Protein AF-A0A497CYT6-F1 (afdb_monomer)

pLDDT: mean 81.76, std 17.21, range [21.47, 98.0]

Nearest PDB structures (foldseek):
  5icu-assembly1_A  TM=5.633E-01  e=3.384E-02  Methylosinus trichosporium OB3b
  6oe6-assembly1_A  TM=6.497E-01  e=9.618E-02  Leptospira interrogans serovar Copenhageni str. Fiocruz L1-130
  6eja-assembly1_A  TM=4.814E-01  e=3.173E-01  Homo sapiens
  2ox5-assembly1_Y  TM=5.685E-01  e=1.277E+00  Paracoccus denitrificans
  2oxh-assembly2_B  TM=5.631E-01  e=1.277E+00  Paracoccus denitrificans

Radius of gyration: 88.89 Å; Cα contacts (8 Å, |Δi|>4): 1784; chains: 1; bounding box: 144×149×208 Å

Secondary structure (DSSP, 8-state):
--------PPP---------------------------------GGGGGS--SEEETTSSTTT-TTS---B-SSS-B---STT---SSSSS--SHHHHHT---SGGG--S-SS-TT-HHHHHHHHHHHTTSSSS-TT-GGG--HHHHHHHHHHHHHHT--TTT----S---HHHHHHHHHHHHT--SSGGGSSS-TTTS--TTTTSS-S-EEEEEEE-TTS-EEEEEEEE-SS-TTSGGGEEEEETTTTEEE-TTSTTS-TTSEEEEEEEEEEEETTTTEEEEEEEEEEEEEEETTEEEEEEE-TT---S--HHHH-SS---BPPPPEEEE--TT---TT-HHHH---BS--TTEEEEEEEEE---S-TTSGGGTSEEEEEEEEEEESS-TT-EEEEE-SSTTS--PPEEEEEE--PPPEEEE-PPPEEEETTT--PPPPPEEE-TTS--EEEEEEEE---S-TTSGGGTSEEEEEEEEEE-TTS-EEEEEEEEEEEPPPPEEEE-PPPEEEETT---SHHHH---EEE-TT---EEEEEEEEE----TTSHHHHSEEEEEEEEEEETTT--EEEEEEEEEEEPPPPEEEE-PPPEEEE--TT---SGGGTT---EEE-TT---EEEEEEEEE---S-TTSGGGTSEEEEEEEEEEETTTTEEEEEEEEEEEEPPP-EEEEE-PPPEEEETTS--SHHHH---EEEESSSTTSPPEEEEEEEEEEE-SSEEEEEEEEEEE--TT-PPP----EEEEEEE---------GGGGEEEESSSBSSEEEEEEEESS-EEEEEEEEETT--EEEEEEEEE-SEEEEEEEE-TTSPSEEEEEEEEETTS-EEEEEEEE-

Mean predicted aligned error: 20.67 Å

Sequence (853 aa):
MLKYKKLTNRIIGGVMAVSTLLPGFGYSQTTNYTAKEKPMMEVESSYSSERGTRDGFYGDQYFNPFVQPNVLNGGEFTLNYYGSGDSDGNNVLDWNDYYNFEANERTDINGDGVAGTQADKDILEDYLLDNTAYLPAHWEFQNETGKISRFENYYNNVDITDEHPPGPDWDCDQYSMQFMINSTGVENIEGSPLDPNLYDFSHNAQGNMPGYFVSTSSTNGVGHAINAILVGDNPEDFNSWYFYEPQIDARVYPGDISMDENSFAYIQRYAYFWSDIDNQYMHNIEGIIEFDLEGGEASITWESSSLVVNQPVEQSYKHPGGEMPSDVTIDYQYDNPNYSDPSNTGNVEGVADWASVIYSDSITQTGGNWDSSHYNFEIFRSWKAVSDYSPIIDTTYGSINPVYNRPAQVITVQDTTRPYFTYVEGDQDLLFSEYSPADQSTGGDNSGVYAIGRNVSSDQGEDPNSCDFYNFDEIYTDSIYDPSGNWRDTTFTFSVSLDPNQWDSQPADTSVIFGTDVSPDNLGWATAFNPAGVGVNITYEDDSNQGEEGTCEFVNYDINRTWTAEDSICGSTINYTQTIHVSPAENQWDFFPDDWQGIYSSNLDLSPENTGGYAEASNPSGLEVIVTYDDDSNQSSDPLNCAHYNFSVDRTWTATEETCGTSISDVQELDVTKPMSLMYTSFPDDIDIDYNESMDPENTGEPTGVDTLASEIPVSYIYNDSLIEDTPTYTIWDRYFELTEDVCGTQTDSDSTQRITVYKEVGVHENNLADRVTVYPNPTDGKFSIRYQFDTPEQITTEIYDFSGQLMRRQSIPVPAGSETAVFDISELTNGLYFIKIGVSGGQFTYFRIVKQ

Structure (mmCIF, N/CA/C/O backbone):
data_AF-A0A497CYT6-F1
#
_entry.id   AF-A0A497CYT6-F1
#
loop_
_atom_site.group_PDB
_atom_site.id
_atom_site.type_symbol
_atom_site.label_atom_id
_atom_site.label_alt_id
_atom_site.label_comp_id
_atom_site.label_asym_id
_atom_site.label_entity_id
_atom_site.label_seq_id
_atom_site.pdbx_PDB_ins_code
_atom_site.Cartn_x
_atom_site.Cartn_y
_atom_site.Cartn_z
_atom_site.occupancy
_atom_site.B_iso_or_equiv
_atom_site.auth_seq_id
_atom_site.auth_comp_id
_atom_site.auth_asym_id
_atom_site.auth_atom_id
_atom_site.pdbx_PDB_model_num
ATOM 1 N N . MET A 1 1 ? 2.431 -29.942 -36.183 1.00 38.03 1 MET A N 1
ATOM 2 C CA . MET A 1 1 ? 3.582 -30.791 -35.817 1.00 38.03 1 MET A CA 1
ATOM 3 C C . MET A 1 1 ? 4.825 -30.123 -36.393 1.00 38.03 1 MET A C 1
ATOM 5 O O . MET A 1 1 ? 5.133 -30.353 -37.545 1.00 38.03 1 MET A O 1
ATOM 9 N N . LEU A 1 2 ? 5.444 -29.214 -35.637 1.00 26.44 2 LEU A N 1
ATOM 10 C CA . LEU A 1 2 ? 6.796 -28.671 -35.836 1.00 26.44 2 LEU A CA 1
ATOM 11 C C . LEU A 1 2 ? 7.129 -27.898 -34.552 1.00 26.44 2 LEU A C 1
ATOM 13 O O . LEU A 1 2 ? 6.306 -27.143 -34.041 1.00 26.44 2 LEU A O 1
ATOM 17 N N . LYS A 1 3 ? 8.251 -28.273 -33.937 1.00 26.75 3 LYS A N 1
ATOM 18 C CA . LYS A 1 3 ? 8.636 -27.973 -32.553 1.00 26.75 3 LYS A CA 1
ATOM 19 C C . LYS A 1 3 ? 9.366 -26.630 -32.491 1.00 26.75 3 LYS A C 1
ATOM 21 O O . LYS A 1 3 ? 10.466 -26.536 -33.018 1.00 26.75 3 LYS A O 1
ATOM 26 N N . TYR A 1 4 ? 8.826 -25.661 -31.754 1.00 25.58 4 TYR A N 1
ATOM 27 C CA . TYR A 1 4 ? 9.610 -24.545 -31.219 1.00 25.58 4 TYR A CA 1
ATOM 28 C C . TYR A 1 4 ? 10.390 -25.032 -29.990 1.00 25.58 4 TYR A C 1
ATOM 30 O O . TYR A 1 4 ? 9.803 -25.420 -28.977 1.00 25.58 4 TYR A O 1
ATOM 38 N N . LYS A 1 5 ? 11.721 -25.050 -30.085 1.00 26.02 5 LYS A N 1
ATOM 39 C CA . LYS A 1 5 ? 12.627 -25.297 -28.958 1.00 26.02 5 LYS A CA 1
ATOM 40 C C . LYS A 1 5 ? 12.864 -23.957 -28.250 1.00 26.02 5 LYS A C 1
ATOM 42 O O . LYS A 1 5 ? 13.699 -23.168 -28.665 1.00 26.02 5 LYS A O 1
ATOM 47 N N . LYS A 1 6 ? 12.096 -23.708 -27.185 1.00 25.42 6 LYS A N 1
ATOM 48 C CA . LYS A 1 6 ? 12.397 -22.702 -26.154 1.00 25.42 6 LYS A CA 1
ATOM 49 C C . LYS A 1 6 ? 13.672 -23.136 -25.422 1.00 25.42 6 LYS A C 1
ATOM 51 O O . LYS A 1 6 ? 13.675 -24.201 -24.805 1.00 25.42 6 LYS A O 1
ATOM 56 N N . LEU A 1 7 ? 14.729 -22.333 -25.486 1.00 24.17 7 LEU A N 1
ATOM 57 C CA . LEU A 1 7 ? 15.870 -22.426 -24.576 1.00 24.17 7 LEU A CA 1
ATOM 58 C C . LEU A 1 7 ? 15.566 -21.551 -23.357 1.00 24.17 7 LEU A C 1
ATOM 60 O O . LEU A 1 7 ? 15.634 -20.330 -23.395 1.00 24.17 7 LEU A O 1
ATOM 64 N N . THR A 1 8 ? 15.136 -22.216 -22.292 1.00 26.52 8 THR A N 1
ATOM 65 C CA . THR A 1 8 ? 14.927 -21.664 -20.955 1.00 26.52 8 THR A CA 1
ATOM 66 C C . THR A 1 8 ? 16.270 -21.658 -20.228 1.00 26.52 8 THR A C 1
ATOM 68 O O . THR A 1 8 ? 16.778 -22.731 -19.898 1.00 26.52 8 THR A O 1
ATOM 71 N N . ASN A 1 9 ? 16.838 -20.484 -19.939 1.00 26.02 9 ASN A N 1
ATOM 72 C CA . ASN A 1 9 ? 17.936 -20.386 -18.977 1.00 26.02 9 ASN A CA 1
ATOM 73 C C . ASN A 1 9 ? 17.372 -20.490 -17.557 1.00 26.02 9 ASN A C 1
ATOM 75 O O . ASN A 1 9 ? 16.465 -19.765 -17.151 1.00 26.02 9 ASN A O 1
ATOM 79 N N . ARG A 1 10 ? 17.876 -21.493 -16.839 1.00 24.95 10 ARG A N 1
ATOM 80 C CA . ARG A 1 10 ? 17.411 -21.960 -15.538 1.00 24.95 10 ARG A CA 1
ATOM 81 C C . ARG A 1 10 ? 18.319 -21.382 -14.454 1.00 24.95 10 ARG A C 1
ATOM 83 O O . ARG A 1 10 ? 19.493 -21.723 -14.388 1.00 24.95 10 ARG A O 1
ATOM 90 N N . ILE A 1 11 ? 17.733 -20.551 -13.601 1.00 28.08 11 ILE A N 1
ATOM 91 C CA . ILE A 1 11 ? 18.281 -20.059 -12.332 1.00 28.08 11 ILE A CA 1
ATOM 92 C C . ILE A 1 11 ? 18.314 -21.213 -11.317 1.00 28.08 11 ILE A C 1
ATOM 94 O O . ILE A 1 11 ? 17.254 -21.764 -11.029 1.00 28.08 11 ILE A O 1
ATOM 98 N N . ILE A 1 12 ? 19.491 -21.549 -10.767 1.00 26.92 12 ILE A N 1
ATOM 99 C CA . ILE A 1 12 ? 19.734 -22.225 -9.464 1.00 26.92 12 ILE A CA 1
ATOM 100 C C . ILE A 1 12 ? 21.174 -21.834 -9.077 1.00 26.92 12 ILE A C 1
ATOM 102 O O . ILE A 1 12 ? 22.087 -22.154 -9.827 1.00 26.92 12 ILE A O 1
ATOM 106 N N . GLY A 1 13 ? 21.469 -21.032 -8.054 1.00 24.91 13 GLY A N 1
ATOM 107 C CA . GLY A 1 13 ? 21.304 -21.182 -6.596 1.00 24.91 13 GLY A CA 1
ATOM 108 C C . GLY A 1 13 ? 22.523 -20.452 -5.978 1.00 24.91 13 GLY A C 1
ATOM 109 O O . GLY A 1 13 ? 23.498 -20.221 -6.678 1.00 24.91 13 GLY A O 1
ATOM 110 N N . GLY A 1 14 ? 22.617 -20.005 -4.736 1.00 24.97 14 GLY A N 1
ATOM 111 C CA . GLY A 1 14 ? 21.884 -20.198 -3.503 1.00 24.97 14 GLY A CA 1
ATOM 112 C C . GLY A 1 14 ? 22.752 -19.549 -2.410 1.00 24.97 14 GLY A C 1
ATOM 113 O O . GLY A 1 14 ? 23.969 -19.704 -2.399 1.00 24.97 14 GLY A O 1
ATOM 114 N N . VAL A 1 15 ? 22.094 -18.773 -1.560 1.00 25.81 15 VAL A N 1
ATOM 115 C CA . VAL A 1 15 ? 22.537 -18.021 -0.374 1.00 25.81 15 VAL A CA 1
ATOM 116 C C . VAL A 1 15 ? 23.693 -18.639 0.441 1.00 25.81 15 VAL A C 1
ATOM 118 O O . VAL A 1 15 ? 23.620 -19.795 0.848 1.00 25.81 15 VAL A O 1
ATOM 121 N N . MET A 1 16 ? 24.661 -17.805 0.848 1.00 24.23 16 MET A N 1
ATOM 122 C CA . MET A 1 16 ? 25.222 -17.852 2.207 1.00 24.23 16 MET A CA 1
ATOM 123 C C . MET A 1 16 ? 25.532 -16.435 2.704 1.00 24.23 16 MET A C 1
ATOM 125 O O . MET A 1 16 ? 26.378 -15.735 2.156 1.00 24.23 16 MET A O 1
ATOM 129 N N . ALA A 1 17 ? 24.814 -16.027 3.749 1.00 25.34 17 ALA A N 1
ATOM 130 C CA . ALA A 1 17 ? 25.063 -14.815 4.512 1.00 25.34 17 ALA A CA 1
ATOM 131 C C . ALA A 1 17 ? 26.245 -15.022 5.468 1.00 25.34 17 ALA A C 1
ATOM 133 O O . ALA A 1 17 ? 26.284 -16.025 6.180 1.00 25.34 17 ALA A O 1
ATOM 134 N N . VAL A 1 18 ? 27.144 -14.039 5.554 1.00 25.33 18 VAL A N 1
ATOM 135 C CA . VAL A 1 18 ? 27.958 -13.791 6.751 1.00 25.33 18 VAL A CA 1
ATOM 136 C C . VAL A 1 18 ? 28.031 -12.280 6.959 1.00 25.33 18 VAL A C 1
ATOM 138 O O . VAL A 1 18 ? 28.513 -11.538 6.108 1.00 25.33 18 VAL A O 1
ATOM 141 N N . SER A 1 19 ? 27.503 -11.839 8.097 1.00 26.33 19 SER A N 1
ATOM 142 C CA . SER A 1 19 ? 27.564 -10.473 8.606 1.00 26.33 19 SER A CA 1
ATOM 143 C C . SER A 1 19 ? 28.983 -10.089 9.028 1.00 26.33 19 SER A C 1
ATOM 145 O O . SER A 1 19 ? 29.606 -10.878 9.734 1.00 26.33 19 SER A O 1
ATOM 147 N N . THR A 1 20 ? 29.406 -8.851 8.756 1.00 26.34 20 THR A N 1
ATOM 148 C CA . THR A 1 20 ? 30.161 -8.010 9.710 1.00 26.34 20 THR A CA 1
ATOM 149 C C . THR A 1 20 ? 30.192 -6.550 9.248 1.00 26.34 20 THR A C 1
ATOM 151 O O . THR A 1 20 ? 30.440 -6.262 8.083 1.00 26.34 20 THR A O 1
ATOM 154 N N . LEU A 1 21 ? 29.920 -5.658 10.203 1.00 25.91 21 LEU A N 1
ATOM 155 C CA . LEU A 1 21 ? 29.905 -4.193 10.143 1.00 25.91 21 LEU A CA 1
ATOM 156 C C . LEU A 1 21 ? 31.285 -3.558 9.865 1.00 25.91 21 LEU A C 1
ATOM 158 O O . LEU A 1 21 ? 32.267 -4.005 10.455 1.00 25.91 21 LEU A O 1
ATOM 162 N N . LEU A 1 22 ? 31.304 -2.447 9.105 1.00 25.58 22 LEU A N 1
ATOM 163 C CA . LEU A 1 22 ? 31.843 -1.093 9.425 1.00 25.58 22 LEU A CA 1
ATOM 164 C C . LEU A 1 22 ? 32.299 -0.313 8.154 1.00 25.58 22 LEU A C 1
ATOM 166 O O . LEU A 1 22 ? 32.509 -0.927 7.113 1.00 25.58 22 LEU A O 1
ATOM 170 N N . PRO A 1 23 ? 32.367 1.040 8.203 1.00 37.66 23 PRO A N 1
ATOM 171 C CA . PRO A 1 23 ? 31.901 1.929 7.136 1.00 37.66 23 PRO A CA 1
ATOM 172 C C . PRO A 1 23 ? 33.024 2.655 6.376 1.00 37.66 23 PRO A C 1
ATOM 174 O O . PRO A 1 23 ? 34.133 2.807 6.884 1.00 37.66 23 PRO A O 1
ATOM 177 N N . GLY A 1 24 ? 32.677 3.235 5.223 1.00 23.50 24 GLY A N 1
ATOM 178 C CA . GLY A 1 24 ? 33.376 4.403 4.685 1.00 23.50 24 GLY A CA 1
ATOM 179 C C . GLY A 1 24 ? 33.748 4.342 3.203 1.00 23.50 24 GLY A C 1
ATOM 180 O O . GLY A 1 24 ? 34.484 3.463 2.778 1.00 23.50 24 GLY A O 1
ATOM 181 N N . PHE A 1 25 ? 33.331 5.405 2.509 1.00 24.23 25 PHE A N 1
ATOM 182 C CA . PHE A 1 25 ? 33.937 6.015 1.321 1.00 24.23 25 PHE A CA 1
ATOM 183 C C . PHE A 1 25 ? 33.775 5.360 -0.060 1.00 24.23 25 PHE A C 1
ATOM 185 O O . PHE A 1 25 ? 34.275 4.278 -0.336 1.00 24.23 25 PHE A O 1
ATOM 192 N N . GLY A 1 26 ? 33.212 6.171 -0.969 1.00 23.80 26 GLY A N 1
ATOM 193 C CA . GLY A 1 26 ? 33.530 6.152 -2.396 1.00 23.80 26 GLY A CA 1
ATOM 194 C C . GLY A 1 26 ? 32.454 5.564 -3.303 1.00 23.80 26 GLY A C 1
ATOM 195 O O . GLY A 1 26 ? 32.683 4.522 -3.905 1.00 23.80 26 GLY A O 1
ATOM 196 N N . TYR A 1 27 ? 31.322 6.251 -3.483 1.00 23.47 27 TYR A N 1
ATOM 197 C CA . TYR A 1 27 ? 30.487 6.004 -4.663 1.00 23.47 27 TYR A CA 1
ATOM 198 C C . TYR A 1 27 ? 31.173 6.618 -5.893 1.00 23.47 27 TYR A C 1
ATOM 200 O O . TYR A 1 27 ? 30.933 7.762 -6.257 1.00 23.47 27 TYR A O 1
ATOM 208 N N . SER A 1 28 ? 32.067 5.846 -6.510 1.00 25.09 28 SER A N 1
ATOM 209 C CA . SER A 1 28 ? 32.295 5.910 -7.953 1.00 25.09 28 SER A CA 1
ATOM 210 C C . SER A 1 28 ? 31.298 4.934 -8.569 1.00 25.09 28 SER A C 1
ATOM 212 O O . SER A 1 28 ? 31.541 3.728 -8.591 1.00 25.09 28 SER A O 1
ATOM 214 N N . GLN A 1 29 ? 30.129 5.429 -8.979 1.00 26.28 29 GLN A N 1
ATOM 215 C CA . GLN A 1 29 ? 29.242 4.644 -9.831 1.00 26.28 29 GLN A CA 1
ATOM 216 C C . GLN A 1 29 ? 29.743 4.784 -11.264 1.00 26.28 29 GLN A C 1
ATOM 218 O O . GLN A 1 29 ? 29.349 5.676 -12.005 1.00 26.28 29 GLN A O 1
ATOM 223 N N . THR A 1 30 ? 30.663 3.900 -11.633 1.00 23.06 30 THR A N 1
ATOM 224 C CA . THR A 1 30 ? 30.822 3.490 -13.026 1.00 23.06 30 THR A CA 1
ATOM 225 C C . THR A 1 30 ? 29.672 2.530 -13.305 1.00 23.06 30 THR A C 1
ATOM 227 O O . THR A 1 30 ? 29.718 1.351 -12.960 1.00 23.06 30 THR A O 1
ATOM 230 N N . THR A 1 31 ? 28.572 3.059 -13.836 1.00 25.09 31 THR A N 1
ATOM 231 C CA . THR A 1 31 ? 27.498 2.239 -14.388 1.00 25.09 31 THR A CA 1
ATOM 232 C C . THR A 1 31 ? 28.077 1.443 -15.553 1.00 25.09 31 THR A C 1
ATOM 234 O O . THR A 1 31 ? 28.509 1.994 -16.562 1.00 25.09 31 THR A O 1
ATOM 237 N N . ASN A 1 32 ? 28.133 0.124 -15.373 1.00 22.69 32 ASN A N 1
ATOM 238 C CA . ASN A 1 32 ? 28.454 -0.824 -16.428 1.00 22.69 32 ASN A CA 1
ATOM 239 C C . ASN A 1 32 ? 27.391 -0.699 -17.520 1.00 22.69 32 ASN A C 1
ATOM 241 O O . ASN A 1 32 ? 26.265 -1.175 -17.359 1.00 22.69 32 ASN A O 1
ATOM 245 N N . TYR A 1 33 ? 27.762 -0.067 -18.629 1.00 24.00 33 TYR A N 1
ATOM 246 C CA . TYR A 1 33 ? 27.014 -0.149 -19.869 1.00 24.00 33 TYR A CA 1
ATOM 247 C C . TYR A 1 33 ? 26.948 -1.620 -20.275 1.00 24.00 33 TYR A C 1
ATOM 249 O O . TYR A 1 33 ? 27.931 -2.203 -20.724 1.00 24.00 33 TYR A O 1
ATOM 257 N N . THR A 1 34 ? 25.768 -2.225 -20.155 1.00 22.27 34 THR A N 1
ATOM 258 C CA . THR A 1 34 ? 25.398 -3.297 -21.078 1.00 22.27 34 THR A CA 1
ATOM 259 C C . THR A 1 34 ? 25.059 -2.605 -22.390 1.00 22.27 34 THR A C 1
ATOM 261 O O . THR A 1 34 ? 23.901 -2.478 -22.776 1.00 22.27 34 THR A O 1
ATOM 264 N N . ALA A 1 35 ? 26.097 -2.140 -23.094 1.00 23.86 35 ALA A N 1
ATOM 265 C CA . ALA A 1 35 ? 26.030 -2.221 -24.536 1.00 23.86 35 ALA A CA 1
ATOM 266 C C . ALA A 1 35 ? 25.683 -3.688 -24.789 1.00 23.86 35 ALA A C 1
ATOM 268 O O . ALA A 1 35 ? 26.434 -4.581 -24.389 1.00 23.86 35 ALA A O 1
ATOM 269 N N . LYS A 1 36 ? 24.494 -3.959 -25.337 1.00 22.61 36 LYS A N 1
ATOM 270 C CA . LYS A 1 36 ? 24.339 -5.186 -26.107 1.00 22.61 36 LYS A CA 1
ATOM 271 C C . LYS A 1 36 ? 25.524 -5.149 -27.055 1.00 22.61 36 LYS A C 1
ATOM 273 O O . LYS A 1 36 ? 25.566 -4.270 -27.915 1.00 22.61 36 LYS A O 1
ATOM 278 N N . GLU A 1 37 ? 26.514 -6.001 -26.793 1.00 21.47 37 GLU A N 1
ATOM 279 C CA . GLU A 1 37 ? 27.552 -6.334 -27.752 1.00 21.47 37 GLU A CA 1
ATOM 280 C C . GLU A 1 37 ? 26.816 -6.450 -29.071 1.00 21.47 37 GLU A C 1
ATOM 282 O O . GLU A 1 37 ? 25.863 -7.225 -29.167 1.00 21.47 37 GLU A O 1
ATOM 287 N N . LYS A 1 38 ? 27.140 -5.570 -30.016 1.00 24.69 38 LYS A N 1
ATOM 288 C CA . LYS A 1 38 ? 26.680 -5.731 -31.379 1.00 24.69 38 LYS A CA 1
ATOM 289 C C . LYS A 1 38 ? 27.280 -7.075 -31.804 1.00 24.69 38 LYS A C 1
ATOM 291 O O . LYS A 1 38 ? 28.499 -7.126 -31.957 1.00 24.69 38 LYS A O 1
ATOM 296 N N . PRO A 1 39 ? 26.517 -8.161 -32.038 1.00 22.23 39 PRO A N 1
ATOM 297 C CA . PRO A 1 39 ? 26.880 -8.877 -33.236 1.00 22.23 39 PRO A CA 1
ATOM 298 C C . PRO A 1 39 ? 26.676 -7.828 -34.328 1.00 22.23 39 PRO A C 1
ATOM 300 O O . PRO A 1 39 ? 25.598 -7.230 -34.401 1.00 22.23 39 PRO A O 1
ATOM 303 N N . MET A 1 40 ? 27.703 -7.526 -35.121 1.00 28.67 40 MET A N 1
ATOM 304 C CA . MET A 1 40 ? 27.394 -7.069 -36.469 1.00 28.67 40 MET A CA 1
ATOM 305 C C . MET A 1 40 ? 26.376 -8.085 -36.977 1.00 28.67 40 MET A C 1
ATOM 307 O O . MET A 1 40 ? 26.671 -9.281 -37.023 1.00 28.67 40 MET A O 1
ATOM 311 N N . MET A 1 41 ? 25.127 -7.643 -37.134 1.00 28.36 41 MET A N 1
ATOM 312 C CA . MET A 1 41 ? 24.118 -8.464 -37.769 1.00 28.36 41 MET A CA 1
ATOM 313 C C . MET A 1 41 ? 24.754 -8.772 -39.115 1.00 28.36 41 MET A C 1
ATOM 315 O O . MET A 1 41 ? 25.145 -7.832 -39.807 1.00 28.36 41 MET A O 1
ATOM 319 N N . GLU A 1 42 ? 25.003 -10.059 -39.388 1.00 30.56 42 GLU A N 1
ATOM 320 C CA . GLU A 1 42 ? 25.312 -10.541 -40.733 1.00 30.56 42 GLU A CA 1
ATOM 321 C C . GLU A 1 42 ? 24.492 -9.677 -41.681 1.00 30.56 42 GLU A C 1
ATOM 323 O O . GLU A 1 42 ? 23.266 -9.665 -41.538 1.00 30.56 42 GLU A O 1
ATOM 328 N N . VAL A 1 43 ? 25.154 -8.892 -42.543 1.00 33.00 43 VAL A N 1
ATOM 329 C CA . VAL A 1 43 ? 24.478 -8.186 -43.633 1.00 33.00 43 VAL A CA 1
ATOM 330 C C . VAL A 1 43 ? 23.572 -9.233 -44.248 1.00 33.00 43 VAL A C 1
ATOM 332 O O . VAL A 1 43 ? 24.065 -10.261 -44.720 1.00 33.00 43 VAL A O 1
ATOM 335 N N . GLU A 1 44 ? 22.261 -9.069 -44.052 1.00 30.28 44 GLU A N 1
ATOM 336 C CA . GLU A 1 44 ? 21.345 -10.176 -44.244 1.00 30.28 44 GLU A CA 1
ATOM 337 C C . GLU A 1 44 ? 21.540 -10.718 -45.659 1.00 30.28 44 GLU A C 1
ATOM 339 O O . GLU A 1 44 ? 21.512 -9.985 -46.649 1.00 30.28 44 GLU A O 1
ATOM 344 N N . SER A 1 45 ? 21.642 -12.040 -45.736 1.00 33.31 45 SER A N 1
ATOM 345 C CA . SER A 1 45 ? 21.427 -12.884 -46.917 1.00 33.31 45 SER A CA 1
ATOM 346 C C . SER A 1 45 ? 20.138 -12.580 -47.719 1.00 33.31 45 SER A C 1
ATOM 348 O O . SER A 1 45 ? 19.780 -13.330 -48.628 1.00 33.31 45 SER A O 1
ATOM 350 N N . SER A 1 46 ? 19.403 -11.504 -47.420 1.00 33.38 46 SER A N 1
ATOM 351 C CA . SER A 1 46 ? 18.121 -11.132 -48.016 1.00 33.38 46 SER A CA 1
ATOM 352 C C . SER A 1 46 ? 18.228 -10.501 -49.411 1.00 33.38 46 SER A C 1
ATOM 354 O O . SER A 1 46 ? 17.214 -10.438 -50.108 1.00 33.38 46 SER A O 1
ATOM 356 N N . TYR A 1 47 ? 19.432 -10.187 -49.905 1.00 36.56 47 TYR A N 1
ATOM 357 C CA . TYR A 1 47 ? 19.635 -9.911 -51.338 1.00 36.56 47 TYR A CA 1
ATOM 358 C C . TYR A 1 47 ? 19.608 -11.178 -52.221 1.00 36.56 47 TYR A C 1
ATOM 360 O O . TYR A 1 47 ? 19.454 -11.073 -53.435 1.00 36.56 47 TYR A O 1
ATOM 368 N N . SER A 1 48 ? 19.628 -12.387 -51.641 1.00 36.47 48 SER A N 1
ATOM 369 C CA . SER A 1 48 ? 19.715 -13.659 -52.389 1.00 36.47 48 SER A CA 1
ATOM 370 C C . SER A 1 48 ? 18.400 -14.184 -52.989 1.00 36.47 48 SER A C 1
ATOM 372 O O . SER A 1 48 ? 18.330 -15.337 -53.426 1.00 36.47 48 SER A O 1
ATOM 374 N N . SER A 1 49 ? 17.322 -13.391 -53.027 1.00 32.06 49 SER A N 1
ATOM 375 C CA . SER A 1 49 ? 16.019 -13.957 -53.411 1.00 32.06 49 SER A CA 1
ATOM 376 C C . SER A 1 49 ? 15.930 -14.439 -54.867 1.00 32.06 49 SER A C 1
ATOM 378 O O . SER A 1 49 ? 15.072 -15.276 -55.153 1.00 32.06 49 SER A O 1
ATOM 380 N N . GLU A 1 50 ? 16.843 -14.045 -55.767 1.00 34.69 50 GLU A N 1
ATOM 381 C CA . GLU A 1 50 ? 16.888 -14.583 -57.132 1.00 34.69 50 GLU A CA 1
ATOM 382 C C . GLU A 1 50 ? 18.325 -14.735 -57.700 1.00 34.69 50 GLU A C 1
ATOM 384 O O . GLU A 1 50 ? 18.851 -13.812 -58.303 1.00 34.69 50 GLU A O 1
ATOM 389 N N . ARG A 1 51 ? 18.860 -15.976 -57.654 1.00 31.47 51 ARG A N 1
ATOM 390 C CA . ARG A 1 51 ? 19.939 -16.595 -58.491 1.00 31.47 51 ARG A CA 1
ATOM 391 C C . ARG A 1 51 ? 21.408 -16.572 -57.995 1.00 31.47 51 ARG A C 1
ATOM 393 O O . ARG A 1 51 ? 22.073 -15.551 -58.034 1.00 31.47 51 ARG A O 1
ATOM 400 N N . GLY A 1 52 ? 21.964 -17.782 -57.794 1.00 34.56 52 GLY A N 1
ATOM 401 C CA . GLY A 1 52 ? 23.409 -18.097 -57.874 1.00 34.56 52 GLY A CA 1
ATOM 402 C C . GLY A 1 52 ? 23.938 -18.966 -56.720 1.00 34.56 52 GLY A C 1
ATOM 403 O O . GLY A 1 52 ? 23.730 -18.642 -55.568 1.00 34.56 52 GLY A O 1
ATOM 404 N N . THR A 1 53 ? 24.605 -20.090 -57.006 1.00 36.88 53 THR A N 1
ATOM 405 C CA . THR A 1 53 ? 25.059 -21.125 -56.036 1.00 36.88 53 THR A CA 1
ATOM 406 C C . THR A 1 53 ? 26.368 -20.786 -55.294 1.00 36.88 53 THR A C 1
ATOM 408 O O . THR A 1 53 ? 27.241 -21.654 -55.164 1.00 36.88 53 THR A O 1
ATOM 411 N N . ARG A 1 54 ? 26.602 -19.511 -54.957 1.00 46.09 54 ARG A N 1
ATOM 412 C CA . ARG A 1 54 ? 27.891 -19.036 -54.420 1.00 46.09 54 ARG A CA 1
ATOM 413 C C . ARG A 1 54 ? 27.701 -17.870 -53.452 1.00 46.09 54 ARG A C 1
ATOM 415 O O . ARG A 1 54 ? 27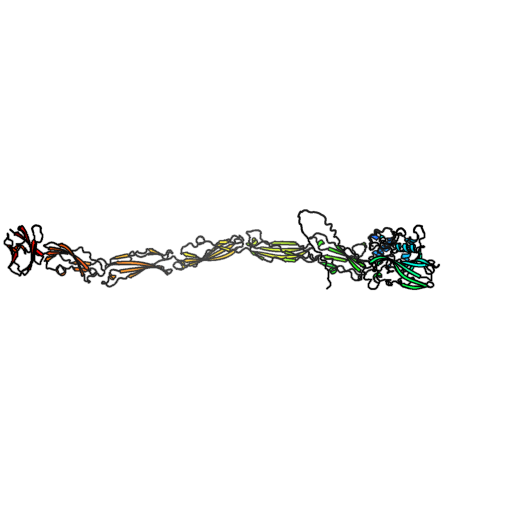.677 -16.722 -53.874 1.00 46.09 54 ARG A O 1
ATOM 422 N N . ASP A 1 55 ? 27.586 -18.191 -52.170 1.00 40.22 55 ASP A N 1
ATOM 423 C CA . ASP A 1 55 ? 27.414 -17.227 -51.078 1.00 40.22 55 ASP A CA 1
ATOM 424 C C . ASP A 1 55 ? 28.792 -16.680 -50.648 1.00 40.22 55 ASP A C 1
ATOM 426 O O . ASP A 1 55 ? 29.676 -17.436 -50.258 1.00 40.22 55 ASP A O 1
ATOM 430 N N . GLY A 1 56 ? 29.063 -15.383 -50.774 1.00 43.94 56 GLY A N 1
ATOM 431 C CA . GLY A 1 56 ? 30.239 -14.798 -50.109 1.00 43.94 56 GLY A CA 1
ATOM 432 C C . GLY A 1 56 ? 30.027 -14.812 -48.590 1.00 43.94 56 GLY A C 1
ATOM 433 O O . GLY A 1 56 ? 28.885 -14.742 -48.155 1.00 43.94 56 GLY A O 1
ATOM 434 N N . PHE A 1 57 ? 31.080 -14.840 -47.758 1.00 38.50 57 PHE A N 1
ATOM 435 C CA . PHE A 1 57 ? 30.907 -14.802 -46.285 1.00 38.50 57 PHE A CA 1
ATOM 436 C C . PHE A 1 57 ? 30.095 -13.556 -45.842 1.00 38.50 57 PHE A C 1
ATOM 438 O O . PHE A 1 57 ? 29.479 -13.574 -44.781 1.00 38.50 57 PHE A O 1
ATOM 445 N N . TYR A 1 58 ? 30.026 -12.515 -46.689 1.00 50.38 58 TYR A N 1
ATOM 446 C CA . TYR A 1 58 ? 29.267 -11.277 -46.472 1.00 50.38 58 TYR A CA 1
ATOM 447 C C . TYR A 1 58 ? 28.433 -10.812 -47.691 1.00 50.38 58 TYR A C 1
ATOM 449 O O . TYR A 1 58 ? 28.265 -9.612 -47.918 1.00 50.38 58 TYR A O 1
ATOM 457 N N . GLY A 1 59 ? 27.880 -11.754 -48.469 1.00 50.75 59 GLY A N 1
ATOM 458 C CA . GLY A 1 59 ? 26.997 -11.458 -49.609 1.00 50.75 59 GLY A CA 1
ATOM 459 C C . GLY A 1 59 ? 27.737 -11.092 -50.904 1.00 50.75 59 GLY A C 1
ATOM 460 O O . GLY A 1 59 ? 28.964 -11.031 -50.939 1.00 50.75 59 GLY A O 1
ATOM 461 N N . ASP A 1 60 ? 26.997 -10.880 -51.995 1.00 53.06 60 ASP A N 1
ATOM 462 C CA . ASP A 1 60 ? 27.458 -10.791 -53.398 1.00 53.06 60 ASP A CA 1
ATOM 463 C C . ASP A 1 60 ? 28.372 -9.585 -53.756 1.00 53.06 60 ASP A C 1
ATOM 465 O O . ASP A 1 60 ? 28.366 -9.094 -54.887 1.00 53.06 60 ASP A O 1
ATOM 469 N N . GLN A 1 61 ? 29.192 -9.077 -52.828 1.00 60.28 61 GLN A N 1
ATOM 470 C CA . GLN A 1 61 ? 30.031 -7.883 -53.013 1.00 60.28 61 GLN A CA 1
ATOM 471 C C . GLN A 1 61 ? 31.050 -8.006 -54.157 1.00 60.28 61 GLN A C 1
ATOM 473 O O . GLN A 1 61 ? 31.466 -6.998 -54.725 1.00 60.28 61 GLN A O 1
ATOM 478 N N . TYR A 1 62 ? 31.443 -9.224 -54.540 1.00 68.19 62 TYR A N 1
ATOM 479 C CA . TYR A 1 62 ? 32.345 -9.435 -55.675 1.00 68.19 62 TYR A CA 1
ATOM 480 C C . TYR A 1 62 ? 31.657 -9.328 -57.042 1.00 68.19 62 TYR A C 1
ATOM 482 O O . TYR A 1 62 ? 32.328 -9.020 -58.025 1.00 68.19 62 TYR A O 1
ATOM 490 N N . PHE A 1 63 ? 30.333 -9.508 -57.100 1.00 74.81 63 PHE A N 1
ATOM 491 C CA . PHE A 1 63 ? 29.516 -9.229 -58.284 1.00 74.81 63 PHE A CA 1
ATOM 492 C C . PHE A 1 63 ? 28.864 -7.842 -58.255 1.00 74.81 63 PHE A C 1
ATOM 494 O O . PHE A 1 63 ? 28.173 -7.471 -59.207 1.00 74.81 63 PHE A O 1
ATOM 501 N N . ASN A 1 64 ? 29.075 -7.076 -57.181 1.00 81.38 64 ASN A N 1
ATOM 502 C CA . ASN A 1 64 ? 28.593 -5.712 -57.050 1.00 81.38 64 ASN A CA 1
ATOM 503 C C . ASN A 1 64 ? 29.725 -4.702 -57.318 1.00 81.38 64 ASN A C 1
ATOM 505 O O . ASN A 1 64 ? 30.501 -4.388 -56.415 1.00 81.38 64 ASN A O 1
ATOM 509 N N . PRO A 1 65 ? 29.821 -4.147 -58.538 1.00 86.25 65 PRO A N 1
ATOM 510 C CA . PRO A 1 65 ? 30.855 -3.173 -58.878 1.00 86.25 65 PRO A CA 1
ATOM 511 C C . PRO A 1 65 ? 30.633 -1.776 -58.280 1.00 86.25 65 PRO A C 1
ATOM 513 O O . PRO A 1 65 ? 31.502 -0.918 -58.418 1.00 86.25 65 PRO A O 1
ATOM 516 N N . PHE A 1 66 ? 29.506 -1.532 -57.603 1.00 82.25 66 PHE A N 1
ATOM 517 C CA . PHE A 1 66 ? 29.185 -0.228 -57.021 1.00 82.25 66 PHE A CA 1
ATOM 518 C C . PHE A 1 66 ? 29.733 -0.024 -55.604 1.00 82.25 66 PHE A C 1
ATOM 520 O O . PHE A 1 66 ? 29.778 1.117 -55.150 1.00 82.25 66 PHE A O 1
ATOM 527 N N . VAL A 1 67 ? 30.133 -1.092 -54.909 1.00 77.38 67 VAL A N 1
ATOM 528 C CA . VAL A 1 67 ? 30.408 -1.069 -53.463 1.00 77.38 67 VAL A CA 1
ATOM 529 C C . VAL A 1 67 ? 31.891 -1.272 -53.184 1.00 77.38 67 VAL A C 1
ATOM 531 O O . VAL A 1 67 ? 32.521 -2.153 -53.771 1.00 77.38 67 VAL A O 1
ATOM 534 N N . GLN A 1 68 ? 32.451 -0.467 -52.280 1.00 81.31 68 GLN A N 1
ATOM 535 C CA . GLN A 1 68 ? 33.809 -0.688 -51.787 1.00 81.31 68 GLN A CA 1
ATOM 536 C C . GLN A 1 68 ? 33.896 -1.927 -50.867 1.00 81.31 68 GLN A C 1
ATOM 538 O O . GLN A 1 68 ? 32.945 -2.213 -50.139 1.00 81.31 68 GLN A O 1
ATOM 543 N N . PRO A 1 69 ? 35.029 -2.648 -50.850 1.00 77.12 69 PRO A N 1
ATOM 544 C CA . PRO A 1 69 ? 35.184 -3.879 -50.067 1.00 77.12 69 PRO A CA 1
ATOM 545 C C . PRO A 1 69 ? 35.004 -3.742 -48.540 1.00 77.12 69 PRO A C 1
ATOM 547 O O . PRO A 1 69 ? 34.369 -4.601 -47.940 1.00 77.12 69 PRO A O 1
ATOM 550 N N . ASN A 1 70 ? 35.538 -2.691 -47.899 1.00 72.06 70 ASN A N 1
ATOM 551 C CA . ASN A 1 70 ? 35.418 -2.323 -46.468 1.00 72.06 70 ASN A CA 1
ATOM 552 C C . ASN A 1 70 ? 35.758 -3.377 -45.388 1.00 72.06 70 ASN A C 1
ATOM 554 O O . ASN A 1 70 ? 35.756 -3.048 -44.201 1.00 72.06 70 ASN A O 1
ATOM 558 N N . VAL A 1 71 ? 36.006 -4.637 -45.742 1.00 65.69 71 VAL A N 1
ATOM 559 C CA . VAL A 1 71 ? 36.017 -5.763 -44.800 1.00 65.69 71 VAL A CA 1
ATOM 560 C C . VAL A 1 71 ? 37.160 -6.703 -45.149 1.00 65.69 71 VAL A C 1
ATOM 562 O O . VAL A 1 71 ? 37.092 -7.394 -46.161 1.00 65.69 71 VAL A O 1
ATOM 565 N N . LEU A 1 72 ? 38.218 -6.764 -44.328 1.00 67.31 72 LEU A N 1
ATOM 566 C CA . LEU A 1 72 ? 39.350 -7.666 -44.585 1.00 67.31 72 LEU A CA 1
ATOM 567 C C . LEU A 1 72 ? 39.939 -8.269 -43.311 1.00 67.31 72 LEU A C 1
ATOM 569 O O . LEU A 1 72 ? 40.215 -7.584 -42.335 1.00 67.31 72 LEU A O 1
ATOM 573 N N . ASN A 1 73 ? 40.198 -9.576 -43.399 1.00 52.53 73 ASN A N 1
ATOM 574 C CA . ASN A 1 73 ? 40.714 -10.475 -42.362 1.00 52.53 73 ASN A CA 1
ATOM 575 C C . ASN A 1 73 ? 39.775 -10.695 -41.159 1.00 52.53 73 ASN A C 1
ATOM 577 O O . ASN A 1 73 ? 39.734 -9.921 -40.212 1.00 52.53 73 ASN A O 1
ATOM 581 N N . GLY A 1 74 ? 39.043 -11.814 -41.182 1.00 53.44 74 GLY A N 1
ATOM 582 C CA . GLY A 1 74 ? 38.110 -12.206 -40.118 1.00 53.44 74 GLY A CA 1
ATOM 583 C C . GLY A 1 74 ? 36.689 -11.671 -40.291 1.00 53.44 74 GLY A C 1
ATOM 584 O O . GLY A 1 74 ? 35.806 -12.099 -39.554 1.00 53.44 74 GLY A O 1
ATOM 585 N N . GLY A 1 75 ? 36.465 -10.808 -41.290 1.00 55.28 75 GLY A N 1
ATOM 586 C CA . GLY A 1 75 ? 35.137 -10.309 -41.627 1.00 55.28 75 GLY A CA 1
ATOM 587 C C . GLY A 1 75 ? 34.689 -9.080 -40.839 1.00 55.28 75 GLY A C 1
ATOM 588 O O . GLY A 1 75 ? 33.499 -8.778 -40.775 1.00 55.28 75 GLY A O 1
ATOM 589 N N . GLU A 1 76 ? 35.636 -8.380 -40.218 1.00 61.47 76 GLU A N 1
ATOM 590 C CA . GLU A 1 76 ? 35.370 -7.137 -39.505 1.00 61.47 76 GLU A CA 1
ATOM 591 C C . GLU A 1 76 ? 35.506 -5.930 -40.436 1.00 61.47 76 GLU A C 1
ATOM 593 O O . GLU A 1 76 ? 36.394 -5.873 -41.290 1.00 61.47 76 GLU A O 1
ATOM 598 N N . PHE A 1 77 ? 34.600 -4.967 -40.265 1.00 73.19 77 PHE A N 1
ATOM 599 C CA . PHE A 1 77 ? 34.676 -3.673 -40.928 1.00 73.19 77 PHE A CA 1
ATOM 600 C C . PHE A 1 77 ? 35.977 -2.960 -40.550 1.00 73.19 77 PHE A C 1
ATOM 602 O O . PHE A 1 77 ? 36.349 -2.926 -39.374 1.00 73.19 77 PHE A O 1
ATOM 609 N N . THR A 1 78 ? 36.644 -2.363 -41.536 1.00 78.00 78 THR A N 1
ATOM 610 C CA . THR A 1 78 ? 37.870 -1.609 -41.306 1.00 78.00 78 THR A CA 1
ATOM 611 C C . THR A 1 78 ? 37.895 -0.285 -42.057 1.00 78.00 78 THR A C 1
ATOM 613 O O . THR A 1 78 ? 37.497 -0.192 -43.215 1.00 78.00 78 THR A O 1
ATOM 616 N N . LEU A 1 79 ? 38.428 0.736 -41.387 1.00 85.81 79 LEU A N 1
ATOM 617 C CA . LEU A 1 79 ? 38.777 2.028 -41.969 1.00 85.81 79 LEU A CA 1
ATOM 618 C C . LEU A 1 79 ? 40.278 2.128 -42.255 1.00 85.81 79 LEU A C 1
ATOM 620 O O . LEU A 1 79 ? 40.809 3.218 -42.456 1.00 85.81 79 LEU A O 1
ATOM 624 N N . ASN A 1 80 ? 40.999 1.007 -42.285 1.00 87.50 80 ASN A N 1
ATOM 625 C CA . ASN A 1 80 ? 42.433 1.016 -42.537 1.00 87.50 80 ASN A CA 1
ATOM 626 C C . ASN A 1 80 ? 42.769 1.083 -44.036 1.00 87.50 80 ASN A C 1
ATOM 628 O O . ASN A 1 80 ? 43.428 0.195 -44.571 1.00 87.50 80 ASN A O 1
ATOM 632 N N . TYR A 1 81 ? 42.303 2.138 -44.704 1.00 90.56 81 TYR A N 1
ATOM 633 C CA . TYR A 1 81 ? 42.542 2.405 -46.119 1.00 90.56 81 TYR A CA 1
ATOM 634 C C . TYR A 1 81 ? 42.801 3.895 -46.372 1.00 90.56 81 TYR A C 1
ATOM 636 O O . TYR A 1 81 ? 42.472 4.760 -45.560 1.00 90.56 81 TYR A O 1
ATOM 644 N N . TYR A 1 82 ? 43.409 4.195 -47.513 1.00 93.06 82 TYR A N 1
ATOM 645 C CA . TYR A 1 82 ? 43.815 5.533 -47.927 1.00 93.06 82 TYR A CA 1
ATOM 646 C C . TYR A 1 82 ? 42.657 6.539 -47.831 1.00 93.06 82 TYR A C 1
ATOM 648 O O . TYR A 1 82 ? 41.575 6.293 -48.350 1.00 93.06 82 TYR A O 1
ATOM 656 N N . GLY A 1 83 ? 42.851 7.689 -47.193 1.00 92.94 83 GLY A N 1
ATOM 657 C CA . GLY A 1 83 ? 41.837 8.745 -47.088 1.00 92.94 83 GLY A CA 1
ATOM 658 C C . GLY A 1 83 ? 40.546 8.388 -46.336 1.00 92.94 83 GLY A C 1
ATOM 659 O O . GLY A 1 83 ? 39.550 9.093 -46.504 1.00 92.94 83 GLY A O 1
ATOM 660 N N . SER A 1 84 ? 40.522 7.313 -45.538 1.00 91.25 84 SER A N 1
ATOM 661 C CA . SER A 1 84 ? 39.343 6.920 -44.751 1.00 91.25 84 SER A CA 1
ATOM 662 C C . SER A 1 84 ? 38.951 7.921 -43.662 1.00 91.25 84 SER A C 1
ATOM 664 O O . SER A 1 84 ? 37.799 7.931 -43.250 1.00 91.25 84 SER A O 1
ATOM 666 N N . GLY A 1 85 ? 39.888 8.747 -43.195 1.00 90.75 85 GLY A N 1
ATOM 667 C CA . GLY A 1 85 ? 39.713 9.711 -42.110 1.00 90.75 85 GLY A CA 1
ATOM 668 C C . GLY A 1 85 ? 39.955 9.167 -40.698 1.00 90.75 85 GLY A C 1
ATOM 669 O O . GLY A 1 85 ? 40.064 9.977 -39.781 1.00 90.75 85 GLY A O 1
ATOM 670 N N . ASP A 1 86 ? 40.092 7.847 -40.525 1.00 89.25 86 ASP A N 1
ATOM 671 C CA . ASP A 1 86 ? 40.364 7.197 -39.231 1.00 89.25 86 ASP A CA 1
ATOM 672 C C . ASP A 1 86 ? 41.824 7.438 -38.841 1.00 89.25 86 ASP A C 1
ATOM 674 O O . ASP A 1 86 ? 42.749 6.752 -39.282 1.00 89.25 86 ASP A O 1
ATOM 678 N N . SER A 1 87 ? 42.059 8.488 -38.068 1.00 90.75 87 SER A N 1
ATOM 679 C CA . SER A 1 87 ? 43.401 8.928 -37.723 1.00 90.75 87 SER A CA 1
ATOM 680 C C . SER A 1 87 ? 44.063 7.939 -36.768 1.00 90.75 87 SER A C 1
ATOM 682 O O . SER A 1 87 ? 45.212 7.535 -36.991 1.00 90.75 87 SER A O 1
ATOM 684 N N . ASP A 1 88 ? 43.332 7.520 -35.732 1.00 86.88 88 ASP A N 1
ATOM 685 C CA . ASP A 1 88 ? 43.874 6.724 -34.630 1.00 86.88 88 ASP A CA 1
ATOM 686 C C . ASP A 1 88 ? 43.847 5.200 -34.880 1.00 86.88 88 ASP A C 1
ATOM 688 O O . ASP A 1 88 ? 44.510 4.445 -34.158 1.00 86.88 88 ASP A O 1
ATOM 692 N N . GLY A 1 89 ? 43.179 4.756 -35.950 1.00 84.56 89 GLY A N 1
ATOM 693 C CA . GLY A 1 89 ? 43.144 3.371 -36.410 1.00 84.56 89 GLY A CA 1
ATOM 694 C C . GLY A 1 89 ? 42.200 2.478 -35.605 1.00 84.56 89 GLY A C 1
ATOM 695 O O . GLY A 1 89 ? 42.442 1.269 -35.514 1.00 84.56 89 GLY A O 1
ATOM 696 N N . ASN A 1 90 ? 41.176 3.050 -34.966 1.00 81.56 90 ASN A N 1
ATOM 697 C CA . ASN A 1 90 ? 40.222 2.313 -34.137 1.00 81.56 90 ASN A CA 1
ATOM 698 C C . ASN A 1 90 ? 38.991 1.788 -34.917 1.00 81.56 90 ASN A C 1
ATOM 700 O O . ASN A 1 90 ? 38.135 1.128 -34.317 1.00 81.56 90 ASN A O 1
ATOM 704 N N . ASN A 1 91 ? 38.927 2.022 -36.236 1.00 79.38 91 ASN A N 1
ATOM 705 C CA . ASN A 1 91 ? 37.818 1.698 -37.141 1.00 79.38 91 ASN A CA 1
ATOM 706 C C . ASN A 1 91 ? 36.493 2.427 -36.830 1.00 79.38 91 ASN A C 1
ATOM 708 O O . ASN A 1 91 ? 35.411 1.927 -37.154 1.00 79.38 91 ASN A O 1
ATOM 712 N N . VAL A 1 92 ? 36.556 3.615 -36.228 1.00 78.50 92 VAL A N 1
ATOM 713 C CA . VAL A 1 92 ? 35.422 4.512 -35.978 1.00 78.50 92 VAL A CA 1
ATOM 714 C C . VAL A 1 92 ? 35.806 5.911 -36.441 1.00 78.50 92 VAL A C 1
ATOM 716 O O . VAL A 1 92 ? 36.845 6.406 -36.044 1.00 78.50 92 VAL A O 1
ATOM 719 N N . LEU A 1 93 ? 34.947 6.562 -37.232 1.00 79.38 93 LEU A N 1
ATOM 720 C CA . LEU A 1 93 ? 35.081 7.994 -37.513 1.00 79.38 93 LEU A CA 1
ATOM 721 C C . LEU A 1 93 ? 34.365 8.797 -36.439 1.00 79.38 93 LEU A C 1
ATOM 723 O O . LEU A 1 93 ? 33.131 8.778 -36.353 1.00 79.38 93 LEU A O 1
ATOM 727 N N . ASP A 1 94 ? 35.127 9.521 -35.633 1.00 75.81 94 ASP A N 1
ATOM 728 C CA . ASP A 1 94 ? 34.581 10.450 -34.663 1.00 75.81 94 ASP A CA 1
ATOM 729 C C . ASP A 1 94 ? 35.487 11.670 -34.434 1.00 75.81 94 ASP A C 1
ATOM 731 O O . ASP A 1 94 ? 36.458 11.953 -35.133 1.00 75.81 94 ASP A O 1
ATOM 735 N N . TRP A 1 95 ? 35.125 12.482 -33.449 1.00 81.94 95 TRP A N 1
ATOM 736 C CA . TRP A 1 95 ? 35.876 13.689 -33.129 1.00 81.94 95 TRP A CA 1
ATOM 737 C C . TRP A 1 95 ? 37.246 13.427 -32.502 1.00 81.94 95 TRP A C 1
ATOM 739 O O . TRP A 1 95 ? 38.074 14.340 -32.465 1.00 81.94 95 TRP A O 1
ATOM 749 N N . ASN A 1 96 ? 37.505 12.217 -32.006 1.00 82.19 96 ASN A N 1
ATOM 750 C CA . ASN A 1 96 ? 38.833 11.822 -31.568 1.00 82.19 96 ASN A CA 1
ATOM 751 C C . ASN A 1 96 ? 39.809 11.831 -32.747 1.00 82.19 96 ASN A C 1
ATOM 753 O O . ASN A 1 96 ? 40.928 12.310 -32.563 1.00 82.19 96 ASN A O 1
ATOM 757 N N . ASP A 1 97 ? 39.369 11.438 -33.947 1.00 85.19 97 ASP A N 1
ATOM 758 C CA . ASP A 1 97 ? 40.175 11.531 -35.167 1.00 85.19 97 ASP A CA 1
ATOM 759 C C . ASP A 1 97 ? 40.529 12.974 -35.497 1.00 85.19 97 ASP A C 1
ATOM 761 O O . ASP A 1 97 ? 41.690 13.307 -35.722 1.00 85.19 97 ASP A O 1
ATOM 765 N N . TYR A 1 98 ? 39.542 13.870 -35.441 1.00 87.38 98 TYR A N 1
ATOM 766 C CA . TYR A 1 98 ? 39.750 15.294 -35.700 1.00 87.38 98 TYR A CA 1
ATOM 767 C C . TYR A 1 98 ? 40.708 15.945 -34.684 1.00 87.38 98 TYR A C 1
ATOM 769 O O . TYR A 1 98 ? 41.603 16.726 -35.046 1.00 87.38 98 TYR A O 1
ATOM 777 N N . TYR A 1 99 ? 40.537 15.638 -33.393 1.00 85.75 99 TYR A N 1
ATOM 778 C CA . TYR A 1 99 ? 41.354 16.220 -32.328 1.00 85.75 99 TYR A CA 1
ATOM 779 C C . TYR A 1 99 ? 42.761 15.629 -32.257 1.00 85.75 99 TYR A C 1
ATOM 781 O O . TYR A 1 99 ? 43.718 16.378 -32.046 1.00 85.75 99 TYR A O 1
ATOM 789 N N . ASN A 1 100 ? 42.893 14.323 -32.482 1.00 86.56 100 ASN A N 1
ATOM 790 C CA . ASN A 1 100 ? 44.159 13.595 -32.507 1.00 86.56 100 ASN A CA 1
ATOM 791 C C . ASN A 1 100 ? 44.548 13.231 -33.947 1.00 86.56 100 ASN A C 1
ATOM 793 O O . ASN A 1 100 ? 44.929 12.102 -34.236 1.00 86.56 100 ASN A O 1
ATOM 797 N N . PHE A 1 101 ? 44.441 14.204 -34.851 1.00 88.94 101 PHE A N 1
ATOM 798 C CA . PHE A 1 101 ? 44.719 14.010 -36.272 1.00 88.94 101 PHE A CA 1
ATOM 799 C C . PHE A 1 101 ? 46.226 13.843 -36.520 1.00 88.94 101 PHE A C 1
ATOM 801 O O . PHE A 1 101 ? 46.999 14.803 -36.396 1.00 88.94 101 PHE A O 1
ATOM 808 N N . GLU A 1 102 ? 46.644 12.630 -36.859 1.00 88.75 102 GLU A N 1
ATOM 809 C CA . GLU A 1 102 ? 48.018 12.234 -37.134 1.00 88.75 102 GLU A CA 1
ATOM 810 C C . GLU A 1 102 ? 48.221 12.076 -38.638 1.00 88.75 102 GLU A C 1
ATOM 812 O O . GLU A 1 102 ? 47.449 11.397 -39.300 1.00 88.75 102 GLU A O 1
ATOM 817 N N . ALA A 1 103 ? 49.290 12.659 -39.185 1.00 91.19 103 ALA A N 1
ATOM 818 C CA . ALA A 1 103 ? 49.593 12.534 -40.607 1.00 91.19 103 ALA A CA 1
ATOM 819 C C . ALA A 1 103 ? 49.983 11.088 -40.967 1.00 91.19 103 ALA A C 1
ATOM 821 O O . ALA A 1 103 ? 51.093 10.634 -40.676 1.00 91.19 103 ALA A O 1
ATOM 822 N N . ASN A 1 104 ? 49.058 10.386 -41.612 1.00 91.06 104 ASN A N 1
ATOM 823 C CA . ASN A 1 104 ? 49.203 9.048 -42.178 1.00 91.06 104 ASN A CA 1
ATOM 824 C C . ASN A 1 104 ? 48.285 8.891 -43.409 1.00 91.06 104 ASN A C 1
ATOM 826 O O . ASN A 1 104 ? 47.417 9.728 -43.641 1.00 91.06 104 ASN A O 1
ATOM 830 N N . GLU A 1 105 ? 48.438 7.821 -44.187 1.00 89.44 105 GLU A N 1
ATOM 831 C CA . GLU A 1 105 ? 47.680 7.614 -45.434 1.00 89.44 105 GLU A CA 1
ATOM 832 C C . GLU A 1 105 ? 46.152 7.666 -45.267 1.00 89.44 105 GLU A C 1
ATOM 834 O O . GLU A 1 105 ? 45.462 8.130 -46.169 1.00 89.44 105 GLU A O 1
ATOM 839 N N . ARG A 1 106 ? 45.598 7.269 -44.112 1.00 92.75 106 ARG A N 1
ATOM 840 C CA . ARG A 1 106 ? 44.153 7.370 -43.829 1.00 92.75 106 ARG A CA 1
ATOM 841 C C . ARG A 1 106 ? 43.687 8.822 -43.729 1.00 92.75 106 ARG A C 1
ATOM 843 O O . ARG A 1 106 ? 42.543 9.126 -44.036 1.00 92.75 106 ARG A O 1
ATOM 850 N N . THR A 1 107 ? 44.579 9.728 -43.336 1.00 94.44 107 THR A N 1
ATOM 851 C CA . THR A 1 107 ? 44.299 11.164 -43.148 1.00 94.44 107 THR A CA 1
ATOM 852 C C . THR A 1 107 ? 44.613 12.041 -44.366 1.00 94.44 107 THR A C 1
ATOM 854 O O . THR A 1 107 ? 44.489 13.260 -44.270 1.00 94.44 107 THR A O 1
ATOM 857 N N . ASP A 1 108 ? 45.012 11.457 -45.500 1.00 94.69 108 ASP A N 1
ATOM 858 C CA . ASP A 1 108 ? 45.010 12.130 -46.810 1.00 94.69 108 ASP A CA 1
ATOM 859 C C . ASP A 1 108 ? 43.609 12.014 -47.431 1.00 94.69 108 ASP A C 1
ATOM 861 O O . ASP A 1 108 ? 43.326 11.177 -48.292 1.00 94.69 108 ASP A O 1
ATOM 865 N N . ILE A 1 109 ? 42.678 12.789 -46.879 1.00 94.44 109 ILE A N 1
ATOM 866 C CA . ILE A 1 109 ? 41.243 12.672 -47.149 1.00 94.44 109 ILE A CA 1
ATOM 867 C C . ILE A 1 109 ? 40.905 13.273 -48.516 1.00 94.44 109 ILE A C 1
ATOM 869 O O . ILE A 1 109 ? 40.015 12.774 -49.208 1.00 94.44 109 ILE A O 1
ATOM 873 N N . ASN A 1 110 ? 41.604 14.337 -48.923 1.00 92.50 110 ASN A N 1
ATOM 874 C CA . ASN A 1 110 ? 41.423 14.946 -50.240 1.00 92.50 110 ASN A CA 1
ATOM 875 C C . ASN A 1 110 ? 42.130 14.162 -51.372 1.00 92.50 110 ASN A C 1
ATOM 877 O O . ASN A 1 110 ? 41.780 14.334 -52.545 1.00 92.50 110 ASN A O 1
ATOM 881 N N . GLY A 1 111 ? 43.066 13.273 -51.025 1.00 91.19 111 GLY A N 1
ATOM 882 C CA . GLY A 1 111 ? 43.807 12.421 -51.941 1.00 91.19 111 GLY A CA 1
ATOM 883 C C . GLY A 1 111 ? 44.935 13.130 -52.701 1.00 91.19 111 GLY A C 1
ATOM 884 O O . GLY A 1 111 ? 45.289 12.693 -53.793 1.00 91.19 111 GLY A O 1
ATOM 885 N N . ASP A 1 112 ? 45.458 14.257 -52.214 1.00 92.19 112 ASP A N 1
ATOM 886 C CA . ASP A 1 112 ? 46.464 15.058 -52.927 1.00 92.19 112 ASP A CA 1
ATOM 887 C C . ASP A 1 112 ? 47.913 14.560 -52.751 1.00 92.19 112 ASP A C 1
ATOM 889 O O . ASP A 1 112 ? 48.841 15.136 -53.332 1.00 92.19 112 ASP A O 1
ATOM 893 N N . GLY A 1 113 ? 48.099 13.478 -51.989 1.00 90.19 113 GLY A N 1
ATOM 894 C CA . GLY A 1 113 ? 49.390 12.869 -51.679 1.00 90.19 113 GLY A CA 1
ATOM 895 C C . GLY A 1 113 ? 50.074 13.480 -50.453 1.00 90.19 113 GLY A C 1
ATOM 896 O O . GLY A 1 113 ? 51.194 13.085 -50.110 1.00 90.19 113 GLY A O 1
ATOM 897 N N . VAL A 1 114 ? 49.445 14.449 -49.780 1.00 92.88 114 VAL A N 1
ATOM 898 C CA . VAL A 1 114 ? 49.957 15.092 -48.569 1.00 92.88 114 VAL A CA 1
ATOM 899 C C . VAL A 1 114 ? 48.978 14.873 -47.418 1.00 92.88 114 VAL A C 1
ATOM 901 O O . VAL A 1 114 ? 48.094 15.675 -47.159 1.00 92.88 114 VAL A O 1
ATOM 904 N N . ALA A 1 115 ? 49.208 13.814 -46.645 1.00 92.75 115 ALA A N 1
ATOM 905 C CA . ALA A 1 115 ? 48.402 13.498 -45.471 1.00 92.75 115 ALA A CA 1
ATOM 906 C C . ALA A 1 115 ? 48.436 14.570 -44.367 1.00 92.75 115 ALA A C 1
ATOM 908 O O . ALA A 1 115 ? 49.474 15.186 -44.086 1.00 92.75 115 ALA A O 1
ATOM 909 N N . GLY A 1 116 ? 47.331 14.686 -43.625 1.00 88.44 116 GLY A N 1
ATOM 910 C CA . GLY A 1 116 ? 47.318 15.397 -42.349 1.00 88.44 116 GLY A CA 1
ATOM 911 C C . GLY A 1 116 ? 47.181 16.921 -42.461 1.00 88.44 116 GLY A C 1
ATOM 912 O O . GLY A 1 116 ? 47.482 17.631 -41.493 1.00 88.44 116 GLY A O 1
ATOM 913 N N . THR A 1 117 ? 46.804 17.458 -43.627 1.00 94.31 117 THR A N 1
ATOM 914 C CA . THR A 1 117 ? 46.744 18.908 -43.849 1.00 94.31 117 THR A CA 1
ATOM 915 C C . THR A 1 117 ? 45.514 19.538 -43.198 1.00 94.31 117 THR A C 1
ATOM 917 O O . THR A 1 117 ? 44.578 18.866 -42.770 1.00 94.31 117 THR A O 1
ATOM 920 N N . GLN A 1 118 ? 45.485 20.874 -43.130 1.00 93.62 118 GLN A N 1
ATOM 921 C CA . GLN A 1 118 ? 44.272 21.575 -42.701 1.00 93.62 118 GLN A CA 1
ATOM 922 C C . GLN A 1 118 ? 43.107 21.329 -43.670 1.00 93.62 118 GLN A C 1
ATOM 924 O O . GLN A 1 118 ? 41.973 21.260 -43.221 1.00 93.62 118 GLN A O 1
ATOM 929 N N . ALA A 1 119 ? 43.378 21.155 -44.969 1.00 94.38 119 ALA A N 1
ATOM 930 C CA . ALA A 1 119 ? 42.331 20.858 -45.940 1.00 94.38 119 ALA A CA 1
ATOM 931 C C . ALA A 1 119 ? 41.683 19.491 -45.663 1.00 94.38 119 ALA A C 1
ATOM 933 O O . ALA A 1 119 ? 40.464 19.382 -45.743 1.00 94.38 119 ALA A O 1
ATOM 934 N N . ASP A 1 120 ? 42.470 18.486 -45.266 1.00 95.25 120 ASP A N 1
ATOM 935 C CA . ASP A 1 120 ? 41.937 17.181 -44.852 1.00 95.25 120 ASP A CA 1
ATOM 936 C C . ASP A 1 120 ? 41.091 17.295 -43.583 1.00 95.25 120 ASP A C 1
ATOM 938 O O . ASP A 1 120 ? 39.979 16.771 -43.521 1.00 95.25 120 ASP A O 1
ATOM 942 N N . LYS A 1 121 ? 41.583 18.043 -42.586 1.00 93.50 121 LYS A N 1
ATOM 943 C CA . LYS A 1 121 ? 40.837 18.304 -41.347 1.00 93.50 121 LYS A CA 1
ATOM 944 C C . LYS A 1 121 ? 39.497 18.982 -41.594 1.00 93.50 121 LYS A C 1
ATOM 946 O O . LYS A 1 121 ? 38.520 18.598 -40.960 1.00 93.50 121 LYS A O 1
ATOM 951 N N . ASP A 1 122 ? 39.463 19.970 -42.485 1.00 93.75 122 ASP A N 1
ATOM 952 C CA . ASP A 1 122 ? 38.241 20.704 -42.819 1.00 93.75 122 ASP A CA 1
ATOM 953 C C . ASP A 1 122 ? 37.201 19.760 -43.460 1.00 93.75 122 ASP A C 1
ATOM 955 O O . ASP A 1 122 ? 36.016 19.844 -43.144 1.00 93.75 122 ASP A O 1
ATOM 959 N N . ILE A 1 123 ? 37.637 18.805 -44.297 1.00 93.12 123 ILE A N 1
ATOM 960 C CA . ILE A 1 123 ? 36.749 17.791 -44.893 1.00 93.12 123 ILE A CA 1
ATOM 961 C C . ILE A 1 123 ? 36.222 16.818 -43.827 1.00 93.12 123 ILE A C 1
ATOM 963 O O . ILE A 1 123 ? 35.028 16.515 -43.823 1.00 93.12 123 ILE A O 1
ATOM 967 N N . LEU A 1 124 ? 37.079 16.346 -42.911 1.00 89.00 124 LEU A N 1
ATOM 968 C CA . LEU A 1 124 ? 36.643 15.476 -41.812 1.00 89.00 124 LEU A CA 1
ATOM 969 C C . LEU A 1 124 ? 35.649 16.192 -40.885 1.00 89.00 124 LEU A C 1
ATOM 971 O O . LEU A 1 124 ? 34.647 15.607 -40.489 1.00 89.00 124 LEU A O 1
ATOM 975 N N . GLU A 1 125 ? 35.895 17.462 -40.561 1.00 87.31 125 GLU A N 1
ATOM 976 C CA . GLU A 1 125 ? 34.987 18.289 -39.757 1.00 87.31 125 GLU A CA 1
ATOM 977 C C . GLU A 1 125 ? 33.615 18.440 -40.417 1.00 87.31 125 GLU A C 1
ATOM 979 O O . GLU A 1 125 ? 32.588 18.220 -39.772 1.00 87.31 125 GLU A O 1
ATOM 984 N N . ASP A 1 126 ? 33.589 18.757 -41.713 1.00 86.19 126 ASP A N 1
ATOM 985 C CA . ASP A 1 126 ? 32.346 18.855 -42.472 1.00 86.19 126 ASP A CA 1
ATOM 986 C C . ASP A 1 126 ? 31.584 17.524 -42.507 1.00 86.19 126 ASP A C 1
ATOM 988 O O . ASP A 1 126 ? 30.353 17.524 -42.482 1.00 86.19 126 ASP A O 1
ATOM 992 N N . TYR A 1 127 ? 32.283 16.391 -42.546 1.00 82.94 127 TYR A N 1
ATOM 993 C CA . TYR A 1 127 ? 31.662 15.073 -42.448 1.00 82.94 127 TYR A CA 1
ATOM 994 C C . TYR A 1 127 ? 31.072 14.807 -41.052 1.00 82.94 127 TYR A C 1
ATOM 996 O O . TYR A 1 127 ? 29.901 14.456 -40.936 1.00 82.94 127 TYR A O 1
ATOM 1004 N N . LEU A 1 128 ? 31.826 15.059 -39.977 1.00 77.19 128 LEU A N 1
ATOM 1005 C CA . LEU A 1 128 ? 31.382 14.826 -38.591 1.00 77.19 128 LEU A CA 1
ATOM 1006 C C . LEU A 1 128 ? 30.230 15.745 -38.141 1.00 77.19 128 LEU A C 1
ATOM 1008 O O . LEU A 1 128 ? 29.514 15.431 -37.185 1.00 77.19 128 LEU A O 1
ATOM 1012 N N . LEU A 1 129 ? 30.053 16.886 -38.811 1.00 72.44 129 LEU A N 1
ATOM 1013 C CA . LEU A 1 129 ? 28.935 17.813 -38.606 1.00 72.44 129 LEU A CA 1
ATOM 1014 C C . LEU A 1 129 ? 27.695 17.484 -39.464 1.00 72.44 129 LEU A C 1
ATOM 1016 O O . LEU A 1 129 ? 26.668 18.159 -39.326 1.00 72.44 129 LEU A O 1
ATOM 1020 N N . ASP A 1 130 ? 27.772 16.461 -40.323 1.00 72.75 130 ASP A N 1
ATOM 1021 C CA . ASP A 1 130 ? 26.854 16.167 -41.434 1.00 72.75 130 ASP A CA 1
ATOM 1022 C C . ASP A 1 130 ? 26.658 17.354 -42.412 1.00 72.75 130 ASP A C 1
ATOM 1024 O O . ASP A 1 130 ? 25.598 17.504 -43.027 1.00 72.75 130 ASP A O 1
ATOM 1028 N N . ASN A 1 131 ? 27.655 18.237 -42.572 1.00 78.50 131 ASN A N 1
ATOM 1029 C CA . ASN A 1 131 ? 27.658 19.230 -43.660 1.00 78.50 131 ASN A CA 1
ATOM 1030 C C . ASN A 1 131 ? 27.914 18.554 -45.017 1.00 78.50 131 ASN A C 1
ATOM 1032 O O . ASN A 1 131 ? 27.436 19.020 -46.056 1.00 78.50 131 ASN A O 1
ATOM 1036 N N . THR A 1 132 ? 28.664 17.451 -45.001 1.00 78.75 132 THR A N 1
ATOM 1037 C CA . THR A 1 132 ? 28.846 16.540 -46.131 1.00 78.75 132 THR A CA 1
ATOM 1038 C C . THR A 1 132 ? 28.475 15.127 -45.709 1.00 78.75 132 THR A C 1
ATOM 1040 O O . THR A 1 132 ? 28.664 14.739 -44.564 1.00 78.75 132 THR A O 1
ATOM 1043 N N . ALA A 1 133 ? 27.928 14.357 -46.643 1.00 74.38 133 ALA A N 1
ATOM 1044 C CA . ALA A 1 133 ? 27.369 13.049 -46.324 1.00 74.38 133 ALA A CA 1
ATOM 1045 C C . ALA A 1 133 ? 28.354 11.880 -46.411 1.00 74.38 133 ALA A C 1
ATOM 1047 O O . ALA A 1 133 ? 28.032 10.760 -46.035 1.00 74.38 133 ALA A O 1
ATOM 1048 N N . TYR A 1 134 ? 29.524 12.111 -46.992 1.00 82.31 134 TYR A N 1
ATOM 1049 C CA . TYR A 1 134 ? 30.542 11.093 -47.201 1.00 82.31 134 TYR A CA 1
ATOM 1050 C C . TYR A 1 134 ? 31.886 11.761 -47.459 1.00 82.31 134 TYR A C 1
ATOM 1052 O O . TYR A 1 134 ? 31.947 12.869 -47.998 1.00 82.31 134 TYR A O 1
ATOM 1060 N N . LEU A 1 135 ? 32.959 11.054 -47.118 1.00 87.56 135 LEU A N 1
ATOM 1061 C CA . LEU A 1 135 ? 34.318 11.450 -47.449 1.00 87.56 135 LEU A CA 1
ATOM 1062 C C . LEU A 1 135 ? 34.644 11.091 -48.909 1.00 87.56 135 LEU A C 1
ATOM 1064 O O . LEU A 1 135 ? 34.051 10.158 -49.461 1.00 87.56 135 LEU A O 1
ATOM 1068 N N . PRO A 1 136 ? 35.610 11.777 -49.549 1.00 90.44 136 PRO A N 1
ATOM 1069 C CA . PRO A 1 136 ? 36.062 11.463 -50.907 1.00 90.44 136 PRO A CA 1
ATOM 1070 C C . PRO A 1 136 ? 36.433 9.988 -51.126 1.00 90.44 136 PRO A C 1
ATOM 1072 O O . PRO A 1 136 ? 36.230 9.456 -52.215 1.00 90.44 136 PRO A O 1
ATOM 1075 N N . ALA A 1 137 ? 36.932 9.316 -50.086 1.00 88.81 137 ALA A N 1
ATOM 1076 C CA . ALA A 1 137 ? 37.306 7.909 -50.139 1.00 88.81 137 ALA A CA 1
ATOM 1077 C C . ALA A 1 137 ? 36.123 6.925 -50.106 1.00 88.81 137 ALA A C 1
ATOM 1079 O O . ALA A 1 137 ? 36.327 5.761 -50.429 1.00 88.81 137 ALA A O 1
ATOM 1080 N N . HIS A 1 138 ? 34.905 7.355 -49.746 1.00 86.94 138 HIS A N 1
ATOM 1081 C CA . HIS A 1 138 ? 33.731 6.475 -49.705 1.00 86.94 138 HIS A CA 1
ATOM 1082 C C . HIS A 1 138 ? 33.191 6.235 -51.125 1.00 86.94 138 HIS A C 1
ATOM 1084 O O . HIS A 1 138 ? 32.369 7.008 -51.631 1.00 86.94 138 HIS A O 1
ATOM 1090 N N . TRP A 1 139 ? 33.695 5.186 -51.775 1.00 86.31 139 TRP A N 1
ATOM 1091 C CA . TRP A 1 139 ? 33.549 4.932 -53.213 1.00 86.31 139 TRP A CA 1
ATOM 1092 C C . TRP A 1 139 ? 32.100 4.940 -53.714 1.00 86.31 139 TRP A C 1
ATOM 1094 O O . TRP A 1 139 ? 31.785 5.566 -54.729 1.00 86.31 139 TRP A O 1
ATOM 1104 N N . GLU A 1 140 ? 31.210 4.253 -53.001 1.00 80.38 140 GLU A N 1
ATOM 1105 C CA . GLU A 1 140 ? 29.826 4.000 -53.404 1.00 80.38 140 GLU A CA 1
ATOM 1106 C C . GLU A 1 140 ? 28.970 5.272 -53.490 1.00 80.38 140 GLU A C 1
ATOM 1108 O O . GLU A 1 140 ? 27.965 5.279 -54.200 1.00 80.38 140 GLU A O 1
ATOM 1113 N N . PHE A 1 141 ? 29.370 6.369 -52.838 1.00 82.69 141 PHE A N 1
ATOM 1114 C CA . PHE A 1 141 ? 28.621 7.635 -52.860 1.00 82.69 141 PHE A CA 1
ATOM 1115 C C . PHE A 1 141 ? 29.177 8.659 -53.853 1.00 82.69 141 PHE A C 1
ATOM 1117 O O . PHE A 1 141 ? 28.577 9.724 -54.050 1.00 82.69 141 PHE A O 1
ATOM 1124 N N . GLN A 1 142 ? 30.320 8.360 -54.473 1.00 85.75 142 GLN A N 1
ATOM 1125 C CA . GLN A 1 142 ? 30.926 9.222 -55.477 1.00 85.75 142 GLN A CA 1
ATOM 1126 C C . GLN A 1 142 ? 30.176 9.121 -56.809 1.00 85.75 142 GLN A C 1
ATOM 1128 O O . GLN A 1 142 ? 29.730 8.053 -57.225 1.00 85.75 142 GLN A O 1
ATOM 1133 N N . ASN A 1 143 ? 30.089 10.248 -57.515 1.00 88.88 143 ASN A N 1
ATOM 1134 C CA . ASN A 1 143 ? 29.714 10.246 -58.928 1.00 88.88 143 ASN A CA 1
ATOM 1135 C C . ASN A 1 143 ? 30.918 9.851 -59.802 1.00 88.88 143 ASN A C 1
ATOM 1137 O O . ASN A 1 143 ? 32.042 9.765 -59.310 1.00 88.88 143 ASN A O 1
ATOM 1141 N N . GLU A 1 144 ? 30.705 9.682 -61.107 1.00 92.19 144 GLU A N 1
ATOM 1142 C CA . GLU A 1 144 ? 31.755 9.268 -62.050 1.00 92.19 144 GLU A CA 1
ATOM 1143 C C . GLU A 1 144 ? 33.028 10.124 -61.978 1.00 92.19 144 GLU A C 1
ATOM 1145 O O . GLU A 1 144 ? 34.131 9.592 -61.880 1.00 92.19 144 GLU A O 1
ATOM 1150 N N . THR A 1 145 ? 32.899 11.455 -61.956 1.00 93.81 145 THR A N 1
ATOM 1151 C CA . THR A 1 145 ? 34.065 12.348 -61.849 1.00 93.81 145 THR A CA 1
ATOM 1152 C C . THR A 1 145 ? 34.811 12.149 -60.530 1.00 93.81 145 THR A C 1
ATOM 1154 O O . THR A 1 145 ? 36.037 12.095 -60.534 1.00 93.81 145 THR A O 1
ATOM 1157 N N . GLY A 1 146 ? 34.086 12.007 -59.418 1.00 91.44 146 GLY A N 1
ATOM 1158 C CA . GLY A 1 146 ? 34.664 11.745 -58.101 1.00 91.44 146 GLY A CA 1
ATOM 1159 C C . GLY A 1 146 ? 35.378 10.396 -58.035 1.00 91.44 146 GLY A C 1
ATOM 1160 O O . GLY A 1 146 ? 36.501 10.343 -57.546 1.00 91.44 146 GLY A O 1
ATOM 1161 N N . LYS A 1 147 ? 34.781 9.333 -58.593 1.00 93.31 147 LYS A N 1
ATOM 1162 C CA . LYS A 1 147 ? 35.394 7.997 -58.682 1.00 93.31 147 LYS A CA 1
ATOM 1163 C C . LYS A 1 147 ? 36.678 8.015 -59.507 1.00 93.31 147 LYS A C 1
ATOM 1165 O O . LYS A 1 147 ? 37.683 7.471 -59.063 1.00 93.31 147 LYS A O 1
ATOM 1170 N N . ILE A 1 148 ? 36.670 8.692 -60.660 1.00 94.62 148 ILE A N 1
ATOM 1171 C CA . ILE A 1 148 ? 37.869 8.875 -61.492 1.00 94.62 148 ILE A CA 1
ATOM 1172 C C . ILE A 1 148 ? 38.950 9.621 -60.712 1.00 94.62 148 ILE A C 1
ATOM 1174 O O . ILE A 1 148 ? 40.061 9.119 -60.599 1.00 94.62 148 ILE A O 1
ATOM 1178 N N . SER A 1 149 ? 38.631 10.785 -60.135 1.00 93.50 149 SER A N 1
ATOM 1179 C CA . SER A 1 149 ? 39.610 11.565 -59.370 1.00 93.50 149 SER A CA 1
ATOM 1180 C C . SER A 1 149 ? 40.163 10.781 -58.182 1.00 93.50 149 SER A C 1
ATOM 1182 O O . SER A 1 149 ? 41.361 10.813 -57.940 1.00 93.50 149 SER A O 1
ATOM 1184 N N . ARG A 1 150 ? 39.314 10.037 -57.468 1.00 92.38 150 ARG A N 1
ATOM 1185 C CA . ARG A 1 150 ? 39.721 9.192 -56.345 1.00 92.38 150 ARG A CA 1
ATOM 1186 C C . ARG A 1 150 ? 40.664 8.071 -56.785 1.00 92.38 150 ARG A C 1
ATOM 1188 O O . ARG A 1 150 ? 41.688 7.862 -56.139 1.00 92.38 150 ARG A O 1
ATOM 1195 N N . PHE A 1 151 ? 40.325 7.378 -57.868 1.00 94.12 151 PHE A N 1
ATOM 1196 C CA . PHE A 1 151 ? 41.151 6.316 -58.432 1.00 94.12 151 PHE A CA 1
ATOM 1197 C C . PHE A 1 151 ? 42.507 6.851 -58.908 1.00 94.12 151 PHE A C 1
ATOM 1199 O O . PHE A 1 151 ? 43.542 6.293 -58.555 1.00 94.12 151 PHE A O 1
ATOM 1206 N N . GLU A 1 152 ? 42.505 7.972 -59.634 1.00 93.31 152 GLU A N 1
ATOM 1207 C CA . GLU A 1 152 ? 43.719 8.635 -60.118 1.00 93.31 152 GLU A CA 1
ATOM 1208 C C . GLU A 1 152 ? 44.602 9.138 -58.978 1.00 93.31 152 GLU A C 1
ATOM 1210 O O . GLU A 1 152 ? 45.816 8.962 -59.013 1.00 93.31 152 GLU A O 1
ATOM 1215 N N . ASN A 1 153 ? 44.012 9.709 -57.933 1.00 93.06 153 ASN A N 1
ATOM 1216 C CA . ASN A 1 153 ? 44.744 10.123 -56.743 1.00 93.06 153 ASN A CA 1
ATOM 1217 C C . ASN A 1 153 ? 45.401 8.935 -56.030 1.00 93.06 153 ASN A C 1
ATOM 1219 O O . ASN A 1 153 ? 46.554 9.036 -55.624 1.00 93.06 153 ASN A O 1
ATOM 1223 N N . TYR A 1 154 ? 44.695 7.807 -55.906 1.00 91.88 154 TYR A N 1
ATOM 1224 C CA . TYR A 1 154 ? 45.259 6.605 -55.297 1.00 91.88 154 TYR A CA 1
ATOM 1225 C C . TYR A 1 154 ? 46.474 6.103 -56.076 1.00 91.88 154 TYR A C 1
ATOM 1227 O O . TYR A 1 154 ? 47.543 5.956 -55.487 1.00 91.88 154 TYR A O 1
ATOM 1235 N N . TYR A 1 155 ? 46.351 5.885 -57.389 1.00 88.88 155 TYR A N 1
ATOM 1236 C CA . TYR A 1 155 ? 47.474 5.298 -58.111 1.00 88.88 155 TYR A CA 1
ATOM 1237 C C . TYR A 1 155 ? 48.643 6.276 -58.321 1.00 88.88 155 TYR A C 1
ATOM 1239 O O . TYR A 1 155 ? 49.784 5.849 -58.336 1.00 88.88 155 TYR A O 1
ATOM 1247 N N . ASN A 1 156 ? 48.407 7.593 -58.418 1.00 90.00 156 ASN A N 1
ATOM 1248 C CA . ASN A 1 156 ? 49.507 8.560 -58.573 1.00 90.00 156 ASN A CA 1
ATOM 1249 C C . ASN A 1 156 ? 50.290 8.821 -57.273 1.00 90.00 156 ASN A C 1
ATOM 1251 O O . ASN A 1 156 ? 51.430 9.285 -57.342 1.00 90.00 156 ASN A O 1
ATOM 1255 N N . ASN A 1 157 ? 49.667 8.619 -56.105 1.00 89.88 157 ASN A N 1
ATOM 1256 C CA . ASN A 1 157 ? 50.235 9.040 -54.820 1.00 89.88 157 ASN A CA 1
ATOM 1257 C C . ASN A 1 157 ? 50.535 7.885 -53.854 1.00 89.88 157 ASN A C 1
ATOM 1259 O O . ASN A 1 157 ? 51.291 8.093 -52.905 1.00 89.88 157 ASN A O 1
ATOM 1263 N N . VAL A 1 158 ? 49.918 6.715 -54.045 1.00 88.75 158 VAL A N 1
ATOM 1264 C CA . VAL A 1 158 ? 49.910 5.626 -53.054 1.00 88.75 158 VAL A CA 1
ATOM 1265 C C . VAL A 1 158 ? 50.226 4.269 -53.662 1.00 88.75 158 VAL A C 1
ATOM 1267 O O . VAL A 1 158 ? 50.969 3.508 -53.046 1.00 88.75 158 VAL A O 1
ATOM 1270 N N . ASP A 1 159 ? 49.653 3.937 -54.823 1.00 89.38 159 ASP A N 1
ATOM 1271 C CA . ASP A 1 159 ? 49.950 2.656 -55.462 1.00 89.38 159 ASP A CA 1
ATOM 1272 C C . ASP A 1 159 ? 51.428 2.590 -55.851 1.00 89.38 159 ASP A C 1
ATOM 1274 O O . ASP A 1 159 ? 51.988 3.529 -56.404 1.00 89.38 159 ASP A O 1
ATOM 1278 N N . ILE A 1 160 ? 52.051 1.463 -55.526 1.00 87.38 160 ILE A N 1
ATOM 1279 C CA . ILE A 1 160 ? 53.465 1.181 -55.801 1.00 87.38 160 ILE A CA 1
ATOM 1280 C C . ILE A 1 160 ? 53.611 -0.104 -56.622 1.00 87.38 160 ILE A C 1
ATOM 1282 O O . ILE A 1 160 ? 54.642 -0.782 -56.569 1.00 87.38 160 ILE A O 1
ATOM 1286 N N . THR A 1 161 ? 52.539 -0.509 -57.313 1.00 89.44 161 THR A N 1
ATOM 1287 C CA . THR A 1 161 ? 52.502 -1.756 -58.084 1.00 89.44 161 THR A CA 1
ATOM 1288 C C . THR A 1 161 ? 53.558 -1.750 -59.195 1.00 89.44 161 THR A C 1
ATOM 1290 O O . THR A 1 161 ? 54.183 -2.783 -59.453 1.00 89.44 161 THR A O 1
ATOM 1293 N N . ASP A 1 162 ? 53.826 -0.591 -59.795 1.00 85.44 162 ASP A N 1
ATOM 1294 C CA . ASP A 1 162 ? 54.869 -0.371 -60.798 1.00 85.44 162 ASP A CA 1
ATOM 1295 C C . ASP A 1 162 ? 56.298 -0.325 -60.192 1.00 85.44 162 ASP A C 1
ATOM 1297 O O . ASP A 1 162 ? 57.264 -0.735 -60.847 1.00 85.44 162 ASP A O 1
ATOM 1301 N N . GLU A 1 163 ? 56.443 0.102 -58.927 1.00 80.19 163 GLU A N 1
ATOM 1302 C CA . GLU A 1 163 ? 57.724 0.278 -58.216 1.00 80.19 163 GLU A CA 1
ATOM 1303 C C . GLU A 1 163 ? 58.323 -1.009 -57.597 1.00 80.19 163 GLU A C 1
ATOM 1305 O O . GLU A 1 163 ? 59.443 -0.984 -57.063 1.00 80.19 163 GLU A O 1
ATOM 1310 N N . HIS A 1 164 ? 57.623 -2.148 -57.653 1.00 66.44 164 HIS A N 1
ATOM 1311 C CA . HIS A 1 164 ? 58.045 -3.406 -57.018 1.00 66.44 164 HIS A CA 1
ATOM 1312 C C . HIS A 1 164 ? 59.504 -3.815 -57.386 1.00 66.44 164 HIS A C 1
ATOM 1314 O O . HIS A 1 164 ? 59.908 -3.727 -58.552 1.00 66.44 164 HIS A O 1
ATOM 1320 N N . PRO A 1 165 ? 60.355 -4.270 -56.428 1.00 55.88 165 PRO A N 1
ATOM 1321 C CA . PRO A 1 165 ? 61.800 -4.407 -56.647 1.00 55.88 165 PRO A CA 1
ATOM 1322 C C . PRO A 1 165 ? 62.190 -5.383 -57.780 1.00 55.88 165 PRO A C 1
ATOM 1324 O O . PRO A 1 165 ? 61.499 -6.369 -58.042 1.00 55.88 165 PRO A O 1
ATOM 1327 N N . PRO A 1 166 ? 63.356 -5.170 -58.430 1.00 48.22 166 PRO A N 1
ATOM 1328 C CA . PRO A 1 166 ? 63.701 -5.824 -59.688 1.00 48.22 166 PRO A CA 1
ATOM 1329 C C . PRO A 1 166 ? 64.083 -7.309 -59.527 1.00 48.22 166 PRO A C 1
ATOM 1331 O O . PRO A 1 166 ? 65.219 -7.626 -59.161 1.00 48.22 166 PRO A O 1
ATOM 1334 N N . GLY A 1 167 ? 63.180 -8.208 -59.944 1.00 54.25 167 GLY A N 1
ATOM 1335 C CA . GLY A 1 167 ? 63.511 -9.361 -60.802 1.00 54.25 167 GLY A CA 1
ATOM 1336 C C . GLY A 1 167 ? 62.799 -10.704 -60.518 1.00 54.25 167 GLY A C 1
ATOM 1337 O O . GLY A 1 167 ? 62.580 -11.021 -59.351 1.00 54.25 167 GLY A O 1
ATOM 1338 N N . PRO A 1 168 ? 62.589 -11.582 -61.535 1.00 54.81 168 PRO A N 1
ATOM 1339 C CA . PRO A 1 168 ? 62.578 -11.362 -62.989 1.00 54.81 168 PRO A CA 1
ATOM 1340 C C . PRO A 1 168 ? 61.148 -11.342 -63.574 1.00 54.81 168 PRO A C 1
ATOM 1342 O O . PRO A 1 168 ? 60.238 -11.922 -62.998 1.00 54.81 168 PRO A O 1
ATOM 1345 N N . ASP A 1 169 ? 61.007 -10.730 -64.752 1.00 65.56 169 ASP A N 1
ATOM 1346 C CA . ASP A 1 169 ? 59.934 -10.969 -65.729 1.00 65.56 169 ASP A CA 1
ATOM 1347 C C . ASP A 1 169 ? 58.506 -11.054 -65.163 1.00 65.56 169 ASP A C 1
ATOM 1349 O O . ASP A 1 169 ? 57.794 -12.002 -65.500 1.00 65.56 169 ASP A O 1
ATOM 1353 N N . TRP A 1 170 ? 58.083 -10.089 -64.325 1.00 78.56 170 TRP A N 1
ATOM 1354 C CA . TRP A 1 170 ? 56.656 -9.998 -64.029 1.00 78.56 170 TRP A CA 1
ATOM 1355 C C . TRP A 1 170 ? 55.894 -9.771 -65.328 1.00 78.56 170 TRP A C 1
ATOM 1357 O O . TRP A 1 170 ? 56.196 -8.841 -66.084 1.00 78.56 170 TRP A O 1
ATOM 1367 N N . ASP A 1 171 ? 54.961 -10.667 -65.614 1.00 86.75 171 ASP A N 1
ATOM 1368 C CA . ASP A 1 171 ? 54.050 -10.510 -66.731 1.00 86.75 171 ASP A CA 1
ATOM 1369 C C . ASP A 1 171 ? 52.837 -9.678 -66.314 1.00 86.75 171 ASP A C 1
ATOM 1371 O O . ASP A 1 171 ? 52.658 -9.290 -65.157 1.00 86.75 171 ASP A O 1
ATOM 1375 N N . CYS A 1 172 ? 52.021 -9.356 -67.306 1.00 89.62 172 CYS A N 1
ATOM 1376 C CA . CYS A 1 172 ? 50.825 -8.549 -67.142 1.00 89.62 172 CYS A CA 1
ATOM 1377 C C . CYS A 1 172 ? 49.871 -9.103 -66.067 1.00 89.62 172 CYS A C 1
ATOM 1379 O O . CYS A 1 172 ? 49.267 -8.331 -65.323 1.00 89.62 172 CYS A O 1
ATOM 1381 N N . ASP A 1 173 ? 49.780 -10.430 -65.926 1.00 91.06 173 ASP A N 1
ATOM 1382 C CA . ASP A 1 173 ? 48.887 -11.084 -64.965 1.00 91.06 173 ASP A CA 1
ATOM 1383 C C . ASP A 1 173 ? 49.333 -10.814 -63.521 1.00 91.06 173 ASP A C 1
ATOM 1385 O O . ASP A 1 173 ? 48.503 -10.584 -62.640 1.00 91.06 173 ASP A O 1
ATOM 1389 N N . GLN A 1 174 ? 50.644 -10.815 -63.272 1.00 91.56 174 GLN A N 1
ATOM 1390 C CA . GLN A 1 174 ? 51.210 -10.587 -61.940 1.00 91.56 174 GLN A CA 1
ATOM 1391 C C . GLN A 1 174 ? 51.069 -9.129 -61.498 1.00 91.56 174 GLN A C 1
ATOM 1393 O O . GLN A 1 174 ? 50.658 -8.887 -60.363 1.00 91.56 174 GLN A O 1
ATOM 1398 N N . TYR A 1 175 ? 51.316 -8.168 -62.395 1.00 92.19 175 TYR A N 1
ATOM 1399 C CA . TYR A 1 175 ? 51.049 -6.754 -62.111 1.00 92.19 175 TYR A CA 1
ATOM 1400 C C . TYR A 1 175 ? 49.558 -6.507 -61.848 1.00 92.19 175 TYR A C 1
ATOM 1402 O O . TYR A 1 175 ? 49.204 -5.869 -60.859 1.00 92.19 175 TYR A O 1
ATOM 1410 N N . SER A 1 176 ? 48.677 -7.086 -62.669 1.00 93.25 176 SER A N 1
ATOM 1411 C CA . SER A 1 176 ? 47.228 -6.953 -62.490 1.00 93.25 176 SER A CA 1
ATOM 1412 C C . SER A 1 176 ? 46.726 -7.571 -61.178 1.00 93.25 176 SER A C 1
ATOM 1414 O O . SER A 1 176 ? 45.869 -6.996 -60.499 1.00 93.25 176 SER A O 1
ATOM 1416 N N . MET A 1 177 ? 47.286 -8.714 -60.765 1.00 92.56 177 MET A N 1
ATOM 1417 C CA . MET A 1 177 ? 46.960 -9.338 -59.480 1.00 92.56 177 MET A CA 1
ATOM 1418 C C . MET A 1 177 ? 47.496 -8.534 -58.288 1.00 92.56 177 MET A C 1
ATOM 1420 O O . MET A 1 177 ? 46.763 -8.348 -57.318 1.00 92.56 177 MET A O 1
ATOM 1424 N N . GLN A 1 178 ? 48.731 -8.023 -58.348 1.00 92.50 178 GLN A N 1
ATOM 1425 C CA . GLN A 1 178 ? 49.287 -7.182 -57.282 1.00 92.50 178 GLN A CA 1
ATOM 1426 C C . GLN A 1 178 ? 48.475 -5.894 -57.103 1.00 92.50 178 GLN A C 1
ATOM 1428 O O . GLN A 1 178 ? 48.147 -5.534 -55.971 1.00 92.50 178 GLN A O 1
ATOM 1433 N N . PHE A 1 179 ? 48.057 -5.264 -58.204 1.00 92.81 179 PHE A N 1
ATOM 1434 C CA . PHE A 1 179 ? 47.167 -4.110 -58.149 1.00 92.81 179 PHE A CA 1
ATOM 1435 C C . PHE A 1 179 ? 45.839 -4.445 -57.458 1.00 92.81 179 PHE A C 1
ATOM 1437 O O . PHE A 1 179 ? 45.362 -3.681 -56.620 1.00 92.81 179 PHE A O 1
ATOM 1444 N N . MET A 1 180 ? 45.228 -5.598 -57.760 1.00 90.88 180 MET A N 1
ATOM 1445 C CA . MET A 1 180 ? 44.008 -6.029 -57.064 1.00 90.88 180 MET A CA 1
ATOM 1446 C C . MET A 1 180 ? 44.235 -6.262 -55.566 1.00 90.88 180 MET A C 1
ATOM 1448 O O . MET A 1 180 ? 43.378 -5.880 -54.768 1.00 90.88 180 MET A O 1
ATOM 1452 N N . ILE A 1 181 ? 45.371 -6.851 -55.172 1.00 90.75 181 ILE A N 1
ATOM 1453 C CA . ILE A 1 181 ? 45.742 -7.013 -53.757 1.00 90.75 181 ILE A CA 1
ATOM 1454 C C . ILE A 1 181 ? 45.787 -5.640 -53.077 1.00 90.75 181 ILE A C 1
ATOM 1456 O O . ILE A 1 181 ? 45.160 -5.469 -52.034 1.00 90.75 181 ILE A O 1
ATOM 1460 N N . ASN A 1 182 ? 46.449 -4.654 -53.685 1.00 91.31 182 ASN A N 1
ATOM 1461 C CA . ASN A 1 182 ? 46.606 -3.316 -53.111 1.00 91.31 182 ASN A CA 1
ATOM 1462 C C . ASN A 1 182 ? 45.292 -2.512 -53.084 1.00 91.31 182 ASN A C 1
ATOM 1464 O O . ASN A 1 182 ? 44.970 -1.854 -52.096 1.00 91.31 182 ASN A O 1
ATOM 1468 N N . SER A 1 183 ? 44.500 -2.581 -54.155 1.00 89.50 183 SER A N 1
ATOM 1469 C CA . SER A 1 183 ? 43.296 -1.758 -54.328 1.00 89.50 183 SER A CA 1
ATOM 1470 C C . SER A 1 183 ? 42.043 -2.363 -53.692 1.00 89.50 183 SER A C 1
ATOM 1472 O O . SER A 1 183 ? 41.320 -1.673 -52.980 1.00 89.50 183 SER A O 1
ATOM 1474 N N . THR A 1 184 ? 41.781 -3.646 -53.934 1.00 87.56 184 THR A N 1
ATOM 1475 C CA . THR A 1 184 ? 40.528 -4.328 -53.555 1.00 87.56 184 THR A CA 1
ATOM 1476 C C . THR A 1 184 ? 40.710 -5.219 -52.336 1.00 87.56 184 THR A C 1
ATOM 1478 O O . THR A 1 184 ? 39.795 -5.378 -51.532 1.00 87.56 184 THR A O 1
ATOM 1481 N N . GLY A 1 185 ? 41.904 -5.791 -52.191 1.00 88.06 185 GLY A N 1
ATOM 1482 C CA . GLY A 1 185 ? 42.233 -6.723 -51.127 1.00 88.06 185 GLY A CA 1
ATOM 1483 C C . GLY A 1 185 ? 41.898 -8.167 -51.432 1.00 88.06 185 GLY A C 1
ATOM 1484 O O . GLY A 1 185 ? 41.018 -8.507 -52.222 1.00 88.06 185 GLY A O 1
ATOM 1485 N N . VAL A 1 186 ? 42.609 -9.028 -50.719 1.00 85.69 186 VAL A N 1
ATOM 1486 C CA . VAL A 1 186 ? 42.375 -10.460 -50.643 1.00 85.69 186 VAL A CA 1
ATOM 1487 C C . VAL A 1 186 ? 41.901 -10.804 -49.238 1.00 85.69 186 VAL A C 1
ATOM 1489 O O . VAL A 1 186 ? 42.559 -10.508 -48.238 1.00 85.69 186 VAL A O 1
ATOM 1492 N N . GLU A 1 187 ? 40.753 -11.466 -49.160 1.00 81.38 187 GLU A N 1
ATOM 1493 C CA . GLU A 1 187 ? 40.253 -12.053 -47.922 1.00 81.38 187 GLU A CA 1
ATOM 1494 C C . GLU A 1 187 ? 40.976 -13.364 -47.599 1.00 81.38 187 GLU A C 1
ATOM 1496 O O . GLU A 1 187 ? 41.312 -14.149 -48.491 1.00 81.38 187 GLU A O 1
ATOM 1501 N N . ASN A 1 188 ? 41.172 -13.635 -46.304 1.00 82.00 188 ASN A N 1
ATOM 1502 C CA . ASN A 1 188 ? 41.816 -14.856 -45.811 1.00 82.00 188 ASN A CA 1
ATOM 1503 C C . ASN A 1 188 ? 43.164 -15.143 -46.515 1.00 82.00 188 ASN A C 1
ATOM 1505 O O . ASN A 1 188 ? 43.362 -16.225 -47.073 1.00 82.00 188 ASN A O 1
ATOM 1509 N N . ILE A 1 189 ? 44.085 -14.165 -46.496 1.00 85.56 189 ILE A N 1
ATOM 1510 C CA . ILE A 1 189 ? 45.409 -14.251 -47.147 1.00 85.56 189 ILE A CA 1
ATOM 1511 C C . ILE A 1 189 ? 46.140 -15.540 -46.757 1.00 85.56 189 ILE A C 1
ATOM 1513 O O . ILE A 1 189 ? 46.638 -16.242 -47.636 1.00 85.56 189 ILE A O 1
ATOM 1517 N N . GLU A 1 190 ? 46.152 -15.887 -45.461 1.00 84.94 190 GLU A N 1
ATOM 1518 C CA . GLU A 1 190 ? 46.820 -17.095 -44.949 1.00 84.94 190 GLU A CA 1
ATOM 1519 C C . GLU A 1 190 ? 46.278 -18.393 -45.571 1.00 84.94 190 GLU A C 1
ATOM 1521 O O . GLU A 1 190 ? 47.026 -19.357 -45.737 1.00 84.94 190 GLU A O 1
ATOM 1526 N N . GLY A 1 191 ? 44.984 -18.429 -45.907 1.00 84.44 191 GLY A N 1
ATOM 1527 C CA . GLY A 1 191 ? 44.332 -19.562 -46.562 1.00 84.44 191 GLY A CA 1
ATOM 1528 C C . GLY A 1 191 ? 44.353 -19.506 -48.090 1.00 84.44 191 GLY A C 1
ATOM 1529 O O . GLY A 1 191 ? 43.897 -20.458 -48.726 1.00 84.44 191 GLY A O 1
ATOM 1530 N N . SER A 1 192 ? 44.848 -18.417 -48.682 1.00 87.69 192 SER A N 1
ATOM 1531 C CA . SER A 1 192 ? 44.811 -18.207 -50.127 1.00 87.69 192 SER A CA 1
ATOM 1532 C C . SER A 1 192 ? 45.925 -18.974 -50.863 1.00 87.69 192 SER A C 1
ATOM 1534 O O . SER A 1 192 ? 47.011 -19.175 -50.318 1.00 87.69 192 SER A O 1
ATOM 1536 N N . PRO A 1 193 ? 45.700 -19.404 -52.120 1.00 89.38 193 PRO A N 1
ATOM 1537 C CA . PRO A 1 193 ? 46.725 -20.029 -52.961 1.00 89.38 193 PRO A CA 1
ATOM 1538 C C . PRO A 1 193 ? 47.789 -19.059 -53.512 1.00 89.38 193 PRO A C 1
ATOM 1540 O O . PRO A 1 193 ? 48.667 -19.505 -54.252 1.00 89.38 193 PRO A O 1
ATOM 1543 N N . LEU A 1 194 ? 47.713 -17.759 -53.208 1.00 89.56 194 LEU A N 1
ATOM 1544 C CA . LEU A 1 194 ? 48.682 -16.769 -53.681 1.00 89.56 194 LEU A CA 1
ATOM 1545 C C . LEU A 1 194 ? 50.014 -16.927 -52.931 1.00 89.56 194 LEU A C 1
ATOM 1547 O O . LEU A 1 194 ? 50.034 -17.080 -51.712 1.00 89.56 194 LEU A O 1
ATOM 1551 N N . ASP A 1 195 ? 51.136 -16.906 -53.656 1.00 88.56 195 ASP A N 1
ATOM 1552 C CA . ASP A 1 195 ? 52.463 -17.098 -53.060 1.00 88.56 195 ASP A CA 1
ATOM 1553 C C . ASP A 1 195 ? 52.933 -15.807 -52.360 1.00 88.56 195 ASP A C 1
ATOM 1555 O O . ASP A 1 195 ? 53.175 -14.813 -53.048 1.00 88.56 195 ASP A O 1
ATOM 1559 N N . PRO A 1 196 ? 53.128 -15.801 -51.026 1.00 86.25 196 PRO A N 1
ATOM 1560 C CA . PRO A 1 196 ? 53.612 -14.629 -50.291 1.00 86.25 196 PRO A CA 1
ATOM 1561 C C . PRO A 1 196 ? 55.086 -14.293 -50.558 1.00 86.25 196 PRO A C 1
ATOM 1563 O O . PRO A 1 196 ? 55.587 -13.297 -50.047 1.00 86.25 196 PRO A O 1
ATOM 1566 N N . ASN A 1 197 ? 55.813 -15.126 -51.313 1.00 85.44 197 ASN A N 1
ATOM 1567 C CA . ASN A 1 197 ? 57.135 -14.771 -51.837 1.00 85.44 197 ASN A CA 1
ATOM 1568 C C . ASN A 1 197 ? 57.059 -14.103 -53.217 1.00 85.44 197 ASN A C 1
ATOM 1570 O O . ASN A 1 197 ? 58.071 -13.568 -53.669 1.00 85.44 197 ASN A O 1
ATOM 1574 N N . LEU A 1 198 ? 55.909 -14.201 -53.894 1.00 86.00 198 LEU A N 1
ATOM 1575 C CA . LEU A 1 198 ? 55.657 -13.552 -55.176 1.00 86.00 198 LEU A CA 1
ATOM 1576 C C . LEU A 1 198 ? 54.944 -12.218 -54.968 1.00 86.00 198 LEU A C 1
ATOM 1578 O O . LEU A 1 198 ? 55.420 -11.232 -55.499 1.00 86.00 198 LEU A O 1
ATOM 1582 N N . TYR A 1 199 ? 53.858 -12.187 -54.195 1.00 88.81 199 TYR A N 1
ATOM 1583 C CA . TYR A 1 199 ? 53.050 -10.984 -53.981 1.00 88.81 199 TYR A CA 1
ATOM 1584 C C . TYR A 1 199 ? 53.336 -10.315 -52.633 1.00 88.81 199 TYR A C 1
ATOM 1586 O O . TYR A 1 199 ? 53.577 -10.997 -51.632 1.00 88.81 199 TYR A O 1
ATOM 1594 N N . ASP A 1 200 ? 53.250 -8.984 -52.599 1.00 88.75 200 ASP A N 1
ATOM 1595 C CA . ASP A 1 200 ? 53.312 -8.183 -51.376 1.00 88.75 200 ASP A CA 1
ATOM 1596 C C . ASP A 1 200 ? 51.904 -7.951 -50.811 1.00 88.75 200 ASP A C 1
ATOM 1598 O O . ASP A 1 200 ? 51.050 -7.340 -51.447 1.00 88.75 200 ASP A O 1
ATOM 1602 N N . PHE A 1 201 ? 51.665 -8.427 -49.591 1.00 89.06 201 PHE A N 1
ATOM 1603 C CA . PHE A 1 201 ? 50.391 -8.266 -48.885 1.00 89.06 201 PHE A CA 1
ATOM 1604 C C . PHE A 1 201 ? 50.402 -7.133 -47.851 1.00 89.06 201 PHE A C 1
ATOM 1606 O O . PHE A 1 201 ? 49.407 -6.940 -47.153 1.00 89.06 201 PHE A O 1
ATOM 1613 N N . SER A 1 202 ? 51.508 -6.395 -47.706 1.00 87.56 202 SER A N 1
ATOM 1614 C CA . SER A 1 202 ? 51.610 -5.322 -46.707 1.00 87.56 202 SER A CA 1
ATOM 1615 C C . SER A 1 202 ? 50.672 -4.140 -46.981 1.00 87.56 202 SER A C 1
ATOM 1617 O O . SER A 1 202 ? 50.276 -3.461 -46.036 1.00 87.56 202 SER A O 1
ATOM 1619 N N . HIS A 1 203 ? 50.242 -3.975 -48.235 1.00 88.00 203 HIS A N 1
ATOM 1620 C CA . HIS A 1 203 ? 49.316 -2.937 -48.698 1.00 88.00 203 HIS A CA 1
ATOM 1621 C C . HIS A 1 203 ? 47.921 -3.488 -49.052 1.00 88.00 203 HIS A C 1
ATOM 1623 O O . HIS A 1 203 ? 47.178 -2.866 -49.805 1.00 88.00 203 HIS A O 1
ATOM 1629 N N . ASN A 1 204 ? 47.546 -4.665 -48.537 1.00 88.81 204 ASN A N 1
ATOM 1630 C CA . ASN A 1 204 ? 46.283 -5.325 -48.884 1.00 88.81 204 ASN A CA 1
ATOM 1631 C C . ASN A 1 204 ? 45.049 -4.425 -48.632 1.00 88.81 204 ASN A C 1
ATOM 1633 O O . ASN A 1 204 ? 44.760 -4.085 -47.486 1.00 88.81 204 ASN A O 1
ATOM 1637 N N . ALA A 1 205 ? 44.331 -4.084 -49.708 1.00 89.25 205 ALA A N 1
ATOM 1638 C CA . ALA A 1 205 ? 43.249 -3.090 -49.810 1.00 89.25 205 ALA A CA 1
ATOM 1639 C C . ALA A 1 205 ? 43.500 -1.717 -49.201 1.00 89.25 205 ALA A C 1
ATOM 1641 O O . ALA A 1 205 ? 42.569 -1.032 -48.767 1.00 89.25 205 ALA A O 1
ATOM 1642 N N . GLN A 1 206 ? 44.741 -1.269 -49.241 1.00 90.69 206 GLN A N 1
ATOM 1643 C CA . GLN A 1 206 ? 45.065 0.121 -48.987 1.00 90.69 206 GLN A CA 1
ATOM 1644 C C . GLN A 1 206 ? 44.211 1.081 -49.840 1.00 90.69 206 GLN A C 1
ATOM 1646 O O . GLN A 1 206 ? 43.865 2.159 -49.366 1.00 90.69 206 GLN A O 1
ATOM 1651 N N . GLY A 1 207 ? 43.823 0.706 -51.067 1.00 90.06 207 GLY A N 1
ATOM 1652 C CA . GLY A 1 207 ? 42.947 1.530 -51.910 1.00 90.06 207 GLY A CA 1
ATOM 1653 C C . GLY A 1 207 ? 41.462 1.500 -51.529 1.00 90.06 207 GLY A C 1
ATOM 1654 O O . GLY A 1 207 ? 40.774 2.499 -51.739 1.00 90.06 207 GLY A O 1
ATOM 1655 N N . ASN A 1 208 ? 40.990 0.384 -50.964 1.00 89.12 208 ASN A N 1
ATOM 1656 C CA . ASN A 1 208 ? 39.588 0.058 -50.679 1.00 89.12 208 ASN A CA 1
ATOM 1657 C C . ASN A 1 208 ? 38.611 0.444 -51.806 1.00 89.12 208 ASN A C 1
ATOM 1659 O O . ASN A 1 208 ? 37.645 1.178 -51.618 1.00 89.12 208 ASN A O 1
ATOM 1663 N N . MET A 1 209 ? 38.880 -0.047 -53.012 1.00 89.19 209 MET A N 1
ATOM 1664 C CA . MET A 1 209 ? 38.073 0.210 -54.205 1.00 89.19 209 MET A CA 1
ATOM 1665 C C . MET A 1 209 ? 37.771 -1.106 -54.931 1.00 89.19 209 MET A C 1
ATOM 1667 O O . MET A 1 209 ? 38.586 -2.025 -54.867 1.00 89.19 209 MET A O 1
ATOM 1671 N N . PRO A 1 210 ? 36.629 -1.235 -55.633 1.00 88.38 210 PRO A N 1
ATOM 1672 C CA . PRO A 1 210 ? 36.270 -2.460 -56.344 1.00 88.38 210 PRO A CA 1
ATOM 1673 C C . PRO A 1 210 ? 37.050 -2.578 -57.664 1.00 88.38 210 PRO A C 1
ATOM 1675 O O . PRO A 1 210 ? 36.523 -2.311 -58.743 1.00 88.38 210 PRO A O 1
ATOM 1678 N N . GLY A 1 211 ? 38.322 -2.953 -57.576 1.00 90.19 211 GLY A N 1
ATOM 1679 C CA . GLY A 1 211 ? 39.178 -3.264 -58.716 1.00 90.19 211 GLY A CA 1
ATOM 1680 C C . GLY A 1 211 ? 38.936 -4.676 -59.257 1.00 90.19 211 GLY A C 1
ATOM 1681 O O . GLY A 1 211 ? 38.600 -5.612 -58.529 1.00 90.19 211 GLY A O 1
ATOM 1682 N N . TYR A 1 212 ? 39.117 -4.823 -60.566 1.00 93.38 212 TYR A N 1
ATOM 1683 C CA . TYR A 1 212 ? 38.895 -6.062 -61.304 1.00 93.38 212 TYR A CA 1
ATOM 1684 C C . TYR A 1 212 ? 40.101 -6.400 -62.176 1.00 93.38 212 TYR A C 1
ATOM 1686 O O . TYR A 1 212 ? 40.794 -5.513 -62.672 1.00 93.38 212 TYR A O 1
ATOM 1694 N N . PHE A 1 213 ? 40.331 -7.691 -62.380 1.00 94.62 213 PHE A N 1
ATOM 1695 C CA . PHE A 1 213 ? 41.281 -8.240 -63.340 1.00 94.62 213 PHE A CA 1
ATOM 1696 C C . PHE A 1 213 ? 40.644 -8.232 -64.727 1.00 94.62 213 PHE A C 1
ATOM 1698 O O . PHE A 1 213 ? 39.469 -8.569 -64.859 1.00 94.62 213 PHE A O 1
ATOM 1705 N N . VAL A 1 214 ? 41.393 -7.895 -65.772 1.00 97.50 214 VAL A N 1
ATOM 1706 C CA . VAL A 1 214 ? 40.880 -7.915 -67.145 1.00 97.50 214 VAL A CA 1
ATOM 1707 C C . VAL A 1 214 ? 41.806 -8.722 -68.030 1.00 97.50 214 VAL A C 1
ATOM 1709 O O . VAL A 1 214 ? 42.927 -8.298 -68.290 1.00 97.50 214 VAL A O 1
ATOM 1712 N N . SER A 1 215 ? 41.311 -9.843 -68.551 1.00 97.25 215 SER A N 1
ATOM 1713 C CA . SER A 1 215 ? 41.985 -10.576 -69.623 1.00 97.25 215 SER A CA 1
ATOM 1714 C C . SER A 1 215 ? 41.662 -9.926 -70.972 1.00 97.25 215 SER A C 1
ATOM 1716 O O . SER A 1 215 ? 40.493 -9.726 -71.300 1.00 97.25 215 SER A O 1
ATOM 1718 N N . THR A 1 216 ? 42.679 -9.615 -71.771 1.00 96.81 216 THR A N 1
ATOM 1719 C CA . THR A 1 216 ? 42.540 -9.019 -73.108 1.00 96.81 216 THR A CA 1
ATOM 1720 C C . THR A 1 216 ? 43.715 -9.429 -74.012 1.00 96.81 216 THR A C 1
ATOM 1722 O O . THR A 1 216 ? 44.428 -10.402 -73.743 1.00 96.81 216 THR A O 1
ATOM 1725 N N . SER A 1 217 ? 43.930 -8.726 -75.122 1.00 95.88 217 SER A N 1
ATOM 1726 C CA . SER A 1 217 ? 45.118 -8.875 -75.954 1.00 95.88 217 SER A CA 1
ATOM 1727 C C . SER A 1 217 ? 45.677 -7.526 -76.371 1.00 95.88 217 SER A C 1
ATOM 1729 O O . SER A 1 217 ? 44.929 -6.640 -76.770 1.00 95.88 217 SER A O 1
ATOM 1731 N N . SER A 1 218 ? 47.000 -7.423 -76.399 1.00 93.62 218 SER A N 1
ATOM 1732 C CA . SER A 1 218 ? 47.703 -6.293 -77.009 1.00 93.62 218 SER A CA 1
ATOM 1733 C C . SER A 1 218 ? 47.410 -6.164 -78.509 1.00 93.62 218 SER A C 1
ATOM 1735 O O . SER A 1 218 ? 47.071 -7.148 -79.169 1.00 93.62 218 SER A O 1
ATOM 1737 N N . THR A 1 219 ? 47.691 -4.994 -79.091 1.00 92.56 219 THR A N 1
ATOM 1738 C CA . THR A 1 219 ? 47.572 -4.731 -80.549 1.00 92.56 219 THR A CA 1
ATOM 1739 C C . THR A 1 219 ? 48.466 -5.602 -81.445 1.00 92.56 219 THR A C 1
ATOM 1741 O O . THR A 1 219 ? 48.372 -5.581 -82.672 1.00 92.56 219 THR A O 1
ATOM 1744 N N . ASN A 1 220 ? 49.361 -6.394 -80.845 1.00 90.81 220 ASN A N 1
ATOM 1745 C CA . ASN A 1 220 ? 50.170 -7.397 -81.538 1.00 90.81 220 ASN A CA 1
ATOM 1746 C C . ASN A 1 220 ? 49.538 -8.805 -81.506 1.00 90.81 220 ASN A C 1
ATOM 1748 O O . ASN A 1 220 ? 50.160 -9.760 -81.978 1.00 90.81 220 ASN A O 1
ATOM 1752 N N . GLY A 1 221 ? 48.338 -8.952 -80.933 1.00 87.25 221 GLY A N 1
ATOM 1753 C CA . GLY A 1 221 ? 47.625 -10.221 -80.777 1.00 87.25 221 GLY A CA 1
ATOM 1754 C C . GLY A 1 221 ? 48.197 -11.143 -79.693 1.00 87.25 221 GLY A C 1
ATOM 1755 O O . GLY A 1 221 ? 47.948 -12.348 -79.727 1.00 87.25 221 GLY A O 1
ATOM 1756 N N . VAL A 1 222 ? 48.999 -10.612 -78.762 1.00 92.06 222 VAL A N 1
ATOM 1757 C CA . VAL A 1 222 ? 49.516 -11.357 -77.598 1.00 92.06 222 VAL A CA 1
ATOM 1758 C C . VAL A 1 222 ? 48.549 -11.166 -76.436 1.00 92.06 222 VAL A C 1
ATOM 1760 O O . VAL A 1 222 ? 48.157 -10.026 -76.184 1.00 92.06 222 VAL A O 1
ATOM 1763 N N . GLY A 1 223 ? 48.183 -12.255 -75.752 1.00 94.12 223 GLY A N 1
ATOM 1764 C CA . GLY A 1 223 ? 47.368 -12.194 -74.534 1.00 94.12 223 GLY A CA 1
ATOM 1765 C C . GLY A 1 223 ? 47.999 -11.257 -73.507 1.00 94.12 223 GLY A C 1
ATOM 1766 O O . GLY A 1 223 ? 49.219 -11.254 -73.355 1.00 94.12 223 GLY A O 1
ATOM 1767 N N . HIS A 1 224 ? 47.169 -10.431 -72.884 1.00 95.69 224 HIS A N 1
ATOM 1768 C CA . HIS A 1 224 ? 47.580 -9.368 -71.977 1.00 95.69 224 HIS A CA 1
ATOM 1769 C C . HIS A 1 224 ? 46.569 -9.254 -70.837 1.00 95.69 224 HIS A C 1
ATOM 1771 O O . HIS A 1 224 ? 45.399 -9.593 -71.023 1.00 95.69 224 HIS A O 1
ATOM 1777 N N . ALA A 1 225 ? 47.004 -8.760 -69.686 1.00 95.38 225 ALA A N 1
ATOM 1778 C CA . ALA A 1 225 ? 46.141 -8.503 -68.546 1.00 95.38 225 ALA A CA 1
ATOM 1779 C C . ALA A 1 225 ? 46.330 -7.087 -68.020 1.00 95.38 225 ALA A C 1
ATOM 1781 O O . ALA A 1 225 ? 47.444 -6.593 -67.888 1.00 95.38 225 ALA A O 1
ATOM 1782 N N . ILE A 1 226 ? 45.210 -6.450 -67.724 1.00 96.69 226 ILE A N 1
ATOM 1783 C CA . ILE A 1 226 ? 45.136 -5.106 -67.154 1.00 96.69 226 ILE A CA 1
ATOM 1784 C C . ILE A 1 226 ? 44.127 -5.131 -66.006 1.00 96.69 226 ILE A C 1
ATOM 1786 O O . ILE A 1 226 ? 43.683 -6.206 -65.584 1.00 96.69 226 ILE A O 1
ATOM 1790 N N . ASN A 1 227 ? 43.739 -3.969 -65.498 1.00 97.00 227 ASN A N 1
ATOM 1791 C CA . ASN A 1 227 ? 42.665 -3.848 -64.527 1.00 97.00 227 ASN A CA 1
ATOM 1792 C C . ASN A 1 227 ? 41.515 -3.000 -65.058 1.00 97.00 227 ASN A C 1
ATOM 1794 O O . ASN A 1 227 ? 41.658 -2.241 -66.016 1.00 97.00 227 ASN A O 1
ATOM 1798 N N . ALA A 1 228 ? 40.361 -3.135 -64.417 1.00 96.50 228 ALA A N 1
ATOM 1799 C CA . ALA A 1 228 ? 39.240 -2.237 -64.616 1.00 96.50 228 ALA A CA 1
ATOM 1800 C C . ALA A 1 228 ? 38.582 -1.893 -63.287 1.00 96.50 228 ALA A C 1
ATOM 1802 O O . ALA A 1 228 ? 38.631 -2.662 -62.327 1.00 96.50 228 ALA A O 1
ATOM 1803 N N . ILE A 1 229 ? 37.928 -0.742 -63.259 1.00 94.88 229 ILE A N 1
ATOM 1804 C CA . ILE A 1 229 ? 37.088 -0.315 -62.150 1.00 94.88 229 ILE A CA 1
ATOM 1805 C C . ILE A 1 229 ? 35.848 0.397 -62.690 1.00 94.88 229 ILE A C 1
ATOM 1807 O O . ILE A 1 229 ? 35.928 1.142 -63.669 1.00 94.88 229 ILE A O 1
ATOM 1811 N N . LEU A 1 230 ? 34.684 0.149 -62.088 1.00 94.25 230 LEU A N 1
ATOM 1812 C CA . LEU A 1 230 ? 33.438 0.769 -62.531 1.00 94.25 230 LEU A CA 1
ATOM 1813 C C . LEU A 1 230 ? 33.323 2.191 -61.974 1.00 94.25 230 LEU A C 1
ATOM 1815 O O . LEU A 1 230 ? 33.032 2.384 -60.793 1.00 94.25 230 LEU A O 1
ATOM 1819 N N . VAL A 1 231 ? 33.504 3.187 -62.838 1.00 94.38 231 VAL A N 1
ATOM 1820 C CA . VAL A 1 231 ? 33.368 4.606 -62.475 1.00 94.38 231 VAL A CA 1
ATOM 1821 C C . VAL A 1 231 ? 32.004 5.176 -62.862 1.00 94.38 231 VAL A C 1
ATOM 1823 O O . VAL A 1 231 ? 31.509 6.065 -62.179 1.00 94.38 231 VAL A O 1
ATOM 1826 N N . GLY A 1 232 ? 31.377 4.657 -63.917 1.00 91.38 232 GLY A N 1
ATOM 1827 C CA . GLY A 1 232 ? 30.029 5.043 -64.325 1.00 91.38 232 GLY A CA 1
ATOM 1828 C C . GLY A 1 232 ? 28.924 4.334 -63.536 1.00 91.38 232 GLY A C 1
ATOM 1829 O O . GLY A 1 232 ? 29.173 3.593 -62.583 1.00 91.38 232 GLY A O 1
ATOM 1830 N N . ASP A 1 233 ? 27.685 4.546 -63.976 1.00 88.25 233 ASP A N 1
ATOM 1831 C CA . ASP A 1 233 ? 26.485 4.025 -63.307 1.00 88.25 233 ASP A CA 1
ATOM 1832 C C . ASP A 1 233 ? 25.943 2.732 -63.950 1.00 88.25 233 ASP A C 1
ATOM 1834 O O . ASP A 1 233 ? 24.963 2.173 -63.460 1.00 88.25 233 ASP A O 1
ATOM 1838 N N . ASN A 1 234 ? 26.551 2.253 -65.046 1.00 91.12 234 ASN A N 1
ATOM 1839 C CA . ASN A 1 234 ? 26.086 1.076 -65.782 1.00 91.12 234 ASN A CA 1
ATOM 1840 C C . ASN A 1 234 ? 27.232 0.099 -66.124 1.00 91.12 234 ASN A C 1
ATOM 1842 O O . ASN A 1 234 ? 27.961 0.348 -67.082 1.00 91.12 234 ASN A O 1
ATOM 1846 N N . PRO A 1 235 ? 27.375 -1.044 -65.431 1.00 92.62 235 PRO A N 1
ATOM 1847 C CA . PRO A 1 235 ? 28.417 -2.024 -65.740 1.00 92.62 235 PRO A CA 1
ATOM 1848 C C . PRO A 1 235 ? 28.238 -2.733 -67.086 1.00 92.62 235 PRO A C 1
ATOM 1850 O O . PRO A 1 235 ? 29.201 -3.316 -67.575 1.00 92.62 235 PRO A O 1
ATOM 1853 N N . GLU A 1 236 ? 27.056 -2.670 -67.705 1.00 94.62 236 GLU A N 1
ATOM 1854 C CA . GLU A 1 236 ? 26.818 -3.185 -69.061 1.00 94.62 236 GLU A CA 1
ATOM 1855 C C . GLU A 1 236 ? 27.340 -2.227 -70.154 1.00 94.62 236 GLU A C 1
ATOM 1857 O O . GLU A 1 236 ? 27.439 -2.603 -71.322 1.00 94.62 236 GLU A O 1
ATOM 1862 N N . ASP A 1 237 ? 27.686 -0.981 -69.811 1.00 95.06 237 ASP A N 1
ATOM 1863 C CA . ASP A 1 237 ? 28.319 -0.037 -70.734 1.00 95.06 237 ASP A CA 1
ATOM 1864 C C . ASP A 1 237 ? 29.840 -0.086 -70.573 1.00 95.06 237 ASP A C 1
ATOM 1866 O O . ASP A 1 237 ? 30.385 0.311 -69.544 1.00 95.06 237 ASP A O 1
ATOM 1870 N N . PHE A 1 238 ? 30.541 -0.518 -71.622 1.00 96.31 238 PHE A N 1
ATOM 1871 C CA . PHE A 1 238 ? 32.003 -0.568 -71.658 1.00 96.31 238 PHE A CA 1
ATOM 1872 C C . PHE A 1 238 ? 32.654 0.765 -71.258 1.00 96.31 238 PHE A C 1
ATOM 1874 O O . PHE A 1 238 ? 33.661 0.774 -70.557 1.00 96.31 238 PHE A O 1
ATOM 1881 N N . ASN A 1 239 ? 32.058 1.901 -71.637 1.00 94.94 239 ASN A N 1
ATOM 1882 C CA . ASN A 1 239 ? 32.613 3.222 -71.329 1.00 94.94 239 ASN A CA 1
ATOM 1883 C C . ASN A 1 239 ? 32.416 3.646 -69.867 1.00 94.94 239 ASN A C 1
ATOM 1885 O O . ASN A 1 239 ? 33.058 4.598 -69.429 1.00 94.94 239 ASN A O 1
ATOM 1889 N N . SER A 1 240 ? 31.562 2.947 -69.111 1.00 95.31 240 SER A N 1
ATOM 1890 C CA . SER A 1 240 ? 31.435 3.144 -67.661 1.00 95.31 240 SER A CA 1
ATOM 1891 C C . SER A 1 240 ? 32.602 2.521 -66.885 1.00 95.31 240 SER A C 1
ATOM 1893 O O . SER A 1 240 ? 32.771 2.815 -65.698 1.00 95.31 240 SER A O 1
ATOM 1895 N N . TRP A 1 241 ? 33.420 1.687 -67.532 1.00 97.00 241 TRP A N 1
ATOM 1896 C CA . TRP A 1 241 ? 34.620 1.099 -66.949 1.00 97.00 241 TRP A CA 1
ATOM 1897 C C . TRP A 1 241 ? 35.855 1.956 -67.235 1.00 97.00 241 TRP A C 1
ATOM 1899 O O . TRP A 1 241 ? 36.115 2.393 -68.357 1.00 97.00 241 TRP A O 1
ATOM 1909 N N . TYR A 1 242 ? 36.656 2.173 -66.198 1.00 97.50 242 TYR A N 1
ATOM 1910 C CA . TYR A 1 242 ? 37.984 2.752 -66.312 1.00 97.50 242 TYR A CA 1
ATOM 1911 C C . TYR A 1 242 ? 38.996 1.614 -66.410 1.00 97.50 242 TYR A C 1
ATOM 1913 O O . TYR A 1 242 ? 39.252 0.934 -65.418 1.00 97.50 242 TYR A O 1
ATOM 1921 N N . PHE A 1 243 ? 39.557 1.396 -67.598 1.00 97.88 243 PHE A N 1
ATOM 1922 C CA . PHE A 1 243 ? 40.615 0.409 -67.811 1.00 97.88 243 PHE A CA 1
ATOM 1923 C C . PHE A 1 243 ? 41.981 1.006 -67.468 1.00 97.88 243 PHE A C 1
ATOM 1925 O O . PHE A 1 243 ? 42.282 2.137 -67.854 1.00 97.88 243 PHE A O 1
ATOM 1932 N N . TYR A 1 244 ? 42.796 0.245 -66.746 1.00 96.88 244 TYR A N 1
ATOM 1933 C CA . TYR A 1 244 ? 44.031 0.702 -66.120 1.00 96.88 244 TYR A CA 1
ATOM 1934 C C . TYR A 1 244 ? 45.170 -0.284 -66.366 1.00 96.88 244 TYR A C 1
ATOM 1936 O O . TYR A 1 244 ? 45.019 -1.475 -66.108 1.00 96.88 244 TYR A O 1
ATOM 1944 N N . GLU A 1 245 ? 46.298 0.222 -66.855 1.00 94.88 245 GLU A N 1
ATOM 1945 C CA . GLU A 1 245 ? 47.542 -0.518 -67.028 1.00 94.88 245 GLU A CA 1
ATOM 1946 C C . GLU A 1 245 ? 48.431 -0.329 -65.787 1.00 94.88 245 GLU A C 1
ATOM 1948 O O . GLU A 1 245 ? 49.070 0.722 -65.671 1.00 94.88 245 GLU A O 1
ATOM 1953 N N . PRO A 1 246 ? 48.510 -1.328 -64.887 1.00 92.62 246 PRO A N 1
ATOM 1954 C CA . PRO A 1 246 ? 49.276 -1.236 -63.641 1.00 92.62 246 PRO A CA 1
ATOM 1955 C C . PRO A 1 246 ? 50.797 -1.231 -63.840 1.00 92.62 246 PRO A C 1
ATOM 1957 O O . PRO A 1 246 ? 51.539 -1.028 -62.889 1.00 92.62 246 PRO A O 1
ATOM 1960 N N . GLN A 1 247 ? 51.295 -1.502 -65.051 1.00 89.50 247 GLN A N 1
ATOM 1961 C CA . GLN A 1 247 ? 52.737 -1.497 -65.319 1.00 89.50 247 GLN A CA 1
ATOM 1962 C C . GLN A 1 247 ? 53.320 -0.098 -65.556 1.00 89.50 247 GLN A C 1
ATOM 1964 O O . GLN A 1 247 ? 54.540 0.071 -65.512 1.00 89.50 247 GLN A O 1
ATOM 1969 N N . ILE A 1 248 ? 52.479 0.867 -65.936 1.00 89.12 248 ILE A N 1
ATOM 1970 C CA . ILE A 1 248 ? 52.897 2.223 -66.336 1.00 89.12 248 ILE A CA 1
ATOM 1971 C C . ILE A 1 248 ? 51.943 3.309 -65.823 1.00 89.12 248 ILE A C 1
ATOM 1973 O O . ILE A 1 248 ? 51.991 4.436 -66.321 1.00 89.12 248 ILE A O 1
ATOM 1977 N N . ASP A 1 249 ? 51.045 2.946 -64.911 1.00 90.75 249 ASP A N 1
ATOM 1978 C CA . ASP A 1 249 ? 50.054 3.812 -64.278 1.00 90.75 249 ASP A CA 1
ATOM 1979 C C . ASP A 1 249 ? 49.245 4.662 -65.261 1.00 90.75 249 ASP A C 1
ATOM 1981 O O . ASP A 1 249 ? 49.115 5.887 -65.150 1.00 90.75 249 ASP A O 1
ATOM 1985 N N . ALA A 1 250 ? 48.718 3.998 -66.290 1.00 92.25 250 ALA A N 1
ATOM 1986 C CA . ALA A 1 250 ? 48.049 4.667 -67.396 1.00 92.25 250 ALA A CA 1
ATOM 1987 C C . ALA A 1 250 ? 46.640 4.131 -67.634 1.00 92.25 250 ALA A C 1
ATOM 1989 O O . ALA A 1 250 ? 46.386 2.928 -67.618 1.00 92.25 250 ALA A O 1
ATOM 1990 N N . ARG A 1 251 ? 45.720 5.043 -67.955 1.00 95.81 251 ARG A N 1
ATOM 1991 C CA . ARG A 1 251 ? 44.413 4.678 -68.503 1.00 95.81 251 ARG A CA 1
ATOM 1992 C C . ARG A 1 251 ? 44.571 4.036 -69.880 1.00 95.81 251 ARG A C 1
ATOM 1994 O O . ARG A 1 251 ? 45.335 4.534 -70.705 1.00 95.81 251 ARG A O 1
ATOM 2001 N N . VAL A 1 252 ? 43.793 2.990 -70.134 1.00 96.44 252 VAL A N 1
ATOM 2002 C CA . VAL A 1 252 ? 43.789 2.226 -71.387 1.00 96.44 252 VAL A CA 1
ATOM 2003 C C . VAL A 1 252 ? 42.498 2.488 -72.162 1.00 96.44 252 VAL A C 1
ATOM 2005 O O . VAL A 1 252 ? 41.405 2.458 -71.595 1.00 96.44 252 VAL A O 1
ATOM 2008 N N . TYR A 1 253 ? 42.620 2.709 -73.468 1.00 96.31 253 TYR A N 1
ATOM 2009 C CA . TYR A 1 253 ? 41.510 2.762 -74.417 1.00 96.31 253 TYR A CA 1
ATOM 2010 C C . TYR A 1 253 ? 41.653 1.662 -75.483 1.00 96.31 253 TYR A C 1
ATOM 2012 O O . TYR A 1 253 ? 42.772 1.228 -75.771 1.00 96.31 253 TYR A O 1
ATOM 2020 N N . PRO A 1 254 ? 40.552 1.227 -76.126 1.00 96.19 254 PRO A N 1
ATOM 2021 C CA . PRO A 1 254 ? 40.639 0.345 -77.286 1.00 96.19 254 PRO A CA 1
ATOM 2022 C C . PRO A 1 254 ? 41.569 0.916 -78.368 1.00 96.19 254 PRO A C 1
ATOM 2024 O O . PRO A 1 254 ? 41.419 2.064 -78.788 1.00 96.19 254 PRO A O 1
ATOM 2027 N N . GLY A 1 255 ? 42.531 0.107 -78.813 1.00 94.06 255 GLY A N 1
ATOM 2028 C CA . GLY A 1 255 ? 43.570 0.487 -79.775 1.00 94.06 255 GLY A CA 1
ATOM 2029 C C . GLY A 1 255 ? 44.902 0.906 -79.141 1.00 94.06 255 GLY A C 1
ATOM 2030 O O . GLY A 1 255 ? 45.904 1.007 -79.859 1.00 94.06 255 GLY A O 1
ATOM 2031 N N . ASP A 1 256 ? 44.954 1.103 -77.820 1.00 95.25 256 ASP A N 1
ATOM 2032 C CA . ASP A 1 256 ? 46.215 1.269 -77.097 1.00 95.25 256 ASP A CA 1
ATOM 2033 C C . ASP A 1 256 ? 47.001 -0.048 -77.046 1.00 95.25 256 ASP A C 1
ATOM 2035 O O . ASP A 1 256 ? 46.476 -1.139 -77.264 1.00 95.25 256 ASP A O 1
ATOM 2039 N N . ILE A 1 257 ? 48.305 0.021 -76.757 1.00 93.19 257 ILE A N 1
ATOM 2040 C CA . ILE A 1 257 ? 49.174 -1.167 -76.807 1.00 93.19 257 ILE A CA 1
ATOM 2041 C C . ILE A 1 257 ? 48.688 -2.309 -75.901 1.00 93.19 257 ILE A C 1
ATOM 2043 O O . ILE A 1 257 ? 48.877 -3.470 -76.261 1.00 93.19 257 ILE A O 1
ATOM 2047 N N . SER A 1 258 ? 48.031 -1.974 -74.791 1.00 94.19 258 SER A N 1
ATOM 2048 C CA . SER A 1 258 ? 47.507 -2.914 -73.799 1.00 94.19 258 SER A CA 1
ATOM 2049 C C . SER A 1 258 ? 46.132 -3.501 -74.153 1.00 94.19 258 SER A C 1
ATOM 2051 O O . SER A 1 258 ? 45.715 -4.457 -73.509 1.00 94.19 258 SER A O 1
ATOM 2053 N N . MET A 1 259 ? 45.431 -2.983 -75.172 1.00 96.44 259 MET A N 1
ATOM 2054 C CA . MET A 1 259 ? 44.103 -3.465 -75.579 1.00 96.44 259 MET A CA 1
ATOM 2055 C C . MET A 1 259 ? 43.854 -3.244 -77.080 1.00 96.44 259 MET A C 1
ATOM 2057 O O . MET A 1 259 ? 43.691 -2.118 -77.541 1.00 96.44 259 MET A O 1
ATOM 2061 N N . ASP A 1 260 ? 43.784 -4.325 -77.857 1.00 96.50 260 ASP A N 1
ATOM 2062 C CA . ASP A 1 260 ? 43.445 -4.283 -79.284 1.00 96.50 260 ASP A CA 1
ATOM 2063 C C . ASP A 1 260 ? 41.986 -3.845 -79.502 1.00 96.50 260 ASP A C 1
ATOM 2065 O O . ASP A 1 260 ? 41.074 -4.311 -78.823 1.00 96.50 260 ASP A O 1
ATOM 2069 N N . GLU A 1 261 ? 41.756 -2.963 -80.479 1.00 96.06 261 GLU A N 1
ATOM 2070 C CA . GLU A 1 261 ? 40.422 -2.441 -80.810 1.00 96.06 261 GLU A CA 1
ATOM 2071 C C . GLU A 1 261 ? 39.485 -3.492 -81.452 1.00 96.06 261 GLU A C 1
ATOM 2073 O O . GLU A 1 261 ? 38.301 -3.220 -81.635 1.00 96.06 261 GLU A O 1
ATOM 2078 N N . ASN A 1 262 ? 40.000 -4.669 -81.823 1.00 96.19 262 ASN A N 1
ATOM 2079 C CA . ASN A 1 262 ? 39.282 -5.782 -82.454 1.00 96.19 262 ASN A CA 1
ATOM 2080 C C . ASN A 1 262 ? 39.424 -7.099 -81.657 1.00 96.19 262 ASN A C 1
ATOM 2082 O O . ASN A 1 262 ? 39.622 -8.168 -82.248 1.00 96.19 262 ASN A O 1
ATOM 2086 N N . SER A 1 263 ? 39.422 -7.022 -80.324 1.00 94.25 263 SER A N 1
ATOM 2087 C CA . SER A 1 263 ? 39.581 -8.174 -79.427 1.00 94.25 263 SER A CA 1
ATOM 2088 C C . SER A 1 263 ? 38.633 -8.108 -78.229 1.00 94.25 263 SER A C 1
ATOM 2090 O O . SER A 1 263 ? 37.809 -7.211 -78.128 1.00 94.25 263 SER A O 1
ATOM 2092 N N . PHE A 1 264 ? 38.737 -9.062 -77.311 1.00 96.56 264 PHE A N 1
ATOM 2093 C CA . PHE A 1 264 ? 37.883 -9.140 -76.132 1.00 96.56 264 PHE A CA 1
ATOM 2094 C C . PHE A 1 264 ? 38.462 -8.369 -74.933 1.00 96.56 264 PHE A C 1
ATOM 2096 O O . PHE A 1 264 ? 39.678 -8.194 -74.802 1.00 96.56 264 PHE A O 1
ATOM 2103 N N . ALA A 1 265 ? 37.586 -7.971 -74.015 1.00 97.38 265 ALA A N 1
ATOM 2104 C CA . ALA A 1 265 ? 37.921 -7.527 -72.668 1.00 97.38 265 ALA A CA 1
ATOM 2105 C C . ALA A 1 265 ? 37.065 -8.319 -71.671 1.00 97.38 265 ALA A C 1
ATOM 2107 O O . ALA A 1 265 ? 35.859 -8.095 -71.550 1.00 97.38 265 ALA A O 1
ATOM 2108 N N . TYR A 1 266 ? 37.689 -9.271 -70.976 1.00 97.88 266 TYR A N 1
ATOM 2109 C CA . TYR A 1 266 ? 37.016 -10.135 -70.013 1.00 97.88 266 TYR A CA 1
ATOM 2110 C C . TYR A 1 266 ? 37.329 -9.697 -68.585 1.00 97.88 266 TYR A C 1
ATOM 2112 O O . TYR A 1 266 ? 38.435 -9.917 -68.095 1.00 97.88 266 TYR A O 1
ATOM 2120 N N . ILE A 1 267 ? 36.348 -9.077 -67.929 1.00 97.06 267 ILE A N 1
ATOM 2121 C CA . ILE A 1 267 ? 36.447 -8.534 -66.574 1.00 97.06 267 ILE A CA 1
ATOM 2122 C C . ILE A 1 267 ? 36.133 -9.635 -65.556 1.00 97.06 267 ILE A C 1
ATOM 2124 O O . ILE A 1 267 ? 35.108 -10.319 -65.638 1.00 97.06 267 ILE A O 1
ATOM 2128 N N . GLN A 1 268 ? 37.025 -9.808 -64.588 1.00 93.75 268 GLN A N 1
ATOM 2129 C CA . GLN A 1 268 ? 37.050 -10.906 -63.629 1.00 93.75 268 GLN A CA 1
ATOM 2130 C C . GLN A 1 268 ? 37.470 -10.405 -62.238 1.00 93.75 268 GLN A C 1
ATOM 2132 O O . GLN A 1 268 ? 38.119 -9.371 -62.110 1.00 93.75 268 GLN A O 1
ATOM 2137 N N . ARG A 1 269 ? 37.144 -11.147 -61.177 1.00 88.56 269 ARG A N 1
ATOM 2138 C CA . ARG A 1 269 ? 37.551 -10.825 -59.800 1.00 88.56 269 ARG A CA 1
ATOM 2139 C C . ARG A 1 269 ? 38.097 -12.048 -59.087 1.00 88.56 269 ARG A C 1
ATOM 2141 O O . ARG A 1 269 ? 37.499 -13.118 -59.141 1.00 88.56 269 ARG A O 1
ATOM 2148 N N . TYR A 1 270 ? 39.216 -11.883 -58.388 1.00 87.25 270 TYR A N 1
ATOM 2149 C CA . TYR A 1 270 ? 39.694 -12.889 -57.446 1.00 87.25 270 TYR A CA 1
ATOM 2150 C C . TYR A 1 270 ? 38.895 -12.773 -56.142 1.00 87.25 270 TYR A C 1
ATOM 2152 O O . TYR A 1 270 ? 38.913 -11.724 -55.502 1.00 87.25 270 TYR A O 1
ATOM 2160 N N . ALA A 1 271 ? 38.158 -13.819 -55.770 1.00 81.31 271 ALA A N 1
ATOM 2161 C CA . ALA A 1 271 ? 37.210 -13.782 -54.657 1.00 81.31 271 ALA A CA 1
ATOM 2162 C C . ALA A 1 271 ? 37.376 -14.984 -53.720 1.00 81.31 271 ALA A C 1
ATOM 2164 O O . ALA A 1 271 ? 37.748 -16.074 -54.159 1.00 81.31 271 ALA A O 1
ATOM 2165 N N . TYR A 1 272 ? 37.049 -14.782 -52.440 1.00 79.75 272 TYR A N 1
ATOM 2166 C CA . TYR A 1 272 ? 36.894 -15.826 -51.428 1.00 79.75 272 TYR A CA 1
ATOM 2167 C C . TYR A 1 272 ? 35.399 -16.017 -51.144 1.00 79.75 272 TYR A C 1
ATOM 2169 O O . TYR A 1 272 ? 34.735 -15.111 -50.654 1.00 79.75 272 TYR A O 1
ATOM 2177 N N . PHE A 1 273 ? 34.837 -17.171 -51.496 1.00 75.19 273 PHE A N 1
ATOM 2178 C CA . PHE A 1 273 ? 33.387 -17.399 -51.433 1.00 75.19 273 PHE A CA 1
ATOM 2179 C C . PHE A 1 273 ? 33.063 -18.837 -51.025 1.00 75.19 273 PHE A C 1
ATOM 2181 O O . PHE A 1 273 ? 33.869 -19.753 -51.201 1.00 75.19 273 PHE A O 1
ATOM 2188 N N . TRP A 1 274 ? 31.866 -19.047 -50.485 1.00 73.50 274 TRP A N 1
ATOM 2189 C CA . TRP A 1 274 ? 31.308 -20.360 -50.205 1.00 73.50 274 TRP A CA 1
ATOM 2190 C C . TRP A 1 274 ? 30.897 -21.047 -51.506 1.00 73.50 274 TRP A C 1
ATOM 2192 O O . TRP A 1 274 ? 30.002 -20.599 -52.224 1.00 73.50 274 TRP A O 1
ATOM 2202 N N . SER A 1 275 ? 31.534 -22.174 -51.809 1.00 74.56 275 SER A N 1
ATOM 2203 C CA . SER A 1 275 ? 31.096 -23.050 -52.891 1.00 74.56 275 SER A CA 1
ATOM 2204 C C . SER A 1 275 ? 30.069 -24.040 -52.359 1.00 74.56 275 SER A C 1
ATOM 2206 O O . SER A 1 275 ? 30.415 -24.930 -51.581 1.00 74.56 275 SER A O 1
ATOM 2208 N N . ASP A 1 276 ? 28.825 -23.962 -52.836 1.00 73.81 276 ASP A N 1
ATOM 2209 C CA . ASP A 1 276 ? 27.804 -24.978 -52.537 1.00 73.81 276 ASP A CA 1
ATOM 2210 C C . ASP A 1 276 ? 28.188 -26.367 -53.069 1.00 73.81 276 ASP A C 1
ATOM 2212 O O . ASP A 1 276 ? 27.777 -27.394 -52.526 1.00 73.81 276 ASP A O 1
ATOM 2216 N N . ILE A 1 277 ? 28.978 -26.405 -54.146 1.00 77.00 277 ILE A N 1
ATOM 2217 C CA . ILE A 1 277 ? 29.420 -27.643 -54.797 1.00 77.00 277 ILE A CA 1
ATOM 2218 C C . ILE A 1 277 ? 30.438 -28.374 -53.915 1.00 77.00 277 ILE A C 1
ATOM 2220 O O . ILE A 1 277 ? 30.370 -29.598 -53.784 1.00 77.00 277 ILE A O 1
ATOM 2224 N N . ASP A 1 278 ? 31.350 -27.624 -53.298 1.00 78.50 278 ASP A N 1
ATOM 2225 C CA . ASP A 1 278 ? 32.448 -28.164 -52.491 1.00 78.50 278 ASP A CA 1
ATOM 2226 C C . ASP A 1 278 ? 32.164 -28.096 -50.978 1.00 78.50 278 ASP A C 1
ATOM 2228 O O . ASP A 1 278 ? 32.893 -28.692 -50.184 1.00 78.50 278 ASP A O 1
ATOM 2232 N N . ASN A 1 279 ? 31.077 -27.419 -50.581 1.00 81.69 279 ASN A N 1
ATOM 2233 C CA . ASN A 1 279 ? 30.624 -27.197 -49.205 1.00 81.69 279 ASN A CA 1
ATOM 2234 C C . ASN A 1 279 ? 31.743 -26.650 -48.296 1.00 81.69 279 ASN A C 1
ATOM 2236 O O . ASN A 1 279 ? 31.951 -27.119 -47.170 1.00 81.69 279 ASN A O 1
ATOM 2240 N N . GLN A 1 280 ? 32.499 -25.691 -48.826 1.00 81.62 280 GLN A N 1
ATOM 2241 C CA . GLN A 1 280 ? 33.585 -24.994 -48.146 1.00 81.62 280 GLN A CA 1
ATOM 2242 C C . GLN A 1 280 ? 33.817 -23.627 -48.796 1.00 81.62 280 GLN A C 1
ATOM 2244 O O . GLN A 1 280 ? 33.465 -23.414 -49.958 1.00 81.62 280 GLN A O 1
ATOM 2249 N N . TYR A 1 281 ? 34.458 -22.723 -48.058 1.00 80.25 281 TYR A N 1
ATOM 2250 C CA . TYR A 1 281 ? 34.980 -21.492 -48.635 1.00 80.25 281 TYR A CA 1
ATOM 2251 C C . TYR A 1 281 ? 36.208 -21.776 -49.502 1.00 80.25 281 TYR A C 1
ATOM 2253 O O . TYR A 1 281 ? 37.061 -22.587 -49.130 1.00 80.25 281 TYR A O 1
ATOM 2261 N N . MET A 1 282 ? 36.291 -21.118 -50.654 1.00 81.06 282 MET A N 1
ATOM 2262 C CA . MET A 1 282 ? 37.362 -21.296 -51.631 1.00 81.06 282 MET A CA 1
ATOM 2263 C C . MET A 1 282 ? 37.750 -19.963 -52.259 1.00 81.06 282 MET A C 1
ATOM 2265 O O . MET A 1 282 ? 36.920 -19.066 -52.386 1.00 81.06 282 MET A O 1
ATOM 2269 N N . HIS A 1 283 ? 38.999 -19.873 -52.710 1.00 86.56 283 HIS A N 1
ATOM 2270 C CA . HIS A 1 283 ? 39.459 -18.793 -53.575 1.00 86.56 283 HIS A CA 1
ATOM 2271 C C . HIS A 1 283 ? 39.359 -19.200 -55.045 1.00 86.56 283 HIS A C 1
ATOM 2273 O O . HIS A 1 283 ? 39.787 -20.299 -55.408 1.00 86.56 283 HIS 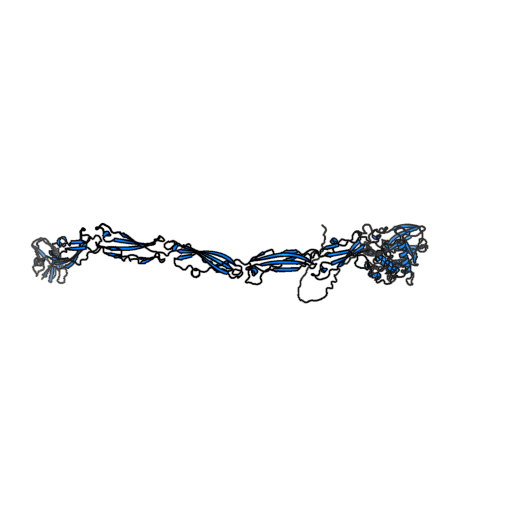A O 1
ATOM 2279 N N . ASN A 1 284 ? 38.834 -18.322 -55.899 1.00 85.81 284 ASN A N 1
ATOM 2280 C CA . ASN A 1 284 ? 38.857 -18.506 -57.352 1.00 85.81 284 ASN A CA 1
ATOM 2281 C C . ASN A 1 284 ? 38.785 -17.158 -58.089 1.00 85.81 284 ASN A C 1
ATOM 2283 O O . ASN A 1 284 ? 38.383 -16.150 -57.511 1.00 85.81 284 ASN A O 1
ATOM 2287 N N . ILE A 1 285 ? 39.153 -17.156 -59.373 1.00 87.19 285 ILE A N 1
ATOM 2288 C CA . ILE A 1 285 ? 38.874 -16.037 -60.279 1.00 87.19 285 ILE A CA 1
ATOM 2289 C C . ILE A 1 285 ? 37.483 -16.246 -60.886 1.00 87.19 285 ILE A C 1
ATOM 2291 O O . ILE A 1 285 ? 37.259 -17.206 -61.625 1.00 87.19 285 ILE A O 1
ATOM 2295 N N . GLU A 1 286 ? 36.561 -15.338 -60.581 1.00 86.44 286 GLU A N 1
ATOM 2296 C CA . GLU A 1 286 ? 35.184 -15.342 -61.070 1.00 86.44 286 GLU A CA 1
ATOM 2297 C C . GLU A 1 286 ? 34.993 -14.324 -62.192 1.00 86.44 286 GLU A C 1
ATOM 2299 O O . GLU A 1 286 ? 35.467 -13.193 -62.111 1.00 86.44 286 GLU A O 1
ATOM 2304 N N . GLY A 1 287 ? 34.291 -14.724 -63.251 1.00 89.50 287 GLY A N 1
ATOM 2305 C CA . GLY A 1 287 ? 33.930 -13.823 -64.341 1.00 89.50 287 GLY A CA 1
ATOM 2306 C C . GLY A 1 287 ? 32.808 -12.871 -63.945 1.00 89.50 287 GLY A C 1
ATOM 2307 O O . GLY A 1 287 ? 31.839 -13.290 -63.313 1.00 89.50 287 GLY A O 1
ATOM 2308 N N . ILE A 1 288 ? 32.913 -11.616 -64.376 1.00 91.06 288 ILE A N 1
ATOM 2309 C CA . ILE A 1 288 ? 31.915 -10.569 -64.137 1.00 91.06 288 ILE A CA 1
ATOM 2310 C C . ILE A 1 288 ? 31.167 -10.252 -65.432 1.00 91.06 288 ILE A C 1
ATOM 2312 O O . ILE A 1 288 ? 29.959 -10.468 -65.510 1.00 91.06 288 ILE A O 1
ATOM 2316 N N . ILE A 1 289 ? 31.893 -9.803 -66.458 1.00 95.69 289 ILE A N 1
ATOM 2317 C CA . ILE A 1 289 ? 31.346 -9.438 -67.769 1.00 95.69 289 ILE A CA 1
ATOM 2318 C C . ILE A 1 289 ? 32.434 -9.539 -68.845 1.00 95.69 289 ILE A C 1
ATOM 2320 O O . ILE A 1 289 ? 33.610 -9.306 -68.573 1.00 95.69 289 ILE A O 1
ATOM 2324 N N . GLU A 1 290 ? 32.053 -9.920 -70.059 1.00 97.94 290 GLU A N 1
ATOM 2325 C CA . GLU A 1 290 ? 32.922 -10.018 -71.230 1.00 97.94 290 GLU A CA 1
ATOM 2326 C C . GLU A 1 290 ? 32.379 -9.145 -72.362 1.00 97.94 290 GLU A C 1
ATOM 2328 O O . GLU A 1 290 ? 31.212 -9.260 -72.754 1.00 97.94 290 GLU A O 1
ATOM 2333 N N . PHE A 1 291 ? 33.256 -8.303 -72.901 1.00 98.00 291 PHE A N 1
ATOM 2334 C CA . PHE A 1 291 ? 33.000 -7.488 -74.080 1.00 98.00 291 PHE A CA 1
ATOM 2335 C C . PHE A 1 291 ? 33.826 -7.988 -75.262 1.00 98.00 291 PHE A C 1
ATOM 2337 O O . PHE A 1 291 ? 35.006 -8.292 -75.102 1.00 98.00 291 PHE A O 1
ATOM 2344 N N . ASP A 1 292 ? 33.230 -8.001 -76.449 1.00 97.56 292 ASP A N 1
ATOM 2345 C CA . ASP A 1 292 ? 33.917 -8.126 -77.734 1.00 97.56 292 ASP A CA 1
ATOM 2346 C C . ASP A 1 292 ? 33.993 -6.746 -78.391 1.00 97.56 292 ASP A C 1
ATOM 2348 O O . ASP A 1 292 ? 32.986 -6.028 -78.445 1.00 97.56 292 ASP A O 1
ATOM 2352 N N . LEU A 1 293 ? 35.186 -6.365 -78.842 1.00 96.81 293 LEU A N 1
ATOM 2353 C CA . LEU A 1 293 ? 35.461 -5.079 -79.470 1.00 96.81 293 LEU A CA 1
ATOM 2354 C C . LEU A 1 293 ? 35.577 -5.267 -80.985 1.00 96.81 293 LEU A C 1
ATOM 2356 O O . LEU A 1 293 ? 36.316 -6.127 -81.458 1.00 96.81 293 LEU A O 1
ATOM 2360 N N . GLU A 1 294 ? 34.887 -4.425 -81.753 1.00 95.81 294 GLU A N 1
ATOM 2361 C CA . GLU A 1 294 ? 35.047 -4.319 -83.206 1.00 95.81 294 GLU A CA 1
ATOM 2362 C C . GLU A 1 294 ? 35.324 -2.855 -83.583 1.00 95.81 294 GLU A C 1
ATOM 2364 O O . GLU A 1 294 ? 34.437 -2.002 -83.540 1.00 95.81 294 GLU A O 1
ATOM 2369 N N . GLY A 1 295 ? 36.565 -2.534 -83.959 1.00 93.38 295 GLY A N 1
ATOM 2370 C CA . GLY A 1 295 ? 36.983 -1.156 -84.241 1.00 93.38 295 GLY A CA 1
ATOM 2371 C C . GLY A 1 295 ? 36.827 -0.207 -83.044 1.00 93.38 295 GLY A C 1
ATOM 2372 O O . GLY A 1 295 ? 36.540 0.973 -83.242 1.00 93.38 295 GLY A O 1
ATOM 2373 N N . GLY A 1 296 ? 36.967 -0.735 -81.826 1.00 90.31 296 GLY A N 1
ATOM 2374 C CA . GLY A 1 296 ? 36.829 -0.017 -80.559 1.00 90.31 296 GLY A CA 1
ATOM 2375 C C . GLY A 1 296 ? 35.394 0.101 -80.038 1.00 90.31 296 GLY A C 1
ATOM 2376 O O . GLY A 1 296 ? 35.198 0.585 -78.927 1.00 90.31 296 GLY A O 1
ATOM 2377 N N . GLU A 1 297 ? 34.398 -0.355 -80.799 1.00 94.50 297 GLU A N 1
ATOM 2378 C CA . GLU A 1 297 ? 33.004 -0.418 -80.354 1.00 94.50 297 GLU A CA 1
ATOM 2379 C C . GLU A 1 297 ? 32.752 -1.738 -79.618 1.00 94.50 297 GLU A C 1
ATOM 2381 O O . GLU A 1 297 ? 33.028 -2.810 -80.156 1.00 94.50 297 GLU A O 1
ATOM 2386 N N . ALA A 1 298 ? 32.217 -1.665 -78.399 1.00 96.06 298 ALA A N 1
ATOM 2387 C CA . ALA A 1 298 ? 32.035 -2.823 -77.530 1.00 96.06 298 ALA A CA 1
ATOM 2388 C C . ALA A 1 298 ? 30.631 -3.437 -77.627 1.00 96.06 298 ALA A C 1
ATOM 2390 O O . ALA A 1 298 ? 29.621 -2.732 -77.689 1.00 96.06 298 ALA A O 1
ATOM 2391 N N . SER A 1 299 ? 30.559 -4.766 -77.555 1.00 96.44 299 SER A N 1
ATOM 2392 C CA . SER A 1 299 ? 29.313 -5.517 -77.388 1.00 96.44 299 SER A CA 1
ATOM 2393 C C . SER A 1 299 ? 29.479 -6.631 -76.357 1.00 96.44 299 SER A C 1
ATOM 2395 O O . SER A 1 299 ? 30.527 -7.261 -76.290 1.00 96.44 299 SER A O 1
ATOM 2397 N N . ILE A 1 300 ? 28.460 -6.875 -75.533 1.00 97.12 300 ILE A N 1
ATOM 2398 C CA . ILE A 1 300 ? 28.524 -7.909 -74.490 1.00 97.12 300 ILE A CA 1
ATOM 2399 C C . ILE A 1 300 ? 28.397 -9.295 -75.133 1.00 97.12 300 ILE A C 1
ATOM 2401 O O . ILE A 1 300 ? 27.412 -9.575 -75.825 1.00 97.12 300 ILE A O 1
ATOM 2405 N N . THR A 1 301 ? 29.353 -10.183 -74.865 1.00 96.12 301 THR A N 1
ATOM 2406 C CA . THR A 1 301 ? 29.296 -11.601 -75.267 1.00 96.12 301 THR A CA 1
ATOM 2407 C C . THR A 1 301 ? 28.864 -12.512 -74.130 1.00 96.12 301 THR A C 1
ATOM 2409 O O . THR A 1 301 ? 28.240 -13.551 -74.377 1.00 96.12 301 THR A O 1
ATOM 2412 N N . TRP A 1 302 ? 29.167 -12.125 -72.892 1.00 96.62 302 TRP A N 1
ATOM 2413 C CA . TRP A 1 302 ? 28.805 -12.862 -71.692 1.00 96.62 302 TRP A CA 1
ATOM 2414 C C . TRP A 1 302 ? 28.732 -11.932 -70.478 1.00 96.62 302 TRP A C 1
ATOM 2416 O O . TRP A 1 302 ? 29.518 -11.003 -70.350 1.00 96.62 302 TRP A O 1
ATOM 2426 N N . GLU A 1 303 ? 27.825 -12.217 -69.551 1.00 92.56 303 GLU A N 1
ATOM 2427 C CA . GLU A 1 303 ? 27.742 -11.559 -68.247 1.00 92.56 303 GLU A CA 1
ATOM 2428 C C . GLU A 1 303 ? 27.378 -12.589 -67.175 1.00 92.56 303 GLU A C 1
ATOM 2430 O O . GLU A 1 303 ? 26.687 -13.582 -67.445 1.00 92.56 303 GLU A O 1
ATOM 2435 N N . SER A 1 304 ? 27.849 -12.368 -65.949 1.00 87.25 304 SER A N 1
ATOM 2436 C CA . SER A 1 304 ? 27.449 -13.182 -64.807 1.00 87.25 304 SER A CA 1
ATOM 2437 C C . SER A 1 304 ? 25.971 -12.964 -64.499 1.00 87.25 304 SER A C 1
ATOM 2439 O O . SER A 1 304 ? 25.497 -11.836 -64.424 1.00 87.25 304 SER A O 1
ATOM 2441 N N . SER A 1 305 ? 25.239 -14.042 -64.206 1.00 82.31 305 SER A N 1
ATOM 2442 C CA . SER A 1 305 ? 23.838 -13.938 -63.776 1.00 82.31 305 SER A CA 1
ATOM 2443 C C . SER A 1 305 ? 23.648 -13.239 -62.428 1.00 82.31 305 SER A C 1
ATOM 2445 O O . SER A 1 305 ? 22.508 -12.970 -62.060 1.00 82.31 305 SER A O 1
ATOM 2447 N N . SER A 1 306 ? 24.738 -13.035 -61.689 1.00 77.06 306 SER A N 1
ATOM 2448 C CA . SER A 1 306 ? 24.763 -12.388 -60.378 1.00 77.06 306 SER A CA 1
ATOM 2449 C C . SER A 1 306 ? 25.319 -10.960 -60.446 1.00 77.06 306 SER A C 1
ATOM 2451 O O . SER A 1 306 ? 25.399 -10.307 -59.412 1.00 77.06 306 SER A O 1
ATOM 2453 N N . LEU A 1 307 ? 25.690 -10.464 -61.640 1.00 83.88 307 LEU A N 1
ATOM 2454 C CA . LEU A 1 307 ? 26.151 -9.088 -61.831 1.00 83.88 307 LEU A CA 1
ATOM 2455 C C . LEU A 1 307 ? 25.069 -8.098 -61.384 1.00 83.88 307 LEU A C 1
ATOM 2457 O O . LEU A 1 307 ? 23.944 -8.105 -61.888 1.00 83.88 307 LEU A O 1
ATOM 2461 N N . VAL A 1 308 ? 25.430 -7.210 -60.461 1.00 82.88 308 VAL A N 1
ATOM 2462 C CA . VAL A 1 308 ? 24.570 -6.097 -60.063 1.00 82.88 308 VAL A CA 1
ATOM 2463 C C . VAL A 1 308 ? 24.670 -5.012 -61.129 1.00 82.88 308 VAL A C 1
ATOM 2465 O O . VAL A 1 308 ? 25.700 -4.361 -61.253 1.00 82.88 308 VAL A O 1
ATOM 2468 N N . VAL A 1 309 ? 23.594 -4.821 -61.895 1.00 82.88 309 VAL A N 1
ATOM 2469 C CA . VAL A 1 309 ? 23.549 -3.879 -63.032 1.00 82.88 309 VAL A CA 1
ATOM 2470 C C . VAL A 1 309 ? 22.982 -2.499 -62.689 1.00 82.88 309 VAL A C 1
ATOM 2472 O O . VAL A 1 309 ? 23.122 -1.564 -63.466 1.00 82.88 309 VAL A O 1
ATOM 2475 N N . ASN A 1 310 ? 22.359 -2.346 -61.518 1.00 79.56 310 ASN A N 1
ATOM 2476 C CA . ASN A 1 310 ? 21.908 -1.054 -60.998 1.00 79.56 310 ASN A CA 1
ATOM 2477 C C . ASN A 1 310 ? 22.367 -0.903 -59.553 1.00 79.56 310 ASN A C 1
ATOM 2479 O O . ASN A 1 310 ? 22.205 -1.841 -58.771 1.00 79.56 310 ASN A O 1
ATOM 2483 N N . GLN A 1 311 ? 22.855 0.282 -59.186 1.00 74.94 311 GLN A N 1
ATOM 2484 C CA . GLN A 1 311 ? 23.157 0.591 -57.793 1.00 74.94 311 GLN A CA 1
ATOM 2485 C C . GLN A 1 311 ? 21.873 0.481 -56.938 1.00 74.94 311 GLN A C 1
ATOM 2487 O O . GLN A 1 311 ? 20.879 1.147 -57.253 1.00 74.94 311 GLN A O 1
ATOM 2492 N N . PRO A 1 312 ? 21.859 -0.341 -55.871 1.00 68.62 312 PRO A N 1
ATOM 2493 C CA . PRO A 1 312 ? 20.749 -0.421 -54.924 1.00 68.62 312 PRO A CA 1
ATOM 2494 C C . PRO A 1 312 ? 20.377 0.946 -54.339 1.00 68.62 312 PRO A C 1
ATOM 2496 O O . PRO A 1 312 ? 21.242 1.768 -54.033 1.00 68.62 312 PRO A O 1
ATOM 2499 N N . VAL A 1 313 ? 19.078 1.189 -54.147 1.00 66.00 313 VAL A N 1
ATOM 2500 C CA . VAL A 1 313 ? 18.562 2.490 -53.680 1.00 66.00 313 VAL A CA 1
ATOM 2501 C C . VAL A 1 313 ? 19.065 2.784 -52.263 1.00 66.00 313 VAL A C 1
ATOM 2503 O O . VAL A 1 313 ? 19.467 3.905 -51.966 1.00 66.00 313 VAL A O 1
ATOM 2506 N N . GLU A 1 314 ? 19.150 1.762 -51.423 1.00 61.53 314 GLU A N 1
ATOM 2507 C CA . GLU A 1 314 ? 19.701 1.771 -50.068 1.00 61.53 314 GLU A CA 1
ATOM 2508 C C . GLU A 1 314 ? 21.163 2.249 -50.044 1.00 61.53 314 GLU A C 1
ATOM 2510 O O . GLU A 1 314 ? 21.568 2.950 -49.122 1.00 61.53 314 GLU A O 1
ATOM 2515 N N . GLN A 1 315 ? 21.929 1.944 -51.098 1.00 64.62 315 GLN A N 1
ATOM 2516 C CA . GLN A 1 315 ? 23.329 2.352 -51.271 1.00 64.62 315 GLN A CA 1
ATOM 2517 C C . GLN A 1 315 ? 23.471 3.738 -51.923 1.00 64.62 315 GLN A C 1
ATOM 2519 O O . GLN A 1 315 ? 24.564 4.293 -51.955 1.00 64.62 315 GLN A O 1
ATOM 2524 N N . SER A 1 316 ? 22.374 4.313 -52.426 1.00 63.50 316 SER A N 1
ATOM 2525 C CA . SER A 1 316 ? 22.338 5.671 -52.986 1.00 63.50 316 SER A CA 1
ATOM 2526 C C . SER A 1 316 ? 22.015 6.752 -51.942 1.00 63.50 316 SER A C 1
ATOM 2528 O O . SER A 1 316 ? 22.200 7.947 -52.203 1.00 63.50 316 SER A O 1
ATOM 2530 N N . TYR A 1 317 ? 21.520 6.358 -50.760 1.00 65.19 317 TYR A N 1
ATOM 2531 C CA . TYR A 1 317 ? 21.205 7.289 -49.680 1.00 65.19 317 TYR A CA 1
ATOM 2532 C C . TYR A 1 317 ? 22.454 7.716 -48.921 1.00 65.19 317 TYR A C 1
ATOM 2534 O O . TYR A 1 317 ? 23.323 6.930 -48.575 1.00 65.19 317 TYR A O 1
ATOM 2542 N N . LYS A 1 318 ? 22.490 9.015 -48.646 1.00 69.38 318 LYS A N 1
ATOM 2543 C CA . LYS A 1 318 ? 23.625 9.732 -48.069 1.00 69.38 318 LYS A CA 1
ATOM 2544 C C . LYS A 1 318 ? 23.564 9.825 -46.538 1.00 69.38 318 LYS A C 1
ATOM 2546 O O . LYS A 1 318 ? 24.593 9.962 -45.905 1.00 69.38 318 LYS A O 1
ATOM 2551 N N . HIS A 1 319 ? 22.365 9.718 -45.963 1.00 69.94 319 HIS A N 1
ATOM 2552 C CA . HIS A 1 319 ? 22.093 9.593 -44.528 1.00 69.94 319 HIS A CA 1
ATOM 2553 C C . HIS A 1 319 ? 20.767 8.835 -44.337 1.00 69.94 319 HIS A C 1
ATOM 2555 O O . HIS A 1 319 ? 19.893 8.953 -45.205 1.00 69.94 319 HIS A O 1
ATOM 2561 N N . PRO A 1 320 ? 20.544 8.137 -43.208 1.00 69.12 320 PRO A N 1
ATOM 2562 C CA . PRO A 1 320 ? 19.285 7.439 -42.943 1.00 69.12 320 PRO A CA 1
ATOM 2563 C C . PRO A 1 320 ? 18.066 8.353 -42.702 1.00 69.12 320 PRO A C 1
ATOM 2565 O O . PRO A 1 320 ? 16.945 7.853 -42.665 1.00 69.12 320 PRO A O 1
ATOM 2568 N N . GLY A 1 321 ? 18.258 9.677 -42.565 1.00 69.06 321 GLY A N 1
ATOM 2569 C CA . GLY A 1 321 ? 17.185 10.672 -42.354 1.00 69.06 321 GLY A CA 1
ATOM 2570 C C . GLY A 1 321 ? 16.538 10.609 -40.960 1.00 69.06 321 GLY A C 1
ATOM 2571 O O . GLY A 1 321 ? 16.820 9.689 -40.211 1.00 69.06 321 GLY A O 1
ATOM 2572 N N . GLY A 1 322 ? 15.712 11.586 -40.565 1.00 78.00 322 GLY A N 1
ATOM 2573 C CA . GLY A 1 322 ? 14.912 11.537 -39.323 1.00 78.00 322 GLY A CA 1
ATOM 2574 C C . GLY A 1 322 ? 14.906 12.819 -38.474 1.00 78.00 322 GLY A C 1
ATOM 2575 O O . GLY A 1 322 ? 15.724 13.716 -38.676 1.00 78.00 322 GLY A O 1
ATOM 2576 N N . GLU A 1 323 ? 13.970 12.901 -37.523 1.00 83.06 323 GLU A N 1
ATOM 2577 C CA . GLU A 1 323 ? 13.777 14.024 -36.595 1.00 83.06 323 GLU A CA 1
ATOM 2578 C C . GLU A 1 323 ? 13.859 13.560 -35.132 1.00 83.06 323 GLU A C 1
ATOM 2580 O O . GLU A 1 323 ? 13.204 12.596 -34.723 1.00 83.06 323 GLU A O 1
ATOM 2585 N N . MET A 1 324 ? 14.672 14.262 -34.333 1.00 85.88 324 MET A N 1
ATOM 2586 C CA . MET A 1 324 ? 14.810 14.000 -32.899 1.00 85.88 324 MET A CA 1
ATOM 2587 C C . MET A 1 324 ? 13.479 14.259 -32.174 1.00 85.88 324 MET A C 1
ATOM 2589 O O . MET A 1 324 ? 12.840 15.282 -32.440 1.00 85.88 324 MET A O 1
ATOM 2593 N N . PRO A 1 325 ? 13.073 13.399 -31.220 1.00 89.56 325 PRO A N 1
ATOM 2594 C CA . PRO A 1 325 ? 11.902 13.668 -30.395 1.00 89.56 325 PRO A CA 1
ATOM 2595 C C . PRO A 1 325 ? 12.077 14.948 -29.563 1.00 89.56 325 PRO A C 1
ATOM 2597 O O . PRO A 1 325 ? 13.187 15.343 -29.204 1.00 89.56 325 PRO A O 1
ATOM 2600 N N . SER A 1 326 ? 10.955 15.592 -29.239 1.00 90.19 326 SER A N 1
ATOM 2601 C CA . SER A 1 326 ? 10.936 16.786 -28.384 1.00 90.19 326 SER A CA 1
ATOM 2602 C C . SER A 1 326 ? 11.291 16.467 -26.929 1.00 90.19 326 SER A C 1
ATOM 2604 O O . SER A 1 326 ? 11.140 15.332 -26.467 1.00 90.19 326 SER A O 1
ATOM 2606 N N . ASP A 1 327 ? 11.705 17.495 -26.191 1.00 93.44 327 ASP A N 1
ATOM 2607 C CA . ASP A 1 327 ? 11.903 17.419 -24.743 1.00 93.44 327 ASP A CA 1
ATOM 2608 C C . ASP A 1 327 ? 10.598 17.051 -24.021 1.00 93.44 327 ASP A C 1
ATOM 2610 O O . ASP A 1 327 ? 9.496 17.422 -24.443 1.00 93.44 327 ASP A O 1
ATOM 2614 N N . VAL A 1 328 ? 10.719 16.327 -22.909 1.00 93.56 328 VAL A N 1
ATOM 2615 C CA . VAL A 1 328 ? 9.575 15.794 -22.159 1.00 93.56 328 VAL A CA 1
ATOM 2616 C C . VAL A 1 328 ? 9.799 15.913 -20.659 1.00 93.56 328 VAL A C 1
ATOM 2618 O O . VAL A 1 328 ? 10.921 15.848 -20.167 1.00 93.56 328 VAL A O 1
ATOM 2621 N N . THR A 1 329 ? 8.711 16.074 -19.912 1.00 92.75 329 THR A N 1
ATOM 2622 C CA . THR A 1 329 ? 8.728 16.082 -18.450 1.00 92.75 329 THR A CA 1
ATOM 2623 C C . THR A 1 329 ? 7.944 14.891 -17.914 1.00 92.75 329 THR A C 1
ATOM 2625 O O . THR A 1 329 ? 6.813 14.654 -18.340 1.00 92.75 329 THR A O 1
ATOM 2628 N N . ILE A 1 330 ? 8.538 14.152 -16.979 1.00 90.56 330 ILE A N 1
ATOM 2629 C CA . ILE A 1 330 ? 7.974 12.951 -16.360 1.00 90.56 330 ILE A CA 1
ATOM 2630 C C . ILE A 1 330 ? 7.905 13.158 -14.846 1.00 90.56 330 ILE A C 1
ATOM 2632 O O . ILE A 1 330 ? 8.838 13.682 -14.240 1.00 90.56 330 ILE A O 1
ATOM 2636 N N . ASP A 1 331 ? 6.794 12.736 -14.244 1.00 89.00 331 ASP A N 1
ATOM 2637 C CA . ASP A 1 331 ? 6.651 12.720 -12.787 1.00 89.00 331 ASP A CA 1
ATOM 2638 C C . ASP A 1 331 ? 7.385 11.504 -12.200 1.00 89.00 331 ASP A C 1
ATOM 2640 O O . ASP A 1 331 ? 7.260 10.388 -12.718 1.00 89.00 331 ASP A O 1
ATOM 2644 N N . TYR A 1 332 ? 8.158 11.714 -11.135 1.00 90.56 332 TYR A N 1
ATOM 2645 C CA . TYR A 1 332 ? 8.926 10.654 -10.483 1.00 90.56 332 TYR A CA 1
ATOM 2646 C C . TYR A 1 332 ? 7.994 9.572 -9.921 1.00 90.56 332 TYR A C 1
ATOM 2648 O O . TYR A 1 332 ? 6.994 9.866 -9.266 1.00 90.56 332 TYR A O 1
ATOM 2656 N N . GLN A 1 333 ? 8.334 8.303 -10.143 1.00 86.62 333 GLN A N 1
ATOM 2657 C CA . GLN A 1 333 ? 7.573 7.155 -9.655 1.00 86.62 333 GLN A CA 1
ATOM 2658 C C . GLN A 1 333 ? 8.533 6.042 -9.237 1.00 86.62 333 GLN A C 1
ATOM 2660 O O . GLN A 1 333 ? 9.128 5.371 -10.081 1.00 86.62 333 GLN A O 1
ATOM 2665 N N . TYR A 1 334 ? 8.646 5.799 -7.930 1.00 85.56 334 TYR A N 1
ATOM 2666 C CA . TYR A 1 334 ? 9.557 4.787 -7.385 1.00 85.56 334 TYR A CA 1
ATOM 2667 C C . TYR A 1 334 ? 9.336 3.385 -7.988 1.00 85.56 334 TYR A C 1
ATOM 2669 O O . TYR A 1 334 ? 10.296 2.673 -8.289 1.00 85.56 334 TYR A O 1
ATOM 2677 N N . ASP A 1 335 ? 8.077 3.015 -8.236 1.00 82.38 335 ASP A N 1
ATOM 2678 C CA . ASP A 1 335 ? 7.702 1.707 -8.787 1.00 82.38 335 ASP A CA 1
ATOM 2679 C C . ASP A 1 335 ? 7.980 1.566 -10.298 1.00 82.38 335 ASP A C 1
ATOM 2681 O O . ASP A 1 335 ? 7.888 0.463 -10.845 1.00 82.38 335 ASP A O 1
ATOM 2685 N N . ASN A 1 336 ? 8.331 2.658 -10.986 1.00 80.31 336 ASN A N 1
ATOM 2686 C CA . ASN A 1 336 ? 8.676 2.656 -12.406 1.00 80.31 336 ASN A CA 1
ATOM 2687 C C . ASN A 1 336 ? 9.941 3.493 -12.678 1.00 80.31 336 ASN A C 1
ATOM 2689 O O . ASN A 1 336 ? 9.850 4.608 -13.192 1.00 80.31 336 ASN A O 1
ATOM 2693 N N . PRO A 1 337 ? 11.139 2.948 -12.398 1.00 75.12 337 PRO A N 1
ATOM 2694 C CA . PRO A 1 337 ? 12.390 3.693 -12.517 1.00 75.12 337 PRO A CA 1
ATOM 2695 C C . PRO A 1 337 ? 12.870 3.865 -13.967 1.00 75.12 337 PRO A C 1
ATOM 2697 O O . PRO A 1 337 ? 13.904 4.493 -14.193 1.00 75.12 337 PRO A O 1
ATOM 2700 N N . ASN A 1 338 ? 12.173 3.295 -14.960 1.00 83.38 338 ASN A N 1
ATOM 2701 C CA . ASN A 1 338 ? 12.582 3.384 -16.361 1.00 83.38 338 ASN A CA 1
ATOM 2702 C C . ASN A 1 338 ? 12.072 4.675 -17.021 1.00 83.38 338 ASN A C 1
ATOM 2704 O O . ASN A 1 338 ? 11.308 4.654 -17.988 1.00 83.38 338 ASN A O 1
ATOM 2708 N N . TYR A 1 339 ? 12.511 5.815 -16.486 1.00 85.94 339 TYR A N 1
ATOM 2709 C CA . TYR A 1 339 ? 12.171 7.154 -16.990 1.00 85.94 339 TYR A CA 1
ATOM 2710 C C . TYR A 1 339 ? 12.681 7.413 -18.405 1.00 85.94 339 TYR A C 1
ATOM 2712 O O . TYR A 1 339 ? 12.252 8.350 -19.069 1.00 85.94 339 TYR A O 1
ATOM 2720 N N . SER A 1 340 ? 13.609 6.577 -18.855 1.00 82.81 340 SER A N 1
ATOM 2721 C CA . SER A 1 340 ? 14.327 6.732 -20.099 1.00 82.81 340 SER A CA 1
ATOM 2722 C C . SER A 1 340 ? 13.818 5.768 -21.188 1.00 82.81 340 SER A C 1
ATOM 2724 O O . SER A 1 340 ? 14.400 5.658 -22.260 1.00 82.81 340 SER A O 1
ATOM 2726 N N . ASP A 1 341 ? 12.682 5.101 -21.000 1.00 85.38 341 ASP A N 1
ATOM 2727 C CA . ASP A 1 341 ? 12.101 4.293 -22.076 1.00 85.38 341 ASP A CA 1
ATOM 2728 C C . ASP A 1 341 ? 11.607 5.180 -23.246 1.00 85.38 341 ASP A C 1
ATOM 2730 O O . ASP A 1 341 ? 10.761 6.062 -23.026 1.00 85.38 341 ASP A O 1
ATOM 2734 N N . PRO A 1 342 ? 12.068 4.964 -24.496 1.00 83.38 342 PRO A N 1
ATOM 2735 C CA . PRO A 1 342 ? 11.541 5.648 -25.678 1.00 83.38 342 PRO A CA 1
ATOM 2736 C C . PRO A 1 342 ? 10.030 5.491 -25.871 1.00 83.38 342 PRO A C 1
ATOM 2738 O O . PRO A 1 342 ? 9.395 6.385 -26.427 1.00 83.38 342 PRO A O 1
ATOM 2741 N N . SER A 1 343 ? 9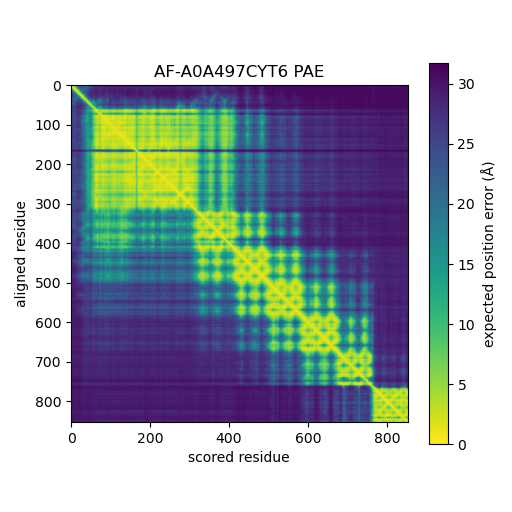.414 4.411 -25.368 1.00 84.19 343 SER A N 1
ATOM 2742 C CA . SER A 1 343 ? 7.953 4.256 -25.427 1.00 84.19 343 SER A CA 1
ATOM 2743 C C . SER A 1 343 ? 7.206 5.361 -24.674 1.00 84.19 343 SER A C 1
ATOM 2745 O O . SER A 1 343 ? 6.043 5.624 -24.971 1.00 84.19 343 SER A O 1
ATOM 2747 N N . ASN A 1 344 ? 7.866 5.980 -23.689 1.00 81.56 344 ASN A N 1
ATOM 2748 C CA . ASN A 1 344 ? 7.304 7.011 -22.817 1.00 81.56 344 ASN A CA 1
ATOM 2749 C C . ASN A 1 344 ? 7.841 8.411 -23.144 1.00 81.56 344 ASN A C 1
ATOM 2751 O O . ASN A 1 344 ? 7.199 9.405 -22.818 1.00 81.56 344 ASN A O 1
ATOM 2755 N N . THR A 1 345 ? 9.018 8.484 -23.770 1.00 88.25 345 THR A N 1
ATOM 2756 C CA . THR A 1 345 ? 9.763 9.731 -24.017 1.00 88.25 345 THR A CA 1
ATOM 2757 C C . THR A 1 345 ? 9.806 10.138 -25.490 1.00 88.25 345 THR A C 1
ATOM 2759 O O . THR A 1 345 ? 10.277 11.226 -25.805 1.00 88.25 345 THR A O 1
ATOM 2762 N N . GLY A 1 346 ? 9.280 9.304 -26.391 1.00 85.56 346 GLY A N 1
ATOM 2763 C CA . GLY A 1 346 ? 9.371 9.498 -27.836 1.00 85.56 346 GLY A CA 1
ATOM 2764 C C . GLY A 1 346 ? 10.616 8.835 -28.429 1.00 85.56 346 GLY A C 1
ATOM 2765 O O . GLY A 1 346 ? 11.623 8.631 -27.750 1.00 85.56 346 GLY A O 1
ATOM 2766 N N . ASN A 1 347 ? 10.527 8.480 -29.710 1.00 88.25 347 ASN A N 1
ATOM 2767 C CA . ASN A 1 347 ? 11.618 7.902 -30.496 1.00 88.25 347 ASN A CA 1
ATOM 2768 C C . ASN A 1 347 ? 11.907 8.802 -31.710 1.00 88.25 347 ASN A C 1
ATOM 2770 O O . ASN A 1 347 ? 11.082 9.654 -32.038 1.00 88.25 347 ASN A O 1
ATOM 2774 N N . VAL A 1 348 ? 13.055 8.622 -32.369 1.00 86.31 348 VAL A N 1
ATOM 2775 C CA . VAL A 1 348 ? 13.369 9.334 -33.620 1.00 86.31 348 VAL A CA 1
ATOM 2776 C C . VAL A 1 348 ? 12.367 8.913 -34.694 1.00 86.31 348 VAL A C 1
ATOM 2778 O O . VAL A 1 348 ? 12.177 7.721 -34.941 1.00 86.31 348 VAL A O 1
ATOM 2781 N N . GLU A 1 349 ? 11.717 9.888 -35.324 1.00 86.38 349 GLU A N 1
ATOM 2782 C CA . GLU A 1 349 ? 10.747 9.649 -36.397 1.00 86.38 349 GLU A CA 1
ATOM 2783 C C . GLU A 1 349 ? 11.381 9.889 -37.771 1.00 86.38 349 GLU A C 1
ATOM 2785 O O . GLU A 1 349 ? 12.283 10.707 -37.912 1.00 86.38 349 GLU A O 1
ATOM 2790 N N . GLY A 1 350 ? 10.907 9.191 -38.807 1.00 81.62 350 GLY A N 1
ATOM 2791 C CA . GLY A 1 350 ? 11.347 9.425 -40.190 1.00 81.62 350 GLY A CA 1
ATOM 2792 C C . GLY A 1 350 ? 12.730 8.870 -40.547 1.00 81.62 350 GLY A C 1
ATOM 2793 O O . GLY A 1 350 ? 13.257 9.222 -41.601 1.00 81.62 350 GLY A O 1
ATOM 2794 N N . VAL A 1 351 ? 13.301 8.016 -39.694 1.00 82.25 351 VAL A N 1
ATOM 2795 C CA . VAL A 1 351 ? 14.476 7.200 -40.029 1.00 82.25 351 VAL A CA 1
ATOM 2796 C C . VAL A 1 351 ? 14.065 6.144 -41.048 1.00 82.25 351 VAL A C 1
ATOM 2798 O O . VAL A 1 351 ? 12.973 5.581 -40.953 1.00 82.25 351 VAL A O 1
ATOM 2801 N N . ALA A 1 352 ? 14.914 5.901 -42.042 1.00 78.00 352 ALA A N 1
ATOM 2802 C CA . ALA A 1 352 ? 14.673 4.879 -43.046 1.00 78.00 352 ALA A CA 1
ATOM 2803 C C . ALA A 1 352 ? 14.520 3.481 -42.417 1.00 78.00 352 ALA A C 1
ATOM 2805 O O . ALA A 1 352 ? 15.222 3.140 -41.469 1.00 78.00 352 ALA A O 1
ATOM 2806 N N . ASP A 1 353 ? 13.637 2.653 -42.983 1.00 78.44 353 ASP A N 1
ATOM 2807 C CA . ASP A 1 353 ? 13.293 1.323 -42.442 1.00 78.44 353 ASP A CA 1
ATOM 2808 C C . ASP A 1 353 ? 14.477 0.336 -42.392 1.00 78.44 353 ASP A C 1
ATOM 2810 O O . ASP A 1 353 ? 14.396 -0.692 -41.725 1.00 78.44 353 ASP A O 1
ATOM 2814 N N . TRP A 1 354 ? 15.560 0.639 -43.107 1.00 69.19 354 TRP A N 1
ATOM 2815 C CA . TRP A 1 354 ? 16.808 -0.126 -43.156 1.00 69.19 354 TRP A CA 1
ATOM 2816 C C . TRP A 1 354 ? 17.903 0.409 -42.220 1.00 69.19 354 TRP A C 1
ATOM 2818 O O . TRP A 1 354 ? 19.080 0.084 -42.383 1.00 69.19 354 TRP A O 1
ATOM 2828 N N . ALA A 1 355 ? 17.550 1.295 -41.290 1.00 72.19 355 ALA A N 1
ATOM 2829 C CA . ALA A 1 355 ? 18.480 1.826 -40.311 1.00 72.19 355 ALA A CA 1
ATOM 2830 C C . ALA A 1 355 ? 17.986 1.614 -38.882 1.00 72.19 355 ALA A C 1
ATOM 2832 O O . ALA A 1 355 ? 16.822 1.826 -38.531 1.00 72.19 355 ALA A O 1
ATOM 2833 N N . SER A 1 356 ? 18.933 1.257 -38.026 1.00 79.50 356 SER A N 1
ATOM 2834 C CA . SER A 1 356 ? 18.720 1.023 -36.610 1.00 79.50 356 SER A CA 1
ATOM 2835 C C . SER A 1 356 ? 18.916 2.307 -35.803 1.00 79.50 356 SER A C 1
ATOM 2837 O O . SER A 1 356 ? 19.979 2.929 -35.838 1.00 79.50 356 SER A O 1
ATOM 2839 N N . VAL A 1 357 ? 17.911 2.683 -35.007 1.00 81.62 357 VAL A N 1
ATOM 2840 C CA . VAL A 1 357 ? 18.004 3.810 -34.064 1.00 81.62 357 VAL A CA 1
ATOM 2841 C C . VAL A 1 357 ? 18.558 3.333 -32.727 1.00 81.62 357 VAL A C 1
ATOM 2843 O O . VAL A 1 357 ? 18.019 2.422 -32.095 1.00 81.62 357 VAL A O 1
ATOM 2846 N N . ILE A 1 358 ? 19.616 3.989 -32.268 1.00 83.81 358 ILE A N 1
ATOM 2847 C CA . ILE A 1 358 ? 20.250 3.763 -30.974 1.00 83.81 358 ILE A CA 1
ATOM 2848 C C . ILE A 1 358 ? 20.276 5.058 -30.161 1.00 83.81 358 ILE A C 1
ATOM 2850 O O . ILE A 1 358 ? 20.323 6.164 -30.705 1.00 83.81 358 ILE A O 1
ATOM 2854 N N . TYR A 1 359 ? 20.261 4.916 -28.839 1.00 85.94 359 TYR A N 1
ATOM 2855 C CA . TYR A 1 359 ? 20.349 6.043 -27.923 1.00 85.94 359 TYR A CA 1
ATOM 2856 C C . TYR A 1 359 ? 21.287 5.757 -26.755 1.00 85.94 359 TYR A C 1
ATOM 2858 O O . TYR A 1 359 ? 21.526 4.603 -26.392 1.00 85.94 359 TYR A O 1
ATOM 2866 N N . SER A 1 360 ? 21.815 6.824 -26.165 1.00 84.06 360 SER A N 1
ATOM 2867 C CA . SER A 1 360 ? 22.601 6.774 -24.936 1.00 84.06 360 SER A CA 1
ATOM 2868 C C . SER A 1 360 ? 22.189 7.896 -23.994 1.00 84.06 360 SER A C 1
ATOM 2870 O O . SER A 1 360 ? 21.977 9.034 -24.413 1.00 84.06 360 SER A O 1
ATOM 2872 N N . ASP A 1 361 ? 22.078 7.566 -22.711 1.00 89.19 361 ASP A N 1
ATOM 2873 C CA . ASP A 1 361 ? 21.591 8.481 -21.686 1.00 89.19 361 ASP A CA 1
ATOM 2874 C C . ASP A 1 361 ? 22.718 8.898 -20.741 1.00 89.19 361 ASP A C 1
ATOM 2876 O O . ASP A 1 361 ? 23.549 8.090 -20.326 1.00 89.19 361 ASP A O 1
ATOM 2880 N N . SER A 1 362 ? 22.694 10.167 -20.350 1.00 88.31 362 SER A N 1
ATOM 2881 C CA . SER A 1 362 ? 23.456 10.702 -19.224 1.00 88.31 362 SER A CA 1
ATOM 2882 C C . SER A 1 362 ? 22.491 11.379 -18.258 1.00 88.31 362 SER A C 1
ATOM 2884 O O . SER A 1 362 ? 21.518 11.990 -18.687 1.00 88.31 362 SER A O 1
ATOM 2886 N N . ILE A 1 363 ? 22.720 11.244 -16.955 1.00 90.88 363 ILE A N 1
ATOM 2887 C CA . ILE A 1 363 ? 21.755 11.632 -15.921 1.00 90.88 363 ILE A CA 1
ATOM 2888 C C . ILE A 1 363 ? 22.405 12.576 -14.907 1.00 90.88 363 ILE A C 1
ATOM 2890 O O . ILE A 1 363 ? 23.557 12.373 -14.520 1.00 90.88 363 ILE A O 1
ATOM 2894 N N . THR A 1 364 ? 21.671 13.597 -14.460 1.00 91.19 364 THR A N 1
ATOM 2895 C CA . THR A 1 364 ? 22.129 14.557 -13.434 1.00 91.19 364 THR A CA 1
ATOM 2896 C C . THR A 1 364 ? 21.678 14.208 -12.019 1.00 91.19 364 THR A C 1
ATOM 2898 O O . THR A 1 364 ? 21.904 14.986 -11.098 1.00 91.19 364 THR A O 1
ATOM 2901 N N . GLN A 1 365 ? 21.056 13.043 -11.830 1.00 90.81 365 GLN A N 1
ATOM 2902 C CA . GLN A 1 365 ? 20.573 12.574 -10.536 1.00 90.81 365 GLN A CA 1
ATOM 2903 C C . GLN A 1 365 ? 21.736 12.460 -9.548 1.00 90.81 365 GLN A C 1
ATOM 2905 O O . GLN A 1 365 ? 22.689 11.702 -9.750 1.00 90.81 365 GLN A O 1
ATOM 2910 N N . THR A 1 366 ? 21.642 13.211 -8.457 1.00 87.62 366 THR A N 1
ATOM 2911 C CA . THR A 1 366 ? 22.660 13.259 -7.405 1.00 87.62 366 THR A CA 1
ATOM 2912 C C . THR A 1 366 ? 22.011 13.211 -6.026 1.00 87.62 366 THR A C 1
ATOM 2914 O O . THR A 1 366 ? 20.803 13.044 -5.898 1.00 87.62 366 THR A O 1
ATOM 2917 N N . GLY A 1 367 ? 22.825 13.335 -4.978 1.00 85.00 367 GLY A N 1
ATOM 2918 C CA . GLY A 1 367 ? 22.324 13.433 -3.614 1.00 85.00 367 GLY A CA 1
ATOM 2919 C C . GLY A 1 367 ? 21.861 12.100 -3.025 1.00 85.00 367 GLY A C 1
ATOM 2920 O O . GLY A 1 367 ? 21.799 11.059 -3.685 1.00 85.00 367 GLY A O 1
ATOM 2921 N N . GLY A 1 368 ? 21.611 12.124 -1.718 1.00 86.75 368 GLY A N 1
ATOM 2922 C CA . GLY A 1 368 ? 20.966 11.013 -1.024 1.00 86.75 368 GLY A CA 1
ATOM 2923 C C . GLY A 1 368 ? 19.450 11.061 -1.200 1.00 86.75 368 GLY A C 1
ATOM 2924 O O . GLY A 1 368 ? 18.892 12.034 -1.680 1.00 86.75 368 GLY A O 1
ATOM 2925 N N . ASN A 1 369 ? 18.770 10.048 -0.691 1.00 87.81 369 ASN A N 1
ATOM 2926 C CA . ASN A 1 369 ? 17.313 9.910 -0.657 1.00 87.81 369 ASN A CA 1
ATOM 2927 C C . ASN A 1 369 ? 16.553 10.997 0.146 1.00 87.81 369 ASN A C 1
ATOM 2929 O O . ASN A 1 369 ? 15.338 10.942 0.231 1.00 87.81 369 ASN A O 1
ATOM 2933 N N . TRP A 1 370 ? 17.241 11.985 0.727 1.00 87.88 370 TRP A N 1
ATOM 2934 C CA . TRP A 1 370 ? 16.647 13.181 1.355 1.00 87.88 370 TRP A CA 1
ATOM 2935 C C . TRP A 1 370 ? 17.031 14.492 0.649 1.00 87.88 370 TRP A C 1
ATOM 2937 O O . TRP A 1 370 ? 16.721 15.576 1.135 1.00 87.88 370 TRP A O 1
ATOM 2947 N N . ASP A 1 371 ? 17.741 14.400 -0.472 1.00 89.00 371 ASP A N 1
ATOM 2948 C CA . ASP A 1 371 ? 18.116 15.529 -1.313 1.00 89.00 371 ASP A CA 1
ATOM 2949 C C . ASP A 1 371 ? 17.120 15.627 -2.474 1.00 89.00 371 ASP A C 1
ATOM 2951 O O . ASP A 1 371 ? 16.858 14.631 -3.153 1.00 89.00 371 ASP A O 1
ATOM 2955 N N . SER A 1 372 ? 16.576 16.819 -2.729 1.00 88.06 372 SER A N 1
ATOM 2956 C CA . SER A 1 372 ? 15.616 17.019 -3.817 1.00 88.06 372 SER A CA 1
ATOM 2957 C C . SER A 1 372 ? 16.208 16.683 -5.189 1.00 88.06 372 SER A C 1
ATOM 2959 O O . SER A 1 372 ? 15.459 16.276 -6.075 1.00 88.06 372 SER A O 1
ATOM 2961 N N . SER A 1 373 ? 17.535 16.764 -5.363 1.00 88.69 373 SER A N 1
ATOM 2962 C CA . SER A 1 373 ? 18.233 16.384 -6.605 1.00 88.69 373 SER A CA 1
ATOM 2963 C C . SER A 1 373 ? 18.224 14.878 -6.905 1.00 88.69 373 SER A C 1
ATOM 2965 O O . SER A 1 373 ? 18.586 14.464 -8.008 1.00 88.69 373 SER A O 1
ATOM 2967 N N . HIS A 1 374 ? 17.777 14.047 -5.956 1.00 89.00 374 HIS A N 1
ATOM 2968 C CA . HIS A 1 374 ? 17.548 12.622 -6.190 1.00 89.00 374 HIS A CA 1
ATOM 2969 C C . HIS A 1 374 ? 16.239 12.364 -6.953 1.00 89.00 374 HIS A C 1
ATOM 2971 O O . HIS A 1 374 ? 16.124 11.368 -7.665 1.00 89.00 374 HIS A O 1
ATOM 2977 N N . TYR A 1 375 ? 15.264 13.263 -6.823 1.00 90.88 375 TYR A N 1
ATOM 2978 C CA . TYR A 1 375 ? 13.916 13.131 -7.391 1.00 90.88 375 TYR A CA 1
ATOM 2979 C C . TYR A 1 375 ? 13.640 14.155 -8.497 1.00 90.88 375 TYR A C 1
ATOM 2981 O O . TYR A 1 375 ? 12.776 13.940 -9.341 1.00 90.88 375 TYR A O 1
ATOM 2989 N N . ASN A 1 376 ? 14.417 15.240 -8.512 1.00 91.19 376 ASN A N 1
ATOM 2990 C CA . ASN A 1 376 ? 14.367 16.313 -9.493 1.00 91.19 376 ASN A CA 1
ATOM 2991 C C . ASN A 1 376 ? 15.701 16.358 -10.241 1.00 91.19 376 ASN A C 1
ATOM 2993 O O . ASN A 1 376 ? 16.694 16.878 -9.728 1.00 91.19 376 ASN A O 1
ATOM 2997 N N . PHE A 1 377 ? 15.731 15.773 -11.434 1.00 92.94 377 PHE A N 1
ATOM 2998 C CA . PHE A 1 377 ? 16.932 15.635 -12.249 1.00 92.94 377 PHE A CA 1
ATOM 2999 C C . PHE A 1 377 ? 16.594 15.608 -13.741 1.00 92.94 377 PHE A C 1
ATOM 3001 O O . PHE A 1 377 ? 15.447 15.478 -14.156 1.00 92.94 377 PHE A O 1
ATOM 3008 N N . GLU A 1 378 ? 17.622 15.716 -14.566 1.00 93.69 378 GLU A N 1
ATOM 3009 C CA . GLU A 1 378 ? 17.517 15.693 -16.018 1.00 93.69 378 GLU A CA 1
ATOM 3010 C C . GLU A 1 378 ? 18.252 14.468 -16.557 1.00 93.69 378 GLU A C 1
ATOM 3012 O O . GLU A 1 378 ? 19.329 14.097 -16.077 1.00 93.69 378 GLU A O 1
ATOM 3017 N N . ILE A 1 379 ? 17.658 13.834 -17.561 1.00 92.88 379 ILE A N 1
ATOM 3018 C CA . ILE A 1 379 ? 18.322 12.859 -18.414 1.00 92.88 379 ILE A CA 1
ATOM 3019 C C . ILE A 1 379 ? 18.549 13.544 -19.756 1.00 92.88 379 ILE A C 1
ATOM 3021 O O . ILE A 1 379 ? 17.603 13.994 -20.400 1.00 92.88 379 ILE A O 1
ATOM 3025 N N . PHE A 1 380 ? 19.803 13.603 -20.183 1.00 90.19 380 PHE A N 1
ATOM 3026 C CA . PHE A 1 380 ? 20.157 14.028 -21.523 1.00 90.19 380 PHE A CA 1
ATOM 3027 C C . PHE A 1 380 ? 20.401 12.806 -22.393 1.00 90.19 380 PHE A C 1
ATOM 3029 O O . PHE A 1 380 ? 21.328 12.025 -22.135 1.00 90.19 380 PHE A O 1
ATOM 3036 N N . ARG A 1 381 ? 19.584 12.673 -23.434 1.00 90.19 381 ARG A N 1
ATOM 3037 C CA . ARG A 1 381 ? 19.649 11.569 -24.380 1.00 90.19 381 ARG A CA 1
ATOM 3038 C C . ARG A 1 381 ? 20.303 11.982 -25.684 1.00 90.19 381 ARG A C 1
ATOM 3040 O O . ARG A 1 381 ? 19.849 12.906 -26.361 1.00 90.19 381 ARG A O 1
ATOM 3047 N N . SER A 1 382 ? 21.320 11.220 -26.064 1.00 86.56 382 SER A N 1
ATOM 3048 C CA . SER A 1 382 ? 21.914 11.286 -27.393 1.00 86.56 382 SER A CA 1
ATOM 3049 C C . SER A 1 382 ? 21.245 10.269 -28.313 1.00 86.56 382 SER A C 1
ATOM 3051 O O . SER A 1 382 ? 21.006 9.135 -27.901 1.00 86.56 382 SER A O 1
ATOM 3053 N N . TRP A 1 383 ? 20.968 10.664 -29.553 1.00 84.31 383 TRP A N 1
ATOM 3054 C CA . TRP A 1 383 ? 20.297 9.837 -30.558 1.00 84.31 383 TRP A CA 1
ATOM 3055 C C . TRP A 1 383 ? 21.186 9.656 -31.781 1.00 84.31 383 TRP A C 1
ATOM 3057 O O . TRP A 1 383 ? 21.723 10.636 -32.303 1.00 84.31 383 TRP A O 1
ATOM 3067 N N . LYS A 1 384 ? 21.289 8.420 -32.271 1.00 80.12 384 LYS A N 1
ATOM 3068 C CA . LYS A 1 384 ? 22.042 8.079 -33.478 1.00 80.12 384 LYS A CA 1
ATOM 3069 C C . LYS A 1 384 ? 21.277 7.040 -34.302 1.00 80.12 384 LYS A C 1
ATOM 3071 O O . LYS A 1 384 ? 20.763 6.080 -33.737 1.00 80.12 384 LYS A O 1
ATOM 3076 N N . ALA A 1 385 ? 21.196 7.222 -35.615 1.00 77.69 385 ALA A N 1
ATOM 3077 C CA . ALA A 1 385 ? 20.778 6.174 -36.543 1.00 77.69 385 ALA A CA 1
ATOM 3078 C C . ALA A 1 385 ? 22.013 5.591 -37.218 1.00 77.69 385 ALA A C 1
ATOM 3080 O O . ALA A 1 385 ? 22.943 6.329 -37.547 1.00 77.69 385 ALA A O 1
ATOM 3081 N N . VAL A 1 386 ? 21.998 4.277 -37.394 1.00 72.94 386 VAL A N 1
ATOM 3082 C CA . VAL A 1 386 ? 23.079 3.503 -37.997 1.00 72.94 386 VAL A CA 1
ATOM 3083 C C . VAL A 1 386 ? 22.500 2.710 -39.154 1.00 72.94 386 VAL A C 1
ATOM 3085 O O . VAL A 1 386 ? 21.490 2.032 -38.972 1.00 72.94 386 VAL A O 1
ATOM 3088 N N . SER A 1 387 ? 23.105 2.813 -40.335 1.00 70.75 387 SER A N 1
ATOM 3089 C CA . SER A 1 387 ? 22.692 2.016 -41.493 1.00 70.75 387 SER A CA 1
ATOM 3090 C C . SER A 1 387 ? 22.945 0.528 -41.242 1.00 70.75 387 SER A C 1
ATOM 3092 O O . SER A 1 387 ? 24.032 0.143 -40.809 1.00 70.75 387 SER A O 1
ATOM 3094 N N . ASP A 1 388 ? 21.962 -0.319 -41.559 1.00 64.62 388 ASP A N 1
ATOM 3095 C CA . ASP A 1 388 ? 22.115 -1.773 -41.444 1.00 64.62 388 ASP A CA 1
ATOM 3096 C C . ASP A 1 388 ? 23.012 -2.352 -42.566 1.00 64.62 388 ASP A C 1
ATOM 3098 O O . ASP A 1 388 ? 23.435 -3.505 -42.484 1.00 64.62 388 ASP A O 1
ATOM 3102 N N . TYR A 1 389 ? 23.336 -1.558 -43.601 1.00 62.00 389 TYR A N 1
ATOM 3103 C CA . TYR A 1 389 ? 24.103 -1.992 -44.782 1.00 62.00 389 TYR A CA 1
ATOM 3104 C C . TYR A 1 389 ? 25.519 -1.414 -44.884 1.00 62.00 389 TYR A C 1
ATOM 3106 O O . TYR A 1 389 ? 26.381 -2.040 -45.496 1.00 62.00 389 TYR A O 1
ATOM 3114 N N . SER A 1 390 ? 25.768 -0.219 -44.340 1.00 61.31 390 SER A N 1
ATOM 3115 C CA . SER A 1 390 ? 27.096 0.407 -44.364 1.00 61.31 390 SER A CA 1
ATOM 3116 C C . SER A 1 390 ? 27.316 1.222 -43.088 1.00 61.31 390 SER A C 1
ATOM 3118 O O . SER A 1 390 ? 26.721 2.290 -42.956 1.00 61.31 390 SER A O 1
ATOM 3120 N N . PRO A 1 391 ? 28.180 0.773 -42.157 1.00 56.38 391 PRO A N 1
ATOM 3121 C CA . PRO A 1 391 ? 28.395 1.441 -40.867 1.00 56.38 391 PRO A CA 1
ATOM 3122 C C . PRO A 1 391 ? 29.081 2.809 -41.002 1.00 56.38 391 PRO A C 1
ATOM 3124 O O . PRO A 1 391 ? 29.234 3.526 -40.018 1.00 56.38 391 PRO A O 1
ATOM 3127 N N . ILE A 1 392 ? 29.508 3.161 -42.216 1.00 61.44 392 ILE A N 1
ATOM 3128 C CA . ILE A 1 392 ? 30.026 4.482 -42.552 1.00 61.44 392 ILE A CA 1
ATOM 3129 C C . ILE A 1 392 ? 28.883 5.510 -42.525 1.00 61.44 392 ILE A C 1
ATOM 3131 O O . ILE A 1 392 ? 29.093 6.642 -42.112 1.00 61.44 392 ILE A O 1
ATOM 3135 N N . ILE A 1 393 ? 27.657 5.126 -42.899 1.00 60.41 393 ILE A N 1
ATOM 3136 C CA . ILE A 1 393 ? 26.525 6.049 -43.036 1.00 60.41 393 ILE A CA 1
ATOM 3137 C C . ILE A 1 393 ? 25.695 6.092 -41.748 1.00 60.41 393 ILE A C 1
ATOM 3139 O O . ILE A 1 393 ? 24.631 5.472 -41.639 1.00 60.41 393 ILE A O 1
ATOM 3143 N N . ASP A 1 394 ? 26.156 6.883 -40.789 1.00 68.44 394 ASP A N 1
ATOM 3144 C CA . ASP A 1 394 ? 25.419 7.138 -39.557 1.00 68.44 394 ASP A CA 1
ATOM 3145 C C . ASP A 1 394 ? 24.899 8.583 -39.510 1.00 68.44 394 ASP A C 1
ATOM 3147 O O . ASP A 1 394 ? 25.299 9.454 -40.282 1.00 68.44 394 ASP A O 1
ATOM 3151 N N . THR A 1 395 ? 23.948 8.871 -38.624 1.00 68.94 395 THR A N 1
ATOM 3152 C CA . THR A 1 395 ? 23.469 10.246 -38.399 1.00 68.94 395 THR A CA 1
ATOM 3153 C C . THR A 1 395 ? 23.189 10.466 -36.928 1.00 68.94 395 THR A C 1
ATOM 3155 O O . THR A 1 395 ? 22.464 9.693 -36.302 1.00 68.94 395 THR A O 1
ATOM 3158 N N . THR A 1 396 ? 23.763 11.529 -36.365 1.00 71.69 396 THR A N 1
ATOM 3159 C CA . THR A 1 396 ? 23.595 11.880 -34.947 1.00 71.69 396 THR A CA 1
ATOM 3160 C C . THR A 1 396 ? 22.584 13.010 -34.808 1.00 71.69 396 THR A C 1
ATOM 3162 O O . THR A 1 396 ? 22.877 14.142 -35.171 1.00 71.69 396 THR A O 1
ATOM 3165 N N . TYR A 1 397 ? 21.399 12.761 -34.254 1.00 73.56 397 TYR A N 1
ATOM 3166 C CA . TYR A 1 397 ? 20.333 13.778 -34.197 1.00 73.56 397 TYR A CA 1
ATOM 3167 C C . TYR A 1 397 ? 20.451 14.725 -32.998 1.00 73.56 397 TYR A C 1
ATOM 3169 O O . TYR A 1 397 ? 20.016 15.870 -33.079 1.00 73.56 397 TYR A O 1
ATOM 3177 N N . GLY A 1 398 ? 21.072 14.275 -31.907 1.00 73.62 398 GLY A N 1
ATOM 3178 C CA . GLY A 1 398 ? 21.278 15.075 -30.701 1.00 73.62 398 GLY A CA 1
ATOM 3179 C C . GLY A 1 398 ? 22.343 14.459 -29.808 1.00 73.62 398 GLY A C 1
ATOM 3180 O O . GLY A 1 398 ? 22.473 13.234 -29.767 1.00 73.62 398 GLY A O 1
ATOM 3181 N N . SER A 1 399 ? 23.136 15.292 -29.130 1.00 74.88 399 SER A N 1
ATOM 3182 C CA . SER A 1 399 ? 24.238 14.830 -28.286 1.00 74.88 399 SER A CA 1
ATOM 3183 C C . SER A 1 399 ? 24.659 15.883 -27.262 1.00 74.88 399 SER A C 1
ATOM 3185 O O . SER A 1 399 ? 24.799 17.059 -27.576 1.00 74.88 399 SER A O 1
ATOM 3187 N N . ILE A 1 400 ? 24.933 15.472 -26.022 1.00 69.31 400 ILE A N 1
ATOM 3188 C CA . ILE A 1 400 ? 25.533 16.390 -25.032 1.00 69.31 400 ILE A CA 1
ATOM 3189 C C . ILE A 1 400 ? 27.006 16.665 -25.297 1.00 69.31 400 ILE A C 1
ATOM 3191 O O . ILE A 1 400 ? 27.599 17.541 -24.666 1.00 69.31 400 ILE A O 1
ATOM 3195 N N . ASN A 1 401 ? 27.622 15.883 -26.181 1.00 67.19 401 ASN A N 1
ATOM 3196 C CA . ASN A 1 401 ? 29.006 16.087 -26.522 1.00 67.19 401 ASN A CA 1
ATOM 3197 C C . ASN A 1 401 ? 29.087 17.405 -27.324 1.00 67.19 401 ASN A C 1
ATOM 3199 O O . ASN A 1 401 ? 28.516 17.492 -28.416 1.00 67.19 401 ASN A O 1
ATOM 3203 N N . PRO A 1 402 ? 29.773 18.435 -26.784 1.00 59.38 402 PRO A N 1
ATOM 3204 C CA . PRO A 1 402 ? 29.769 19.790 -27.336 1.00 59.38 402 PRO A CA 1
ATOM 3205 C C . PRO A 1 402 ? 30.323 19.850 -28.758 1.00 59.38 402 PRO A C 1
ATOM 3207 O O . PRO A 1 402 ? 30.127 20.844 -29.451 1.00 59.38 402 PRO A O 1
ATOM 3210 N N . VAL A 1 403 ? 30.998 18.787 -29.189 1.00 54.53 403 VAL A N 1
ATOM 3211 C CA . VAL A 1 403 ? 31.645 18.711 -30.481 1.00 54.53 403 VAL A CA 1
ATOM 3212 C C . VAL A 1 403 ? 30.645 18.513 -31.627 1.00 54.53 403 VAL A C 1
ATOM 3214 O O . VAL A 1 403 ? 30.818 19.092 -32.691 1.00 54.53 403 VAL A O 1
ATOM 3217 N N . TYR A 1 404 ? 29.526 17.817 -31.398 1.00 62.25 404 TYR A N 1
ATOM 3218 C CA . TYR A 1 404 ? 28.479 17.677 -32.422 1.00 62.25 404 TYR A CA 1
ATOM 3219 C C . TYR A 1 404 ? 27.644 18.950 -32.610 1.00 62.25 404 TYR A C 1
ATOM 3221 O O . TYR A 1 404 ? 26.913 19.059 -33.588 1.00 62.25 404 TYR A O 1
ATOM 3229 N N . ASN A 1 405 ? 27.704 19.897 -31.663 1.00 64.81 405 ASN A N 1
ATOM 3230 C CA . ASN A 1 405 ? 26.917 21.137 -31.658 1.00 64.81 405 ASN A CA 1
ATOM 3231 C C . ASN A 1 405 ? 25.403 20.931 -31.929 1.00 64.81 405 ASN A C 1
ATOM 3233 O O . ASN A 1 405 ? 24.742 21.778 -32.533 1.00 64.81 405 ASN A O 1
ATOM 3237 N N . ARG A 1 406 ? 24.847 19.797 -31.479 1.00 72.81 406 ARG A N 1
ATOM 3238 C CA . ARG A 1 406 ? 23.425 19.438 -31.601 1.00 72.81 406 ARG A CA 1
ATOM 3239 C C . ARG A 1 406 ? 22.852 19.155 -30.219 1.00 72.81 406 ARG A C 1
ATOM 3241 O O . ARG A 1 406 ? 23.358 18.249 -29.568 1.00 72.81 406 ARG A O 1
ATOM 3248 N N . PRO A 1 407 ? 21.820 19.877 -29.754 1.00 79.38 407 PRO A N 1
ATOM 3249 C CA . PRO A 1 407 ? 21.271 19.652 -28.422 1.00 79.38 407 PRO A CA 1
ATOM 3250 C C . PRO A 1 407 ? 20.741 18.219 -28.289 1.00 79.38 407 PRO A C 1
ATOM 3252 O O . PRO A 1 407 ? 20.071 17.714 -29.185 1.00 79.38 407 PRO A O 1
ATOM 3255 N N . ALA A 1 408 ? 21.068 17.562 -27.176 1.00 87.81 408 ALA A N 1
ATOM 3256 C CA . ALA A 1 408 ? 20.440 16.305 -26.781 1.00 87.81 408 ALA A CA 1
ATOM 3257 C C . ALA A 1 408 ? 18.945 16.510 -26.492 1.00 87.81 408 ALA A C 1
ATOM 3259 O O . ALA A 1 408 ? 18.535 17.614 -26.133 1.00 87.81 408 ALA A O 1
ATOM 3260 N N . GLN A 1 409 ? 18.156 15.435 -26.570 1.00 92.56 409 GLN A N 1
ATOM 3261 C CA . GLN A 1 409 ? 16.804 15.448 -26.014 1.00 92.56 409 GLN A CA 1
ATOM 3262 C C . GLN A 1 409 ? 16.912 15.554 -24.488 1.00 92.56 409 GLN A C 1
ATOM 3264 O O . GLN A 1 409 ? 17.636 14.774 -23.858 1.00 92.56 409 GLN A O 1
ATOM 3269 N N . VAL A 1 410 ? 16.180 16.493 -23.896 1.00 92.94 410 VAL A N 1
ATOM 3270 C CA . VAL A 1 410 ? 16.106 16.677 -22.445 1.00 92.94 410 VAL A CA 1
ATOM 3271 C C . VAL A 1 410 ? 14.842 16.005 -21.910 1.00 92.94 410 VAL A C 1
ATOM 3273 O O . VAL A 1 410 ? 13.720 16.335 -22.294 1.00 92.94 410 VAL A O 1
ATOM 3276 N N . ILE A 1 411 ? 15.022 15.059 -20.992 1.00 94.50 411 ILE A N 1
ATOM 3277 C CA . ILE A 1 411 ? 13.943 14.435 -20.223 1.00 94.50 411 ILE A CA 1
ATOM 3278 C C . ILE A 1 411 ? 14.053 14.948 -18.786 1.00 94.50 411 ILE A C 1
ATOM 3280 O O . ILE A 1 411 ? 14.966 14.575 -18.049 1.00 94.50 411 ILE A O 1
ATOM 3284 N N . THR A 1 412 ? 13.128 15.811 -18.379 1.00 93.62 412 THR A N 1
ATOM 3285 C CA . THR A 1 412 ? 13.069 16.339 -17.011 1.00 93.62 412 THR A CA 1
ATOM 3286 C C . THR A 1 412 ? 12.265 15.386 -16.136 1.00 93.62 412 THR A C 1
ATOM 3288 O O . THR A 1 412 ? 11.061 15.231 -16.332 1.00 93.62 412 THR A O 1
ATOM 3291 N N . VAL A 1 413 ? 12.910 14.769 -15.151 1.00 92.88 413 VAL A N 1
ATOM 3292 C CA . VAL A 1 413 ? 12.234 14.012 -14.095 1.00 92.88 413 VAL A CA 1
ATOM 3293 C C . VAL A 1 413 ? 12.073 14.932 -12.897 1.00 92.88 413 VAL A C 1
ATOM 3295 O O . VAL A 1 413 ? 13.045 15.513 -12.420 1.00 92.88 413 VAL A O 1
ATOM 3298 N N . GLN A 1 414 ? 10.845 15.094 -12.427 1.00 91.25 414 GLN A N 1
ATOM 3299 C CA . GLN A 1 414 ? 10.550 15.920 -11.261 1.00 91.25 414 GLN A CA 1
ATOM 3300 C C . GLN A 1 414 ? 9.492 15.255 -10.401 1.00 91.25 414 GLN A C 1
ATOM 3302 O O . GLN A 1 414 ? 8.648 14.520 -10.904 1.00 91.25 414 GLN A O 1
ATOM 3307 N N . ASP A 1 415 ? 9.526 15.541 -9.112 1.00 92.06 415 ASP A N 1
ATOM 3308 C CA . ASP A 1 415 ? 8.546 15.037 -8.166 1.00 92.06 415 ASP A CA 1
ATOM 3309 C C . ASP A 1 415 ? 7.632 16.177 -7.715 1.00 92.06 415 ASP A C 1
ATOM 3311 O O . ASP A 1 415 ? 8.001 17.052 -6.927 1.00 92.06 415 ASP A O 1
ATOM 3315 N N . THR A 1 416 ? 6.433 16.191 -8.293 1.00 89.38 416 THR A N 1
ATOM 3316 C CA . THR A 1 416 ? 5.432 17.248 -8.072 1.00 89.38 416 THR A CA 1
ATOM 3317 C C . THR A 1 416 ? 4.223 16.768 -7.282 1.00 89.38 416 THR A C 1
ATOM 3319 O O . THR A 1 416 ? 3.321 17.553 -6.953 1.00 89.38 416 THR A O 1
ATOM 3322 N N . THR A 1 417 ? 4.174 15.470 -7.008 1.00 90.38 417 THR A N 1
ATOM 3323 C CA . THR A 1 417 ? 3.056 14.846 -6.328 1.00 90.38 417 THR A CA 1
ATOM 3324 C C . THR A 1 417 ? 3.167 15.135 -4.838 1.00 90.38 417 THR A C 1
ATOM 3326 O O . THR A 1 417 ? 4.228 15.099 -4.240 1.00 90.38 417 THR A O 1
ATOM 3329 N N . ARG A 1 418 ? 2.043 15.514 -4.221 1.00 91.44 418 ARG A N 1
ATOM 3330 C CA . ARG A 1 418 ? 2.022 15.750 -2.776 1.00 91.44 418 ARG A CA 1
ATOM 3331 C C . ARG A 1 418 ? 1.922 14.421 -2.034 1.00 91.44 418 ARG A C 1
ATOM 3333 O O . ARG A 1 418 ? 1.022 13.645 -2.389 1.00 91.44 418 ARG A O 1
ATOM 3340 N N . PRO A 1 419 ? 2.623 14.270 -0.900 1.00 93.56 419 PRO A N 1
ATOM 3341 C CA . PRO A 1 419 ? 2.435 13.126 -0.026 1.00 93.56 419 PRO A CA 1
ATOM 3342 C C . PRO A 1 419 ? 0.997 13.050 0.500 1.00 93.56 419 PRO A C 1
ATOM 3344 O O . PRO A 1 419 ? 0.220 14.024 0.470 1.00 93.56 419 PRO A O 1
ATOM 3347 N N . TYR A 1 420 ? 0.620 11.865 0.972 1.00 92.62 420 TYR A N 1
ATOM 3348 C CA . TYR A 1 420 ? -0.735 11.553 1.418 1.00 92.62 420 TYR A CA 1
ATOM 3349 C C . TYR A 1 420 ? -0.747 10.812 2.755 1.00 92.62 420 TYR A C 1
ATOM 3351 O O . TYR A 1 420 ? 0.138 10.017 3.057 1.00 92.62 420 TYR A O 1
ATOM 3359 N N . PHE A 1 421 ? -1.797 11.039 3.543 1.00 94.38 421 PHE A N 1
ATOM 3360 C CA . PHE A 1 421 ? -2.071 10.256 4.745 1.00 94.38 421 PHE A CA 1
ATOM 3361 C C . PHE A 1 421 ? -2.849 8.989 4.384 1.00 94.38 421 PHE A C 1
ATOM 3363 O O . PHE A 1 421 ? -3.803 9.037 3.605 1.00 94.38 421 PHE A O 1
ATOM 3370 N N . THR A 1 422 ? -2.452 7.860 4.961 1.00 93.88 422 THR A N 1
ATOM 3371 C CA . THR A 1 422 ? -3.182 6.585 4.903 1.00 93.88 422 THR A CA 1
ATOM 3372 C C . THR A 1 422 ? -4.078 6.413 6.121 1.00 93.88 422 THR A C 1
ATOM 3374 O O . THR A 1 422 ? -5.145 5.810 6.019 1.00 93.88 422 THR A O 1
ATOM 3377 N N . TYR A 1 423 ? -3.655 6.968 7.257 1.00 92.81 423 TYR A N 1
ATOM 3378 C CA . TYR A 1 423 ? -4.408 7.002 8.498 1.00 92.81 423 TYR A CA 1
ATOM 3379 C C . TYR A 1 423 ? -4.172 8.334 9.204 1.00 92.81 423 TYR A C 1
ATOM 3381 O O . TYR A 1 423 ? -3.025 8.761 9.359 1.00 92.81 423 TYR A O 1
ATOM 3389 N N . VAL A 1 424 ? -5.268 8.946 9.638 1.00 89.62 424 VAL A N 1
ATOM 3390 C CA . VAL A 1 424 ? -5.291 10.140 10.481 1.00 89.62 424 VAL A CA 1
ATOM 3391 C C . VAL A 1 424 ? -6.213 9.826 11.649 1.00 89.62 424 VAL A C 1
ATOM 3393 O O . VAL A 1 424 ? -7.303 9.289 11.433 1.00 89.62 424 VAL A O 1
ATOM 3396 N N . GLU A 1 425 ? -5.763 10.140 12.859 1.00 89.88 425 GLU A N 1
ATOM 3397 C CA . GLU A 1 425 ? -6.583 10.028 14.062 1.00 89.88 425 GLU A CA 1
ATOM 3398 C C . GLU A 1 425 ? -7.786 10.986 13.976 1.00 89.88 425 GLU A C 1
ATOM 3400 O O . GLU A 1 425 ? -7.685 12.077 13.412 1.00 89.88 425 GLU A O 1
ATOM 3405 N N . GLY A 1 426 ? -8.946 10.556 14.472 1.00 89.31 426 GLY A N 1
ATOM 3406 C CA . GLY A 1 426 ? -10.146 11.395 14.505 1.00 89.31 426 GLY A CA 1
ATOM 3407 C C . GLY A 1 426 ? -10.179 12.320 15.720 1.00 89.31 426 GLY A C 1
ATOM 3408 O O . GLY A 1 426 ? -9.371 12.179 16.635 1.00 89.31 426 GLY A O 1
ATOM 3409 N N . ASP A 1 427 ? -11.154 13.229 15.746 1.00 93.44 427 ASP A N 1
ATOM 3410 C CA . ASP A 1 427 ? -11.483 13.961 16.972 1.00 93.44 427 ASP A CA 1
ATOM 3411 C C . ASP A 1 427 ? -11.994 12.974 18.040 1.00 93.44 427 ASP A C 1
ATOM 3413 O O . ASP A 1 427 ? -12.773 12.068 17.720 1.00 93.44 427 ASP A O 1
ATOM 3417 N N . GLN A 1 428 ? -11.552 13.136 19.289 1.00 92.75 428 GLN A N 1
ATOM 3418 C CA . GLN A 1 428 ? -11.889 12.247 20.408 1.00 92.75 428 GLN A CA 1
ATOM 3419 C C . GLN A 1 428 ? -12.370 13.055 21.615 1.00 92.75 428 GLN A C 1
ATOM 3421 O O . GLN A 1 428 ? -11.730 14.033 21.997 1.00 92.75 428 GLN A O 1
ATOM 3426 N N . ASP A 1 429 ? -13.436 12.579 22.257 1.00 94.44 429 ASP A N 1
ATOM 3427 C CA . ASP A 1 429 ? -13.856 13.029 23.585 1.00 94.44 429 ASP A CA 1
ATOM 3428 C C . ASP A 1 429 ? -13.390 11.981 24.604 1.00 94.44 429 ASP A C 1
ATOM 3430 O O . ASP A 1 429 ? -13.831 10.829 24.556 1.00 94.44 429 ASP A O 1
ATOM 3434 N N . LEU A 1 430 ? -12.481 12.359 25.504 1.00 94.31 430 LEU A N 1
ATOM 3435 C CA . LEU A 1 430 ? -11.834 11.449 26.449 1.00 94.31 430 LEU A CA 1
ATOM 3436 C C . LEU A 1 430 ? -12.106 11.864 27.895 1.00 94.31 430 LEU A C 1
ATOM 3438 O O . LEU A 1 430 ? -12.195 13.049 28.231 1.00 94.31 430 LEU A O 1
ATOM 3442 N N . LEU A 1 431 ? -12.184 10.868 28.775 1.00 94.44 431 LEU A N 1
ATOM 3443 C CA . LEU A 1 431 ? -12.062 11.101 30.208 1.00 94.44 431 LEU A CA 1
ATOM 3444 C C . LEU A 1 431 ? -10.581 11.211 30.582 1.00 94.44 431 LEU A C 1
ATOM 3446 O O . LEU A 1 431 ? -9.728 10.551 29.984 1.00 94.44 431 LEU A O 1
ATOM 3450 N N . PHE A 1 432 ? -10.264 12.025 31.587 1.00 93.12 432 PHE A N 1
ATOM 3451 C CA . PHE A 1 432 ? -8.887 12.250 32.027 1.00 93.12 432 PHE A CA 1
ATOM 3452 C C . PHE A 1 432 ? -8.160 10.948 32.407 1.00 93.12 432 PHE A C 1
ATOM 3454 O O . PHE A 1 432 ? -6.976 10.792 32.113 1.00 93.12 432 PHE A O 1
ATOM 3461 N N . SER A 1 433 ? -8.859 9.979 33.004 1.00 90.38 433 SER A N 1
ATOM 3462 C CA . SER A 1 433 ? -8.287 8.668 33.343 1.00 90.38 433 SER A CA 1
ATOM 3463 C C . SER A 1 433 ? -7.954 7.780 32.131 1.00 90.38 433 SER A C 1
ATOM 3465 O O . SER A 1 433 ? -7.136 6.865 32.249 1.00 90.38 433 SER A O 1
ATOM 3467 N N . GLU A 1 434 ? -8.547 8.057 30.968 1.00 91.38 434 GLU A N 1
ATOM 3468 C CA . GLU A 1 434 ? -8.341 7.334 29.706 1.00 91.38 434 GLU A CA 1
ATOM 3469 C C . GLU A 1 434 ? -7.377 8.069 28.762 1.00 91.38 434 GLU A C 1
ATOM 3471 O O . GLU A 1 434 ? -6.932 7.509 27.755 1.00 91.38 434 GLU A O 1
ATOM 3476 N N . TYR A 1 435 ? -7.038 9.320 29.084 1.00 91.88 435 TYR A N 1
ATOM 3477 C CA . TYR A 1 435 ? -6.208 10.169 28.248 1.00 91.88 435 TYR A CA 1
ATOM 3478 C C . TYR A 1 435 ? -4.786 9.611 28.092 1.00 91.88 435 TYR A C 1
ATOM 3480 O O . TYR A 1 435 ? -4.073 9.302 29.052 1.00 91.88 435 TYR A O 1
ATOM 3488 N N . SER A 1 436 ? -4.352 9.538 26.837 1.00 89.25 436 SER A N 1
ATOM 3489 C CA . SER A 1 436 ? -2.963 9.315 26.456 1.00 89.25 436 SER A CA 1
ATOM 3490 C C . SER A 1 436 ? -2.645 10.126 25.196 1.00 89.25 436 SER A C 1
ATOM 3492 O O . SER A 1 436 ? -3.556 10.375 24.400 1.00 89.25 436 SER A O 1
ATOM 3494 N N . PRO A 1 437 ? -1.382 10.554 24.995 1.00 85.12 437 PRO A N 1
ATOM 3495 C CA . PRO A 1 437 ? -1.008 11.284 23.791 1.00 85.12 437 PRO A CA 1
ATOM 3496 C C . PRO A 1 437 ? -1.336 10.473 22.538 1.00 85.12 437 PRO A C 1
ATOM 3498 O O . PRO A 1 437 ? -1.036 9.279 22.487 1.00 85.12 437 PRO A O 1
ATOM 3501 N N . ALA A 1 438 ? -1.915 11.123 21.528 1.00 87.06 438 ALA A N 1
ATOM 3502 C CA . ALA A 1 438 ? -2.298 10.456 20.287 1.00 87.06 438 ALA A CA 1
ATOM 3503 C C . ALA A 1 438 ? -1.100 9.749 19.627 1.00 87.06 438 ALA A C 1
ATOM 3505 O O . ALA A 1 438 ? 0.029 10.250 19.662 1.00 87.06 438 ALA A O 1
ATOM 3506 N N . ASP A 1 439 ? -1.340 8.643 18.924 1.00 87.75 439 ASP A N 1
ATOM 3507 C CA . ASP A 1 439 ? -0.327 8.021 18.064 1.00 87.75 439 ASP A CA 1
ATOM 3508 C C . ASP A 1 439 ? -0.053 8.887 16.827 1.00 87.75 439 ASP A C 1
ATOM 3510 O O . ASP A 1 439 ? -0.918 9.645 16.383 1.00 87.75 439 ASP A O 1
ATOM 3514 N N . GLN A 1 440 ? 1.166 8.826 16.274 1.00 87.62 440 GLN A N 1
ATOM 3515 C CA . GLN A 1 440 ? 1.523 9.599 15.077 1.00 87.62 440 GLN A CA 1
ATOM 3516 C C . GLN A 1 440 ? 0.746 9.105 13.846 1.00 87.62 440 GLN A C 1
ATOM 3518 O O . GLN A 1 440 ? 0.684 7.898 13.608 1.00 87.62 440 GLN A O 1
ATOM 3523 N N . SER A 1 441 ? 0.190 10.022 13.039 1.00 92.44 441 SER A N 1
ATOM 3524 C CA . SER A 1 441 ? -0.457 9.663 11.767 1.00 92.44 441 SER A CA 1
ATOM 3525 C C . SER A 1 441 ? 0.498 8.891 10.850 1.00 92.44 441 SER A C 1
ATOM 3527 O O . SER A 1 441 ? 1.721 9.010 10.957 1.00 92.44 441 SER A O 1
ATOM 3529 N N . THR A 1 442 ? -0.053 8.127 9.904 1.00 93.06 442 THR A N 1
ATOM 3530 C CA . THR A 1 442 ? 0.745 7.389 8.909 1.00 93.06 442 THR A CA 1
ATOM 3531 C C . THR A 1 442 ? 0.383 7.809 7.488 1.00 93.06 442 THR A C 1
ATOM 3533 O O . THR A 1 442 ? -0.697 8.346 7.228 1.00 93.06 442 THR A O 1
ATOM 3536 N N . GLY A 1 443 ? 1.306 7.604 6.551 1.00 93.44 443 GLY A N 1
ATOM 3537 C CA . GLY A 1 443 ? 1.149 8.070 5.181 1.00 93.44 443 GLY A CA 1
ATOM 3538 C C . GLY A 1 443 ? 2.118 7.426 4.206 1.00 93.44 443 GLY A C 1
ATOM 3539 O O . GLY A 1 443 ? 2.721 6.398 4.508 1.00 93.44 443 GLY A O 1
ATOM 3540 N N . GLY A 1 444 ? 2.230 8.035 3.033 1.00 92.25 444 GLY A N 1
ATOM 3541 C CA . GLY A 1 444 ? 3.101 7.604 1.952 1.00 92.25 444 GLY A CA 1
ATOM 3542 C C . GLY A 1 444 ? 3.296 8.695 0.906 1.00 92.25 444 GLY A C 1
ATOM 3543 O O . GLY A 1 444 ? 2.690 9.768 0.980 1.00 92.25 444 GLY A O 1
ATOM 3544 N N . ASP A 1 445 ? 4.141 8.389 -0.073 1.00 93.12 445 ASP A N 1
ATOM 3545 C CA . ASP A 1 445 ? 4.485 9.273 -1.183 1.00 93.12 445 ASP A CA 1
ATOM 3546 C C . ASP A 1 445 ? 4.918 8.462 -2.425 1.00 93.12 445 ASP A C 1
ATOM 3548 O O . ASP A 1 445 ? 5.340 7.310 -2.286 1.00 93.12 445 ASP A O 1
ATOM 3552 N N . ASN A 1 446 ? 4.806 9.028 -3.631 1.00 88.06 446 ASN A N 1
ATOM 3553 C CA . ASN A 1 446 ? 5.243 8.408 -4.899 1.00 88.06 446 ASN A CA 1
ATOM 3554 C C . ASN A 1 446 ? 6.770 8.270 -5.011 1.00 88.06 446 ASN A C 1
ATOM 3556 O O . ASN A 1 446 ? 7.254 7.383 -5.723 1.00 88.06 446 ASN A O 1
ATOM 3560 N N . SER A 1 447 ? 7.532 9.095 -4.289 1.00 88.75 447 SER A N 1
ATOM 3561 C CA . SER A 1 447 ? 8.984 8.952 -4.149 1.00 88.75 447 SER A CA 1
ATOM 3562 C C . SER A 1 447 ? 9.389 7.745 -3.289 1.00 88.75 447 SER A C 1
ATOM 3564 O O . SER A 1 447 ? 10.550 7.327 -3.302 1.00 88.75 447 SER A O 1
ATOM 3566 N N . GLY A 1 448 ? 8.446 7.187 -2.519 1.00 88.25 448 GLY A N 1
ATOM 3567 C CA . GLY A 1 448 ? 8.698 6.159 -1.511 1.00 88.25 448 GLY A CA 1
ATOM 3568 C C . GLY A 1 448 ? 9.400 6.675 -0.248 1.00 88.25 448 GLY A C 1
ATOM 3569 O O . GLY A 1 448 ? 9.640 5.888 0.670 1.00 88.25 448 GLY A O 1
ATOM 3570 N N . VAL A 1 449 ? 9.723 7.972 -0.166 1.00 91.19 449 VAL A N 1
ATOM 3571 C CA . VAL A 1 449 ? 10.392 8.595 0.982 1.00 91.19 449 VAL A CA 1
ATOM 3572 C C . VAL A 1 449 ? 9.577 9.781 1.473 1.00 91.19 449 VAL A C 1
ATOM 3574 O O . VAL A 1 449 ? 9.246 10.690 0.728 1.00 91.19 449 VAL A O 1
ATOM 3577 N N . TYR A 1 450 ? 9.262 9.783 2.762 1.00 93.94 450 TYR A N 1
ATOM 3578 C CA . TYR A 1 450 ? 8.497 10.847 3.399 1.00 93.94 450 TYR A CA 1
ATOM 3579 C C . TYR A 1 450 ? 8.848 10.918 4.885 1.00 93.94 450 TYR A C 1
ATOM 3581 O O . TYR A 1 450 ? 9.408 9.981 5.464 1.00 93.94 450 TYR A O 1
ATOM 3589 N N . ALA A 1 451 ? 8.518 12.040 5.512 1.00 92.81 451 ALA A N 1
ATOM 3590 C CA . ALA A 1 451 ? 8.586 12.224 6.953 1.00 92.81 451 ALA A CA 1
ATOM 3591 C C . ALA A 1 451 ? 7.300 12.873 7.444 1.00 92.81 451 ALA A C 1
ATOM 3593 O O . ALA A 1 451 ? 6.632 13.604 6.715 1.00 92.81 451 ALA A O 1
ATOM 3594 N N . ILE A 1 452 ? 6.968 12.586 8.698 1.00 94.81 452 ILE A N 1
ATOM 3595 C CA . ILE A 1 452 ? 5.822 13.172 9.381 1.00 94.81 452 ILE A CA 1
ATOM 3596 C C . ILE A 1 452 ? 6.356 13.916 10.600 1.00 94.81 452 ILE A C 1
ATOM 3598 O O . ILE A 1 452 ? 7.007 13.330 11.468 1.00 94.81 452 ILE A O 1
ATOM 3602 N N . GLY A 1 453 ? 6.100 15.220 10.645 1.00 92.81 453 GLY A N 1
ATOM 3603 C CA . GLY A 1 453 ? 6.306 16.059 11.819 1.00 92.81 453 GLY A CA 1
ATOM 3604 C C . GLY A 1 453 ? 4.984 16.262 12.549 1.00 92.81 453 GLY A C 1
ATOM 3605 O O . GLY A 1 453 ? 3.955 16.434 11.905 1.00 92.81 453 GLY A O 1
ATOM 3606 N N . ARG A 1 454 ? 5.017 16.252 13.882 1.00 93.44 454 ARG A N 1
ATOM 3607 C CA . ARG A 1 454 ? 3.858 16.553 14.728 1.00 93.44 454 ARG A CA 1
ATOM 3608 C C . ARG A 1 454 ? 4.113 17.810 15.540 1.00 93.44 454 ARG A C 1
ATOM 3610 O O . ARG A 1 454 ? 5.151 17.921 16.192 1.00 93.44 454 ARG A O 1
ATOM 3617 N N . ASN A 1 455 ? 3.139 18.709 15.543 1.00 93.44 455 ASN A N 1
ATOM 3618 C CA . ASN A 1 455 ? 3.057 19.813 16.486 1.00 93.44 455 ASN A CA 1
ATOM 3619 C C . ASN A 1 455 ? 1.798 19.651 17.346 1.00 93.44 455 ASN A C 1
ATOM 3621 O O . ASN A 1 455 ? 0.738 19.315 16.821 1.00 93.44 455 ASN A O 1
ATOM 3625 N N . VAL A 1 456 ? 1.922 19.886 18.650 1.00 93.56 456 VAL A N 1
ATOM 3626 C CA . VAL A 1 456 ? 0.817 19.770 19.610 1.00 93.56 456 VAL A CA 1
ATOM 3627 C C . VAL A 1 456 ? 0.651 21.109 20.309 1.00 93.56 456 VAL A C 1
ATOM 3629 O O . VAL A 1 456 ? 1.615 21.666 20.835 1.00 93.56 456 VAL A O 1
ATOM 3632 N N . SER A 1 457 ? -0.573 21.623 20.299 1.00 93.50 457 SER A N 1
ATOM 3633 C CA . SER A 1 457 ? -0.980 22.785 21.081 1.00 93.50 457 SER A CA 1
ATOM 3634 C C . SER A 1 457 ? -1.975 22.322 22.134 1.00 93.50 457 SER A C 1
ATOM 3636 O O . SER A 1 457 ? -2.999 21.757 21.771 1.00 93.50 457 SER A O 1
ATOM 3638 N N . SER A 1 458 ? -1.686 22.583 23.404 1.00 93.50 458 SER A N 1
ATOM 3639 C CA . SER A 1 458 ? -2.540 22.234 24.543 1.00 93.50 458 SER A CA 1
ATOM 3640 C C . SER A 1 458 ? -2.905 23.498 25.313 1.00 93.50 458 SER A C 1
ATOM 3642 O O . SER A 1 458 ? -2.059 24.390 25.451 1.00 93.50 458 SER A O 1
ATOM 3644 N N . ASP A 1 459 ? -4.140 23.585 25.801 1.00 93.69 459 ASP A N 1
ATOM 3645 C CA . ASP A 1 459 ? -4.556 24.598 26.777 1.00 93.69 459 ASP A CA 1
ATOM 3646 C C . ASP A 1 459 ? -4.610 24.067 28.223 1.00 93.69 459 ASP A C 1
ATOM 3648 O O . ASP A 1 459 ? -5.036 24.793 29.123 1.00 93.69 459 ASP A O 1
ATOM 3652 N N . GLN A 1 460 ? -4.097 22.852 28.461 1.00 94.06 460 GLN A N 1
ATOM 3653 C CA . GLN A 1 460 ? -4.035 22.236 29.784 1.00 94.06 460 GLN A CA 1
ATOM 3654 C C . GLN A 1 460 ? -3.305 23.125 30.799 1.00 94.06 460 GLN A C 1
ATOM 3656 O O . GLN A 1 460 ? -2.162 23.548 30.598 1.00 94.06 460 GLN A O 1
ATOM 3661 N N . GLY A 1 461 ? -3.954 23.374 31.938 1.00 90.50 461 GLY A N 1
ATOM 3662 C CA . GLY A 1 461 ? -3.335 24.054 33.071 1.00 90.50 461 GLY A CA 1
ATOM 3663 C C . GLY A 1 461 ? -2.217 23.219 33.705 1.00 90.50 461 GLY A C 1
ATOM 3664 O O . GLY A 1 461 ? -2.285 21.999 33.734 1.00 90.50 461 GLY A O 1
ATOM 3665 N N . GLU A 1 462 ? -1.190 23.861 34.270 1.00 90.94 462 GLU A N 1
ATOM 3666 C CA . GLU A 1 462 ? -0.060 23.149 34.901 1.00 90.94 462 GLU A CA 1
ATOM 3667 C C . GLU A 1 462 ? -0.302 22.760 36.374 1.00 90.94 462 GLU A C 1
ATOM 3669 O O . GLU A 1 462 ? 0.456 21.963 36.924 1.00 90.94 462 GLU A O 1
ATOM 3674 N N . ASP A 1 463 ? -1.310 23.340 37.040 1.00 90.12 463 ASP A N 1
ATOM 3675 C CA . ASP A 1 463 ? -1.592 23.119 38.469 1.00 90.12 463 ASP A CA 1
ATOM 3676 C C . ASP A 1 463 ? -2.613 21.986 38.671 1.00 90.12 463 ASP A C 1
ATOM 3678 O O . ASP A 1 463 ? -3.795 22.199 38.395 1.00 90.12 463 ASP A O 1
ATOM 3682 N N . PRO A 1 464 ? -2.219 20.830 39.243 1.00 88.56 464 PRO A N 1
ATOM 3683 C CA . PRO A 1 464 ? -3.120 19.699 39.483 1.00 88.56 464 PRO A CA 1
ATOM 3684 C C . PRO A 1 464 ? -4.270 19.972 40.463 1.00 88.56 464 PRO A C 1
ATOM 3686 O O . PRO A 1 464 ? -5.114 19.100 40.660 1.00 88.56 464 PRO A O 1
ATOM 3689 N N . ASN A 1 465 ? -4.297 21.141 41.113 1.00 88.00 465 ASN A N 1
ATOM 3690 C CA . ASN A 1 465 ? -5.393 21.580 41.981 1.00 88.00 465 ASN A CA 1
ATOM 3691 C C . ASN A 1 465 ? -6.370 22.541 41.279 1.00 88.00 465 ASN A C 1
ATOM 3693 O O . ASN A 1 465 ? -7.263 23.077 41.934 1.00 88.00 465 ASN A O 1
ATOM 3697 N N . SER A 1 466 ? -6.192 22.791 39.978 1.00 90.62 466 SER A N 1
ATOM 3698 C CA . SER A 1 466 ? -7.087 23.609 39.157 1.00 90.62 466 SER A CA 1
ATOM 3699 C C . SER A 1 466 ? -7.949 22.733 38.250 1.00 90.62 466 SER A C 1
ATOM 3701 O O . SER A 1 466 ? -7.494 21.707 37.751 1.00 90.62 466 SER A O 1
ATOM 3703 N N . CYS A 1 467 ? -9.185 23.158 37.986 1.00 89.12 467 CYS A N 1
ATOM 3704 C CA . CYS A 1 467 ? -10.102 22.414 37.121 1.00 89.12 467 CYS A CA 1
ATOM 3705 C C . CYS A 1 467 ? -9.599 22.314 35.665 1.00 89.12 467 CYS A C 1
ATOM 3707 O O . CYS A 1 467 ? -9.781 21.281 35.019 1.00 89.12 467 CYS A O 1
ATOM 3709 N N . ASP A 1 468 ? -8.876 23.333 35.195 1.00 91.81 468 ASP A N 1
ATOM 3710 C CA . ASP A 1 468 ? -8.291 23.405 33.845 1.00 91.81 468 ASP A CA 1
ATOM 3711 C C . ASP A 1 468 ? -7.114 22.420 33.639 1.00 91.81 468 ASP A C 1
ATOM 3713 O O . ASP A 1 468 ? -6.603 22.271 32.535 1.00 91.81 468 ASP A O 1
ATOM 3717 N N . PHE A 1 469 ? -6.642 21.742 34.695 1.00 92.38 469 PHE A N 1
ATOM 3718 C CA . PHE A 1 469 ? -5.669 20.645 34.564 1.00 92.38 469 PHE A CA 1
ATOM 3719 C C . PHE A 1 469 ? -6.325 19.355 34.050 1.00 92.38 469 PHE A C 1
ATOM 3721 O O . PHE A 1 469 ? -5.683 18.569 33.353 1.00 92.38 469 PHE A O 1
ATOM 3728 N N . TYR A 1 470 ? -7.600 19.138 34.394 1.00 92.81 470 TYR A N 1
ATOM 3729 C CA . TYR A 1 470 ? -8.364 17.934 34.045 1.00 92.81 470 TYR A CA 1
ATOM 3730 C C . TYR A 1 470 ? -9.308 18.147 32.858 1.00 92.81 470 TYR A C 1
ATOM 3732 O O . TYR A 1 470 ? -9.754 17.171 32.262 1.00 92.81 470 TYR A O 1
ATOM 3740 N N . ASN A 1 471 ? -9.618 19.406 32.531 1.00 92.44 471 ASN A N 1
ATOM 3741 C CA . ASN A 1 471 ? -10.459 19.782 31.400 1.00 92.44 471 ASN A CA 1
ATOM 3742 C C . ASN A 1 471 ? -9.648 20.650 30.442 1.00 92.44 471 ASN A C 1
ATOM 3744 O O . ASN A 1 471 ? -9.307 21.778 30.796 1.00 92.44 471 ASN A O 1
ATOM 3748 N N . PHE A 1 472 ? -9.325 20.113 29.271 1.00 94.44 472 PHE A N 1
ATOM 3749 C CA . PHE A 1 472 ? -8.468 20.775 28.292 1.00 94.44 472 PHE A CA 1
ATOM 3750 C C . PHE A 1 472 ? -8.656 20.184 26.893 1.00 94.44 472 PHE A C 1
ATOM 3752 O O . PHE A 1 472 ? -9.081 19.038 26.742 1.00 94.44 472 PHE A O 1
ATOM 3759 N N . ASP A 1 473 ? -8.278 20.958 25.884 1.00 94.19 473 ASP A N 1
ATOM 3760 C CA . ASP A 1 473 ? -8.219 20.550 24.490 1.00 94.19 473 ASP A CA 1
ATOM 3761 C C . ASP A 1 473 ? -6.759 20.468 24.021 1.00 94.19 473 ASP A C 1
ATOM 3763 O O . ASP A 1 473 ? -5.966 21.409 24.150 1.00 94.19 473 ASP A O 1
ATOM 3767 N N . GLU A 1 474 ? -6.411 19.350 23.387 1.00 95.00 474 GLU A N 1
ATOM 3768 C CA . GLU A 1 474 ? -5.175 19.217 22.624 1.00 95.00 474 GLU A CA 1
ATOM 3769 C C . GLU A 1 474 ? -5.451 19.183 21.130 1.00 95.00 474 GLU A C 1
ATOM 3771 O O . GLU A 1 474 ? -6.139 18.304 20.613 1.00 95.00 474 GLU A O 1
ATOM 3776 N N . ILE A 1 475 ? -4.859 20.136 20.415 1.00 94.12 475 ILE A N 1
ATOM 3777 C CA . ILE A 1 475 ? -4.920 20.222 18.962 1.00 94.12 475 ILE A CA 1
ATOM 3778 C C . ILE A 1 475 ? -3.617 19.668 18.398 1.00 94.12 475 ILE A C 1
ATOM 3780 O O . ILE A 1 475 ? -2.537 20.250 18.560 1.00 94.12 475 ILE A O 1
ATOM 3784 N N . TYR A 1 476 ? -3.743 18.559 17.683 1.00 94.12 476 TYR A N 1
ATOM 3785 C CA . TYR A 1 476 ? -2.653 17.902 16.985 1.00 94.12 476 TYR A CA 1
ATOM 3786 C C . TYR A 1 476 ? -2.623 18.380 15.536 1.00 94.12 476 TYR A C 1
ATOM 3788 O O . TYR A 1 476 ? -3.637 18.357 14.842 1.00 94.12 476 TYR A O 1
ATOM 3796 N N . THR A 1 477 ? -1.457 18.824 15.068 1.00 94.12 477 THR A N 1
ATOM 3797 C CA . THR A 1 477 ? -1.200 19.133 13.655 1.00 94.12 477 THR A CA 1
ATOM 3798 C C . THR A 1 477 ? -0.089 18.226 13.150 1.00 94.12 477 THR A C 1
ATOM 3800 O O . THR A 1 477 ? 1.068 18.379 13.550 1.00 94.12 477 THR A O 1
ATOM 3803 N N . ASP A 1 478 ? -0.445 17.294 12.270 1.00 95.44 478 ASP A N 1
ATOM 3804 C CA . ASP A 1 478 ? 0.512 16.421 11.598 1.00 95.44 478 ASP A CA 1
ATOM 3805 C C . ASP A 1 478 ? 0.789 16.950 10.190 1.00 95.44 478 ASP A C 1
ATOM 3807 O O . ASP A 1 478 ? -0.128 17.146 9.390 1.00 95.44 478 ASP A O 1
ATOM 3811 N N . SER A 1 479 ? 2.071 17.148 9.890 1.00 94.31 479 SER A N 1
ATOM 3812 C CA . SER A 1 479 ? 2.583 17.605 8.599 1.00 94.31 479 SER A CA 1
ATOM 3813 C C . SER A 1 479 ? 3.388 16.485 7.956 1.00 94.31 479 SER A C 1
ATOM 3815 O O . SER A 1 479 ? 4.455 16.125 8.460 1.00 94.31 479 SER A O 1
ATOM 3817 N N . ILE A 1 480 ? 2.901 15.941 6.840 1.00 95.50 480 ILE A N 1
ATOM 3818 C CA . ILE A 1 480 ? 3.657 14.995 6.014 1.00 95.50 480 ILE A CA 1
ATOM 3819 C C . ILE A 1 480 ? 4.354 15.750 4.883 1.00 95.50 480 ILE A C 1
ATOM 3821 O O . ILE A 1 480 ? 3.730 16.569 4.207 1.00 95.50 480 ILE A O 1
ATOM 3825 N N . TYR A 1 481 ? 5.642 15.486 4.688 1.00 93.94 481 TYR A N 1
ATOM 3826 C CA . TYR A 1 481 ? 6.458 16.120 3.656 1.00 93.94 481 TYR A CA 1
ATOM 3827 C C . TYR A 1 481 ? 7.451 15.134 3.039 1.00 93.94 481 TYR A C 1
ATOM 3829 O O . TYR A 1 481 ? 7.886 14.177 3.686 1.00 93.94 481 TYR A O 1
ATOM 3837 N N . ASP A 1 482 ? 7.802 15.383 1.784 1.00 93.44 482 ASP A N 1
ATOM 3838 C CA . ASP A 1 482 ? 8.772 14.605 1.016 1.00 93.44 482 ASP A CA 1
ATOM 3839 C C . ASP A 1 482 ? 10.123 15.356 0.879 1.00 93.44 482 ASP A C 1
ATOM 3841 O O . ASP A 1 482 ? 10.245 16.523 1.281 1.00 93.44 482 ASP A O 1
ATOM 3845 N N . PRO A 1 483 ? 11.175 14.706 0.344 1.00 90.50 483 PRO A N 1
ATOM 3846 C CA . PRO A 1 483 ? 12.466 15.344 0.064 1.00 90.50 483 PRO A CA 1
ATOM 3847 C C . PRO A 1 483 ? 12.429 16.455 -0.998 1.00 90.50 483 PRO A C 1
ATOM 3849 O O . PRO A 1 483 ? 13.334 17.291 -1.046 1.00 90.50 483 PRO A O 1
ATOM 3852 N N . SER A 1 484 ? 11.411 16.460 -1.858 1.00 91.75 484 SER A N 1
ATOM 3853 C CA . SER A 1 484 ? 11.207 17.438 -2.934 1.00 91.75 484 SER A CA 1
ATOM 3854 C C . SER A 1 484 ? 10.593 18.748 -2.424 1.00 91.75 484 SER A C 1
ATOM 3856 O O . SER A 1 484 ? 10.632 19.770 -3.110 1.00 91.75 484 SER A O 1
ATOM 3858 N N . GLY A 1 485 ? 10.100 18.749 -1.183 1.00 88.94 485 GLY A N 1
ATOM 3859 C CA . GLY A 1 485 ? 9.489 19.892 -0.518 1.00 88.94 485 GLY A CA 1
ATOM 3860 C C . GLY A 1 485 ? 7.974 19.973 -0.706 1.00 88.94 485 GLY A C 1
ATOM 3861 O O . GLY A 1 485 ? 7.381 20.984 -0.307 1.00 88.94 485 GLY A O 1
ATOM 3862 N N . ASN A 1 486 ? 7.327 18.949 -1.277 1.00 91.81 486 ASN A N 1
ATOM 3863 C CA . ASN A 1 486 ? 5.873 18.879 -1.262 1.00 91.81 486 ASN A CA 1
ATOM 3864 C C . ASN A 1 486 ? 5.408 18.450 0.129 1.00 91.81 486 ASN A C 1
ATOM 3866 O O . ASN A 1 486 ? 6.044 17.653 0.818 1.00 91.81 486 ASN A O 1
ATOM 3870 N N . TRP A 1 487 ? 4.281 19.006 0.566 1.00 94.31 487 TRP A N 1
ATOM 3871 C CA . TRP A 1 487 ? 3.763 18.752 1.903 1.00 94.31 487 TRP A CA 1
ATOM 3872 C C . TRP A 1 487 ? 2.237 18.788 1.951 1.00 94.31 487 TRP A C 1
ATOM 3874 O O . TRP A 1 487 ? 1.562 19.310 1.050 1.00 94.31 487 TRP A O 1
ATOM 3884 N N . ARG A 1 488 ? 1.692 18.212 3.023 1.00 94.81 488 ARG A N 1
ATOM 3885 C CA . ARG A 1 488 ? 0.272 18.229 3.366 1.00 94.81 488 ARG A CA 1
ATOM 3886 C C . ARG A 1 488 ? 0.106 18.201 4.883 1.00 94.81 488 ARG A C 1
ATOM 3888 O O . ARG A 1 488 ? 0.778 17.428 5.556 1.00 94.81 488 ARG A O 1
ATOM 3895 N N . ASP A 1 489 ? -0.843 18.983 5.381 1.00 94.38 489 ASP A N 1
ATOM 3896 C CA . ASP A 1 489 ? -1.195 19.009 6.801 1.00 94.38 489 ASP A CA 1
ATOM 3897 C C . ASP A 1 489 ? -2.558 18.369 7.051 1.00 94.38 489 ASP A C 1
ATOM 3899 O O . ASP A 1 489 ? -3.435 18.361 6.178 1.00 94.38 489 ASP A O 1
ATOM 3903 N N . THR A 1 490 ? -2.737 17.877 8.272 1.00 94.50 490 THR A N 1
ATOM 3904 C CA . THR A 1 490 ? -4.027 17.493 8.840 1.00 94.50 490 THR A CA 1
ATOM 3905 C C . THR A 1 490 ? -4.083 17.870 10.317 1.00 94.50 490 THR A C 1
ATOM 3907 O O . THR A 1 490 ? -3.050 17.952 10.984 1.00 94.50 490 THR A O 1
ATOM 3910 N N . THR A 1 491 ? -5.291 18.098 10.826 1.00 93.38 491 THR A N 1
ATOM 3911 C CA . THR A 1 491 ? -5.528 18.482 12.221 1.00 93.38 491 THR A CA 1
ATOM 3912 C C . THR A 1 491 ? -6.658 17.666 12.825 1.00 93.38 491 THR A C 1
ATOM 3914 O O . THR A 1 491 ? -7.650 17.428 12.136 1.00 93.38 491 THR A O 1
ATOM 3917 N N . PHE A 1 492 ? -6.521 17.298 14.095 1.00 94.12 492 PHE A N 1
ATOM 3918 C CA . PHE A 1 492 ? -7.563 16.663 14.907 1.00 94.12 492 PHE A CA 1
ATOM 3919 C C . PHE A 1 492 ? -7.427 17.111 16.368 1.00 94.12 492 PHE A C 1
ATOM 3921 O O . PHE A 1 492 ? -6.365 17.601 16.777 1.00 94.12 492 PHE A O 1
ATOM 3928 N N . THR A 1 493 ? -8.501 16.969 17.139 1.00 94.31 493 THR A N 1
ATOM 3929 C CA . THR A 1 493 ? -8.584 17.471 18.515 1.00 94.31 493 THR A CA 1
ATOM 3930 C C . THR A 1 493 ? -8.957 16.370 19.498 1.00 94.31 493 THR A C 1
ATOM 3932 O O . THR A 1 493 ? -9.888 15.604 19.263 1.00 94.31 493 THR A O 1
ATOM 3935 N N . PHE A 1 494 ? -8.234 16.301 20.615 1.00 95.62 494 PHE A N 1
ATOM 3936 C CA . PHE A 1 494 ? -8.626 15.513 21.782 1.00 95.62 494 PHE A CA 1
ATOM 3937 C C . PHE A 1 494 ? -9.190 16.465 22.832 1.00 95.62 494 PHE A C 1
ATOM 3939 O O . PHE A 1 494 ? -8.452 17.302 23.351 1.00 95.62 494 PHE A O 1
ATOM 3946 N N . SER A 1 495 ? -10.478 16.324 23.129 1.00 94.94 495 SER A N 1
ATOM 3947 C CA . SER A 1 495 ? -11.166 17.057 24.188 1.00 94.94 495 SER A CA 1
ATOM 3948 C C . SER A 1 495 ? -11.218 16.188 25.436 1.00 94.94 495 SER A C 1
ATOM 3950 O O . SER A 1 495 ? -11.910 15.169 25.483 1.00 94.94 495 SER A O 1
ATOM 3952 N N . VAL A 1 496 ? -10.437 16.565 26.442 1.00 95.12 496 VAL A N 1
ATOM 3953 C CA . VAL A 1 496 ? -10.296 15.822 27.694 1.00 95.12 496 VAL A CA 1
ATOM 3954 C C . VAL A 1 496 ? -11.151 16.486 28.757 1.00 95.12 496 VAL A C 1
ATOM 3956 O O . VAL A 1 496 ? -11.108 17.702 28.936 1.00 95.12 496 VAL A O 1
ATOM 3959 N N . SER A 1 497 ? -11.930 15.682 29.473 1.00 92.81 497 SER A N 1
ATOM 3960 C CA . SER A 1 497 ? -12.785 16.142 30.565 1.00 92.81 497 SER A CA 1
ATOM 3961 C C . SER A 1 497 ? -12.522 15.364 31.848 1.00 92.81 497 SER A C 1
ATOM 3963 O O . SER A 1 497 ? -12.140 14.190 31.816 1.00 92.81 497 SER A O 1
ATOM 3965 N N . LEU A 1 498 ? -12.736 16.019 32.992 1.00 92.44 498 LEU A N 1
ATOM 3966 C CA . LEU A 1 498 ? -12.627 15.367 34.292 1.00 92.44 498 LEU A CA 1
ATOM 3967 C C . LEU A 1 498 ? -13.617 14.198 34.373 1.00 92.44 498 LEU A C 1
ATOM 3969 O O . LEU A 1 498 ? -14.803 14.348 34.073 1.00 92.44 498 LEU A O 1
ATOM 3973 N N . ASP A 1 499 ? -13.134 13.048 34.839 1.00 92.25 499 ASP A N 1
ATOM 3974 C CA . ASP A 1 499 ? -13.970 11.884 35.097 1.00 92.25 499 ASP A CA 1
ATOM 3975 C C . ASP A 1 499 ? -15.152 12.224 36.020 1.00 92.25 499 ASP A C 1
ATOM 3977 O O . ASP A 1 499 ? -14.974 12.908 37.034 1.00 92.25 499 ASP A O 1
ATOM 3981 N N . PRO A 1 500 ? -16.367 11.725 35.740 1.00 91.00 500 PRO A N 1
ATOM 3982 C CA . PRO A 1 500 ? -17.482 11.900 36.656 1.00 91.00 500 PRO A CA 1
ATOM 3983 C C . PRO A 1 500 ? -17.212 11.164 37.974 1.00 91.00 500 PRO A C 1
ATOM 3985 O O . PRO A 1 500 ? -16.664 10.058 37.988 1.00 91.00 500 PRO A O 1
ATOM 3988 N N . ASN A 1 501 ? -17.658 11.750 39.089 1.00 91.88 501 ASN A N 1
ATOM 3989 C CA . ASN A 1 501 ? -17.633 11.076 40.387 1.00 91.88 501 ASN A CA 1
ATOM 3990 C C . ASN A 1 501 ? -18.402 9.747 40.315 1.00 91.88 501 ASN A C 1
ATOM 3992 O O . ASN A 1 501 ? -19.400 9.624 39.597 1.00 91.88 501 ASN A O 1
ATOM 3996 N N . GLN A 1 502 ? -17.966 8.761 41.098 1.00 92.44 502 GLN A N 1
ATOM 3997 C CA . GLN A 1 502 ? -18.613 7.455 41.210 1.00 92.44 502 GLN A CA 1
ATOM 3998 C C . GLN A 1 502 ? -18.783 7.059 42.675 1.00 92.44 502 GLN A C 1
ATOM 4000 O O . GLN A 1 502 ? -17.893 7.274 43.497 1.00 92.44 502 GLN A O 1
ATOM 4005 N N . TRP A 1 503 ? -19.924 6.452 43.004 1.00 93.50 503 TRP A N 1
ATOM 4006 C CA . TRP A 1 503 ? -20.135 5.856 44.321 1.00 93.50 503 TRP A CA 1
ATOM 4007 C C . TRP A 1 503 ? -19.323 4.562 44.443 1.00 93.50 503 TRP A C 1
ATOM 4009 O O . TRP A 1 503 ? -19.448 3.669 43.610 1.00 93.50 503 TRP A O 1
ATOM 4019 N N . ASP A 1 504 ? -18.517 4.465 45.495 1.00 93.06 504 ASP A N 1
ATOM 4020 C CA . ASP A 1 504 ? -17.793 3.250 45.884 1.00 93.06 504 ASP A CA 1
ATOM 4021 C C . ASP A 1 504 ? -18.693 2.352 46.749 1.00 93.06 504 ASP A C 1
ATOM 4023 O O . ASP A 1 504 ? -18.821 1.153 46.507 1.00 93.06 504 ASP A O 1
ATOM 4027 N N . SER A 1 505 ? -19.404 2.954 47.707 1.00 92.88 505 SER A N 1
ATOM 4028 C CA . SER A 1 505 ? -20.398 2.274 48.535 1.00 92.88 505 SER A CA 1
ATOM 4029 C C . SER A 1 505 ? -21.574 3.192 48.854 1.00 92.88 505 SER A C 1
ATOM 4031 O O . SER A 1 505 ? -21.399 4.333 49.290 1.00 92.88 505 SER A O 1
ATOM 4033 N N . GLN A 1 506 ? -22.784 2.662 48.684 1.00 93.31 506 GLN A N 1
ATOM 4034 C CA . GLN A 1 506 ? -24.042 3.323 49.024 1.00 93.31 506 GLN A CA 1
ATOM 4035 C C . GLN A 1 506 ? -24.680 2.604 50.222 1.00 93.31 506 GLN A C 1
ATOM 4037 O O . GLN A 1 506 ? -24.913 1.394 50.138 1.00 93.31 506 GLN A O 1
ATOM 4042 N N . PRO A 1 507 ? -24.969 3.302 51.336 1.00 93.31 507 PRO A N 1
ATOM 4043 C CA . PRO A 1 507 ? -25.725 2.728 52.441 1.00 93.31 507 PRO A CA 1
ATOM 4044 C C . PRO A 1 507 ? -27.116 2.323 51.950 1.00 93.31 507 PRO A C 1
ATOM 4046 O O . PRO A 1 507 ? -27.806 3.137 51.340 1.00 93.31 507 PRO A O 1
ATOM 4049 N N . ALA A 1 508 ? -27.512 1.073 52.188 1.00 89.75 508 ALA A N 1
ATOM 4050 C CA . ALA A 1 508 ? -28.810 0.559 51.758 1.00 89.75 508 ALA A CA 1
ATOM 4051 C C . ALA A 1 508 ? -29.964 1.166 52.570 1.00 89.75 508 ALA A C 1
ATOM 4053 O O . ALA A 1 508 ? -29.772 1.602 53.711 1.00 89.75 508 ALA A O 1
ATOM 4054 N N . ASP A 1 509 ? -31.167 1.135 51.999 1.00 93.50 509 ASP A N 1
ATOM 4055 C CA . ASP A 1 509 ? -32.395 1.418 52.741 1.00 93.50 509 ASP A CA 1
ATOM 4056 C C . ASP A 1 509 ? -32.495 0.490 53.955 1.00 93.50 509 ASP A C 1
ATOM 4058 O O . ASP A 1 509 ? -32.165 -0.700 53.882 1.00 93.50 509 ASP A O 1
ATOM 4062 N N . THR A 1 510 ? -32.921 1.036 55.090 1.00 92.81 510 THR A N 1
ATOM 4063 C CA . THR A 1 510 ? -32.913 0.302 56.358 1.00 92.81 510 THR A CA 1
ATOM 4064 C C . THR A 1 510 ? -34.148 0.595 57.193 1.00 92.81 510 THR A C 1
ATOM 4066 O O . THR A 1 510 ? -34.835 1.593 56.984 1.00 92.81 510 THR A O 1
ATOM 4069 N N . SER A 1 511 ? -34.424 -0.283 58.154 1.00 92.44 511 SER A N 1
ATOM 4070 C CA . SER A 1 511 ? -35.468 -0.081 59.151 1.00 92.44 511 SER A CA 1
ATOM 4071 C C . SER A 1 511 ? -34.866 -0.108 60.549 1.00 92.44 511 SER A C 1
ATOM 4073 O O . SER A 1 511 ? -34.078 -0.998 60.874 1.00 92.44 511 SER A O 1
ATOM 4075 N N . VAL A 1 512 ? -35.233 0.864 61.378 1.00 91.81 512 VAL A N 1
ATOM 4076 C CA . VAL A 1 512 ? -34.772 0.982 62.764 1.00 91.81 512 VAL A CA 1
ATOM 4077 C C . VAL A 1 512 ? -35.950 1.166 63.711 1.00 91.81 512 VAL A C 1
ATOM 4079 O O . VAL A 1 512 ? -37.035 1.591 63.315 1.00 91.81 512 VAL A O 1
ATOM 4082 N N . ILE A 1 513 ? -35.728 0.849 64.983 1.00 90.06 513 ILE A N 1
ATOM 4083 C CA . ILE A 1 513 ? -36.718 1.080 66.034 1.00 90.06 513 ILE A CA 1
ATOM 4084 C C . ILE A 1 513 ? -36.636 2.543 66.480 1.00 90.06 513 ILE A C 1
ATOM 4086 O O . ILE A 1 513 ? -35.539 3.108 66.575 1.00 90.06 513 ILE A O 1
ATOM 4090 N N . PHE A 1 514 ? -37.781 3.150 66.783 1.00 89.50 514 PHE A N 1
ATOM 4091 C CA . PHE A 1 514 ? -37.871 4.501 67.326 1.00 89.50 514 PHE A CA 1
ATOM 4092 C C . PHE A 1 514 ? -36.919 4.717 68.517 1.00 89.50 514 PHE A C 1
ATOM 4094 O O . PHE A 1 514 ? -36.870 3.912 69.447 1.00 89.50 514 PHE A O 1
ATOM 4101 N N . GLY A 1 515 ? -36.148 5.809 68.473 1.00 84.75 515 GLY A N 1
ATOM 4102 C CA . GLY A 1 515 ? -35.109 6.134 69.460 1.00 84.75 515 GLY A CA 1
ATOM 4103 C C . GLY A 1 515 ? -33.697 5.635 69.114 1.00 84.75 515 GLY A C 1
ATOM 4104 O O . GLY A 1 515 ? -32.747 5.983 69.815 1.00 84.75 515 GLY A O 1
ATOM 4105 N N . THR A 1 516 ? -33.531 4.864 68.035 1.00 89.38 516 THR A N 1
ATOM 4106 C CA . THR A 1 516 ? -32.205 4.489 67.506 1.00 89.38 516 THR A CA 1
ATOM 4107 C C . THR A 1 516 ? -31.500 5.705 66.892 1.00 89.38 516 THR A C 1
ATOM 4109 O O . THR A 1 516 ? -32.137 6.511 66.217 1.00 89.38 516 THR A O 1
ATOM 4112 N N . ASP A 1 517 ? -30.181 5.835 67.084 1.00 88.56 517 ASP A N 1
ATOM 4113 C CA . ASP A 1 517 ? -29.382 6.855 66.391 1.00 88.56 517 ASP A CA 1
ATOM 4114 C C . ASP A 1 517 ? -29.358 6.580 64.879 1.00 88.56 517 ASP A C 1
ATOM 4116 O O . ASP A 1 517 ? -28.895 5.533 64.431 1.00 88.56 517 ASP A O 1
ATOM 4120 N N . VAL A 1 518 ? -29.857 7.524 64.085 1.00 90.81 518 VAL A N 1
ATOM 4121 C CA . VAL A 1 518 ? -29.923 7.416 62.620 1.00 90.81 518 VAL A CA 1
ATOM 4122 C C . VAL A 1 518 ? -28.758 8.110 61.916 1.00 90.81 518 VAL A C 1
ATOM 4124 O O . VAL A 1 518 ? -28.745 8.192 60.687 1.00 90.81 518 VAL A O 1
ATOM 4127 N N . SER A 1 519 ? -27.780 8.637 62.657 1.00 90.44 519 SER A N 1
ATOM 4128 C CA . SER A 1 519 ? -26.620 9.308 62.072 1.00 90.44 519 SER A CA 1
ATOM 4129 C C . SER A 1 519 ? -25.807 8.368 61.164 1.00 90.44 519 SER A C 1
ATOM 4131 O O . SER A 1 519 ? -25.773 7.150 61.382 1.00 90.44 519 SER A O 1
ATOM 4133 N N . PRO A 1 520 ? -25.109 8.907 60.150 1.00 91.50 520 PRO A N 1
ATOM 4134 C CA . PRO A 1 520 ? -24.139 8.144 59.366 1.00 91.50 520 PRO A CA 1
ATOM 4135 C C . PRO A 1 520 ? -23.088 7.380 60.175 1.00 91.50 520 PRO A C 1
ATOM 4137 O O . PRO A 1 520 ? -22.623 6.335 59.731 1.00 91.50 520 PRO A O 1
ATOM 4140 N N . ASP A 1 521 ? -22.711 7.859 61.363 1.00 90.19 521 ASP A N 1
ATOM 4141 C CA . ASP A 1 521 ? -21.732 7.167 62.209 1.00 90.19 521 ASP A CA 1
ATOM 4142 C C . ASP A 1 521 ? -22.271 5.822 62.723 1.00 90.19 521 ASP A C 1
ATOM 4144 O O . ASP A 1 521 ? -21.498 4.882 62.912 1.00 90.19 521 ASP A O 1
ATOM 4148 N N . ASN A 1 522 ? -23.592 5.713 62.905 1.00 89.75 522 ASN A N 1
ATOM 4149 C CA . ASN A 1 522 ? -24.254 4.483 63.333 1.00 89.75 522 ASN A CA 1
ATOM 4150 C C . ASN A 1 522 ? -24.755 3.629 62.154 1.00 89.75 522 ASN A C 1
ATOM 4152 O O . ASN A 1 522 ? -24.655 2.405 62.194 1.00 89.75 522 ASN A O 1
ATOM 4156 N N . LEU A 1 523 ? -25.280 4.258 61.095 1.00 90.81 523 LEU A N 1
ATOM 4157 C CA . LEU A 1 523 ? -25.876 3.557 59.945 1.00 90.81 523 LEU A CA 1
ATOM 4158 C C . LEU A 1 523 ? -24.911 3.331 58.768 1.00 90.81 523 LEU A C 1
ATOM 4160 O O . LEU A 1 523 ? -25.247 2.614 57.826 1.00 90.81 523 LEU A O 1
ATOM 4164 N N . GLY A 1 524 ? -23.710 3.905 58.834 1.00 90.06 524 GLY A N 1
ATOM 4165 C CA . GLY A 1 524 ? -22.693 3.849 57.790 1.00 90.06 524 GLY A CA 1
ATOM 4166 C C . GLY A 1 524 ? -22.681 5.094 56.899 1.00 90.06 524 GLY A C 1
ATOM 4167 O O . GLY A 1 524 ? -23.719 5.609 56.483 1.00 90.06 524 GLY A O 1
ATOM 4168 N N . TRP A 1 525 ? -21.472 5.558 56.580 1.00 93.62 525 TRP A N 1
ATOM 4169 C CA . TRP A 1 525 ? -21.239 6.627 55.612 1.00 93.62 525 TRP A CA 1
ATOM 4170 C C . TRP A 1 525 ? -21.266 6.097 54.177 1.00 93.62 525 TRP A C 1
ATOM 4172 O O . TRP A 1 525 ? -20.763 5.005 53.905 1.00 93.62 525 TRP A O 1
ATOM 4182 N N . ALA A 1 526 ? -21.787 6.900 53.247 1.00 93.75 526 ALA A N 1
ATOM 4183 C CA . ALA A 1 526 ? -21.530 6.685 51.828 1.00 93.75 526 ALA A CA 1
ATOM 4184 C C . ALA A 1 526 ? -20.065 7.000 51.491 1.00 93.75 526 ALA A C 1
ATOM 4186 O O . ALA A 1 526 ? -19.470 7.917 52.061 1.00 93.75 526 ALA A O 1
ATOM 4187 N N . THR A 1 527 ? -19.495 6.258 50.543 1.00 92.88 527 THR A N 1
ATOM 4188 C CA . THR A 1 527 ? -18.152 6.514 50.008 1.00 92.88 527 THR A CA 1
ATOM 4189 C C . THR A 1 527 ? -18.230 6.721 48.503 1.00 92.88 527 THR A C 1
ATOM 4191 O O . THR A 1 527 ? -18.980 6.039 47.804 1.00 92.88 527 THR A O 1
ATOM 4194 N N . ALA A 1 528 ? -17.461 7.677 47.991 1.00 94.25 528 ALA A N 1
ATOM 4195 C CA . ALA A 1 528 ? -17.335 7.944 46.565 1.00 94.25 528 ALA A CA 1
ATOM 4196 C C . ALA A 1 528 ? -15.875 8.235 46.219 1.00 94.25 528 ALA A C 1
ATOM 4198 O O . ALA A 1 528 ? -15.079 8.614 47.081 1.00 94.25 528 ALA A O 1
ATOM 4199 N N . PHE A 1 529 ? -15.538 8.062 44.951 1.00 92.31 529 PHE A N 1
ATOM 4200 C CA . PHE A 1 529 ? -14.224 8.348 44.403 1.00 92.31 529 PHE A CA 1
ATOM 4201 C C . PHE A 1 529 ? -14.368 9.002 43.033 1.00 92.31 529 PHE A C 1
ATOM 4203 O O . PHE A 1 529 ? -15.396 8.877 42.366 1.00 92.31 529 PHE A O 1
ATOM 4210 N N . ASN A 1 530 ? -13.320 9.699 42.616 1.00 92.75 530 ASN A N 1
ATOM 4211 C CA . ASN A 1 530 ? -13.178 10.160 41.250 1.00 92.75 530 ASN A CA 1
ATOM 4212 C C . ASN A 1 530 ? -12.083 9.316 40.570 1.00 92.75 530 ASN A C 1
ATOM 4214 O O . ASN A 1 530 ? -10.971 9.246 41.108 1.00 92.75 530 ASN A O 1
ATOM 4218 N N . PRO A 1 531 ? -12.354 8.659 39.429 1.00 90.56 531 PRO A N 1
ATOM 4219 C CA . PRO A 1 531 ? -11.357 7.855 38.717 1.00 90.56 531 PRO A CA 1
ATOM 4220 C C . PRO A 1 531 ? -10.076 8.614 38.325 1.00 90.56 531 PRO A C 1
ATOM 4222 O O . PRO A 1 531 ? -9.011 8.000 38.277 1.00 90.56 531 PRO A O 1
ATOM 4225 N N . ALA A 1 532 ? -10.136 9.939 38.142 1.00 88.56 532 ALA A N 1
ATOM 4226 C CA . ALA A 1 532 ? -8.968 10.793 37.902 1.00 88.56 532 ALA A CA 1
ATOM 4227 C C . ALA A 1 532 ? -8.088 11.010 39.154 1.00 88.56 532 ALA A C 1
ATOM 4229 O O . ALA A 1 532 ? -7.080 11.713 39.096 1.00 88.56 532 ALA A O 1
ATOM 4230 N N . GLY A 1 533 ? -8.460 10.441 40.306 1.00 86.62 533 GLY A N 1
ATOM 4231 C CA . GLY A 1 533 ? -7.746 10.603 41.575 1.00 86.62 533 GLY A CA 1
ATOM 4232 C C . GLY A 1 533 ? -8.045 11.917 42.303 1.00 86.62 533 GLY A C 1
ATOM 4233 O O . GLY A 1 533 ? -7.394 12.218 43.306 1.00 86.62 533 GLY A O 1
ATOM 4234 N N . VAL A 1 534 ? -9.028 12.688 41.829 1.00 89.62 534 VAL A N 1
ATOM 4235 C CA . VAL A 1 534 ? -9.506 13.904 42.497 1.00 89.62 534 VAL A CA 1
ATOM 4236 C C . VAL A 1 534 ? -10.205 13.541 43.810 1.00 89.62 534 VAL A C 1
ATOM 4238 O O . VAL A 1 534 ? -10.953 12.565 43.895 1.00 89.62 534 VAL A O 1
ATOM 4241 N N . GLY A 1 535 ? -9.945 14.320 44.860 1.00 88.31 535 GLY A N 1
ATOM 4242 C CA . GLY A 1 535 ? -10.612 14.143 46.147 1.00 88.31 535 GLY A CA 1
ATOM 4243 C C . GLY A 1 535 ? -12.115 14.395 46.029 1.00 88.31 535 GLY A C 1
ATOM 4244 O O . GLY A 1 535 ? -12.536 15.339 45.367 1.00 88.31 535 GLY A O 1
ATOM 4245 N N . VAL A 1 536 ? -12.926 13.569 46.691 1.00 92.62 536 VAL A N 1
ATOM 4246 C CA . VAL A 1 536 ? -14.387 13.713 46.711 1.00 92.62 536 VAL A CA 1
ATOM 4247 C C . VAL A 1 536 ? -14.846 13.948 48.144 1.00 92.62 536 VAL A C 1
ATOM 4249 O O . VAL A 1 536 ? -14.530 13.171 49.046 1.00 92.62 536 VAL A O 1
ATOM 4252 N N . ASN A 1 537 ? -15.591 15.030 48.353 1.00 91.81 537 ASN A N 1
ATOM 4253 C CA . ASN A 1 537 ? -16.200 15.378 49.628 1.00 91.81 537 ASN A CA 1
ATOM 4254 C C . ASN A 1 537 ? -17.643 14.870 49.666 1.00 91.81 537 ASN A C 1
ATOM 4256 O O . ASN A 1 537 ? -18.437 15.151 48.769 1.00 91.81 537 ASN A O 1
ATOM 4260 N N . ILE A 1 538 ? -17.988 14.149 50.734 1.00 93.50 538 ILE A N 1
ATOM 4261 C CA . ILE A 1 538 ? -19.335 13.612 50.950 1.00 93.50 538 ILE A CA 1
ATOM 4262 C C . ILE A 1 538 ? -20.082 14.482 51.953 1.00 93.50 538 ILE A C 1
ATOM 4264 O O . ILE A 1 538 ? -19.588 14.758 53.048 1.00 93.50 538 ILE A O 1
ATOM 4268 N N . THR A 1 539 ? -21.299 14.871 51.593 1.00 93.38 539 THR A N 1
ATOM 4269 C CA . THR A 1 539 ? -22.253 15.545 52.477 1.00 93.38 539 THR A CA 1
ATOM 4270 C C . THR A 1 539 ? -23.598 14.822 52.443 1.00 93.38 539 THR A C 1
ATOM 4272 O O . THR A 1 539 ? -23.851 14.013 51.547 1.00 93.38 539 THR A O 1
ATOM 4275 N N . TYR A 1 540 ? -24.446 15.071 53.441 1.00 94.31 540 TYR A N 1
ATOM 4276 C CA . TYR A 1 540 ? -25.797 14.521 53.493 1.00 94.31 540 TYR A CA 1
ATOM 4277 C C . TYR A 1 540 ? -26.790 15.549 54.036 1.00 94.31 540 TYR A C 1
ATOM 4279 O O . TYR A 1 540 ? -26.421 16.422 54.826 1.00 94.31 540 TYR A O 1
ATOM 4287 N N . GLU A 1 541 ? -28.043 15.421 53.617 1.00 94.12 541 GLU A N 1
ATOM 4288 C CA . GLU A 1 541 ? -29.178 16.189 54.123 1.00 94.12 541 GLU A CA 1
ATOM 4289 C C . GLU A 1 541 ? -30.356 15.243 54.372 1.00 94.12 541 GLU A C 1
ATOM 4291 O O . GLU A 1 541 ? -30.670 14.406 53.522 1.00 94.12 541 GLU A O 1
ATOM 4296 N N . ASP A 1 542 ? -30.984 15.372 55.541 1.00 94.31 542 ASP A N 1
ATOM 4297 C CA . ASP A 1 542 ? -32.107 14.536 55.964 1.00 94.31 542 ASP A CA 1
ATOM 4298 C C . ASP A 1 542 ? -33.415 15.312 55.856 1.00 94.31 542 ASP A C 1
ATOM 4300 O O . ASP A 1 542 ? -33.559 16.384 56.447 1.00 94.31 542 ASP A O 1
ATOM 4304 N N . ASP A 1 543 ? -34.383 14.723 55.158 1.00 93.62 543 ASP A N 1
ATOM 4305 C CA . ASP A 1 543 ? -35.772 15.172 55.148 1.00 93.62 543 ASP A CA 1
ATOM 4306 C C . ASP A 1 543 ? -36.650 14.112 55.825 1.00 93.62 543 ASP A C 1
ATOM 4308 O O . ASP A 1 543 ? -36.668 12.951 55.410 1.00 93.62 543 ASP A O 1
ATOM 4312 N N . SER A 1 544 ? -37.341 14.492 56.901 1.00 91.88 544 SER A N 1
ATOM 4313 C CA . SER A 1 544 ? -38.137 13.587 57.739 1.00 91.88 544 SER A CA 1
ATOM 4314 C C . SER A 1 544 ? -39.616 13.934 57.644 1.00 91.88 544 SER A C 1
ATOM 4316 O O . SER A 1 544 ? -39.992 15.100 57.769 1.00 91.88 544 SER A O 1
ATOM 4318 N N . ASN A 1 545 ? -40.463 12.915 57.493 1.00 90.38 545 ASN A N 1
ATOM 4319 C CA . ASN A 1 545 ? -41.918 13.072 57.534 1.00 90.38 545 ASN A CA 1
ATOM 4320 C C . ASN A 1 545 ? -42.528 12.790 58.925 1.00 90.38 545 ASN A C 1
ATOM 4322 O O . ASN A 1 545 ? -43.736 12.585 59.017 1.00 90.38 545 ASN A O 1
ATOM 4326 N N . GLN A 1 546 ? -41.713 12.785 59.988 1.00 92.25 546 GLN A N 1
ATOM 4327 C CA . GLN A 1 546 ? -42.157 12.531 61.362 1.00 92.25 546 GLN A CA 1
ATOM 4328 C C . GLN A 1 546 ? -43.336 13.432 61.773 1.00 92.25 546 GLN A C 1
ATOM 4330 O O . GLN A 1 546 ? -43.273 14.660 61.659 1.00 92.25 546 GLN A O 1
ATOM 4335 N N . GLY A 1 547 ? -44.403 12.804 62.271 1.00 84.75 547 GLY A N 1
ATOM 4336 C CA . GLY A 1 547 ? -45.625 13.467 62.728 1.00 84.75 547 GLY A CA 1
ATOM 4337 C C . GLY A 1 547 ? -45.499 14.143 64.099 1.00 84.75 547 GLY A C 1
ATOM 4338 O O . GLY A 1 547 ? -44.434 14.184 64.710 1.00 84.75 547 GLY A O 1
ATOM 4339 N N . GLU A 1 548 ? -46.607 14.686 64.609 1.00 86.12 548 GLU A N 1
ATOM 4340 C CA . GLU A 1 548 ? -46.658 15.325 65.934 1.00 86.12 548 GLU A CA 1
ATOM 4341 C C . GLU A 1 548 ? -46.685 14.293 67.079 1.00 86.12 548 GLU A C 1
ATOM 4343 O O . GLU A 1 548 ? -47.280 13.221 66.949 1.00 86.12 548 GLU A O 1
ATOM 4348 N N . GLU A 1 549 ? -46.087 14.640 68.226 1.00 81.56 549 GLU A N 1
ATOM 4349 C CA . GLU A 1 549 ? -46.035 13.804 69.437 1.00 81.56 549 GLU A CA 1
ATOM 4350 C C . GLU A 1 549 ? -47.434 13.317 69.866 1.00 81.56 549 GLU A C 1
ATOM 4352 O O . GLU A 1 549 ? -48.387 14.095 69.941 1.00 81.56 549 GLU A O 1
ATOM 4357 N N . GLY A 1 550 ? -47.559 12.015 70.146 1.00 74.88 550 GLY A N 1
ATOM 4358 C CA . GLY A 1 550 ? -48.833 11.364 70.484 1.00 74.88 550 GLY A CA 1
ATOM 4359 C C . GLY A 1 550 ? -49.611 10.788 69.292 1.00 74.88 550 GLY A C 1
ATOM 4360 O O . GLY A 1 550 ? -50.722 10.298 69.477 1.00 74.88 550 GLY A O 1
ATOM 4361 N N . THR A 1 551 ? -49.052 10.825 68.080 1.00 83.00 551 THR A N 1
ATOM 4362 C CA . THR A 1 551 ? -49.589 10.125 66.898 1.00 83.00 551 THR A CA 1
ATOM 4363 C C . THR A 1 551 ? -48.723 8.920 66.533 1.00 83.00 551 THR A C 1
ATOM 4365 O O . THR A 1 551 ? -47.538 8.891 66.862 1.00 83.00 551 THR A O 1
ATOM 4368 N N . CYS A 1 552 ? -49.269 7.935 65.806 1.00 83.69 552 CYS A N 1
ATOM 4369 C CA . CYS A 1 552 ? -48.437 6.828 65.319 1.00 83.69 552 CYS A CA 1
ATOM 4370 C C . CYS A 1 552 ? -47.323 7.325 64.385 1.00 83.69 552 CYS A C 1
ATOM 4372 O O . CYS A 1 552 ? -46.212 6.813 64.428 1.00 83.69 552 CYS A O 1
ATOM 4374 N N . GLU A 1 553 ? -47.582 8.386 63.616 1.00 87.44 553 GLU A N 1
ATOM 4375 C CA . GLU A 1 553 ? -46.611 9.024 62.714 1.00 87.44 553 GLU A CA 1
ATOM 4376 C C . GLU A 1 553 ? -45.412 9.653 63.454 1.00 87.44 553 GLU A C 1
ATOM 4378 O O . GLU A 1 553 ? -44.387 9.948 62.845 1.00 87.44 553 GLU A O 1
ATOM 4383 N N . PHE A 1 554 ? -45.494 9.851 64.775 1.00 86.94 554 PHE A N 1
ATOM 4384 C CA . PHE A 1 554 ? -44.358 10.311 65.581 1.00 86.94 554 PHE A CA 1
ATOM 4385 C C . PHE A 1 554 ? -43.295 9.228 65.789 1.00 86.94 554 PHE A C 1
ATOM 4387 O O . PHE A 1 554 ? -42.109 9.540 65.892 1.00 86.94 554 PHE A O 1
ATOM 4394 N N . VAL A 1 555 ? -43.722 7.965 65.866 1.00 85.81 555 VAL A N 1
ATOM 4395 C CA . VAL A 1 555 ? -42.870 6.790 66.124 1.00 85.81 555 VAL A CA 1
ATOM 4396 C C . VAL A 1 555 ? -42.756 5.857 64.915 1.00 85.81 555 VAL A C 1
ATOM 4398 O O . VAL A 1 555 ? -41.943 4.935 64.930 1.00 85.81 555 VAL A O 1
ATOM 4401 N N . ASN A 1 556 ? -43.554 6.107 63.876 1.00 89.62 556 ASN A N 1
ATOM 4402 C CA . ASN A 1 556 ? -43.587 5.395 62.607 1.00 89.62 556 ASN A CA 1
ATOM 4403 C C . ASN A 1 556 ? -43.473 6.398 61.446 1.00 89.62 556 ASN A C 1
ATOM 4405 O O . ASN A 1 556 ? -44.467 7.019 61.070 1.00 89.62 556 ASN A O 1
ATOM 4409 N N . TYR A 1 557 ? -42.270 6.598 60.916 1.00 92.38 557 TYR A N 1
ATOM 4410 C CA . TYR A 1 557 ? -41.992 7.619 59.903 1.00 92.38 557 TYR A CA 1
ATOM 4411 C C . TYR A 1 557 ? -40.783 7.247 59.041 1.00 92.38 557 TYR A C 1
ATOM 4413 O O . TYR A 1 557 ? -39.992 6.380 59.398 1.00 92.38 557 TYR A O 1
ATOM 4421 N N . ASP A 1 558 ? -40.618 7.932 57.915 1.00 93.44 558 ASP A N 1
ATOM 4422 C CA . ASP A 1 558 ? -39.492 7.780 57.002 1.00 93.44 558 ASP A CA 1
ATOM 4423 C C . ASP A 1 558 ? -38.582 9.011 57.045 1.00 93.44 558 ASP A C 1
ATOM 4425 O O . ASP A 1 558 ? -39.035 10.161 57.049 1.00 93.44 558 ASP A O 1
ATOM 4429 N N . ILE A 1 559 ? -37.276 8.760 57.011 1.00 95.00 559 ILE A N 1
ATOM 4430 C CA . ILE A 1 559 ? -36.255 9.768 56.728 1.00 95.00 559 ILE A CA 1
ATOM 4431 C C . ILE A 1 559 ? -35.701 9.482 55.334 1.00 95.00 559 ILE A C 1
ATOM 4433 O O . ILE A 1 559 ? -35.147 8.409 55.091 1.00 95.00 559 ILE A O 1
ATOM 4437 N N . ASN A 1 560 ? -35.814 10.450 54.427 1.00 93.62 560 ASN A N 1
ATOM 4438 C CA . ASN A 1 560 ? -35.147 10.424 53.131 1.00 93.62 560 ASN A CA 1
ATOM 4439 C C . ASN A 1 560 ? -33.834 11.202 53.237 1.00 93.62 560 ASN A C 1
ATOM 4441 O O . ASN A 1 560 ? -33.822 12.434 53.253 1.00 93.62 560 ASN A O 1
ATOM 4445 N N . ARG A 1 561 ? -32.720 10.472 53.305 1.00 94.81 561 ARG A N 1
ATOM 4446 C CA . ARG A 1 561 ? -31.371 11.036 53.345 1.00 94.81 561 ARG A CA 1
ATOM 4447 C C . ARG A 1 561 ? -30.828 11.187 51.933 1.00 94.81 561 ARG A C 1
ATOM 4449 O O . ARG A 1 561 ? -30.623 10.191 51.240 1.00 94.81 561 ARG A O 1
ATOM 4456 N N . THR A 1 562 ? -30.546 12.416 51.517 1.00 94.62 562 THR A N 1
ATOM 4457 C CA . THR A 1 562 ? -29.867 12.692 50.245 1.00 94.62 562 THR A CA 1
ATOM 4458 C C . THR A 1 562 ? -28.370 12.818 50.480 1.00 94.62 562 THR A C 1
ATOM 4460 O O . THR A 1 562 ? -27.923 13.712 51.191 1.00 94.62 562 THR A O 1
ATOM 4463 N N . TRP A 1 563 ? -27.601 11.922 49.872 1.00 95.25 563 TRP A N 1
ATOM 4464 C CA . TRP A 1 563 ? -26.144 11.947 49.846 1.00 95.25 563 TRP A CA 1
ATOM 4465 C C . TRP A 1 563 ? -25.659 12.715 48.618 1.00 95.25 563 TRP A C 1
ATOM 4467 O O . TRP A 1 563 ? -26.082 12.407 47.503 1.00 95.25 563 TRP A O 1
ATOM 4477 N N . THR A 1 564 ? -24.733 13.653 48.818 1.00 94.38 564 THR A N 1
ATOM 4478 C CA . THR A 1 564 ? -24.109 14.460 47.759 1.00 94.38 564 THR A CA 1
ATOM 4479 C C . THR A 1 564 ? -22.602 14.240 47.790 1.00 94.38 564 THR A C 1
ATOM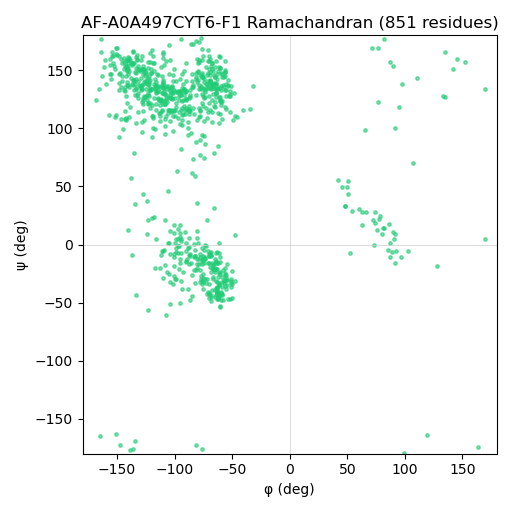 4481 O O . THR A 1 564 ? -21.955 14.500 48.808 1.00 94.38 564 THR A O 1
ATOM 4484 N N . ALA A 1 565 ? -22.044 13.771 46.676 1.00 93.62 565 ALA A N 1
ATOM 4485 C CA . ALA A 1 565 ? -20.606 13.635 46.478 1.00 93.62 565 ALA A CA 1
ATOM 4486 C C . ALA A 1 565 ? -20.116 14.713 45.504 1.00 93.62 565 ALA A C 1
ATOM 4488 O O . ALA A 1 565 ? -20.435 14.666 44.313 1.00 93.62 565 ALA A O 1
ATOM 4489 N N . GLU A 1 566 ? -19.354 15.674 46.021 1.00 93.06 566 GLU A N 1
ATOM 4490 C CA . GLU A 1 566 ? -18.792 16.805 45.277 1.00 93.06 566 GLU A CA 1
ATOM 4491 C C . GLU A 1 566 ? -17.283 16.626 45.120 1.00 93.06 566 GLU A C 1
ATOM 4493 O O . GLU A 1 566 ? -16.582 16.356 46.099 1.00 93.06 566 GLU A O 1
ATOM 4498 N N . ASP A 1 567 ? -16.763 16.761 43.901 1.00 89.44 567 ASP A N 1
ATOM 4499 C CA . ASP A 1 567 ? -15.313 16.744 43.711 1.00 89.44 567 ASP A CA 1
ATOM 4500 C C . ASP A 1 567 ? -14.685 18.046 44.245 1.00 89.44 567 ASP A C 1
ATOM 4502 O O . ASP A 1 567 ? -15.278 19.122 44.186 1.00 89.44 567 ASP A O 1
ATOM 4506 N N . SER A 1 568 ? -13.474 17.963 44.792 1.00 85.75 568 SER A N 1
ATOM 4507 C CA . SER A 1 568 ? -12.862 19.085 45.507 1.00 85.75 568 SER A CA 1
ATOM 4508 C C . SER A 1 568 ? -12.232 20.157 44.607 1.00 85.75 568 SER A C 1
ATOM 4510 O O . SER A 1 568 ? -11.615 21.079 45.144 1.00 85.75 568 SER A O 1
ATOM 4512 N N . ILE A 1 569 ? -12.306 20.025 43.275 1.00 87.62 569 ILE A N 1
ATOM 4513 C CA . ILE A 1 569 ? -11.545 20.854 42.323 1.00 87.62 569 ILE A CA 1
ATOM 4514 C C . ILE A 1 569 ? -12.465 21.581 41.328 1.00 87.62 569 ILE A C 1
ATOM 4516 O O . ILE A 1 569 ? -12.418 22.805 41.229 1.00 87.62 569 ILE A O 1
ATOM 4520 N N . CYS A 1 570 ? -13.292 20.842 40.596 1.00 86.12 570 CYS A N 1
ATOM 4521 C CA . CYS A 1 570 ? -14.250 21.323 39.604 1.00 86.12 570 CYS A CA 1
ATOM 4522 C C . CYS A 1 570 ? -15.672 21.504 40.163 1.00 86.12 570 CYS A C 1
ATOM 4524 O O . CYS A 1 570 ? -16.477 22.193 39.535 1.00 86.12 570 CYS A O 1
ATOM 4526 N N . GLY A 1 571 ? -15.987 20.926 41.328 1.00 85.12 571 GLY A N 1
ATOM 4527 C CA . GLY A 1 571 ? -17.280 21.098 42.006 1.00 85.12 571 GLY A CA 1
ATOM 4528 C C . GLY A 1 571 ? -18.449 20.366 41.334 1.00 85.12 571 GLY A C 1
ATOM 4529 O O . GLY A 1 571 ? -19.611 20.731 41.521 1.00 85.12 571 GLY A O 1
ATOM 4530 N N . SER A 1 572 ? -18.168 19.347 40.521 1.00 86.31 572 SER A N 1
ATOM 4531 C CA . SER A 1 572 ? -19.192 18.469 39.955 1.00 86.31 572 SER A CA 1
ATOM 4532 C C . SER A 1 572 ? -19.778 17.583 41.046 1.00 86.31 572 SER A C 1
ATOM 4534 O O . SER A 1 572 ? -19.063 17.081 41.917 1.00 86.31 572 SER A O 1
ATOM 4536 N N . THR A 1 573 ? -21.092 17.365 40.988 1.00 91.38 573 THR A N 1
ATOM 4537 C CA . THR A 1 573 ? -21.830 16.628 42.018 1.00 91.38 573 THR A CA 1
ATOM 4538 C C . THR A 1 573 ? -22.591 15.435 41.450 1.00 91.38 573 THR A C 1
ATOM 4540 O O . THR A 1 573 ? -23.153 15.494 40.355 1.00 91.38 573 THR A O 1
ATOM 4543 N N . ILE A 1 574 ? -22.635 14.347 42.222 1.00 94.00 574 ILE A N 1
ATOM 4544 C CA . ILE A 1 574 ? -23.580 13.238 42.038 1.00 94.00 574 ILE A CA 1
ATOM 4545 C C . ILE A 1 574 ? -24.388 13.047 43.321 1.00 94.00 574 ILE A C 1
ATOM 4547 O O . ILE A 1 574 ? -23.854 13.205 44.421 1.00 94.00 574 ILE A O 1
ATOM 4551 N N . ASN A 1 575 ? -25.659 12.670 43.174 1.00 93.50 575 ASN A N 1
ATOM 4552 C CA . ASN A 1 575 ? -26.589 12.531 44.293 1.00 93.50 575 ASN A CA 1
ATOM 4553 C C . ASN A 1 575 ? -27.242 11.144 44.310 1.00 93.50 575 ASN A C 1
ATOM 4555 O O . ASN A 1 575 ? -27.459 10.538 43.258 1.00 93.50 575 ASN A O 1
ATOM 4559 N N . TYR A 1 576 ? -27.582 10.660 45.503 1.00 94.06 576 TYR A N 1
ATOM 4560 C CA . TYR A 1 576 ? -28.356 9.436 45.733 1.00 94.06 576 TYR A CA 1
ATOM 4561 C C . TYR A 1 576 ? -29.210 9.598 47.001 1.00 94.06 576 TYR A C 1
ATOM 4563 O O . TYR A 1 576 ? -28.798 10.284 47.933 1.00 94.06 576 TYR A O 1
ATOM 4571 N N . THR A 1 577 ? -30.388 8.974 47.046 1.00 93.19 577 THR A N 1
ATOM 4572 C CA . THR A 1 577 ? -31.304 9.039 48.194 1.00 93.19 577 THR A CA 1
ATOM 4573 C C . THR A 1 577 ? -31.444 7.670 48.852 1.00 93.19 577 THR A C 1
ATOM 4575 O O . THR A 1 577 ? -31.809 6.714 48.176 1.00 93.19 577 THR A O 1
ATOM 4578 N N . GLN A 1 578 ? -31.192 7.614 50.161 1.00 94.69 578 GLN A N 1
ATOM 4579 C CA . GLN A 1 578 ? -31.421 6.468 51.045 1.00 94.69 578 GLN A CA 1
ATOM 4580 C C . GLN A 1 578 ? -32.700 6.704 51.861 1.00 94.69 578 GLN A C 1
ATOM 4582 O O . GLN A 1 578 ? -32.870 7.786 52.430 1.00 94.69 578 GLN A O 1
ATOM 4587 N N . THR A 1 579 ? -33.557 5.695 51.989 1.00 94.25 579 THR A N 1
ATOM 4588 C CA . THR A 1 579 ? -34.739 5.736 52.860 1.00 94.25 579 THR A CA 1
ATOM 4589 C C . THR A 1 579 ? -34.489 4.949 54.151 1.00 94.25 579 THR A C 1
ATOM 4591 O O . THR A 1 579 ? -34.112 3.776 54.136 1.00 94.25 579 THR A O 1
ATOM 4594 N N . ILE A 1 580 ? -34.704 5.600 55.295 1.00 95.38 580 ILE A N 1
ATOM 4595 C CA . ILE A 1 580 ? -34.620 5.001 56.631 1.00 95.38 580 ILE A CA 1
ATOM 4596 C C . ILE A 1 580 ? -36.029 4.977 57.217 1.00 95.38 580 ILE A C 1
ATOM 4598 O O . ILE A 1 580 ? -36.578 6.025 57.550 1.00 95.38 580 ILE A O 1
ATOM 4602 N N . HIS A 1 581 ? -36.594 3.782 57.357 1.00 94.12 581 HIS A N 1
ATOM 4603 C CA . HIS A 1 581 ? -37.903 3.580 57.963 1.00 94.12 581 HIS A CA 1
ATOM 4604 C C . HIS A 1 581 ? -37.763 3.419 59.480 1.00 94.12 581 HIS A C 1
ATOM 4606 O O . HIS A 1 581 ? -37.130 2.482 59.969 1.00 94.12 581 HIS A O 1
ATOM 4612 N N . VAL A 1 582 ? -38.341 4.332 60.246 1.00 92.88 582 VAL A N 1
ATOM 4613 C CA . VAL A 1 582 ? -38.405 4.258 61.704 1.00 92.88 582 VAL A CA 1
ATOM 4614 C C . VAL A 1 582 ? -39.747 3.655 62.082 1.00 92.88 582 VAL A C 1
ATOM 4616 O O . VAL A 1 582 ? -40.779 4.134 61.631 1.00 92.88 582 VAL A O 1
ATOM 4619 N N . SER A 1 583 ? -39.735 2.614 62.911 1.00 89.19 583 SER A N 1
ATOM 4620 C CA . SER A 1 583 ? -40.942 1.911 63.361 1.00 89.19 583 SER A CA 1
ATOM 4621 C C . SER A 1 583 ? -40.980 1.788 64.889 1.00 89.19 583 SER A C 1
ATOM 4623 O O . SER A 1 583 ? -39.921 1.759 65.529 1.00 89.19 583 SER A O 1
ATOM 4625 N N . PRO A 1 584 ? -42.171 1.727 65.511 1.00 87.19 584 PRO A N 1
ATOM 4626 C CA . PRO A 1 584 ? -42.283 1.505 66.946 1.00 87.19 584 PRO A CA 1
ATOM 4627 C C . PRO A 1 584 ? -41.810 0.093 67.312 1.00 87.19 584 PRO A C 1
ATOM 4629 O O . PRO A 1 584 ? -41.921 -0.843 66.521 1.00 87.19 584 PRO A O 1
ATOM 4632 N N . ALA A 1 585 ? -41.295 -0.067 68.529 1.00 84.94 585 ALA A N 1
ATOM 4633 C CA . ALA A 1 585 ? -41.005 -1.375 69.097 1.00 84.94 585 ALA A CA 1
ATOM 4634 C C . ALA A 1 585 ? -42.300 -2.178 69.293 1.00 84.94 585 ALA A C 1
ATOM 4636 O O . ALA A 1 585 ? -43.375 -1.611 69.505 1.00 84.94 585 ALA A O 1
ATOM 4637 N N . GLU A 1 586 ? -42.192 -3.504 69.266 1.00 85.88 586 GLU A N 1
ATOM 4638 C CA . GLU A 1 586 ? -43.302 -4.391 69.619 1.00 85.88 586 GLU A CA 1
ATOM 4639 C C . GLU A 1 586 ? -43.608 -4.311 71.126 1.00 85.88 586 GLU A C 1
ATOM 4641 O O . GLU A 1 586 ? -42.710 -4.094 71.946 1.00 85.88 586 GLU A O 1
ATOM 4646 N N . ASN A 1 587 ? -44.880 -4.495 71.499 1.00 88.00 587 ASN A N 1
ATOM 4647 C CA . ASN A 1 587 ? -45.281 -4.626 72.903 1.00 88.00 587 ASN A CA 1
ATOM 4648 C C . ASN A 1 587 ? -44.636 -5.880 73.513 1.00 88.00 587 ASN A C 1
ATOM 4650 O O . ASN A 1 587 ? -44.491 -6.899 72.837 1.00 88.00 587 ASN A O 1
ATOM 4654 N N . GLN A 1 588 ? -44.309 -5.833 74.802 1.00 89.69 588 GLN A N 1
ATOM 4655 C CA . GLN A 1 588 ? -43.738 -6.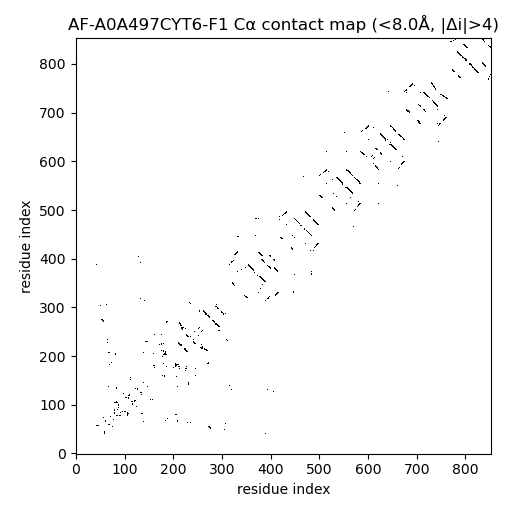963 75.539 1.00 89.69 588 GLN A CA 1
ATOM 4656 C C . GLN A 1 588 ? -44.447 -7.163 76.882 1.00 89.69 588 GLN A C 1
ATOM 4658 O O . GLN A 1 588 ? -44.880 -6.196 77.509 1.00 89.69 588 GLN A O 1
ATOM 4663 N N . TRP A 1 589 ? -44.539 -8.417 77.335 1.00 92.38 589 TRP A N 1
ATOM 4664 C CA . TRP A 1 589 ? -44.958 -8.736 78.701 1.00 92.38 589 TRP A CA 1
ATOM 4665 C C . TRP A 1 589 ? -43.813 -8.430 79.671 1.00 92.38 589 TRP A C 1
ATOM 4667 O O . TRP A 1 589 ? -42.741 -9.026 79.578 1.00 92.38 589 TRP A O 1
ATOM 4677 N N . ASP A 1 590 ? -44.050 -7.524 80.615 1.00 91.06 590 ASP A N 1
ATOM 4678 C CA . ASP A 1 590 ? -43.135 -7.257 81.730 1.00 91.06 590 ASP A CA 1
ATOM 4679 C C . ASP A 1 590 ? -43.335 -8.286 82.850 1.00 91.06 590 ASP A C 1
ATOM 4681 O O . ASP A 1 590 ? -42.386 -8.683 83.532 1.00 91.06 590 ASP A O 1
ATOM 4685 N N . PHE A 1 591 ? -44.580 -8.739 83.013 1.00 91.94 591 PHE A N 1
ATOM 4686 C CA . PHE A 1 591 ? -44.978 -9.796 83.928 1.00 91.94 591 PHE A CA 1
ATOM 4687 C C . PHE A 1 591 ? -46.170 -10.567 83.353 1.00 91.94 591 PHE A C 1
ATOM 4689 O O . PHE A 1 591 ? -47.155 -9.970 82.921 1.00 91.94 591 PHE A O 1
ATOM 4696 N N . PHE A 1 592 ? -46.097 -11.897 83.391 1.00 92.88 592 PHE A N 1
ATOM 4697 C CA . PHE A 1 592 ? -47.189 -12.789 83.014 1.00 92.88 592 PHE A CA 1
ATOM 4698 C C . PHE A 1 592 ? -47.450 -13.768 84.169 1.00 92.88 592 PHE A C 1
ATOM 4700 O O . PHE A 1 592 ? -46.485 -14.361 84.660 1.00 92.88 592 PHE A O 1
ATOM 4707 N N . PRO A 1 593 ? -48.694 -13.903 84.661 1.00 92.25 593 PRO A N 1
ATOM 4708 C CA . PRO A 1 593 ? -48.993 -14.759 85.803 1.00 92.25 593 PRO A CA 1
ATOM 4709 C C . PRO A 1 593 ? -48.893 -16.251 85.434 1.00 92.25 593 PRO A C 1
ATOM 4711 O O . PRO A 1 593 ? -49.357 -16.661 84.374 1.00 92.25 593 PRO A O 1
ATOM 4714 N N . ASP A 1 594 ? -48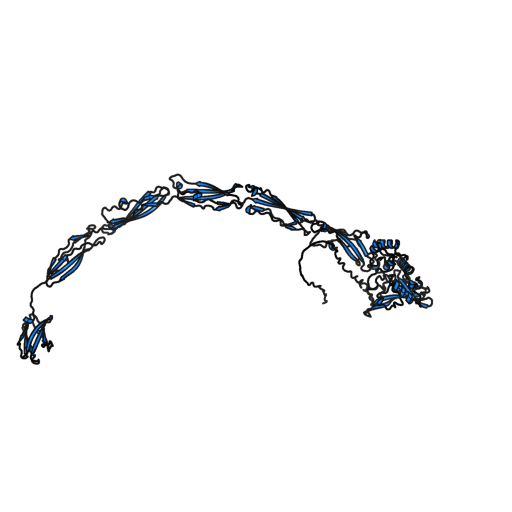.299 -17.056 86.324 1.00 91.19 594 ASP A N 1
ATOM 4715 C CA . ASP A 1 594 ? -48.142 -18.512 86.152 1.00 91.19 594 ASP A CA 1
ATOM 4716 C C . ASP A 1 594 ? -49.494 -19.256 86.193 1.00 91.19 594 ASP A C 1
ATOM 4718 O O . ASP A 1 594 ? -50.436 -18.803 86.852 1.00 91.19 594 ASP A O 1
ATOM 4722 N N . ASP A 1 595 ? -49.568 -20.443 85.583 1.00 92.38 595 ASP A N 1
ATOM 4723 C CA . ASP A 1 595 ? -50.728 -21.342 85.688 1.00 92.38 595 ASP A CA 1
ATOM 4724 C C . ASP A 1 595 ? -51.055 -21.688 87.152 1.00 92.38 595 ASP A C 1
ATOM 4726 O O . ASP A 1 595 ? -50.173 -21.840 88.009 1.00 92.38 595 ASP A O 1
ATOM 4730 N N . TRP A 1 596 ? -52.345 -21.838 87.456 1.00 93.12 596 TRP A N 1
ATOM 4731 C CA . TRP A 1 596 ? -52.836 -21.967 88.828 1.00 93.12 596 TRP A CA 1
ATOM 4732 C C . TRP A 1 596 ? -53.629 -23.258 89.032 1.00 93.12 596 TRP A C 1
ATOM 4734 O O . TRP A 1 596 ? -54.478 -23.610 88.222 1.00 93.12 596 TRP A O 1
ATOM 4744 N N . GLN A 1 597 ? -53.404 -23.948 90.154 1.00 90.25 597 GLN A N 1
ATOM 4745 C CA . GLN A 1 597 ? -54.169 -25.141 90.531 1.00 90.25 597 GLN A CA 1
ATOM 4746 C C . GLN A 1 597 ? -54.865 -24.958 91.881 1.00 90.25 597 GLN A C 1
ATOM 4748 O O . GLN A 1 597 ? -54.248 -24.536 92.864 1.00 90.25 597 GLN A O 1
ATOM 4753 N N . GLY A 1 598 ? -56.139 -25.344 91.949 1.00 87.75 598 GLY A N 1
ATOM 4754 C CA . GLY A 1 598 ? -56.989 -25.210 93.125 1.00 87.75 598 GLY A CA 1
ATOM 4755 C C . GLY A 1 598 ? -57.843 -26.433 93.432 1.00 87.75 598 GLY A C 1
ATOM 4756 O O . GLY A 1 598 ? -58.041 -27.335 92.618 1.00 87.75 598 GLY A O 1
ATOM 4757 N N . ILE A 1 599 ? -58.390 -26.444 94.646 1.00 86.69 599 ILE A N 1
ATOM 4758 C CA . ILE A 1 599 ? -59.375 -27.433 95.089 1.00 86.69 599 ILE A CA 1
ATOM 4759 C C . ILE A 1 599 ? -60.743 -26.751 95.145 1.00 86.69 599 ILE A C 1
ATOM 4761 O O . ILE A 1 599 ? -60.871 -25.650 95.686 1.00 86.69 599 ILE A O 1
ATOM 4765 N N . TYR A 1 600 ? -61.768 -27.411 94.607 1.00 88.38 600 TYR A N 1
ATOM 4766 C CA . TYR A 1 600 ? -63.129 -26.900 94.559 1.00 88.38 600 TYR A CA 1
ATOM 4767 C C . TYR A 1 600 ? -63.650 -26.544 95.955 1.00 88.38 600 TYR A C 1
ATOM 4769 O O . TYR A 1 600 ? -63.591 -27.338 96.897 1.00 88.38 600 TYR A O 1
ATOM 4777 N N . SER A 1 601 ? -64.250 -25.360 96.061 1.00 83.56 601 SER A N 1
ATOM 4778 C CA . SER A 1 601 ? -65.082 -24.969 97.195 1.00 83.56 601 SER A CA 1
ATOM 4779 C C . SER A 1 601 ? -66.224 -24.079 96.711 1.00 83.56 601 SER A C 1
ATOM 4781 O O . SER A 1 601 ? -66.105 -23.407 95.689 1.00 83.56 601 SER A O 1
ATOM 4783 N N . SER A 1 602 ? -67.329 -24.024 97.457 1.00 78.81 602 SER A N 1
ATOM 4784 C CA . SER A 1 602 ? -68.511 -23.240 97.065 1.00 78.81 602 SER A CA 1
ATOM 4785 C C . SER A 1 602 ? -68.271 -21.725 96.987 1.00 78.81 602 SER A C 1
ATOM 4787 O O . SER A 1 602 ? -69.114 -21.008 96.462 1.00 78.81 602 SER A O 1
ATOM 4789 N N . ASN A 1 603 ? -67.159 -21.237 97.546 1.00 84.38 603 ASN A N 1
ATOM 4790 C CA . ASN A 1 603 ? -66.767 -19.825 97.552 1.00 84.38 603 ASN A CA 1
ATOM 4791 C C . ASN A 1 603 ? -65.438 -19.611 96.811 1.00 84.38 603 ASN A C 1
ATOM 4793 O O . ASN A 1 603 ? -64.709 -18.675 97.137 1.00 84.38 603 ASN A O 1
ATOM 4797 N N . LEU A 1 604 ? -65.078 -20.513 95.892 1.00 87.56 604 LEU A N 1
ATOM 4798 C CA . LEU A 1 604 ? -63.843 -20.385 95.135 1.00 87.56 604 LEU A CA 1
ATOM 4799 C C . LEU A 1 604 ? -63.910 -19.140 94.239 1.00 87.56 604 LEU A C 1
ATOM 4801 O O . LEU A 1 604 ? -64.824 -19.004 93.430 1.00 87.56 604 LEU A O 1
ATOM 4805 N N . ASP A 1 605 ? -62.946 -18.239 94.413 1.00 87.00 605 ASP A N 1
ATOM 4806 C CA . ASP A 1 605 ? -62.796 -17.007 93.641 1.00 87.00 605 ASP A CA 1
ATOM 4807 C C . ASP A 1 605 ? -61.554 -17.136 92.758 1.00 87.00 605 ASP A C 1
ATOM 4809 O O . ASP A 1 605 ? -60.439 -17.256 93.267 1.00 87.00 605 ASP A O 1
ATOM 4813 N N . LEU A 1 606 ? -61.768 -17.147 91.441 1.00 89.50 606 LEU A N 1
ATOM 4814 C CA . LEU A 1 606 ? -60.716 -17.296 90.437 1.00 89.50 606 LEU A CA 1
ATOM 4815 C C . LEU A 1 606 ? -60.214 -15.953 89.900 1.00 89.50 606 LEU A C 1
ATOM 4817 O O . LEU A 1 606 ? -59.477 -15.943 88.922 1.00 89.50 606 LEU A O 1
ATOM 4821 N N . SER A 1 607 ? -60.599 -14.817 90.491 1.00 89.06 607 SER A N 1
ATOM 4822 C CA . SER A 1 607 ? -60.110 -13.503 90.058 1.00 89.06 607 SER A CA 1
ATOM 4823 C C . SER A 1 607 ? -58.572 -13.418 90.076 1.00 89.06 607 SER A C 1
ATOM 4825 O O . SER A 1 607 ? -57.936 -14.061 90.919 1.00 89.06 607 SER A O 1
ATOM 4827 N N . PRO A 1 608 ? -57.954 -12.599 89.196 1.00 90.12 608 PRO A N 1
ATOM 4828 C CA . PRO A 1 608 ? -56.495 -12.506 89.083 1.00 90.12 608 PRO A CA 1
ATOM 4829 C C . PRO A 1 608 ? -55.766 -12.282 90.414 1.00 90.12 608 PRO A C 1
ATOM 4831 O O . PRO A 1 608 ? -54.698 -12.842 90.634 1.00 90.12 608 PRO A O 1
ATOM 4834 N N . GLU A 1 609 ? -56.361 -11.537 91.351 1.00 88.81 609 GLU A N 1
ATOM 4835 C CA . GLU A 1 609 ? -55.796 -11.281 92.688 1.00 88.81 609 GLU A CA 1
ATOM 4836 C C . GLU A 1 609 ? -55.535 -12.563 93.501 1.00 88.81 609 GLU A C 1
ATOM 4838 O O . GLU A 1 609 ? -54.629 -12.591 94.336 1.00 88.81 609 GLU A O 1
ATOM 4843 N N . ASN A 1 610 ? -56.301 -13.626 93.241 1.00 87.62 610 ASN A N 1
ATOM 4844 C CA . ASN A 1 610 ? -56.215 -14.912 93.932 1.00 87.62 610 ASN A CA 1
ATOM 4845 C C . ASN A 1 610 ? -55.516 -16.004 93.099 1.00 87.62 610 ASN A C 1
ATOM 4847 O O . ASN A 1 610 ? -55.211 -17.072 93.635 1.00 87.62 610 ASN A O 1
ATOM 4851 N N . THR A 1 611 ? -55.222 -15.734 91.822 1.00 89.44 611 THR A N 1
ATOM 4852 C CA . THR A 1 611 ? -54.670 -16.704 90.861 1.00 89.44 611 THR A CA 1
ATOM 4853 C C . THR A 1 611 ? -53.396 -16.195 90.173 1.00 89.44 611 THR A C 1
ATOM 4855 O O . THR A 1 611 ? -53.245 -16.327 88.963 1.00 89.44 611 THR A O 1
ATOM 4858 N N . GLY A 1 612 ? -52.479 -15.579 90.924 1.00 85.44 612 GLY A N 1
ATOM 4859 C CA . GLY A 1 612 ? -51.143 -15.206 90.422 1.00 85.44 612 GLY A CA 1
ATOM 4860 C C . GLY A 1 612 ? -50.932 -13.727 90.069 1.00 85.44 612 GLY A C 1
ATOM 4861 O O . GLY A 1 612 ? -49.795 -13.332 89.830 1.00 85.44 612 GLY A O 1
ATOM 4862 N N . GLY A 1 613 ? -51.969 -12.890 90.130 1.00 90.56 613 GLY A N 1
ATOM 4863 C CA . GLY A 1 613 ? -51.904 -11.445 89.880 1.00 90.56 613 GLY A CA 1
ATOM 4864 C C . GLY A 1 613 ? -52.361 -11.033 88.478 1.00 90.56 613 GLY A C 1
ATOM 4865 O O . GLY A 1 613 ? -52.778 -11.861 87.673 1.00 90.56 613 GLY A O 1
ATOM 4866 N N . TYR A 1 614 ? -52.309 -9.726 88.202 1.00 92.38 614 TYR A N 1
ATOM 4867 C CA . TYR A 1 614 ? -52.584 -9.177 86.870 1.00 92.38 614 TYR A CA 1
ATOM 4868 C C . TYR A 1 614 ? -51.328 -9.226 85.999 1.00 92.38 614 TYR A C 1
ATOM 4870 O O . TYR A 1 614 ? -50.249 -8.931 86.505 1.00 92.38 614 TYR A O 1
ATOM 4878 N N . ALA A 1 615 ? -51.466 -9.547 84.709 1.00 92.44 615 ALA A N 1
ATOM 4879 C CA . ALA A 1 615 ? -50.369 -9.385 83.756 1.00 92.44 615 ALA A CA 1
ATOM 4880 C C . ALA A 1 615 ? -50.020 -7.896 83.566 1.00 92.44 615 ALA A C 1
ATOM 4882 O O . ALA A 1 615 ? -50.902 -7.032 83.592 1.00 92.44 615 ALA A O 1
ATOM 4883 N N . GLU A 1 616 ? -48.740 -7.601 83.345 1.00 92.19 616 GLU A N 1
ATOM 4884 C CA . GLU A 1 616 ? -48.220 -6.255 83.082 1.00 92.19 616 GLU A CA 1
ATOM 4885 C C . GLU A 1 616 ? -47.438 -6.260 81.763 1.00 92.19 616 GLU A C 1
ATOM 4887 O O . GLU A 1 616 ? -46.704 -7.205 81.468 1.00 92.19 616 GLU A O 1
ATOM 4892 N N . ALA A 1 617 ? -47.596 -5.211 80.956 1.00 91.81 617 ALA A N 1
ATOM 4893 C CA . ALA A 1 617 ? -46.940 -5.072 79.660 1.00 91.81 617 ALA A CA 1
ATOM 4894 C C . ALA A 1 617 ? -46.494 -3.628 79.420 1.00 91.81 617 ALA A C 1
ATOM 4896 O O . ALA A 1 617 ? -47.163 -2.684 79.848 1.00 91.81 617 ALA A O 1
ATOM 4897 N N . SER A 1 618 ? -45.412 -3.469 78.661 1.00 89.44 618 SER A N 1
ATOM 4898 C CA . SER A 1 618 ? -44.884 -2.173 78.236 1.00 89.44 618 SER A CA 1
ATOM 4899 C C . SER A 1 618 ? -44.545 -2.170 76.750 1.00 89.44 618 SER A C 1
ATOM 4901 O O . SER A 1 618 ? -44.373 -3.217 76.121 1.00 89.44 618 SER A O 1
ATOM 4903 N N . ASN A 1 619 ? -44.435 -0.971 76.176 1.00 88.06 619 ASN A N 1
ATOM 4904 C CA . ASN A 1 619 ? -43.848 -0.773 74.859 1.00 88.06 619 ASN A CA 1
ATOM 4905 C C . ASN A 1 619 ? -42.487 -0.058 75.009 1.00 88.06 619 ASN A C 1
ATOM 4907 O O . ASN A 1 619 ? -42.446 1.060 75.534 1.00 88.06 619 ASN A O 1
ATOM 4911 N N . PRO A 1 620 ? -41.368 -0.646 74.540 1.00 84.62 620 PRO A N 1
ATOM 4912 C CA . PRO A 1 620 ? -40.037 -0.038 74.635 1.00 84.62 620 PRO A CA 1
ATOM 4913 C C . PRO A 1 620 ? -39.892 1.337 73.964 1.00 84.62 620 PRO A C 1
ATOM 4915 O O . PRO A 1 620 ? -38.999 2.098 74.334 1.00 84.62 620 PRO A O 1
ATOM 4918 N N . SER A 1 621 ? -40.759 1.683 73.007 1.00 84.06 621 SER A N 1
ATOM 4919 C CA . SER A 1 621 ? -40.816 3.013 72.383 1.00 84.06 621 SER A CA 1
ATOM 4920 C C . SER A 1 621 ? -41.565 4.056 73.224 1.00 84.06 621 SER A C 1
ATOM 4922 O O . SER A 1 621 ? -41.734 5.186 72.774 1.00 84.06 621 SER A O 1
ATOM 4924 N N . GLY A 1 622 ? -41.984 3.712 74.448 1.00 79.31 622 GLY A N 1
ATOM 4925 C CA . GLY A 1 622 ? -42.619 4.632 75.395 1.00 79.31 622 GLY A CA 1
ATOM 4926 C C . GLY A 1 622 ? -44.110 4.872 75.150 1.00 79.31 622 GLY A C 1
ATOM 4927 O O . GLY A 1 622 ? -44.663 5.817 75.710 1.00 79.31 622 GLY A O 1
ATOM 4928 N N . LEU A 1 623 ? -44.751 4.040 74.322 1.00 84.19 623 LEU A N 1
ATOM 4929 C CA . LEU A 1 623 ? -46.193 4.088 74.068 1.00 84.19 623 LEU A CA 1
ATOM 4930 C C . LEU A 1 623 ? -46.979 3.488 75.244 1.00 84.19 623 LEU A C 1
ATOM 4932 O O . LEU A 1 623 ? -46.519 2.550 75.899 1.00 84.19 623 LEU A O 1
ATOM 4936 N N . GLU A 1 624 ? -48.165 4.035 75.516 1.00 84.06 624 GLU A N 1
ATOM 4937 C CA . GLU A 1 624 ? -49.041 3.562 76.592 1.00 84.06 624 GLU A CA 1
ATOM 4938 C C . GLU A 1 624 ? -49.730 2.247 76.192 1.00 84.06 624 GLU A C 1
ATOM 4940 O O . GLU A 1 624 ? -50.351 2.152 75.134 1.00 84.06 624 GLU A O 1
ATOM 4945 N N . VAL A 1 625 ? -49.627 1.230 77.054 1.00 88.38 625 VAL A N 1
ATOM 4946 C CA . VAL A 1 625 ? -50.181 -0.113 76.831 1.00 88.38 625 VAL A CA 1
ATOM 4947 C C . VAL A 1 625 ? -51.261 -0.403 77.871 1.00 88.38 625 VAL A C 1
ATOM 4949 O O . VAL A 1 625 ? -51.045 -0.239 79.071 1.00 88.38 625 VAL A O 1
ATOM 4952 N N . ILE A 1 626 ? -52.425 -0.863 77.414 1.00 88.56 626 ILE A N 1
ATOM 4953 C CA . ILE A 1 626 ? -53.570 -1.236 78.252 1.00 88.56 626 ILE A CA 1
ATOM 4954 C C . ILE A 1 626 ? -53.712 -2.761 78.252 1.00 88.56 626 ILE A C 1
ATOM 4956 O O . ILE A 1 626 ? -53.835 -3.373 77.191 1.00 88.56 626 ILE A O 1
ATOM 4960 N N . VAL A 1 627 ? -53.739 -3.377 79.437 1.00 91.12 627 VAL A N 1
ATOM 4961 C CA . VAL A 1 627 ? -53.903 -4.831 79.610 1.00 91.12 627 VAL A CA 1
ATOM 4962 C C . VAL A 1 627 ? -55.330 -5.174 80.048 1.00 91.12 627 VAL A C 1
ATOM 4964 O O . VAL A 1 627 ? -55.884 -4.553 80.955 1.00 91.12 627 VAL A O 1
ATOM 4967 N N . THR A 1 628 ? -55.922 -6.187 79.418 1.00 91.19 628 THR A N 1
ATOM 4968 C CA . THR A 1 628 ? -57.256 -6.736 79.727 1.00 91.19 628 THR A CA 1
ATOM 4969 C C . THR A 1 628 ? -57.208 -8.264 79.798 1.00 91.19 628 THR A C 1
ATOM 4971 O O . THR A 1 628 ? -56.248 -8.860 79.311 1.00 91.19 628 THR A O 1
ATOM 4974 N N . TYR A 1 629 ? -58.219 -8.899 80.402 1.00 92.94 629 TYR A N 1
ATOM 4975 C CA . TYR A 1 629 ? -58.356 -10.359 80.416 1.00 92.94 629 TYR A CA 1
ATOM 4976 C C . TYR A 1 629 ? -59.796 -10.807 80.150 1.00 92.94 629 TYR A C 1
ATOM 4978 O O . TYR A 1 629 ? -60.738 -10.062 80.435 1.00 92.94 629 TYR A O 1
ATOM 4986 N N . ASP A 1 630 ? -59.941 -12.021 79.623 1.00 93.12 630 ASP A N 1
ATOM 4987 C CA . ASP A 1 630 ? -61.215 -12.718 79.424 1.00 93.12 630 ASP A CA 1
ATOM 4988 C C . ASP A 1 630 ? -61.074 -14.189 79.844 1.00 93.12 630 ASP A C 1
ATOM 4990 O O . ASP A 1 630 ? -60.051 -14.811 79.549 1.00 93.12 630 ASP A O 1
ATOM 4994 N N . ASP A 1 631 ? -62.083 -14.721 80.536 1.00 93.25 631 ASP A N 1
ATOM 4995 C CA . ASP A 1 631 ? -62.070 -16.070 81.118 1.00 93.25 631 ASP A CA 1
ATOM 4996 C C . ASP A 1 631 ? -63.070 -16.978 80.395 1.00 93.25 631 ASP A C 1
ATOM 4998 O O . ASP A 1 631 ? -64.273 -16.693 80.384 1.00 93.25 631 ASP A O 1
ATOM 5002 N N . ASP A 1 632 ? -62.597 -18.114 79.880 1.00 92.75 632 ASP A N 1
ATOM 5003 C CA . ASP A 1 632 ? -63.448 -19.177 79.339 1.00 92.75 632 ASP A CA 1
ATOM 5004 C C . ASP A 1 632 ? -63.394 -20.418 80.239 1.00 92.75 632 ASP A C 1
ATOM 5006 O O . ASP A 1 632 ? -62.343 -21.030 80.422 1.00 92.75 632 ASP A O 1
ATOM 5010 N N . SER A 1 633 ? -64.528 -20.785 80.844 1.00 91.50 633 SER A N 1
ATOM 5011 C CA . SER A 1 633 ? -64.619 -21.886 81.810 1.00 91.50 633 SER A CA 1
ATOM 5012 C C . SER A 1 633 ? -65.383 -23.076 81.248 1.00 91.50 633 SER A C 1
ATOM 5014 O O . SER A 1 633 ? -66.504 -22.937 80.755 1.00 91.50 633 SER A O 1
ATOM 5016 N N . ASN A 1 634 ? -64.839 -24.280 81.443 1.00 90.94 634 ASN A N 1
ATOM 5017 C CA . ASN A 1 634 ? -65.524 -25.526 81.088 1.00 90.94 634 ASN A CA 1
ATOM 5018 C C . ASN A 1 634 ? -66.366 -26.132 82.232 1.00 90.94 634 ASN A C 1
ATOM 5020 O O . ASN A 1 634 ? -66.840 -27.267 82.112 1.00 90.94 634 ASN A O 1
ATOM 5024 N N . GLN A 1 635 ? -66.587 -25.393 83.327 1.00 92.06 635 GLN A N 1
ATOM 5025 C CA . GLN A 1 635 ? -67.329 -25.884 84.485 1.00 92.06 635 GLN A CA 1
ATOM 5026 C C . GLN A 1 635 ? -68.773 -26.263 84.124 1.00 92.06 635 GLN A C 1
ATOM 5028 O O . GLN A 1 635 ? -69.570 -25.447 83.657 1.00 92.06 635 GLN A O 1
ATOM 5033 N N . SER A 1 636 ? -69.155 -27.507 84.416 1.00 86.88 636 SER A N 1
ATOM 5034 C CA . SER A 1 636 ? -70.551 -27.940 84.298 1.00 86.88 636 SER A CA 1
ATOM 5035 C C . SER A 1 636 ? -71.416 -27.243 85.347 1.00 86.88 636 SER A C 1
ATOM 5037 O O . SER A 1 636 ? -71.051 -27.178 86.515 1.00 86.88 636 SER A O 1
ATOM 5039 N N . SER A 1 637 ? -72.619 -26.801 84.983 1.00 85.75 637 SER A N 1
ATOM 5040 C CA . SER A 1 637 ? -73.600 -26.285 85.950 1.00 85.75 637 SER A CA 1
ATOM 5041 C C . SER A 1 637 ? -74.340 -27.383 86.731 1.00 85.75 637 SER A C 1
ATOM 5043 O O . SER A 1 637 ? -75.087 -27.070 87.654 1.00 85.75 637 SER A O 1
ATOM 5045 N N . ASP A 1 638 ? -74.208 -28.649 86.322 1.00 84.44 638 ASP A N 1
ATOM 5046 C CA . ASP A 1 638 ? -74.899 -29.799 86.922 1.00 84.44 638 ASP A CA 1
ATOM 5047 C C . ASP A 1 638 ? -74.065 -30.435 88.053 1.00 84.44 638 ASP A C 1
ATOM 5049 O O . ASP A 1 638 ? -73.043 -31.054 87.743 1.00 84.44 638 ASP A O 1
ATOM 5053 N N . PRO A 1 639 ? -74.493 -30.350 89.331 1.00 80.56 639 PRO A N 1
ATOM 5054 C CA . PRO A 1 639 ? -73.761 -30.898 90.476 1.00 80.56 639 PRO A CA 1
ATOM 5055 C C . PRO A 1 639 ? -73.733 -32.434 90.523 1.00 80.56 639 PRO A C 1
ATOM 5057 O O . PRO A 1 639 ? -73.019 -33.006 91.340 1.00 80.56 639 PRO A O 1
ATOM 5060 N N . LEU A 1 640 ? -74.474 -33.131 89.656 1.00 78.88 640 LEU A N 1
ATOM 5061 C CA . LEU A 1 640 ? -74.375 -34.588 89.506 1.00 78.88 640 LEU A CA 1
ATOM 5062 C C . LEU A 1 640 ? -73.300 -35.010 88.492 1.00 78.88 640 LEU A C 1
ATOM 5064 O O . LEU A 1 640 ? -73.078 -36.203 88.287 1.00 78.88 640 LEU A O 1
ATOM 5068 N N . ASN A 1 641 ? -72.631 -34.051 87.848 1.00 84.25 641 ASN A N 1
ATOM 5069 C CA . ASN A 1 641 ? -71.564 -34.297 86.888 1.00 84.25 641 ASN A CA 1
ATOM 5070 C C . ASN A 1 641 ? -70.202 -33.989 87.519 1.00 84.25 641 ASN A C 1
ATOM 5072 O O . ASN A 1 641 ? -70.008 -32.926 88.108 1.00 84.25 641 ASN A O 1
ATOM 5076 N N . CYS A 1 642 ? -69.221 -34.875 87.330 1.00 82.06 642 CYS A N 1
ATOM 5077 C CA . CYS A 1 642 ? -67.866 -34.646 87.827 1.00 82.06 642 CYS A CA 1
ATOM 5078 C C . CYS A 1 642 ? -67.246 -33.339 87.304 1.00 82.06 642 CYS A C 1
ATOM 5080 O O . CYS A 1 642 ? -66.524 -32.670 88.038 1.00 82.06 642 CYS A O 1
ATOM 5082 N N . ALA A 1 643 ? -67.613 -32.917 86.089 1.00 86.75 643 ALA A N 1
ATOM 5083 C CA . ALA A 1 643 ? -67.173 -31.656 85.490 1.00 86.75 643 ALA A CA 1
ATOM 5084 C C . ALA A 1 643 ? -67.656 -30.388 86.234 1.00 86.75 643 ALA A C 1
ATOM 5086 O O . ALA A 1 643 ? -67.275 -29.277 85.882 1.00 86.75 643 ALA A O 1
ATOM 5087 N N . HIS A 1 644 ? -68.535 -30.513 87.236 1.00 86.38 644 HIS A N 1
ATOM 5088 C CA . HIS A 1 644 ? -68.907 -29.396 88.113 1.00 86.38 644 HIS A CA 1
ATOM 5089 C C . HIS A 1 644 ? -67.832 -29.109 89.167 1.00 86.38 644 HIS A C 1
ATOM 5091 O O . HIS A 1 644 ? -67.632 -27.957 89.558 1.00 86.38 644 HIS A O 1
ATOM 5097 N N . TYR A 1 645 ? -67.140 -30.163 89.610 1.00 85.31 645 TYR A N 1
ATOM 5098 C CA . TYR A 1 645 ? -66.124 -30.116 90.663 1.00 85.31 645 TYR A CA 1
ATOM 5099 C C . TYR A 1 645 ? -64.691 -30.217 90.118 1.00 85.31 645 TYR A C 1
ATOM 5101 O O . TYR A 1 645 ? -63.770 -29.733 90.769 1.00 85.31 645 TYR A O 1
ATOM 5109 N N . ASN A 1 646 ? -64.517 -30.825 88.940 1.00 88.19 646 ASN A N 1
ATOM 5110 C CA . ASN A 1 646 ? -63.271 -30.875 88.177 1.00 88.19 646 ASN A CA 1
ATOM 5111 C C . ASN A 1 646 ? -63.439 -30.058 86.891 1.00 88.19 646 ASN A C 1
ATOM 5113 O O . ASN A 1 646 ? -64.134 -30.512 85.983 1.00 88.19 646 ASN A O 1
ATOM 5117 N N . PHE A 1 647 ? -62.831 -28.880 86.805 1.00 91.44 647 PHE A N 1
ATOM 5118 C CA . PHE A 1 647 ? -62.943 -28.004 85.636 1.00 91.44 647 PHE A CA 1
ATOM 5119 C C . PHE A 1 647 ? -61.677 -27.163 85.465 1.00 91.44 647 PHE A C 1
ATOM 5121 O O . PHE A 1 647 ? -60.902 -27.027 86.408 1.00 91.44 647 PHE A O 1
ATOM 5128 N N . SER A 1 648 ? -61.490 -26.591 84.282 1.00 91.69 648 SER A N 1
ATOM 5129 C CA . SER A 1 648 ? -60.434 -25.628 83.985 1.00 91.69 648 SER A CA 1
ATOM 5130 C C . SER A 1 648 ? -61.020 -24.312 83.464 1.00 91.69 648 SER A C 1
ATOM 5132 O O . SER A 1 648 ? -62.166 -24.261 82.989 1.00 91.69 648 SER A O 1
ATOM 5134 N N . VAL A 1 649 ? -60.249 -23.238 83.608 1.00 93.69 649 VAL A N 1
ATOM 5135 C CA . VAL A 1 649 ? -60.527 -21.918 83.040 1.00 93.69 649 VAL A CA 1
ATOM 5136 C C . VAL A 1 649 ? -59.303 -21.461 82.264 1.00 93.69 649 VAL A C 1
ATOM 5138 O O . VAL A 1 649 ? -58.222 -21.364 82.842 1.00 93.69 649 VAL A O 1
ATOM 5141 N N . ASP A 1 650 ? -59.495 -21.141 80.990 1.00 93.56 650 ASP A N 1
ATOM 5142 C CA . ASP A 1 650 ? -58.463 -20.541 80.151 1.00 93.56 650 ASP A CA 1
ATOM 5143 C C . ASP A 1 650 ? -58.640 -19.020 80.219 1.00 93.56 650 ASP A C 1
ATOM 5145 O O . ASP A 1 650 ? -59.639 -18.473 79.738 1.00 93.56 650 ASP A O 1
ATOM 5149 N N . ARG A 1 651 ? -57.688 -18.324 80.847 1.00 94.00 651 ARG A N 1
ATOM 5150 C CA . ARG A 1 651 ? -57.680 -16.860 80.929 1.00 94.00 651 ARG A CA 1
ATOM 5151 C C . ARG A 1 651 ? -56.804 -16.284 79.828 1.00 94.00 651 ARG A C 1
ATOM 5153 O O . ARG A 1 651 ? -55.585 -16.423 79.868 1.00 94.00 651 ARG A O 1
ATOM 5160 N N . THR A 1 652 ? -57.402 -15.569 78.882 1.00 93.38 652 THR A N 1
ATOM 5161 C CA . THR A 1 652 ? -56.659 -14.870 77.824 1.00 93.38 652 THR A CA 1
ATOM 5162 C C . THR A 1 652 ? -56.335 -13.447 78.260 1.00 93.38 652 THR A C 1
ATOM 5164 O O . THR A 1 652 ? -57.239 -12.628 78.415 1.00 93.38 652 THR A O 1
ATOM 5167 N N . TRP A 1 653 ? -55.052 -13.122 78.405 1.00 94.44 653 TRP A N 1
ATOM 5168 C CA . TRP A 1 653 ? -54.565 -11.763 78.635 1.00 94.44 653 TRP A CA 1
ATOM 5169 C C . TRP A 1 653 ? -54.272 -11.078 77.298 1.00 94.44 653 TRP A C 1
ATOM 5171 O O . TRP A 1 653 ? -53.606 -11.652 76.441 1.00 94.44 653 TRP A O 1
ATOM 5181 N N . THR A 1 654 ? -54.742 -9.843 77.109 1.00 91.44 654 THR A N 1
ATOM 5182 C CA . THR A 1 654 ? -54.489 -9.038 75.899 1.00 91.44 654 THR A CA 1
ATOM 5183 C C . THR A 1 654 ? -53.943 -7.666 76.276 1.00 91.44 654 THR A C 1
ATOM 5185 O O . THR A 1 654 ? -54.617 -6.903 76.972 1.00 91.44 654 THR A O 1
ATOM 5188 N N . ALA A 1 655 ? -52.746 -7.339 75.787 1.00 90.69 655 ALA A N 1
ATOM 5189 C CA . ALA A 1 655 ? -52.113 -6.032 75.926 1.00 90.69 655 ALA A CA 1
ATOM 5190 C C . ALA A 1 655 ? -52.216 -5.258 74.604 1.00 90.69 655 ALA A C 1
ATOM 5192 O O . ALA A 1 655 ? -51.664 -5.685 73.588 1.00 90.69 655 ALA A O 1
ATOM 5193 N N . THR A 1 656 ? -52.932 -4.133 74.616 1.00 87.88 656 THR A N 1
ATOM 5194 C CA . THR A 1 656 ? -53.208 -3.300 73.436 1.00 87.88 656 THR A CA 1
ATOM 5195 C C . THR A 1 656 ? -52.567 -1.927 73.586 1.00 87.88 656 THR A C 1
ATOM 5197 O O . THR A 1 656 ? -52.709 -1.275 74.617 1.00 87.88 656 THR A O 1
ATOM 5200 N N . GLU A 1 657 ? -51.892 -1.485 72.534 1.00 86.31 657 GLU A N 1
ATOM 5201 C CA . GLU A 1 657 ? -51.342 -0.144 72.373 1.00 86.31 657 GLU A CA 1
ATOM 5202 C C . GLU A 1 657 ? -52.232 0.599 71.360 1.00 86.31 657 GLU A C 1
ATOM 5204 O O . GLU A 1 657 ? -52.373 0.173 70.211 1.00 86.31 657 GLU A O 1
ATOM 5209 N N . GLU A 1 658 ? -52.908 1.666 71.794 1.00 79.56 658 GLU A N 1
ATOM 5210 C CA . GLU A 1 658 ? -53.956 2.318 70.990 1.00 79.56 658 GLU A CA 1
ATOM 5211 C C . GLU A 1 658 ? -53.421 3.327 69.957 1.00 79.56 658 GLU A C 1
ATOM 5213 O O . GLU A 1 658 ? -54.114 3.612 68.978 1.00 79.56 658 GLU A O 1
ATOM 5218 N N . THR A 1 659 ? -52.209 3.862 70.132 1.00 81.44 659 THR A N 1
ATOM 5219 C CA . THR A 1 659 ? -51.631 4.916 69.276 1.00 81.44 659 THR A CA 1
ATOM 5220 C C . THR A 1 659 ? -51.330 4.391 67.877 1.00 81.44 659 THR A C 1
ATOM 5222 O O . THR A 1 659 ? -51.673 5.050 66.896 1.00 81.44 659 THR A O 1
ATOM 5225 N N . CYS A 1 660 ? -50.724 3.205 67.773 1.00 80.50 660 CYS A N 1
ATOM 5226 C CA . CYS A 1 660 ? -50.422 2.505 66.523 1.00 80.50 660 CYS A CA 1
ATOM 5227 C C . CYS A 1 660 ? -51.287 1.251 66.303 1.00 80.50 660 CYS A C 1
ATOM 5229 O O . CYS A 1 660 ? -51.218 0.647 65.230 1.00 80.50 660 CYS A O 1
ATOM 5231 N N . GLY A 1 661 ? -52.128 0.874 67.272 1.00 78.25 661 GLY A N 1
ATOM 5232 C CA . GLY A 1 661 ? -53.117 -0.199 67.132 1.00 78.25 661 GLY A CA 1
ATOM 5233 C C . GLY A 1 661 ? -52.517 -1.606 67.159 1.00 78.25 661 GLY A C 1
ATOM 5234 O O . GLY A 1 661 ? -53.064 -2.518 66.536 1.00 78.25 661 GLY A O 1
ATOM 5235 N N . THR A 1 662 ? -51.384 -1.785 67.838 1.00 82.25 662 THR A N 1
ATOM 5236 C CA . THR A 1 662 ? -50.721 -3.090 67.979 1.00 82.25 662 THR A CA 1
ATOM 5237 C C . THR A 1 662 ? -51.164 -3.794 69.260 1.00 82.25 662 THR A C 1
ATOM 5239 O O . THR A 1 662 ? -51.435 -3.154 70.276 1.00 82.25 662 THR A O 1
ATOM 5242 N N . SER A 1 663 ? -51.244 -5.125 69.240 1.00 88.00 663 SER A N 1
ATOM 5243 C CA . SER A 1 663 ? -51.635 -5.909 70.414 1.00 88.00 663 SER A CA 1
ATOM 5244 C C . SER A 1 663 ? -50.909 -7.248 70.479 1.00 88.00 663 SER A C 1
ATOM 5246 O O . SER A 1 663 ? -50.713 -7.887 69.445 1.00 88.00 663 SER A O 1
ATOM 5248 N N . ILE A 1 664 ? -50.587 -7.694 71.692 1.00 91.81 664 ILE A N 1
ATOM 5249 C CA . ILE A 1 664 ? -50.113 -9.054 71.986 1.00 91.81 664 ILE A CA 1
ATOM 5250 C C . ILE A 1 664 ? -51.108 -9.743 72.926 1.00 91.81 664 ILE A C 1
ATOM 5252 O O . ILE A 1 664 ? -51.764 -9.082 73.733 1.00 91.81 664 ILE A O 1
ATOM 5256 N N . SER A 1 665 ? -51.233 -11.064 72.821 1.00 91.44 665 SER A N 1
ATOM 5257 C CA . SER A 1 665 ? -52.123 -11.859 73.671 1.00 91.44 665 SER A CA 1
ATOM 5258 C C . SER A 1 665 ? -51.492 -13.195 74.031 1.00 91.44 665 SER A C 1
ATOM 5260 O O . SER A 1 665 ? -50.825 -13.786 73.181 1.00 91.44 665 SER A O 1
ATOM 5262 N N . ASP A 1 666 ? -51.742 -13.680 75.243 1.00 95.00 666 ASP A N 1
ATOM 5263 C CA . ASP A 1 666 ? -51.277 -14.988 75.715 1.00 95.00 666 ASP A CA 1
ATOM 5264 C C . ASP A 1 666 ? -52.249 -15.563 76.770 1.00 95.00 666 ASP A C 1
ATOM 5266 O O . ASP A 1 666 ? -53.106 -14.832 77.279 1.00 95.00 666 ASP A O 1
ATOM 5270 N N . VAL A 1 667 ? -52.169 -16.864 77.066 1.00 93.88 667 VAL A N 1
ATOM 5271 C CA . VAL A 1 667 ? -53.162 -17.597 77.881 1.00 93.88 667 VAL A CA 1
ATOM 5272 C C . VAL A 1 667 ? -52.545 -18.144 79.173 1.00 93.88 667 VAL A C 1
ATOM 5274 O O . VAL A 1 667 ? -51.453 -18.698 79.154 1.00 93.88 667 VAL A O 1
ATOM 5277 N N . GLN A 1 668 ? -53.270 -17.997 80.285 1.00 93.69 668 GLN A N 1
ATOM 5278 C CA . GLN A 1 668 ? -52.989 -18.594 81.594 1.00 93.69 668 GLN A CA 1
ATOM 5279 C C . GLN A 1 668 ? -54.025 -19.696 81.882 1.00 93.69 668 GLN A C 1
ATOM 5281 O O . GLN A 1 668 ? -55.228 -19.433 81.798 1.00 93.69 668 GLN A O 1
ATOM 5286 N N . GLU A 1 669 ? -53.588 -20.898 82.266 1.00 93.25 669 GLU A N 1
ATOM 5287 C CA . GLU A 1 669 ? -54.478 -22.024 82.593 1.00 93.25 669 GLU A CA 1
ATOM 5288 C C . GLU A 1 669 ? -54.769 -22.093 84.109 1.00 93.25 669 GLU A C 1
ATOM 5290 O O . GLU A 1 669 ? -53.863 -22.038 84.949 1.00 93.25 669 GLU A O 1
ATOM 5295 N N . LEU A 1 670 ? -56.049 -22.214 84.488 1.00 93.69 670 LEU A N 1
ATOM 5296 C CA . LEU A 1 670 ? -56.500 -22.357 85.879 1.00 93.69 670 LEU A CA 1
ATOM 5297 C C . LEU A 1 670 ? -57.241 -23.694 86.070 1.00 93.69 670 LEU A C 1
ATOM 5299 O O . LEU A 1 670 ? -58.384 -23.830 85.639 1.00 93.69 670 LEU A O 1
ATOM 5303 N N . ASP A 1 671 ? -56.647 -24.661 86.768 1.00 91.75 671 ASP A N 1
ATOM 5304 C CA . ASP A 1 671 ? -57.232 -25.990 87.004 1.00 91.75 671 ASP A CA 1
ATOM 5305 C C . ASP A 1 671 ? -57.859 -26.126 88.399 1.00 91.75 671 ASP A C 1
ATOM 5307 O O . ASP A 1 671 ? -57.239 -25.831 89.422 1.00 91.75 671 ASP A O 1
ATOM 5311 N N . VAL A 1 672 ? -59.076 -26.669 88.475 1.00 92.12 672 VAL A N 1
ATOM 5312 C CA . VAL A 1 672 ? -59.814 -26.913 89.723 1.00 92.12 672 VAL A CA 1
ATOM 5313 C C . VAL A 1 672 ? -60.152 -28.395 89.868 1.00 92.12 672 VAL A C 1
ATOM 5315 O O . VAL A 1 672 ? -60.669 -29.019 88.943 1.00 92.12 672 VAL A O 1
ATOM 5318 N N . THR A 1 673 ? -59.899 -28.962 91.053 1.00 88.31 673 THR A N 1
ATOM 5319 C CA . THR A 1 673 ? -60.116 -30.391 91.358 1.00 88.31 673 THR A CA 1
ATOM 5320 C C . THR A 1 673 ? -61.024 -30.630 92.574 1.00 88.31 673 THR A C 1
ATOM 5322 O O . THR A 1 673 ? -61.031 -29.856 93.531 1.00 88.31 673 THR A O 1
ATOM 5325 N N . LYS A 1 674 ? -61.792 -31.726 92.579 1.00 82.50 674 LYS A N 1
ATOM 5326 C CA . LYS A 1 674 ? -62.720 -32.114 93.654 1.00 82.50 674 LYS A CA 1
ATOM 5327 C C . LYS A 1 674 ? -61.950 -32.539 94.923 1.00 82.50 674 LYS A C 1
ATOM 5329 O O . LYS A 1 674 ? -61.029 -33.351 94.819 1.00 82.50 674 LYS A O 1
ATOM 5334 N N . PRO A 1 675 ? -62.338 -32.080 96.132 1.00 79.94 675 PRO A N 1
ATOM 5335 C CA . PRO A 1 675 ? -61.791 -32.606 97.385 1.00 79.94 675 PRO A CA 1
ATOM 5336 C C . PRO A 1 675 ? -62.354 -33.991 97.751 1.00 79.94 675 PRO A C 1
ATOM 5338 O O . PRO A 1 675 ? -63.423 -34.380 97.288 1.00 79.94 675 PRO A O 1
ATOM 5341 N N . MET A 1 676 ? -61.680 -34.713 98.656 1.00 74.81 676 MET A N 1
ATOM 5342 C CA . MET A 1 676 ? -62.244 -35.926 99.275 1.00 74.81 676 MET A CA 1
ATOM 5343 C C . MET A 1 676 ? -63.525 -35.588 100.049 1.00 74.81 676 MET A C 1
ATOM 5345 O O . MET A 1 676 ? -63.503 -34.712 100.915 1.00 74.81 676 MET A O 1
ATOM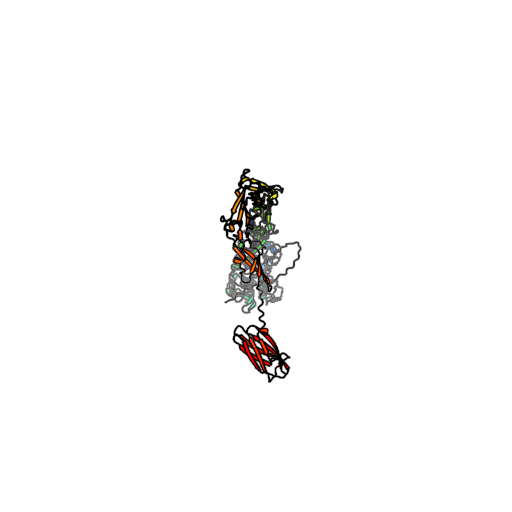 5349 N N . SER A 1 677 ? -64.623 -36.292 99.762 1.00 75.81 677 SER A N 1
ATOM 5350 C CA . SER A 1 677 ? -65.942 -35.963 100.323 1.00 75.81 677 SER A CA 1
ATOM 5351 C C . SER A 1 677 ? -66.778 -37.153 100.811 1.00 75.81 677 SER A C 1
ATOM 5353 O O . SER A 1 677 ? -67.786 -36.926 101.486 1.00 75.81 677 SER A O 1
ATOM 5355 N N . LEU A 1 678 ? -66.362 -38.394 100.534 1.00 78.56 678 LEU A N 1
ATOM 5356 C CA . LEU A 1 678 ? -66.998 -39.624 101.023 1.00 78.56 678 LEU A CA 1
ATOM 5357 C C . LEU A 1 678 ? -66.662 -39.904 102.496 1.00 78.56 678 LEU A C 1
ATOM 5359 O O . LEU A 1 678 ? -65.496 -39.876 102.888 1.00 78.56 678 LEU A O 1
ATOM 5363 N N . MET A 1 679 ? -67.670 -40.244 103.305 1.00 76.50 679 MET A N 1
ATOM 5364 C CA . MET A 1 679 ? -67.484 -40.596 104.719 1.00 76.50 679 MET A CA 1
ATOM 5365 C C . MET A 1 679 ? -68.506 -41.624 105.235 1.00 76.50 679 MET A C 1
ATOM 5367 O O . MET A 1 679 ? -69.677 -41.595 104.848 1.00 76.50 679 MET A O 1
ATOM 5371 N N . TYR A 1 680 ? -68.088 -42.498 106.165 1.00 79.75 680 TYR A N 1
ATOM 5372 C CA . TYR A 1 680 ? -69.002 -43.382 106.905 1.00 79.75 680 TYR A CA 1
ATOM 5373 C C . TYR A 1 680 ? -69.889 -42.574 107.853 1.00 79.75 680 TYR A C 1
ATOM 5375 O O . TYR A 1 680 ? -69.418 -41.725 108.609 1.00 79.75 680 TYR A O 1
ATOM 5383 N N . THR A 1 681 ? -71.182 -42.881 107.845 1.00 81.06 681 THR A N 1
ATOM 5384 C CA . THR A 1 681 ? -72.160 -42.368 108.814 1.00 81.06 681 THR A CA 1
ATOM 5385 C C . THR A 1 681 ? -72.486 -43.387 109.901 1.00 81.06 681 THR A C 1
ATOM 5387 O O . THR A 1 681 ? -72.812 -42.988 111.019 1.00 81.06 681 THR A O 1
ATOM 5390 N N . SER A 1 682 ? -72.354 -44.685 109.612 1.00 82.88 682 SER A N 1
ATOM 5391 C CA . SER A 1 682 ? -72.366 -45.764 110.605 1.00 82.88 682 SER A CA 1
ATOM 5392 C C . SER A 1 682 ? -71.542 -46.965 110.119 1.00 82.88 682 SER A C 1
ATOM 5394 O O . SER A 1 682 ? -71.409 -47.175 108.912 1.00 82.88 682 SER A O 1
ATOM 5396 N N . PHE A 1 683 ? -70.966 -47.728 111.053 1.00 84.94 683 PHE A N 1
ATOM 5397 C CA . PHE A 1 683 ? -70.162 -48.926 110.787 1.00 84.94 683 PHE A CA 1
ATOM 5398 C C . PHE A 1 683 ? -70.605 -50.041 111.753 1.00 84.94 683 PHE A C 1
ATOM 5400 O O . PHE A 1 683 ? -70.870 -49.725 112.916 1.00 84.94 683 PHE A O 1
ATOM 5407 N N . PRO A 1 684 ? -70.744 -51.301 111.306 1.00 86.88 684 PRO A N 1
ATOM 5408 C CA . PRO A 1 684 ? -71.279 -52.374 112.143 1.00 86.88 684 PRO A CA 1
ATOM 5409 C C . PRO A 1 684 ? -70.278 -52.855 113.213 1.00 86.88 684 PRO A C 1
ATOM 5411 O O . PRO A 1 684 ? -69.078 -52.936 112.957 1.00 86.88 684 PRO A O 1
ATOM 5414 N N . ASP A 1 685 ? -70.786 -53.181 114.408 1.00 86.06 685 ASP A N 1
ATOM 5415 C CA . ASP A 1 685 ? -70.001 -53.685 115.551 1.00 86.06 685 ASP A CA 1
ATOM 5416 C C . ASP A 1 685 ? -69.606 -55.169 115.380 1.00 86.06 685 ASP A C 1
ATOM 5418 O O . ASP A 1 685 ? -70.263 -55.916 114.654 1.00 86.06 685 ASP A O 1
ATOM 5422 N N . ASP A 1 686 ? -68.570 -55.623 116.094 1.00 87.62 686 ASP A N 1
ATOM 5423 C CA . ASP A 1 686 ? -68.172 -57.040 116.162 1.00 87.62 686 ASP A CA 1
ATOM 5424 C C . ASP A 1 686 ? -69.319 -57.939 116.663 1.00 87.62 686 ASP A C 1
ATOM 5426 O O . ASP A 1 686 ? -70.079 -57.558 117.561 1.00 87.62 686 ASP A O 1
ATOM 5430 N N . ILE A 1 687 ? -69.426 -59.158 116.124 1.00 88.38 687 ILE A N 1
ATOM 5431 C CA . ILE A 1 687 ? -70.543 -60.065 116.415 1.00 88.38 687 ILE A CA 1
ATOM 5432 C C . ILE A 1 687 ? -70.103 -61.519 116.615 1.00 88.38 687 ILE A C 1
ATOM 5434 O O . ILE A 1 687 ? -69.227 -62.034 115.920 1.00 88.38 687 ILE A O 1
ATOM 5438 N N . ASP A 1 688 ? -70.772 -62.202 117.544 1.00 87.38 688 ASP A N 1
ATOM 5439 C CA . ASP A 1 688 ? -70.656 -63.642 117.750 1.00 87.38 688 ASP A CA 1
ATOM 5440 C C . ASP A 1 688 ? -71.938 -64.332 117.260 1.00 87.38 688 ASP A C 1
ATOM 5442 O O . ASP A 1 688 ? -73.037 -63.943 117.660 1.00 87.38 688 ASP A O 1
ATOM 5446 N N . ILE A 1 689 ? -71.797 -65.357 116.421 1.00 85.50 689 ILE A N 1
ATOM 5447 C CA . ILE A 1 689 ? -72.900 -66.107 115.812 1.00 85.50 689 ILE A CA 1
ATOM 5448 C C . ILE A 1 689 ? -72.739 -67.619 116.042 1.00 85.50 689 ILE A C 1
ATOM 5450 O O . ILE A 1 689 ? -71.629 -68.134 116.221 1.00 85.50 689 ILE A O 1
ATOM 5454 N N . ASP A 1 690 ? -73.846 -68.359 116.044 1.00 79.50 690 ASP A N 1
ATOM 5455 C CA . ASP A 1 690 ? -73.819 -69.827 116.138 1.00 79.50 690 ASP A CA 1
ATOM 5456 C C . ASP A 1 690 ? -73.526 -70.473 114.766 1.00 79.50 690 ASP A C 1
ATOM 5458 O O . ASP A 1 690 ? -73.730 -69.868 113.715 1.00 79.50 690 ASP A O 1
ATOM 5462 N N . TYR A 1 691 ? -73.060 -71.732 114.741 1.00 75.62 691 TYR A N 1
ATOM 5463 C CA . TYR A 1 691 ? -72.628 -72.430 113.509 1.00 75.62 691 TYR A CA 1
ATOM 5464 C C . TYR A 1 691 ? -73.653 -72.486 112.361 1.00 75.62 691 TYR A C 1
ATOM 5466 O O . TYR A 1 691 ? -73.294 -72.861 111.243 1.00 75.62 691 TYR A O 1
ATOM 5474 N N . ASN A 1 692 ? -74.929 -72.228 112.639 1.00 77.56 692 ASN A N 1
ATOM 5475 C CA . ASN A 1 692 ? -76.024 -72.290 111.676 1.00 77.56 692 ASN A CA 1
ATOM 5476 C C . ASN A 1 692 ? -76.528 -70.905 111.229 1.00 77.56 692 ASN A C 1
ATOM 5478 O O . ASN A 1 692 ? -77.464 -70.850 110.429 1.00 77.56 692 ASN A O 1
ATOM 5482 N N . GLU A 1 693 ? -75.929 -69.816 111.713 1.00 82.44 693 GLU A N 1
ATOM 5483 C CA . GLU A 1 693 ? -76.268 -68.442 111.333 1.00 82.44 693 GLU A CA 1
ATOM 5484 C C . GLU A 1 693 ? -75.412 -67.953 110.147 1.00 82.44 693 GLU A C 1
ATOM 5486 O O . GLU A 1 693 ? -74.279 -68.399 109.953 1.00 82.44 693 GLU A O 1
ATOM 5491 N N . SER A 1 694 ? -75.970 -67.068 109.303 1.00 83.88 694 SER A N 1
ATOM 5492 C CA . SER A 1 694 ? -75.260 -66.553 108.118 1.00 83.88 694 SER A CA 1
ATOM 5493 C C . SER A 1 694 ? -74.214 -65.516 108.512 1.00 83.88 694 SER A C 1
ATOM 5495 O O . SER A 1 694 ? -74.448 -64.689 109.391 1.00 83.88 694 SER A O 1
ATOM 5497 N N . MET A 1 695 ? -73.087 -65.507 107.807 1.00 84.62 695 MET A N 1
ATOM 5498 C CA . MET A 1 695 ? -72.099 -64.444 107.942 1.00 84.62 695 MET A CA 1
ATOM 5499 C C . MET A 1 695 ? -72.437 -63.205 107.109 1.00 84.62 695 MET A C 1
ATOM 5501 O O . MET A 1 695 ? -71.756 -62.206 107.275 1.00 84.62 695 MET A O 1
ATOM 5505 N N . ASP A 1 696 ? -73.426 -63.222 106.214 1.00 85.62 696 ASP A N 1
ATOM 5506 C CA . ASP A 1 696 ? -73.694 -62.081 105.323 1.00 85.62 696 ASP A CA 1
ATOM 5507 C C . ASP A 1 696 ? -73.993 -60.778 106.101 1.00 85.62 696 ASP A C 1
ATOM 5509 O O . ASP A 1 696 ? -74.610 -60.849 107.168 1.00 85.62 696 ASP A O 1
ATOM 5513 N N . PRO A 1 697 ? -73.603 -59.588 105.592 1.00 85.31 697 PRO A N 1
ATOM 5514 C CA . PRO A 1 697 ? -73.846 -58.301 106.256 1.00 85.31 697 PRO A CA 1
ATOM 5515 C C . PRO A 1 697 ? -75.312 -58.045 106.606 1.00 85.31 697 PRO A C 1
ATOM 5517 O O . PRO A 1 697 ? -75.595 -57.454 107.641 1.00 85.31 697 PRO A O 1
ATOM 5520 N N . GLU A 1 698 ? -76.253 -58.569 105.818 1.00 85.50 698 GLU A N 1
ATOM 5521 C CA . GLU A 1 698 ? -77.687 -58.519 106.137 1.00 85.50 698 GLU A CA 1
ATOM 5522 C C . GLU A 1 698 ? -78.002 -59.132 107.522 1.00 85.50 698 GLU A C 1
ATOM 5524 O O . GLU A 1 698 ? -78.969 -58.740 108.176 1.00 85.50 698 GLU A O 1
ATOM 5529 N N . ASN A 1 699 ? -77.186 -60.094 107.975 1.00 83.81 699 ASN A N 1
ATOM 5530 C CA . ASN A 1 699 ? -77.299 -60.763 109.272 1.00 83.81 699 ASN A CA 1
ATOM 5531 C C . ASN A 1 699 ? -76.298 -60.238 110.317 1.00 83.81 699 ASN A C 1
ATOM 5533 O O . ASN A 1 699 ? -76.625 -60.194 111.501 1.00 83.81 699 ASN A O 1
ATOM 5537 N N . THR A 1 700 ? -75.090 -59.841 109.911 1.00 85.75 700 THR A N 1
ATOM 5538 C CA . THR A 1 700 ? -74.037 -59.394 110.842 1.00 85.75 700 THR A CA 1
ATOM 5539 C C . THR A 1 700 ? -73.956 -57.873 111.004 1.00 85.75 700 THR A C 1
ATOM 5541 O O . THR A 1 700 ? -73.225 -57.406 111.866 1.00 85.75 700 THR A O 1
ATOM 5544 N N . GLY A 1 701 ? -74.696 -57.091 110.217 1.00 85.12 701 GLY A N 1
ATOM 5545 C CA . GLY A 1 701 ? -74.685 -55.625 110.197 1.00 85.12 701 GLY A CA 1
ATOM 5546 C C . GLY A 1 701 ? -74.074 -55.040 108.915 1.00 85.12 701 GLY A C 1
ATOM 5547 O O . GLY A 1 701 ? -73.093 -55.562 108.385 1.00 85.12 701 GLY A O 1
ATOM 5548 N N . GLU A 1 702 ? -74.645 -53.926 108.443 1.00 86.06 702 GLU A N 1
ATOM 5549 C CA . GLU A 1 702 ? -74.261 -53.217 107.211 1.00 86.06 702 GLU A CA 1
ATOM 5550 C C . GLU A 1 702 ? -73.750 -51.796 107.528 1.00 86.06 702 GLU A C 1
ATOM 5552 O O . GLU A 1 702 ? -74.305 -51.142 108.419 1.00 86.06 702 GLU A O 1
ATOM 5557 N N . PRO A 1 703 ? -72.722 -51.278 106.827 1.00 85.00 703 PRO A N 1
ATOM 5558 C CA . PRO A 1 703 ? -72.297 -49.888 106.966 1.00 85.00 703 PRO A CA 1
ATOM 5559 C C . PRO A 1 703 ? -73.219 -48.938 106.188 1.00 85.00 703 PRO A C 1
ATOM 5561 O O . PRO A 1 703 ? -73.823 -49.305 105.182 1.00 85.00 703 PRO A O 1
ATOM 5564 N N . THR A 1 704 ? -73.253 -47.669 106.596 1.00 81.38 704 THR A N 1
ATOM 5565 C CA . THR A 1 704 ? -73.877 -46.588 105.813 1.00 81.38 704 THR A CA 1
ATOM 5566 C C . THR A 1 704 ? -72.890 -45.445 105.594 1.00 81.38 704 THR A C 1
ATOM 5568 O O . THR A 1 704 ? -72.106 -45.119 106.486 1.00 81.38 704 THR A O 1
ATOM 5571 N N . GLY A 1 705 ? -72.949 -44.783 104.435 1.00 77.94 705 GLY A N 1
ATOM 5572 C CA . GLY A 1 705 ? -72.068 -43.669 104.056 1.00 77.94 705 GLY A CA 1
ATOM 5573 C C . GLY A 1 705 ? -72.808 -42.501 103.398 1.00 77.94 705 GLY A C 1
ATOM 5574 O O . GLY A 1 705 ? -73.971 -42.644 103.030 1.00 77.94 705 GLY A O 1
ATOM 5575 N N . VAL A 1 706 ? -72.149 -41.343 103.280 1.00 77.94 706 VAL A N 1
ATOM 5576 C CA . VAL A 1 706 ? -72.620 -40.166 102.514 1.00 77.94 706 VAL A CA 1
ATOM 5577 C C . VAL A 1 706 ? -71.457 -39.493 101.770 1.00 77.94 706 VAL A C 1
ATOM 5579 O O . VAL A 1 706 ? -70.341 -39.457 102.290 1.00 77.94 706 VAL A O 1
ATOM 5582 N N . ASP A 1 707 ? -71.721 -38.916 100.592 1.00 77.44 707 ASP A N 1
ATOM 5583 C CA . ASP A 1 707 ? -70.847 -37.917 99.952 1.00 77.44 707 ASP A CA 1
ATOM 5584 C C . ASP A 1 707 ? -71.268 -36.513 100.431 1.00 77.44 707 ASP A C 1
ATOM 5586 O O . ASP A 1 707 ? -72.382 -36.058 100.176 1.00 77.44 707 ASP A O 1
ATOM 5590 N N . THR A 1 708 ? -70.390 -35.804 101.143 1.00 72.62 708 THR A N 1
ATOM 5591 C CA . THR A 1 708 ? -70.678 -34.466 101.697 1.00 72.62 708 THR A CA 1
ATOM 5592 C C . THR A 1 708 ? -70.846 -33.365 100.648 1.00 72.62 708 THR A C 1
ATOM 5594 O O . THR A 1 708 ? -71.461 -32.341 100.950 1.00 72.62 708 THR A O 1
ATOM 5597 N N . LEU A 1 709 ? -70.345 -33.561 99.425 1.00 75.56 709 LEU A N 1
ATOM 5598 C CA . LEU A 1 709 ? -70.487 -32.609 98.316 1.00 75.56 709 LEU A CA 1
ATOM 5599 C C . LEU A 1 709 ? -71.663 -32.949 97.395 1.00 75.56 709 LEU A C 1
ATOM 5601 O O . LEU A 1 709 ? -72.162 -32.056 96.713 1.00 75.56 709 LEU A O 1
ATOM 5605 N N . ALA A 1 710 ? -72.126 -34.203 97.415 1.00 73.56 710 ALA A N 1
ATOM 5606 C CA . ALA A 1 710 ? -73.244 -34.703 96.616 1.00 73.56 710 ALA A CA 1
ATOM 5607 C C . ALA A 1 710 ? -74.163 -35.625 97.443 1.00 73.56 710 ALA A C 1
ATOM 5609 O O . ALA A 1 710 ? -74.423 -36.771 97.085 1.00 73.56 710 ALA A O 1
ATOM 5610 N N . SER A 1 711 ? -74.684 -35.102 98.559 1.00 68.44 711 SER A N 1
ATOM 5611 C CA . SER A 1 711 ? -75.460 -35.873 99.554 1.00 68.44 711 SER A CA 1
ATOM 5612 C C . SER A 1 711 ? -76.749 -36.533 99.042 1.00 68.44 711 SER A C 1
ATOM 5614 O O . SER A 1 711 ? -77.352 -37.337 99.747 1.00 68.44 711 SER A O 1
ATOM 5616 N N . GLU A 1 712 ? -77.185 -36.188 97.830 1.00 70.94 712 GLU A N 1
ATOM 5617 C CA . GLU A 1 712 ? -78.368 -36.761 97.182 1.00 70.94 712 GLU A CA 1
ATOM 5618 C C . GLU A 1 712 ? -78.088 -38.107 96.490 1.00 70.94 712 GLU A C 1
ATOM 5620 O O . GLU A 1 712 ? -79.029 -38.790 96.081 1.00 70.94 712 GLU A O 1
ATOM 5625 N N . ILE A 1 713 ? -76.820 -38.509 96.365 1.00 70.00 713 ILE A N 1
ATOM 5626 C CA . ILE A 1 713 ? -76.429 -39.773 95.737 1.00 70.00 713 ILE A CA 1
ATOM 5627 C C . ILE A 1 713 ? -76.378 -40.872 96.801 1.00 70.00 713 ILE A C 1
ATOM 5629 O O . ILE A 1 713 ? -75.703 -40.703 97.821 1.00 70.00 713 ILE A O 1
ATOM 5633 N N . PRO A 1 714 ? -77.096 -41.995 96.600 1.00 68.81 714 PRO A N 1
ATOM 5634 C CA . PRO A 1 714 ? -76.999 -43.126 97.506 1.00 68.81 714 PRO A CA 1
ATOM 5635 C C . PRO A 1 714 ? -75.577 -43.688 97.457 1.00 68.81 714 PRO A C 1
ATOM 5637 O O . PRO A 1 714 ? -75.040 -43.920 96.380 1.00 68.81 714 PRO A O 1
ATOM 5640 N N . VAL A 1 715 ? -74.977 -43.884 98.629 1.00 75.69 715 VAL A N 1
ATOM 5641 C CA . VAL A 1 715 ? -73.675 -44.539 98.764 1.00 75.69 715 VAL A CA 1
ATOM 5642 C C . VAL A 1 715 ? -73.921 -46.021 99.021 1.00 75.69 715 VAL A C 1
ATOM 5644 O O . VAL A 1 715 ? -74.618 -46.384 99.971 1.00 75.69 715 VAL A O 1
ATOM 5647 N N . SER A 1 716 ? -73.351 -46.866 98.172 1.00 76.56 716 SER A N 1
ATOM 5648 C CA . SER A 1 716 ? -73.372 -48.326 98.290 1.00 76.56 716 SER A CA 1
ATOM 5649 C C . SER A 1 716 ? -72.107 -48.833 99.001 1.00 76.56 716 SER A C 1
ATOM 5651 O O . SER A 1 716 ? -71.216 -48.050 99.326 1.00 76.56 716 SER A O 1
ATOM 5653 N N . TYR A 1 717 ? -71.994 -50.139 99.256 1.00 83.00 717 TYR A N 1
ATOM 5654 C CA . TYR A 1 717 ? -70.759 -50.738 99.773 1.00 83.00 717 TYR A CA 1
ATOM 5655 C C . TYR A 1 717 ? -70.465 -52.098 99.136 1.00 83.00 717 TYR A C 1
ATOM 5657 O O . TYR A 1 717 ? -71.367 -52.820 98.705 1.00 83.00 717 TYR A O 1
ATOM 5665 N N . ILE A 1 718 ? -69.191 -52.474 99.149 1.00 83.44 718 ILE A N 1
ATOM 5666 C CA . ILE A 1 718 ? -68.728 -53.851 98.952 1.00 83.44 718 ILE A CA 1
ATOM 5667 C C . ILE A 1 718 ? -68.004 -54.324 100.214 1.00 83.44 718 ILE A C 1
ATOM 5669 O O . ILE A 1 718 ? -67.535 -53.504 101.004 1.00 83.44 718 ILE A O 1
ATOM 5673 N N . TYR A 1 719 ? -67.935 -55.640 100.432 1.00 87.12 719 TYR A N 1
ATOM 5674 C CA . TYR A 1 719 ? -67.242 -56.209 101.589 1.00 87.12 719 TYR A CA 1
ATOM 5675 C C . TYR A 1 719 ? -66.381 -57.418 101.230 1.00 87.12 719 TYR A C 1
ATOM 5677 O O . TYR A 1 719 ? -66.624 -58.102 100.233 1.00 87.12 719 TYR A O 1
ATOM 5685 N N . ASN A 1 720 ? -65.374 -57.679 102.061 1.00 87.25 720 ASN A N 1
ATOM 5686 C CA . ASN A 1 720 ? -64.502 -58.843 101.945 1.00 87.25 720 ASN A CA 1
ATOM 5687 C C . ASN A 1 720 ? -64.162 -59.421 103.325 1.00 87.25 720 ASN A C 1
ATOM 5689 O O . ASN A 1 720 ? -63.818 -58.669 104.239 1.00 87.25 720 ASN A O 1
ATOM 5693 N N . ASP A 1 721 ? -64.191 -60.750 103.432 1.00 89.31 721 ASP A N 1
ATOM 5694 C CA . ASP A 1 721 ? -63.941 -61.492 104.669 1.00 89.31 721 ASP A CA 1
ATOM 5695 C C . ASP A 1 721 ? -62.589 -62.187 104.641 1.00 89.31 721 ASP A C 1
ATOM 5697 O O . ASP A 1 721 ? -62.220 -62.862 103.676 1.00 89.31 721 ASP A O 1
ATOM 5701 N N . SER A 1 722 ? -61.874 -62.086 105.753 1.00 89.88 722 SER A N 1
ATOM 5702 C CA . SER A 1 722 ? -60.562 -62.686 105.930 1.00 89.88 722 SER A CA 1
ATOM 5703 C C . SER A 1 722 ? -60.554 -63.590 107.159 1.00 89.88 722 SER A C 1
ATOM 5705 O O . SER A 1 722 ? -60.895 -63.163 108.260 1.00 89.88 722 SER A O 1
ATOM 5707 N N . LEU A 1 723 ? -60.184 -64.860 106.978 1.00 89.38 723 LEU A N 1
ATOM 5708 C CA . LEU A 1 723 ? -60.114 -65.833 108.071 1.00 89.38 723 LEU A CA 1
ATOM 5709 C C . LEU A 1 723 ? -58.945 -65.494 109.001 1.00 89.38 723 LEU A C 1
ATOM 5711 O O . LEU A 1 723 ? -57.802 -65.413 108.548 1.00 89.38 723 LEU A O 1
ATOM 5715 N N . ILE A 1 724 ? -59.219 -65.394 110.302 1.00 90.25 724 ILE A N 1
ATOM 5716 C CA . ILE A 1 724 ? -58.210 -65.090 111.324 1.00 90.25 724 ILE A CA 1
ATOM 5717 C C . ILE A 1 724 ? -57.813 -66.339 112.110 1.00 90.25 724 ILE A C 1
ATOM 5719 O O . ILE A 1 724 ? -56.625 -66.638 112.239 1.00 90.25 724 ILE A O 1
ATOM 5723 N N . GLU A 1 725 ? -58.786 -67.087 112.633 1.00 87.75 725 GLU A N 1
ATOM 5724 C CA . GLU A 1 725 ? -58.523 -68.243 113.497 1.00 87.75 725 GLU A CA 1
ATOM 5725 C C . GLU A 1 725 ? -59.568 -69.345 113.290 1.00 87.75 725 GLU A C 1
ATOM 5727 O O . GLU A 1 725 ? -60.753 -69.058 113.158 1.00 87.75 725 GLU A O 1
ATOM 5732 N N . ASP A 1 726 ? -59.149 -70.615 113.304 1.00 85.50 726 ASP A N 1
ATOM 5733 C CA . ASP A 1 726 ? -60.063 -71.758 113.253 1.00 85.50 726 ASP A CA 1
ATOM 5734 C C . ASP A 1 726 ? -59.732 -72.799 114.332 1.00 85.50 726 ASP A C 1
ATOM 5736 O O . ASP A 1 726 ? -58.679 -73.441 114.310 1.00 85.50 726 ASP A O 1
ATOM 5740 N N . THR A 1 727 ? -60.643 -72.978 115.289 1.00 80.38 727 THR A N 1
ATOM 5741 C CA . THR A 1 727 ? -60.503 -73.910 116.414 1.00 80.38 727 THR A CA 1
ATOM 5742 C C . THR A 1 727 ? -61.619 -74.962 116.398 1.00 80.38 727 THR A C 1
ATOM 5744 O O . THR A 1 727 ? -62.621 -74.825 115.688 1.00 80.38 727 THR A O 1
ATOM 5747 N N . PRO A 1 728 ? -61.503 -76.042 117.193 1.00 74.75 728 PRO A N 1
ATOM 5748 C CA . PRO A 1 728 ? -62.574 -77.029 117.314 1.00 74.75 728 PRO A CA 1
ATOM 5749 C C . PRO A 1 728 ? -63.878 -76.470 117.902 1.00 74.75 728 PRO A C 1
ATOM 5751 O O . PRO A 1 728 ? -64.924 -77.077 117.702 1.00 74.75 728 PRO A O 1
ATOM 5754 N N . THR A 1 729 ? -63.824 -75.347 118.626 1.00 71.00 729 THR A N 1
ATOM 5755 C CA . THR A 1 729 ? -64.971 -74.756 119.334 1.00 71.00 729 THR A CA 1
ATOM 5756 C C . THR A 1 729 ? -65.494 -73.468 118.704 1.00 71.00 729 THR A C 1
ATOM 5758 O O . THR A 1 729 ? -66.618 -73.090 119.008 1.00 71.00 729 THR A O 1
ATOM 5761 N N . TYR A 1 730 ? -64.719 -72.794 117.849 1.00 81.69 730 TYR A N 1
ATOM 5762 C CA . TYR A 1 730 ? -65.153 -71.599 117.114 1.00 81.69 730 TYR A CA 1
ATOM 5763 C C . TYR A 1 730 ? -64.227 -71.258 115.928 1.00 81.69 730 TYR A C 1
ATOM 5765 O O . TYR A 1 730 ? -63.096 -71.742 115.879 1.00 81.69 730 TYR A O 1
ATOM 5773 N N . THR A 1 731 ? -64.670 -70.381 115.025 1.00 87.44 731 THR A N 1
ATOM 5774 C CA . THR A 1 731 ? -63.884 -69.783 113.923 1.00 87.44 731 THR A CA 1
ATOM 5775 C C . THR A 1 731 ? -64.026 -68.253 113.954 1.00 87.44 731 THR A C 1
ATOM 5777 O O . THR A 1 731 ? -65.134 -67.778 114.151 1.00 87.44 731 THR A O 1
ATOM 5780 N N . ILE A 1 732 ? -62.953 -67.477 113.765 1.00 89.75 732 ILE A N 1
ATOM 5781 C CA . ILE A 1 732 ? -62.962 -65.997 113.753 1.00 89.75 732 ILE A CA 1
ATOM 5782 C C . ILE A 1 732 ? -62.606 -65.467 112.357 1.00 89.75 732 ILE A C 1
ATOM 5784 O O . ILE A 1 732 ? -61.628 -65.926 111.760 1.00 89.75 732 ILE A O 1
ATOM 5788 N N . TRP A 1 733 ? -63.342 -64.457 111.889 1.00 91.31 733 TRP A N 1
ATOM 5789 C CA . TRP A 1 733 ? -63.110 -63.709 110.647 1.00 91.31 733 TRP A CA 1
ATOM 5790 C C . TRP A 1 733 ? -63.051 -62.202 110.910 1.00 91.31 733 TRP A C 1
ATOM 5792 O O . TRP A 1 733 ? -63.765 -61.715 111.780 1.00 91.31 733 TRP A O 1
ATOM 5802 N N . ASP A 1 734 ? -62.260 -61.472 110.127 1.00 90.50 734 ASP A N 1
ATOM 5803 C CA . ASP A 1 734 ? -62.317 -60.008 110.049 1.00 90.50 734 ASP A CA 1
ATOM 5804 C C . ASP A 1 734 ? -62.897 -59.600 108.684 1.00 90.50 734 ASP A C 1
ATOM 5806 O O . ASP A 1 734 ? -62.463 -60.103 107.643 1.00 90.50 734 ASP A O 1
ATOM 5810 N N . ARG A 1 735 ? -63.865 -58.682 108.691 1.00 89.44 735 ARG A N 1
ATOM 5811 C CA . ARG A 1 735 ? -64.552 -58.136 107.517 1.00 89.44 735 ARG A CA 1
ATOM 5812 C C . ARG A 1 735 ? -64.161 -56.683 107.274 1.00 89.44 735 ARG A C 1
ATOM 5814 O O . ARG A 1 735 ? -64.175 -55.869 108.197 1.00 89.44 735 ARG A O 1
ATOM 5821 N N . TYR A 1 736 ? -63.890 -56.361 106.012 1.00 85.19 736 TYR A N 1
ATOM 5822 C CA . TYR A 1 736 ? -63.605 -55.013 105.516 1.00 85.19 736 TYR A CA 1
ATOM 5823 C C . TYR A 1 736 ? -64.761 -54.524 104.652 1.00 85.19 736 TYR A C 1
ATOM 5825 O O . TYR A 1 736 ? -65.245 -55.289 103.817 1.00 85.19 736 TYR A O 1
ATOM 5833 N N . PHE A 1 737 ? -65.160 -53.262 104.820 1.00 82.94 737 PHE A N 1
ATOM 5834 C CA . PHE A 1 737 ? -66.116 -52.585 103.945 1.00 82.94 737 PHE A CA 1
ATOM 5835 C C . PHE A 1 737 ? -65.415 -51.485 103.142 1.00 82.94 737 PHE A C 1
ATOM 5837 O O . PHE A 1 737 ? -64.508 -50.826 103.647 1.00 82.94 737 PHE A O 1
ATOM 5844 N N . GLU A 1 738 ? -65.851 -51.282 101.903 1.00 79.94 738 GLU A N 1
ATOM 5845 C CA . GLU A 1 738 ? -65.449 -50.164 101.047 1.00 79.94 738 GLU A CA 1
ATOM 5846 C C . GLU A 1 738 ? -66.724 -49.496 100.525 1.00 79.94 738 GLU A C 1
ATOM 5848 O O . GLU A 1 738 ? -67.574 -50.172 99.937 1.00 79.94 738 GLU A O 1
ATOM 5853 N N . LEU A 1 739 ? -66.892 -48.191 100.781 1.00 78.81 739 LEU A N 1
ATOM 5854 C CA . LEU A 1 739 ? -68.034 -47.449 100.252 1.00 78.81 739 LEU A CA 1
ATOM 5855 C C . LEU A 1 739 ? -67.817 -47.216 98.755 1.00 78.81 739 LEU A C 1
ATOM 5857 O O . LEU A 1 739 ? -66.764 -46.757 98.320 1.00 78.81 739 LEU A O 1
ATOM 5861 N N . THR A 1 740 ? -68.836 -47.523 97.967 1.00 69.50 740 THR A N 1
ATOM 5862 C CA . THR A 1 740 ? -68.838 -47.415 96.509 1.00 69.50 740 THR A CA 1
ATOM 5863 C C . THR A 1 740 ? -69.940 -46.456 96.067 1.00 69.50 740 THR A C 1
ATOM 5865 O O . THR A 1 740 ? -71.001 -46.450 96.680 1.00 69.50 740 THR A O 1
ATOM 5868 N N . GLU A 1 741 ? -69.711 -45.736 94.964 1.00 67.88 741 GLU A N 1
ATOM 5869 C CA . GLU A 1 741 ? -70.546 -44.659 94.380 1.00 67.88 741 GLU A CA 1
ATOM 5870 C C . GLU A 1 741 ? -70.191 -43.236 94.875 1.00 67.88 741 GLU A C 1
ATOM 5872 O O . GLU A 1 741 ? -70.600 -42.788 95.941 1.00 67.88 741 GLU A O 1
ATOM 5877 N N . ASP A 1 742 ? -69.430 -42.523 94.028 1.00 69.62 742 ASP A N 1
ATOM 5878 C CA . ASP A 1 742 ? -69.022 -41.109 94.107 1.00 69.62 742 ASP A CA 1
ATOM 5879 C C . A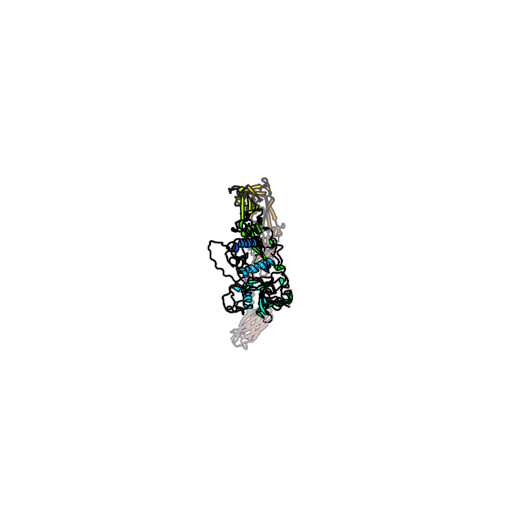SP A 1 742 ? -69.088 -40.505 92.691 1.00 69.62 742 ASP A C 1
ATOM 5881 O O . ASP A 1 742 ? -68.630 -41.135 91.734 1.00 69.62 742 ASP A O 1
ATOM 5885 N N . VAL A 1 743 ? -69.610 -39.277 92.561 1.00 73.12 743 VAL A N 1
ATOM 5886 C CA . VAL A 1 743 ? -69.685 -38.481 91.314 1.00 73.12 743 VAL A CA 1
ATOM 5887 C C . VAL A 1 743 ? -68.361 -38.431 90.538 1.00 73.12 743 VAL A C 1
ATOM 5889 O O . VAL A 1 743 ? -68.386 -38.351 89.312 1.00 73.12 743 VAL A O 1
ATOM 5892 N N . CYS A 1 744 ? -67.215 -38.488 91.226 1.00 72.44 744 CYS A N 1
ATOM 5893 C CA . CYS A 1 744 ? -65.874 -38.430 90.630 1.00 72.44 744 CYS A CA 1
ATOM 5894 C C . CYS A 1 744 ? -64.961 -39.626 90.973 1.00 72.44 744 CYS A C 1
ATOM 5896 O O . CYS A 1 744 ? -63.780 -39.594 90.629 1.00 72.44 744 CYS A O 1
ATOM 5898 N N . GLY A 1 745 ? -65.477 -40.684 91.612 1.00 63.81 745 GLY A N 1
ATOM 5899 C CA . GLY A 1 745 ? -64.735 -41.932 91.858 1.00 63.81 745 GLY A CA 1
ATOM 5900 C C . GLY A 1 745 ? -63.532 -41.849 92.815 1.00 63.81 745 GLY A C 1
ATOM 5901 O O . GLY A 1 745 ? -62.591 -42.630 92.674 1.00 63.81 745 GLY A O 1
ATOM 5902 N N . THR A 1 746 ? -63.525 -40.926 93.777 1.00 62.38 746 THR A N 1
ATOM 5903 C CA . THR A 1 746 ? -62.559 -40.926 94.885 1.00 62.38 746 THR A CA 1
ATOM 5904 C C . THR A 1 746 ? -62.831 -42.103 95.834 1.00 62.38 746 THR A C 1
ATOM 5906 O O . THR A 1 746 ? -63.975 -42.491 96.040 1.00 62.38 746 THR A O 1
ATOM 5909 N N . GLN A 1 747 ? -61.781 -42.742 96.361 1.00 58.97 747 GLN A N 1
ATOM 5910 C CA . GLN A 1 747 ? -61.908 -43.888 97.277 1.00 58.97 747 GLN A CA 1
ATOM 5911 C C . GLN A 1 747 ? -62.092 -43.416 98.723 1.00 58.97 747 GLN A C 1
ATOM 5913 O O . GLN A 1 747 ? -61.505 -42.411 99.130 1.00 58.97 747 GLN A O 1
ATOM 5918 N N . THR A 1 748 ? -62.862 -44.166 99.516 1.00 60.75 748 THR A N 1
ATOM 5919 C CA . THR A 1 748 ? -62.940 -43.961 100.967 1.00 60.75 748 THR A CA 1
ATOM 5920 C C . THR A 1 748 ? -61.664 -44.372 101.682 1.00 60.75 748 THR A C 1
ATOM 5922 O O . THR A 1 748 ? -61.143 -45.460 101.455 1.00 60.75 748 THR A O 1
ATOM 5925 N N . ASP A 1 749 ? -61.230 -43.542 102.627 1.00 56.56 749 ASP A N 1
ATOM 5926 C CA . ASP A 1 749 ? -60.232 -43.899 103.631 1.00 56.56 749 ASP A CA 1
ATOM 5927 C C . ASP A 1 749 ? -60.947 -44.525 104.840 1.00 56.56 749 ASP A C 1
ATOM 5929 O O . ASP A 1 749 ? -61.626 -43.827 105.599 1.00 56.56 749 ASP A O 1
ATOM 5933 N N . SER A 1 750 ? -60.869 -45.849 105.011 1.00 58.03 750 SER A N 1
ATOM 5934 C CA . SER A 1 750 ? -61.246 -46.452 106.293 1.00 58.03 750 SER A CA 1
ATOM 5935 C C . SER A 1 750 ? -60.513 -47.754 106.604 1.00 58.03 750 SER A C 1
ATOM 5937 O O . SER A 1 750 ? -60.852 -48.817 106.089 1.00 58.03 750 SER A O 1
ATOM 5939 N N . ASP A 1 751 ? -59.618 -47.686 107.585 1.00 60.50 751 ASP A N 1
ATOM 5940 C CA . ASP A 1 751 ? -58.989 -48.822 108.281 1.00 60.50 751 ASP A CA 1
ATOM 5941 C C . ASP A 1 751 ? -59.955 -49.580 109.234 1.00 60.50 751 ASP A C 1
ATOM 5943 O O . ASP A 1 751 ? -59.531 -50.230 110.192 1.00 60.50 751 ASP A O 1
ATOM 5947 N N . SER A 1 752 ? -61.274 -49.471 109.039 1.00 73.12 752 SER A N 1
ATOM 5948 C CA . SER A 1 752 ? -62.271 -50.047 109.956 1.00 73.12 752 SER A CA 1
ATOM 5949 C C . SER A 1 752 ? -62.578 -51.505 109.601 1.00 73.12 752 SER A C 1
ATOM 5951 O O . SER A 1 752 ? -62.800 -51.831 108.437 1.00 73.12 752 SER A O 1
ATOM 5953 N N . THR A 1 753 ? -62.595 -52.387 110.606 1.00 83.19 753 THR A N 1
ATOM 5954 C CA . THR A 1 753 ? -62.870 -53.828 110.452 1.00 83.19 753 THR A CA 1
ATOM 5955 C C . THR A 1 753 ? -63.950 -54.278 111.423 1.00 83.19 753 THR A C 1
ATOM 5957 O O . THR A 1 753 ? -63.993 -53.795 112.551 1.00 83.19 753 THR A O 1
ATOM 5960 N N . GLN A 1 754 ? -64.807 -55.198 110.977 1.00 88.62 754 GLN A N 1
ATOM 5961 C CA . GLN A 1 754 ? -65.774 -55.901 111.820 1.00 88.62 754 GLN A CA 1
ATOM 5962 C C . GLN A 1 754 ? -65.273 -57.328 112.075 1.00 88.62 754 GLN A C 1
ATOM 5964 O O . GLN A 1 754 ? -65.015 -58.063 111.123 1.00 88.62 754 GLN A O 1
ATOM 5969 N N . ARG A 1 755 ? -65.166 -57.757 113.333 1.00 89.62 755 ARG A N 1
ATOM 5970 C CA . ARG A 1 755 ? -64.817 -59.135 113.703 1.00 89.62 755 ARG A CA 1
ATOM 5971 C C . ARG A 1 755 ? -66.061 -60.000 113.895 1.00 89.62 755 ARG A C 1
ATOM 5973 O O . ARG A 1 755 ? -66.995 -59.612 114.590 1.00 89.62 755 ARG A O 1
ATOM 5980 N N . ILE A 1 756 ? -66.048 -61.198 113.315 1.00 90.94 756 ILE A N 1
ATOM 5981 C CA . ILE A 1 756 ? -67.139 -62.178 113.375 1.00 90.94 756 ILE A CA 1
ATOM 5982 C C . ILE A 1 756 ? -66.617 -63.490 113.990 1.00 90.94 756 ILE A C 1
ATOM 5984 O O . ILE A 1 756 ? -65.747 -64.136 113.399 1.00 90.94 756 ILE A O 1
ATOM 5988 N N . THR A 1 757 ? -67.150 -63.919 115.142 1.00 88.81 757 THR A N 1
ATOM 5989 C CA . THR A 1 757 ? -66.840 -65.224 115.772 1.00 88.81 757 THR A CA 1
ATOM 5990 C C . THR A 1 757 ? -67.983 -66.213 115.562 1.00 88.81 757 THR A C 1
ATOM 5992 O O . THR A 1 757 ? -69.118 -65.928 115.912 1.00 88.81 757 THR A O 1
ATOM 5995 N N . VAL A 1 758 ? -67.702 -67.414 115.060 1.00 87.62 758 VAL A N 1
ATOM 5996 C CA . VAL A 1 758 ? -68.696 -68.469 114.803 1.00 87.62 758 VAL A CA 1
ATOM 5997 C C . VAL A 1 758 ? -68.473 -69.653 115.749 1.00 87.62 758 VAL A C 1
ATOM 5999 O O . VAL A 1 758 ? -67.453 -70.329 115.620 1.00 87.62 758 VAL A O 1
ATOM 6002 N N . TYR A 1 759 ? -69.387 -69.947 116.683 1.00 76.56 759 TYR A N 1
ATOM 6003 C CA . TYR A 1 759 ? -69.247 -71.041 117.669 1.00 76.56 759 TYR A CA 1
ATOM 6004 C C . TYR A 1 759 ? -69.688 -72.421 117.132 1.00 76.56 759 TYR A C 1
ATOM 6006 O O . TYR A 1 759 ? -70.735 -72.552 116.504 1.00 76.56 759 TYR A O 1
ATOM 6014 N N . LYS A 1 760 ? -68.912 -73.484 117.417 1.00 78.12 760 LYS A N 1
ATOM 6015 C CA . LYS A 1 760 ? -69.135 -74.884 116.977 1.00 78.12 760 LYS A CA 1
ATOM 6016 C C . LYS A 1 760 ? -69.640 -75.775 118.131 1.00 78.12 760 LYS A C 1
ATOM 6018 O O . LYS A 1 760 ? -69.088 -75.728 119.229 1.00 78.12 760 LYS A O 1
ATOM 6023 N N . GLU A 1 761 ? -70.648 -76.630 117.900 1.00 50.78 761 GLU A N 1
ATOM 6024 C CA . GLU A 1 761 ? -71.223 -77.520 118.936 1.00 50.78 761 GLU A CA 1
ATOM 6025 C C . GLU A 1 761 ? -70.222 -78.567 119.489 1.00 50.78 761 GLU A C 1
ATOM 6027 O O . GLU A 1 761 ? -69.573 -79.294 118.736 1.00 50.78 761 GLU A O 1
ATOM 6032 N N . VAL A 1 762 ? -70.171 -78.723 120.824 1.00 48.09 762 VAL A N 1
ATOM 6033 C CA . VAL A 1 762 ? -69.464 -79.813 121.532 1.00 48.09 762 VAL A CA 1
ATOM 6034 C C . VAL A 1 762 ? -70.431 -80.663 122.366 1.00 48.09 762 VAL A C 1
ATOM 6036 O O . VAL A 1 762 ? -70.796 -80.317 123.489 1.00 48.09 762 VAL A O 1
ATOM 6039 N N . GLY A 1 763 ? -70.804 -81.829 121.827 1.00 37.88 763 GLY A N 1
ATOM 6040 C CA . GLY A 1 763 ? -71.589 -82.866 122.500 1.00 37.88 763 GLY A CA 1
ATOM 6041 C C . GLY A 1 763 ? -71.102 -84.271 122.131 1.00 37.88 763 GLY A C 1
ATOM 6042 O O . GLY A 1 763 ? -71.055 -84.646 120.964 1.00 37.88 763 GLY A O 1
ATOM 6043 N N . VAL A 1 764 ? -70.714 -85.047 123.146 1.00 37.69 764 VAL A N 1
ATOM 6044 C CA . VAL A 1 764 ? -70.190 -86.416 123.045 1.00 37.69 764 VAL A CA 1
ATOM 6045 C C . VAL A 1 764 ? -71.272 -87.390 122.565 1.00 37.69 764 VAL A C 1
ATOM 6047 O O . VAL A 1 764 ? -72.192 -87.721 123.309 1.00 37.69 764 VAL A O 1
ATOM 6050 N N . HIS A 1 765 ? -71.088 -87.945 121.368 1.00 38.59 765 HIS A N 1
ATOM 6051 C CA . HIS A 1 765 ? -71.538 -89.296 121.042 1.00 38.59 765 HIS A CA 1
ATOM 6052 C C . HIS A 1 765 ? -70.305 -90.200 120.935 1.00 38.59 765 HIS A C 1
ATOM 6054 O O . HIS A 1 765 ? -69.657 -90.286 119.892 1.00 38.59 765 HIS A O 1
ATOM 6060 N N . GLU A 1 766 ? -69.972 -90.878 122.037 1.00 41.78 766 GLU A N 1
ATOM 6061 C CA . GLU A 1 766 ? -69.047 -92.014 122.057 1.00 41.78 766 GLU A CA 1
ATOM 6062 C C . GLU A 1 766 ? -69.634 -93.151 121.205 1.00 41.78 766 GLU A C 1
ATOM 6064 O O . GLU A 1 766 ? -70.302 -94.056 121.693 1.00 41.78 766 GLU A O 1
ATOM 6069 N N . ASN A 1 767 ? -69.406 -93.103 119.894 1.00 46.91 767 ASN A N 1
ATOM 6070 C CA . ASN A 1 767 ? -69.635 -94.230 118.994 1.00 46.91 767 ASN A CA 1
ATOM 6071 C C . ASN A 1 767 ? -68.308 -94.940 118.744 1.00 46.91 767 ASN A C 1
ATOM 6073 O O . ASN A 1 767 ? -67.783 -94.986 117.633 1.00 46.91 767 ASN A O 1
ATOM 6077 N N . ASN A 1 768 ? -67.742 -95.482 119.822 1.00 54.66 768 ASN A N 1
ATOM 6078 C CA . ASN A 1 768 ? -66.623 -96.397 119.720 1.00 54.66 768 ASN A CA 1
ATOM 6079 C C . ASN A 1 768 ? -67.185 -97.763 119.314 1.00 54.66 768 ASN A C 1
ATOM 6081 O O . ASN A 1 768 ? -67.866 -98.434 120.088 1.00 54.66 768 ASN A O 1
ATOM 6085 N N . LEU A 1 769 ? -66.890 -98.192 118.086 1.00 68.50 769 LEU A N 1
ATOM 6086 C CA . LEU A 1 769 ? -67.288 -99.500 117.550 1.00 68.50 769 LEU A CA 1
ATOM 6087 C C . LEU A 1 769 ? -66.930 -100.671 118.496 1.00 68.50 769 LEU A C 1
ATOM 6089 O O . LEU A 1 769 ? -67.561 -101.723 118.438 1.00 68.50 769 LEU A O 1
ATOM 6093 N N . ALA A 1 770 ? -65.947 -100.488 119.386 1.00 65.88 770 ALA A N 1
ATOM 6094 C CA . ALA A 1 770 ? -65.538 -101.458 120.399 1.00 65.88 770 ALA A CA 1
ATOM 6095 C C . ALA A 1 770 ? -66.656 -101.868 121.380 1.00 65.88 770 ALA A C 1
ATOM 6097 O O . ALA A 1 770 ? -66.729 -103.045 121.721 1.00 65.88 770 ALA A O 1
ATOM 6098 N N . ASP A 1 771 ? -67.547 -100.959 121.789 1.00 71.75 771 ASP A N 1
ATOM 6099 C CA . ASP A 1 771 ? -68.583 -101.265 122.796 1.00 71.75 771 ASP A CA 1
ATOM 6100 C C . ASP A 1 771 ? -69.796 -101.995 122.199 1.00 71.75 771 ASP A C 1
ATOM 6102 O O . ASP A 1 771 ? -70.588 -102.622 122.903 1.00 71.75 771 ASP A O 1
ATOM 6106 N N . ARG A 1 772 ? -69.924 -101.945 120.869 1.00 75.06 772 ARG A N 1
ATOM 6107 C CA . ARG A 1 772 ? -71.019 -102.538 120.085 1.00 75.06 772 ARG A CA 1
ATOM 6108 C C . ARG A 1 772 ? -70.662 -103.905 119.505 1.00 75.06 772 ARG A C 1
ATOM 6110 O O . ARG A 1 772 ? -71.482 -104.524 118.823 1.00 75.06 772 ARG A O 1
ATOM 6117 N N . VAL A 1 773 ? -69.439 -104.373 119.753 1.00 82.44 773 VAL A N 1
ATOM 6118 C CA . VAL A 1 773 ? -68.921 -105.626 119.214 1.00 82.44 773 VAL A CA 1
ATOM 6119 C C . VAL A 1 773 ? -68.252 -106.439 120.317 1.00 82.44 773 VAL A C 1
ATOM 6121 O O . VAL A 1 773 ? -67.394 -105.949 121.036 1.00 82.44 773 VAL A O 1
ATOM 6124 N N . THR A 1 774 ? -68.618 -107.711 120.457 1.00 83.25 774 THR A N 1
ATOM 6125 C CA . THR A 1 774 ? -67.993 -108.620 121.436 1.00 83.25 774 THR A CA 1
ATOM 6126 C C . THR A 1 774 ? -67.562 -109.923 120.777 1.00 83.25 774 THR A C 1
ATOM 6128 O O . THR A 1 774 ? -68.315 -110.519 120.008 1.00 83.25 774 THR A O 1
ATOM 6131 N N . VAL A 1 775 ? -66.343 -110.377 121.087 1.00 86.81 775 VAL A N 1
ATOM 6132 C CA . VAL A 1 775 ? -65.731 -111.588 120.510 1.00 86.81 775 VAL A CA 1
ATOM 6133 C C . VAL A 1 775 ? -65.578 -112.665 121.584 1.00 86.81 775 VAL A C 1
ATOM 6135 O O . VAL A 1 775 ? -64.948 -112.417 122.613 1.00 86.81 775 VAL A O 1
ATOM 6138 N N . TYR A 1 776 ? -66.134 -113.860 121.358 1.00 84.31 776 TYR A N 1
ATOM 6139 C CA . TYR A 1 776 ? -66.090 -114.966 122.323 1.00 84.31 776 TYR A CA 1
ATOM 6140 C C . TYR A 1 776 ? -66.245 -116.360 121.671 1.00 84.31 776 TYR A C 1
ATOM 6142 O O . TYR A 1 776 ? -66.891 -116.482 120.633 1.00 84.31 776 TYR A O 1
ATOM 6150 N N . PRO A 1 777 ? -65.722 -117.440 122.284 1.00 80.94 777 PRO A N 1
ATOM 6151 C CA . PRO A 1 777 ? -64.812 -117.423 123.424 1.00 80.94 777 PRO A CA 1
ATOM 6152 C C . PRO A 1 777 ? -63.412 -116.953 123.011 1.00 80.94 777 PRO A C 1
ATOM 6154 O O . PRO A 1 777 ? -62.991 -117.099 121.866 1.00 80.94 777 PRO A O 1
ATOM 6157 N N . ASN A 1 778 ? -62.698 -116.366 123.964 1.00 82.81 778 ASN A N 1
ATOM 6158 C CA . ASN A 1 778 ? -61.304 -115.978 123.810 1.00 82.81 778 ASN A CA 1
ATOM 6159 C C . ASN A 1 778 ? -60.580 -116.237 125.146 1.00 82.81 778 ASN A C 1
ATOM 6161 O O . ASN A 1 778 ? -60.852 -115.500 126.098 1.00 82.81 778 ASN A O 1
ATOM 6165 N N . PRO A 1 779 ? -59.708 -117.263 125.266 1.00 84.25 779 PRO A N 1
ATOM 6166 C CA . PRO A 1 779 ? -59.122 -118.081 124.189 1.00 84.25 779 PRO A CA 1
ATOM 6167 C C . PRO A 1 779 ? -60.112 -118.996 123.435 1.00 84.25 779 PRO A C 1
ATOM 6169 O O . PRO A 1 779 ? -61.152 -119.357 123.979 1.00 84.25 779 PRO A O 1
ATOM 6172 N N . THR A 1 780 ? -59.787 -119.366 122.192 1.00 87.75 780 THR A N 1
ATOM 6173 C CA . THR A 1 780 ? -60.574 -120.247 121.297 1.00 87.75 780 THR A CA 1
ATOM 6174 C C . THR A 1 780 ? -59.773 -121.495 120.894 1.00 87.75 780 THR A C 1
ATOM 6176 O O . THR A 1 780 ? -58.550 -121.436 120.798 1.00 87.75 780 THR A O 1
ATOM 6179 N N . ASP A 1 781 ? -60.450 -122.612 120.614 1.00 85.44 781 ASP A N 1
ATOM 6180 C CA . ASP A 1 781 ? -59.889 -123.843 120.020 1.00 85.44 781 ASP A CA 1
ATOM 6181 C C . ASP A 1 781 ? -59.883 -123.818 118.473 1.00 85.44 781 ASP A C 1
ATOM 6183 O O . ASP A 1 781 ? -59.533 -124.790 117.800 1.00 85.44 781 ASP A O 1
ATOM 6187 N N . GLY A 1 782 ? -60.269 -122.682 117.885 1.00 82.25 782 GLY A N 1
ATOM 6188 C CA . GLY A 1 782 ? -60.325 -122.464 116.445 1.00 82.25 782 GLY A CA 1
ATOM 6189 C C . GLY A 1 782 ? -61.664 -121.926 115.957 1.00 82.25 782 GLY A C 1
ATOM 6190 O O . GLY A 1 782 ? -61.688 -121.321 114.891 1.00 82.25 782 GLY A O 1
ATOM 6191 N N . LYS A 1 783 ? -62.750 -122.044 116.730 1.00 89.44 783 LYS A N 1
ATOM 6192 C CA . LYS A 1 783 ? -64.045 -121.423 116.403 1.00 89.44 783 LYS A CA 1
ATOM 6193 C C . LYS A 1 783 ? -64.430 -120.359 117.419 1.00 89.44 783 LYS A C 1
ATOM 6195 O O . LYS A 1 783 ? -64.401 -120.587 118.628 1.00 89.44 783 LYS A O 1
ATOM 6200 N N . PHE A 1 784 ? -64.838 -119.195 116.932 1.00 89.69 784 PHE A N 1
ATOM 6201 C CA . PHE A 1 784 ? -65.310 -118.104 117.776 1.00 89.69 784 PHE A CA 1
ATOM 6202 C C . PHE A 1 784 ? -66.446 -117.343 117.099 1.00 89.69 784 PHE A C 1
ATOM 6204 O O . PHE A 1 784 ? -66.648 -117.429 115.892 1.00 89.69 784 PHE A O 1
ATOM 6211 N N . SER A 1 785 ? -67.219 -116.618 117.893 1.00 87.38 785 SER A N 1
ATOM 6212 C CA . SER A 1 785 ? -68.340 -115.808 117.436 1.00 87.38 785 SER A CA 1
ATOM 6213 C C . SER A 1 785 ? -68.072 -114.336 117.698 1.00 87.38 785 SER A C 1
ATOM 6215 O O . SER A 1 785 ? -67.444 -113.972 118.695 1.00 87.38 785 SER A O 1
ATOM 6217 N N . ILE A 1 786 ? -68.581 -113.495 116.808 1.00 88.81 786 ILE A N 1
ATOM 6218 C CA . ILE A 1 786 ? -68.603 -112.048 116.975 1.00 88.81 786 ILE A CA 1
ATOM 6219 C C . ILE A 1 786 ? -70.065 -111.623 117.039 1.00 88.81 786 ILE A C 1
ATOM 6221 O O . ILE A 1 786 ? -70.826 -111.896 116.109 1.00 88.81 786 ILE A O 1
ATOM 6225 N N . ARG A 1 787 ? -70.462 -110.985 118.142 1.00 84.94 787 ARG A N 1
ATOM 6226 C CA . ARG A 1 787 ? -71.784 -110.368 118.286 1.00 84.94 787 ARG A CA 1
ATOM 6227 C C . ARG A 1 787 ? -71.685 -108.877 117.994 1.00 84.94 787 ARG A C 1
ATOM 6229 O O . ARG A 1 787 ? -70.832 -108.213 118.574 1.00 84.94 787 ARG A O 1
ATOM 6236 N N . TYR A 1 788 ? -72.580 -108.384 117.147 1.00 86.81 788 TYR A N 1
ATOM 6237 C CA . TYR A 1 788 ? -72.709 -106.987 116.738 1.00 86.81 788 TYR A CA 1
ATOM 6238 C C . TYR A 1 788 ? -74.004 -106.383 117.296 1.00 86.81 788 TYR A C 1
ATOM 6240 O O . TYR A 1 788 ? -74.975 -107.118 117.501 1.00 86.81 788 TYR A O 1
ATOM 6248 N N . GLN A 1 789 ? -74.038 -105.067 117.519 1.00 84.06 789 GLN A N 1
ATOM 6249 C CA . GLN A 1 789 ? -75.251 -104.329 117.874 1.00 84.06 789 GLN A CA 1
ATOM 6250 C C . GLN A 1 789 ? -75.268 -102.939 117.220 1.00 84.06 789 GLN A C 1
ATOM 6252 O O . GLN A 1 789 ? -74.520 -102.050 117.626 1.00 84.06 789 GLN A O 1
ATOM 6257 N N . PHE A 1 790 ? -76.128 -102.757 116.213 1.00 81.38 790 PHE A N 1
ATOM 6258 C CA . PHE A 1 790 ? -76.250 -101.503 115.458 1.00 81.38 790 PHE A CA 1
ATOM 6259 C C . PHE A 1 790 ? -77.691 -101.002 115.409 1.00 81.38 790 PHE A C 1
ATOM 6261 O O . PHE A 1 790 ? -78.628 -101.794 115.361 1.00 81.38 790 PHE A O 1
ATOM 6268 N N . ASP A 1 791 ? -77.863 -99.682 115.392 1.00 79.06 791 ASP A N 1
ATOM 6269 C CA . ASP A 1 791 ? -79.184 -99.040 115.354 1.00 79.06 791 ASP A CA 1
ATOM 6270 C C . ASP A 1 791 ? -79.768 -99.004 113.926 1.00 79.06 791 ASP A C 1
ATOM 6272 O O . ASP A 1 791 ? -80.981 -98.912 113.742 1.00 79.06 791 ASP A O 1
ATOM 6276 N N . THR A 1 792 ? -78.911 -99.145 112.910 1.00 77.75 792 THR A N 1
ATOM 6277 C CA . THR A 1 792 ? -79.241 -99.158 111.476 1.00 77.75 792 THR A CA 1
ATOM 6278 C C . THR A 1 792 ? -78.557 -100.335 110.766 1.00 77.75 792 THR A C 1
ATOM 6280 O O . THR A 1 792 ? -77.595 -100.887 111.299 1.00 77.75 792 THR A O 1
ATOM 6283 N N . PRO A 1 793 ? -79.043 -100.782 109.590 1.00 78.75 793 PRO A N 1
ATOM 6284 C CA . PRO A 1 793 ? -78.365 -101.817 108.810 1.00 78.75 793 PRO A CA 1
ATOM 6285 C C . PRO A 1 793 ? -76.987 -101.348 108.328 1.00 78.75 793 PRO A C 1
ATOM 6287 O O . PRO A 1 793 ? -76.885 -100.295 107.708 1.00 78.75 793 PRO A O 1
ATOM 6290 N N . GLU A 1 794 ? -75.954 -102.158 108.550 1.00 81.31 794 GLU A N 1
ATOM 6291 C CA . GLU A 1 794 ? -74.556 -101.848 108.237 1.00 81.31 794 GLU A CA 1
ATOM 6292 C C . GLU A 1 794 ? -73.885 -102.973 107.437 1.00 81.31 794 GLU A C 1
ATOM 6294 O O . GLU A 1 794 ? -74.203 -104.153 107.590 1.00 81.31 794 GLU A O 1
ATOM 6299 N N . GLN A 1 795 ? -72.899 -102.639 106.598 1.00 81.56 795 GLN A N 1
ATOM 6300 C CA . GLN A 1 795 ? -72.025 -103.640 105.974 1.00 81.56 795 GLN A CA 1
ATOM 6301 C C . GLN A 1 795 ? -70.702 -103.723 106.742 1.00 81.56 795 GLN A C 1
ATOM 6303 O O . GLN A 1 795 ? -69.887 -102.801 106.703 1.00 81.56 795 GLN A O 1
ATOM 6308 N N . ILE A 1 796 ? -70.486 -104.843 107.434 1.00 84.62 796 ILE A N 1
ATOM 6309 C CA . ILE A 1 796 ? -69.319 -105.061 108.293 1.00 84.62 796 ILE A CA 1
ATOM 6310 C C . ILE A 1 796 ? -68.243 -105.815 107.524 1.00 84.62 796 ILE A C 1
ATOM 6312 O O . ILE A 1 796 ? -68.509 -106.869 106.947 1.00 84.62 796 ILE A O 1
ATOM 6316 N N . THR A 1 797 ? -67.004 -105.330 107.582 1.00 84.75 797 THR A N 1
ATOM 6317 C CA . THR A 1 797 ? -65.823 -106.060 107.104 1.00 84.75 797 THR A CA 1
ATOM 6318 C C . THR A 1 797 ? -64.972 -106.499 108.288 1.00 84.75 797 THR A C 1
ATOM 6320 O O . THR A 1 797 ? -64.548 -105.677 109.096 1.00 84.75 797 THR A O 1
ATOM 6323 N N . THR A 1 798 ? -64.726 -107.804 108.387 1.00 86.19 798 THR A N 1
ATOM 6324 C CA . THR A 1 798 ? -63.871 -108.422 109.405 1.00 86.19 798 THR A CA 1
ATOM 6325 C C . THR A 1 798 ? -62.596 -108.950 108.754 1.00 86.19 798 THR A C 1
ATOM 6327 O O . THR A 1 798 ? -62.646 -109.669 107.755 1.00 86.19 798 THR A O 1
ATOM 6330 N N . GLU A 1 799 ? -61.450 -108.612 109.331 1.00 87.81 799 GLU A N 1
ATOM 6331 C CA . GLU A 1 799 ? -60.115 -108.989 108.877 1.00 87.81 799 GLU A CA 1
ATOM 6332 C C . GLU A 1 799 ? -59.327 -109.603 110.033 1.00 87.81 799 GLU A C 1
ATOM 6334 O O . GLU A 1 799 ? -59.315 -109.051 111.127 1.00 87.81 799 GLU A O 1
ATOM 6339 N N . ILE A 1 800 ? -58.656 -110.728 109.810 1.00 87.81 800 ILE A N 1
ATOM 6340 C CA . ILE A 1 800 ? -57.861 -111.421 110.828 1.00 87.81 800 ILE A CA 1
ATOM 6341 C C . ILE A 1 800 ? -56.396 -111.348 110.426 1.00 87.81 800 ILE A C 1
ATOM 6343 O O . ILE A 1 800 ? -56.042 -111.792 109.336 1.00 87.81 800 ILE A O 1
ATOM 6347 N N . TYR A 1 801 ? -55.563 -110.828 111.317 1.00 84.94 801 TYR A N 1
ATOM 6348 C CA . TYR A 1 801 ? -54.128 -110.651 111.152 1.00 84.94 801 TYR A CA 1
ATOM 6349 C C . TYR A 1 801 ? -53.359 -111.531 112.139 1.00 84.94 801 TYR A C 1
ATOM 6351 O O . TYR A 1 801 ? -53.810 -111.741 113.269 1.00 84.94 801 TYR A O 1
ATOM 6359 N N . ASP A 1 802 ? -52.197 -112.034 111.733 1.00 85.31 802 ASP A N 1
ATOM 6360 C CA . ASP A 1 802 ? -51.251 -112.649 112.667 1.00 85.31 802 ASP A CA 1
ATOM 6361 C C . ASP A 1 802 ? -50.474 -111.592 113.483 1.00 85.31 802 ASP A C 1
ATOM 6363 O O . ASP A 1 802 ? -50.643 -110.384 113.297 1.00 85.31 802 ASP A O 1
ATOM 6367 N N . PHE A 1 803 ? -49.616 -112.030 114.410 1.00 79.69 803 PHE A N 1
ATOM 6368 C CA . PHE A 1 803 ? -48.849 -111.116 115.268 1.00 79.69 803 PHE A CA 1
ATOM 6369 C C . PHE A 1 803 ? -47.811 -110.268 114.512 1.00 79.69 803 PHE A C 1
ATOM 6371 O O . PHE A 1 803 ? -47.338 -109.272 115.059 1.00 79.69 803 PHE A O 1
ATOM 6378 N N . SER A 1 804 ? -47.448 -110.659 113.285 1.00 81.38 804 SER A N 1
ATOM 6379 C CA . SER A 1 804 ? -46.562 -109.887 112.410 1.00 81.38 804 SER A CA 1
ATOM 6380 C C . SER A 1 804 ? -47.319 -108.843 111.577 1.00 81.38 804 SER A C 1
ATOM 6382 O O . SER A 1 804 ? -46.693 -107.992 110.947 1.00 81.38 804 SER A O 1
ATOM 6384 N N . GLY A 1 805 ? -48.658 -108.876 111.608 1.00 78.19 805 GLY A N 1
ATOM 6385 C CA . GLY A 1 805 ? -49.535 -107.994 110.844 1.00 78.19 805 GLY A CA 1
ATOM 6386 C C . GLY A 1 805 ? -49.908 -108.532 109.460 1.00 78.19 805 GLY A C 1
ATOM 6387 O O . GLY A 1 805 ? -50.480 -107.787 108.664 1.00 78.19 805 GLY A O 1
ATOM 6388 N N . GLN A 1 806 ? -49.620 -109.801 109.143 1.00 78.31 806 GLN A N 1
ATOM 6389 C CA . GLN A 1 806 ? -50.020 -110.405 107.870 1.00 78.31 806 GLN A CA 1
ATOM 6390 C C . GLN A 1 806 ? -51.517 -110.748 107.883 1.00 78.31 806 GLN A C 1
ATOM 6392 O O . GLN A 1 806 ? -52.006 -111.398 108.806 1.00 78.31 806 GLN A O 1
ATOM 6397 N N . LEU A 1 807 ? -52.254 -110.320 106.850 1.00 86.81 807 LEU A N 1
ATOM 6398 C CA . LEU A 1 807 ? -53.685 -110.601 106.702 1.00 86.81 807 LEU A CA 1
ATOM 6399 C C . LEU A 1 807 ? -53.911 -112.083 106.372 1.00 86.81 807 LEU A C 1
ATOM 6401 O O . LEU A 1 807 ? -53.571 -112.547 105.286 1.00 86.81 807 LEU A O 1
ATOM 6405 N N . MET A 1 808 ? -54.536 -112.804 107.296 1.00 84.25 808 MET A N 1
ATOM 6406 C CA . MET A 1 808 ? -54.849 -114.229 107.180 1.00 84.25 808 MET A CA 1
ATOM 6407 C C . MET A 1 808 ? -56.205 -114.464 106.513 1.00 84.25 808 MET A C 1
ATOM 6409 O O . MET A 1 808 ? -56.369 -115.406 105.741 1.00 84.25 808 MET A O 1
ATOM 6413 N N . ARG A 1 809 ? -57.201 -113.623 106.818 1.00 82.44 809 ARG A N 1
ATOM 6414 C CA . ARG A 1 809 ? -58.558 -113.751 106.268 1.00 82.44 809 ARG A CA 1
ATOM 6415 C C . ARG A 1 809 ? -59.279 -112.409 106.261 1.00 82.44 809 ARG A C 1
ATOM 6417 O O . ARG A 1 809 ? -59.163 -111.659 107.221 1.00 82.44 809 ARG A O 1
ATOM 6424 N N . ARG A 1 810 ? -60.074 -112.144 105.223 1.00 86.44 810 ARG A N 1
ATOM 6425 C CA . ARG A 1 810 ? -61.021 -111.019 105.144 1.00 86.44 810 ARG A CA 1
ATOM 6426 C C . ARG A 1 810 ? -62.395 -111.549 104.750 1.00 86.44 810 ARG A C 1
ATOM 6428 O O . ARG A 1 810 ? -62.492 -112.393 103.862 1.00 86.44 810 ARG A O 1
ATOM 6435 N N . GLN A 1 811 ? -63.445 -111.049 105.388 1.00 82.38 811 GLN A N 1
ATOM 6436 C CA . GLN A 1 811 ? -64.827 -111.373 105.051 1.00 82.38 811 GLN A CA 1
ATOM 6437 C C . GLN A 1 811 ? -65.729 -110.166 105.305 1.00 82.38 811 GLN A C 1
ATOM 6439 O O . GLN A 1 811 ? -65.629 -109.534 106.355 1.00 82.38 811 G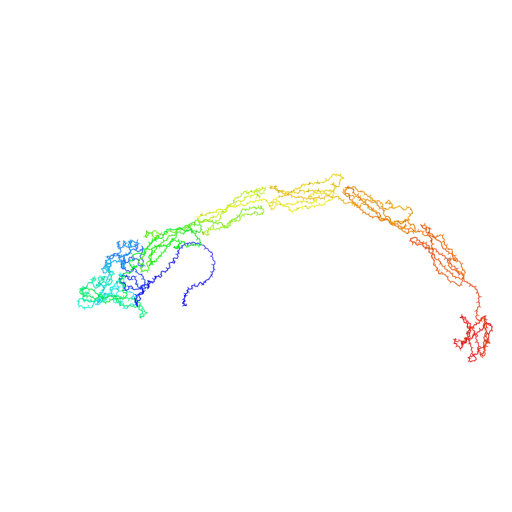LN A O 1
ATOM 6444 N N . SER A 1 812 ? -66.627 -109.878 104.364 1.00 84.94 812 SER A N 1
ATOM 6445 C CA . SER A 1 812 ? -67.626 -108.817 104.499 1.00 84.94 812 SER A CA 1
ATOM 6446 C C . SER A 1 812 ? -69.021 -109.423 104.557 1.00 84.94 812 SER A C 1
ATOM 6448 O O . SER A 1 812 ? -69.354 -110.295 103.753 1.00 84.94 812 SER A O 1
ATOM 6450 N N . ILE A 1 813 ? -69.822 -108.980 105.520 1.00 80.44 813 ILE A N 1
ATOM 6451 C CA . ILE A 1 813 ? -71.185 -109.458 105.745 1.00 80.44 813 ILE A CA 1
ATOM 6452 C C . ILE A 1 813 ? -72.127 -108.265 105.952 1.00 80.44 813 ILE A C 1
ATOM 6454 O O . ILE A 1 813 ? -71.789 -107.342 106.695 1.00 80.44 813 ILE A O 1
ATOM 6458 N N . PRO A 1 814 ? -73.301 -108.243 105.299 1.00 80.25 814 PRO A N 1
ATOM 6459 C CA . PRO A 1 814 ? -74.345 -107.287 105.637 1.00 80.25 814 PRO A CA 1
ATOM 6460 C C . PRO A 1 814 ? -75.002 -107.697 106.960 1.00 80.25 814 PRO A C 1
ATOM 6462 O O . PRO A 1 814 ? -75.355 -108.862 107.145 1.00 80.25 814 PRO A O 1
ATOM 6465 N N . VAL A 1 815 ? -75.174 -106.741 107.866 1.00 80.38 815 VAL A N 1
ATOM 6466 C CA . VAL A 1 815 ? -75.797 -106.925 109.178 1.00 80.38 815 VAL A CA 1
ATOM 6467 C C . VAL A 1 815 ? -76.980 -105.956 109.284 1.00 80.38 815 VAL A C 1
ATOM 6469 O O . VAL A 1 815 ? -76.794 -104.756 109.114 1.00 80.38 815 VAL A O 1
ATOM 6472 N N . PRO A 1 816 ? -78.214 -106.427 109.515 1.00 71.62 816 PRO A N 1
ATOM 6473 C CA . PRO A 1 816 ? -79.361 -105.541 109.697 1.00 71.62 816 PRO A CA 1
ATOM 6474 C C . PRO A 1 816 ? -79.304 -104.795 111.042 1.00 71.62 816 PRO A C 1
ATOM 6476 O O . PRO A 1 816 ? -78.534 -105.155 111.930 1.00 71.62 816 PRO A O 1
ATOM 6479 N N . ALA A 1 817 ? -80.152 -103.775 111.206 1.00 76.19 817 ALA A N 1
ATOM 6480 C CA . ALA A 1 817 ? -80.334 -103.099 112.491 1.00 76.19 817 ALA A CA 1
ATOM 6481 C C . ALA A 1 817 ? -80.777 -104.096 113.582 1.00 76.19 817 ALA A C 1
ATOM 6483 O O . ALA A 1 817 ? -81.655 -104.928 113.341 1.00 76.19 817 ALA A O 1
ATOM 6484 N N . GLY A 1 818 ? -80.203 -103.996 114.780 1.00 77.31 818 GLY A N 1
ATOM 6485 C CA . GLY A 1 818 ? -80.418 -104.901 115.912 1.00 77.31 818 GLY A CA 1
ATOM 6486 C C . GLY A 1 818 ? -79.138 -105.614 116.363 1.00 77.31 818 GLY A C 1
ATOM 6487 O O . GLY A 1 818 ? -78.028 -105.195 116.034 1.00 77.31 818 GLY A O 1
ATOM 6488 N N . SER A 1 819 ? -79.285 -106.684 117.158 1.00 81.38 819 SER A N 1
ATOM 6489 C CA . SER A 1 819 ? -78.157 -107.523 117.587 1.00 81.38 819 SER A CA 1
ATOM 6490 C C . SER A 1 819 ? -78.084 -108.821 116.787 1.00 81.38 819 SER A C 1
ATOM 6492 O O . SER A 1 819 ? -79.048 -109.582 116.770 1.00 81.38 819 SER A O 1
ATOM 6494 N N . GLU A 1 820 ? -76.925 -109.086 116.183 1.00 82.81 820 GLU A N 1
ATOM 6495 C CA . GLU A 1 820 ? -76.671 -110.241 115.310 1.00 82.81 820 GLU A CA 1
ATOM 6496 C C . GLU A 1 820 ? -75.361 -110.937 115.712 1.00 82.81 820 GLU A C 1
ATOM 6498 O O . GLU A 1 820 ? -74.476 -110.313 116.300 1.00 82.81 820 GLU A O 1
ATOM 6503 N N . THR A 1 821 ? -75.204 -112.239 115.447 1.00 86.62 821 THR A N 1
ATOM 6504 C CA . THR A 1 821 ? -73.973 -112.984 115.782 1.00 86.62 821 THR A CA 1
ATOM 6505 C C . THR A 1 821 ? -73.482 -113.817 114.599 1.00 86.62 821 THR A C 1
ATOM 6507 O O . THR A 1 821 ? -74.212 -114.662 114.092 1.00 86.62 821 THR A O 1
ATOM 6510 N N . ALA A 1 822 ? -72.216 -113.635 114.210 1.00 83.69 822 ALA A N 1
ATOM 6511 C CA . ALA A 1 822 ? -71.567 -114.396 113.141 1.00 83.69 822 ALA A CA 1
ATOM 6512 C C . ALA A 1 822 ? -70.475 -115.323 113.696 1.00 83.69 822 ALA A C 1
ATOM 6514 O O . ALA A 1 822 ? -69.686 -114.921 114.553 1.00 83.69 822 ALA A O 1
ATOM 6515 N N . VAL A 1 823 ? -70.417 -116.560 113.195 1.00 84.75 823 VAL A N 1
ATOM 6516 C CA . VAL A 1 823 ? -69.425 -117.570 113.599 1.00 84.75 823 VAL A CA 1
ATOM 6517 C C . VAL A 1 823 ? -68.262 -117.587 112.611 1.00 84.75 823 VAL A C 1
ATOM 6519 O O . VAL A 1 823 ? -68.466 -117.684 111.401 1.00 84.75 823 VAL A O 1
ATOM 6522 N N . PHE A 1 824 ? -67.044 -117.559 113.140 1.00 85.00 824 PHE A N 1
ATOM 6523 C CA . PHE A 1 824 ? -65.796 -117.635 112.395 1.00 85.00 824 PHE A CA 1
ATOM 6524 C C . PHE A 1 824 ? -65.018 -118.889 112.791 1.00 85.00 824 PHE A C 1
ATOM 6526 O O . PHE A 1 824 ? -64.877 -119.213 113.970 1.00 85.00 824 PHE A O 1
ATOM 6533 N N . ASP A 1 825 ? -64.510 -119.587 111.779 1.00 86.19 825 ASP A N 1
ATOM 6534 C CA . ASP A 1 825 ? -63.693 -120.788 111.925 1.00 86.19 825 ASP A CA 1
ATOM 6535 C C . ASP A 1 825 ? -62.288 -120.513 111.377 1.00 86.19 825 ASP A C 1
ATOM 6537 O O . ASP A 1 825 ? -62.105 -120.221 110.192 1.00 86.19 825 ASP A O 1
ATOM 6541 N N . ILE A 1 826 ? -61.312 -120.560 112.276 1.00 86.06 826 ILE A N 1
ATOM 6542 C CA . ILE A 1 826 ? -59.876 -120.455 112.028 1.00 86.06 826 ILE A CA 1
ATOM 6543 C C . ILE A 1 826 ? -59.148 -121.726 112.491 1.00 86.06 826 ILE A C 1
ATOM 6545 O O . ILE A 1 826 ? -57.946 -121.689 112.775 1.00 86.06 826 ILE A O 1
ATOM 6549 N N . SER A 1 827 ? -59.842 -122.865 112.591 1.00 85.94 827 SER A N 1
ATOM 6550 C CA . SER A 1 827 ? -59.259 -124.138 113.030 1.00 85.94 827 SER A CA 1
ATOM 6551 C C . SER A 1 827 ? -58.059 -124.574 112.181 1.00 85.94 827 SER A C 1
ATOM 6553 O O . SER A 1 827 ? -57.169 -125.225 112.719 1.00 85.94 827 SER A O 1
ATOM 6555 N N . GLU A 1 828 ? -57.954 -124.128 110.928 1.00 85.00 828 GLU A N 1
ATOM 6556 C CA . GLU A 1 828 ? -56.812 -124.404 110.040 1.00 85.00 828 GLU A CA 1
ATOM 6557 C C . GLU A 1 828 ? -55.545 -123.577 110.345 1.00 85.00 828 GLU A C 1
ATOM 6559 O O . GLU A 1 828 ? -54.459 -123.934 109.895 1.00 85.00 828 GLU A O 1
ATOM 6564 N N . LEU A 1 829 ? -55.651 -122.483 111.109 1.00 83.56 829 LEU A N 1
ATOM 6565 C CA . LEU A 1 829 ? -54.499 -121.638 111.458 1.00 83.56 829 LEU A CA 1
ATOM 6566 C C . LEU A 1 829 ? -53.659 -122.260 112.587 1.00 83.56 829 LEU A C 1
ATOM 6568 O O . LEU A 1 829 ? -54.143 -123.085 113.353 1.00 83.56 829 LEU A O 1
ATOM 6572 N N . THR A 1 830 ? -52.397 -121.882 112.744 1.00 84.62 830 THR A N 1
ATOM 6573 C CA . THR A 1 830 ? -51.573 -122.371 113.866 1.00 84.62 830 THR A CA 1
ATOM 6574 C C . THR A 1 830 ? -52.020 -121.784 115.210 1.00 84.62 830 THR A C 1
ATOM 6576 O O . THR A 1 830 ? -52.639 -120.726 115.255 1.00 84.62 830 THR A O 1
ATOM 6579 N N . ASN A 1 831 ? -51.703 -122.442 116.326 1.00 87.94 831 ASN A N 1
ATOM 6580 C CA . ASN A 1 831 ? -52.030 -121.908 117.654 1.00 87.94 831 ASN A CA 1
ATOM 6581 C C . ASN A 1 831 ? -51.131 -120.698 117.954 1.00 87.94 831 ASN A C 1
ATOM 6583 O O . ASN A 1 831 ? -49.930 -120.728 117.681 1.00 87.94 831 ASN A O 1
ATOM 6587 N N . GLY A 1 832 ? -51.711 -119.612 118.464 1.00 84.00 832 GLY A N 1
ATOM 6588 C CA . GLY A 1 832 ? -51.019 -118.332 118.576 1.00 84.00 832 GLY A CA 1
ATOM 6589 C C . GLY A 1 832 ? -51.940 -117.134 118.797 1.00 84.00 832 GLY A C 1
ATOM 6590 O O . GLY A 1 832 ? -53.149 -117.267 119.005 1.00 84.00 832 GLY A O 1
ATOM 6591 N N . LEU A 1 833 ? -51.337 -115.944 118.784 1.00 86.88 833 LEU A N 1
ATOM 6592 C CA . LEU A 1 833 ? -52.028 -114.670 118.959 1.00 86.88 833 LEU A CA 1
ATOM 6593 C C . LEU A 1 833 ? -52.449 -114.090 117.606 1.00 86.88 833 LEU A C 1
ATOM 6595 O O . LEU A 1 833 ? -51.603 -113.921 116.728 1.00 86.88 833 LEU A O 1
ATOM 6599 N N . TYR A 1 834 ? -53.722 -113.720 117.480 1.00 88.38 834 TYR A N 1
ATOM 6600 C CA . TYR A 1 834 ? -54.278 -113.082 116.287 1.00 88.38 834 TYR A CA 1
ATOM 6601 C C . TYR A 1 834 ? -55.004 -111.782 116.645 1.00 88.38 834 TYR A C 1
ATOM 6603 O O . TYR A 1 834 ? -55.553 -111.639 117.742 1.00 88.38 834 TYR A O 1
ATOM 6611 N N . PHE A 1 835 ? -55.026 -110.838 115.707 1.00 89.12 835 PHE A N 1
ATOM 6612 C CA . PHE A 1 835 ? -55.744 -109.571 115.826 1.00 89.12 835 PHE A CA 1
ATOM 6613 C C . PHE A 1 835 ? -56.863 -109.509 114.793 1.00 89.12 835 PHE A C 1
ATOM 6615 O O . PHE A 1 835 ? -56.630 -109.665 113.600 1.00 89.12 835 PHE A O 1
ATOM 6622 N N . ILE A 1 836 ? -58.086 -109.276 115.246 1.00 88.06 836 ILE A N 1
ATOM 6623 C CA . ILE A 1 836 ? -59.268 -109.161 114.401 1.00 88.06 836 ILE A CA 1
ATOM 6624 C C . ILE A 1 836 ? -59.603 -107.679 114.280 1.00 88.06 836 ILE A C 1
ATOM 6626 O O . ILE A 1 836 ? -59.977 -107.060 115.273 1.00 88.06 836 ILE A O 1
ATOM 6630 N N . LYS A 1 837 ? -59.484 -107.116 113.080 1.00 88.31 837 LYS A N 1
ATOM 6631 C CA . LYS A 1 837 ? -59.977 -105.781 112.746 1.00 88.31 837 LYS A CA 1
ATOM 6632 C C . LYS A 1 837 ? -61.403 -105.885 112.234 1.00 88.31 837 LYS A C 1
ATOM 6634 O O . LYS A 1 837 ? -61.689 -106.696 111.357 1.00 88.31 837 LYS A O 1
ATOM 6639 N N . ILE A 1 838 ? -62.287 -105.051 112.750 1.00 86.88 838 ILE A N 1
ATOM 6640 C CA . ILE A 1 838 ? -63.690 -105.003 112.342 1.00 86.88 838 ILE A CA 1
ATOM 6641 C C . ILE A 1 838 ? -63.997 -103.562 111.979 1.00 86.88 838 ILE A C 1
ATOM 6643 O O . ILE A 1 838 ? -63.732 -102.685 112.794 1.00 86.88 838 ILE A O 1
ATOM 6647 N N . GLY A 1 839 ? -64.528 -103.315 110.783 1.00 82.94 839 GLY A N 1
ATOM 6648 C CA . GLY A 1 839 ? -64.885 -101.974 110.322 1.00 82.94 839 GLY A CA 1
ATOM 6649 C C . GLY A 1 839 ? -66.252 -101.902 109.647 1.00 82.94 839 GLY A C 1
ATOM 6650 O O . GLY A 1 839 ? -66.746 -102.907 109.130 1.00 82.94 839 GLY A O 1
ATOM 6651 N N . VAL A 1 840 ? -66.833 -100.702 109.650 1.00 82.44 840 VAL A N 1
ATOM 6652 C CA . VAL A 1 840 ? -68.105 -100.343 108.993 1.00 82.44 840 VAL A CA 1
ATOM 6653 C C . VAL A 1 840 ? -67.875 -99.421 107.790 1.00 82.44 840 VAL A C 1
ATOM 6655 O O . VAL A 1 840 ? -66.835 -98.763 107.673 1.00 82.44 840 VAL A O 1
ATOM 6658 N N . SER A 1 841 ? -68.862 -99.360 106.895 1.00 65.25 841 SER A N 1
ATOM 6659 C CA . SER A 1 841 ? -68.937 -98.442 105.750 1.00 65.25 841 SER A CA 1
ATOM 6660 C C . SER A 1 841 ? -69.069 -96.981 106.217 1.00 65.25 841 SER A C 1
ATOM 6662 O O . SER A 1 841 ? -70.149 -96.407 106.242 1.00 65.25 841 SER A O 1
ATOM 6664 N N . GLY A 1 842 ? -67.951 -96.392 106.629 1.00 59.75 842 GLY A N 1
ATOM 6665 C CA . GLY A 1 842 ? -67.880 -95.044 107.209 1.00 59.75 842 GLY A CA 1
ATOM 6666 C C . GLY A 1 842 ? -66.520 -94.712 107.830 1.00 59.75 842 GLY A C 1
ATOM 6667 O O . GLY A 1 842 ? -66.353 -93.662 108.439 1.00 59.75 842 GLY A O 1
ATOM 6668 N N . GLY A 1 843 ? -65.536 -95.613 107.699 1.00 62.59 843 GLY A N 1
ATOM 6669 C CA . GLY A 1 843 ? -64.146 -95.395 108.110 1.00 62.59 843 GLY A CA 1
ATOM 6670 C C . GLY A 1 843 ? -63.819 -95.827 109.542 1.00 62.59 843 GLY A C 1
ATOM 6671 O O . GLY A 1 843 ? -62.645 -96.015 109.856 1.00 62.59 843 GLY A O 1
ATOM 6672 N N . GLN A 1 844 ? -64.821 -96.058 110.396 1.00 71.94 844 GLN A N 1
ATOM 6673 C CA . GLN A 1 844 ? -64.603 -96.526 111.768 1.00 71.94 844 GLN A CA 1
ATOM 6674 C C . GLN A 1 844 ? -64.236 -98.017 111.813 1.00 71.94 844 GLN A C 1
ATOM 6676 O O . GLN A 1 844 ? -64.883 -98.852 111.176 1.00 71.94 844 GLN A O 1
ATOM 6681 N N . PHE A 1 845 ? -63.212 -98.360 112.600 1.00 80.06 845 PHE A N 1
ATOM 6682 C CA . PHE A 1 845 ? -62.817 -99.739 112.879 1.00 80.06 845 PHE A CA 1
ATOM 6683 C C . PHE A 1 845 ? -62.366 -99.921 114.334 1.00 80.06 845 PHE A C 1
ATOM 6685 O O . PHE A 1 845 ? -61.928 -98.978 114.985 1.00 80.06 845 PHE A O 1
ATOM 6692 N N . THR A 1 846 ? -62.426 -101.155 114.828 1.00 80.94 846 THR A N 1
ATOM 6693 C CA . THR A 1 846 ? -61.887 -101.566 116.132 1.00 80.94 846 THR A CA 1
ATOM 6694 C C . THR A 1 846 ? -61.064 -102.848 115.986 1.00 80.94 846 THR A C 1
ATOM 6696 O O . THR A 1 846 ? -61.221 -103.575 115.000 1.00 80.94 846 THR A O 1
ATOM 6699 N N . TYR A 1 847 ? -60.186 -103.128 116.952 1.00 83.00 847 TYR A N 1
ATOM 6700 C CA . TYR A 1 847 ? -59.371 -104.342 116.985 1.00 83.00 847 TYR A CA 1
ATOM 6701 C C . TYR A 1 847 ? -59.653 -105.174 118.234 1.00 83.00 847 TYR A C 1
ATOM 6703 O O . TYR A 1 847 ? -59.619 -104.668 119.353 1.00 83.00 847 TYR A O 1
ATOM 6711 N N . PHE A 1 848 ? -59.816 -106.482 118.048 1.00 83.50 848 PHE A N 1
ATOM 6712 C CA . PHE A 1 848 ? -59.875 -107.457 119.131 1.00 83.50 848 PHE A CA 1
ATOM 6713 C C . PHE A 1 848 ? -58.704 -108.420 119.040 1.00 83.50 848 PHE A C 1
ATOM 6715 O O . PHE A 1 848 ? -58.384 -108.947 117.979 1.00 83.50 848 PHE A O 1
ATOM 6722 N N . ARG A 1 849 ? -58.070 -108.691 120.175 1.00 86.44 849 ARG A N 1
ATOM 6723 C CA . ARG A 1 849 ? -57.013 -109.696 120.269 1.00 86.44 849 ARG A CA 1
ATOM 6724 C C . ARG A 1 849 ? -57.633 -111.038 120.623 1.00 86.44 849 ARG A C 1
ATOM 6726 O O . ARG A 1 849 ? -58.250 -111.117 121.679 1.00 86.44 849 ARG A O 1
ATOM 6733 N N . ILE A 1 850 ? -57.414 -112.082 119.828 1.00 87.38 850 ILE A N 1
ATOM 6734 C CA . ILE A 1 850 ? -57.867 -113.446 120.125 1.00 87.38 850 ILE A CA 1
ATOM 6735 C C . ILE A 1 850 ? -56.684 -114.407 120.267 1.00 87.38 850 ILE A C 1
ATOM 6737 O O . ILE A 1 850 ? -55.714 -114.343 119.512 1.00 87.38 850 ILE A O 1
ATOM 6741 N N . VAL A 1 851 ? -56.748 -115.289 121.262 1.00 85.50 851 VAL A N 1
ATOM 6742 C CA . VAL A 1 851 ? -55.736 -116.323 121.505 1.00 85.50 851 VAL A CA 1
ATOM 6743 C C . VAL A 1 851 ? -56.299 -117.662 121.041 1.00 85.50 851 VAL A C 1
ATOM 6745 O O . VAL A 1 851 ? -57.274 -118.136 121.622 1.00 85.50 851 VAL A O 1
ATOM 6748 N N . LYS A 1 852 ? -55.695 -118.275 120.019 1.00 86.19 852 LYS A N 1
ATOM 6749 C CA . LYS A 1 852 ? -56.022 -119.645 119.605 1.00 86.19 852 LYS A CA 1
ATOM 6750 C C . LYS A 1 852 ? -55.087 -120.631 120.308 1.00 86.19 852 LYS A C 1
ATOM 6752 O O . LYS A 1 852 ? -53.870 -120.468 120.198 1.00 86.19 852 LYS A O 1
ATOM 6757 N N . GLN A 1 853 ? -55.640 -121.610 121.024 1.00 82.56 853 GLN A N 1
ATOM 6758 C CA . GLN A 1 853 ? -54.878 -122.594 121.807 1.00 82.56 853 GLN A CA 1
ATOM 6759 C C . GLN A 1 853 ? -54.816 -123.977 121.191 1.00 82.56 853 GLN A C 1
ATOM 6761 O O . GLN A 1 853 ? -55.761 -124.371 120.475 1.00 82.56 853 GLN A O 1
#

Foldseek 3Di:
DDDDDDDDDDDDDDDDDDDDDDDDDDPPPPPDDPPVPDPLPQLDPVVPPDDDQWAASRGDVLLELLAFQQAAEPGDGFLLAALSLQQPRPRDQDCCSLVVPDFDRNQCQVLQLTGRDVVSSVQSLCCNLVVDLDTLLRRNQDALVSNVSLVLSCCVRPDCLQVPDDDDDDAQQLSLVLVCQQARFDHPPVPAPDDCVSHPNPNGNNNRHNKWKKWAAFQVRHIHIWIWHQSHFFPQDPVSIFTARSNVGDTDADPHRRHDQQMKIWTWDFGFIQRPVVRDTDTDIGTAWMWGGDNRDTDTPDGDPSRDGGSDPLSNDSAQDWADFAAEEDEFFPVDPPLPDCVNGPDTPNGHPQKDKDKDKDKQQDDDQLAQSNQWIKIFMKIKIAGSNDRSHMDTQDDPPVSNVHHTHIYTGHHPDAWDFPDDDAAEEEELLGDDDDDATHTAGRSRFKDKDKDKDKPADPDPLAQSNQWIKIKIKIKMAGSNGHIDIDIYMYTGHFAAKDWPDDQAAEEDEFPDDPDCVVRPDTDIAGSNRFDKDKDKDWDWPQDDPLAQSPQWTKIWIKIWIAGNHPGDIDIDIHIYTGHWAAKDWPDDFAAAEEEDDPPDDPPQVVRRHFTDIDTPNHFDKDKDKDKDKQADPDLLAQSPGWIKIKIKMKIFGDNNTHIDIDIHIYTYHYDDFKDWPDDFAADEEEQPDDPDCVRRPDTAMAGRSCRVWGKDKDKDKDWDDDDQFKTKIKMDIWIDDDNNPDTDDDPDIYMYIYTDDDDDDPPQQVVQWDKDDFQDQFKIKIKGAAQAWWWKKKWKAAPVRHTPDIDIDTDGHGIDMDMGGRNVDDFAKMKMWMDTPPPHIDIDIGGHD

Solvent-accessible surface area (backbone atoms only — not comparable to full-atom values): 48736 Å² total; per-residue (Å²): 142,82,86,84,81,81,85,78,86,80,89,83,88,79,90,83,89,81,90,81,92,85,88,83,88,78,91,75,82,79,76,79,76,78,65,74,75,72,68,78,69,70,56,66,74,74,81,63,84,75,67,76,78,59,51,27,94,72,43,65,58,89,37,27,53,57,46,45,56,52,52,60,61,93,73,43,76,50,37,81,22,46,12,55,47,26,34,78,69,80,57,58,87,54,69,65,21,69,74,54,61,44,69,39,60,20,20,18,30,81,39,84,67,61,43,48,38,72,69,24,49,53,54,51,50,34,37,72,64,64,76,34,66,66,56,71,45,48,52,47,75,46,53,41,69,49,37,48,52,47,54,52,27,41,54,77,58,65,57,54,61,60,68,60,80,95,77,77,85,78,49,44,60,54,36,24,48,47,41,30,27,29,24,33,33,62,58,51,61,92,80,41,94,70,55,77,90,79,45,79,66,92,46,51,16,32,56,32,34,47,48,28,37,24,48,31,24,17,67,83,74,44,81,33,37,26,28,33,30,58,34,46,80,35,80,86,40,71,84,22,43,48,34,34,35,48,77,74,79,36,79,55,51,65,61,35,71,72,25,25,20,70,36,48,46,37,35,27,33,76,45,60,30,32,32,68,90,74,73,43,74,44,74,48,79,42,71,43,39,28,32,41,25,58,84,51,47,71,44,79,78,45,67,38,87,58,49,53,61,62,76,54,70,82,59,68,57,54,53,50,61,61,44,66,42,65,66,42,77,44,74,49,39,62,95,56,79,69,78,80,40,44,95,80,50,50,58,71,42,72,49,39,94,65,38,50,79,47,73,49,79,46,71,62,62,39,76,53,91,69,34,37,40,52,47,40,32,42,35,42,33,24,36,35,37,37,33,63,84,44,83,83,35,49,44,74,62,16,29,81,53,76,85,62,74,30,72,33,35,45,37,38,34,31,57,83,70,59,36,46,74,78,43,72,75,68,69,42,83,37,40,44,70,73,62,70,85,79,81,81,67,44,62,50,41,60,71,73,44,69,50,74,51,79,48,77,50,68,68,53,43,91,49,89,80,41,45,42,42,39,37,32,47,37,41,40,39,42,37,34,30,35,45,67,68,34,58,42,75,49,75,35,39,42,42,32,32,62,44,70,72,41,78,74,42,77,53,72,67,44,77,45,49,45,90,60,78,78,48,47,91,72,65,48,68,65,40,57,44,25,78,60,68,53,57,53,48,76,49,73,50,78,47,69,66,57,44,60,88,90,42,39,38,46,37,39,32,45,32,45,33,40,39,37,41,29,36,78,57,73,61,55,72,49,75,53,76,32,48,39,38,31,31,61,51,70,74,44,76,79,39,76,43,60,69,35,81,49,68,54,54,101,80,68,66,79,53,40,87,72,44,66,37,77,61,40,56,47,26,86,56,73,54,71,52,49,70,48,76,50,78,51,67,66,55,41,91,48,80,81,40,40,39,43,37,39,31,44,31,47,32,39,38,38,39,37,26,74,65,76,67,50,70,52,74,54,77,34,49,35,42,32,34,64,65,94,42,64,44,79,77,45,74,44,65,67,44,79,42,53,73,87,57,70,80,51,43,95,70,53,46,64,67,41,47,40,30,76,84,46,69,88,50,77,42,47,72,50,76,51,80,41,85,74,48,82,56,90,54,32,36,34,31,41,33,40,64,46,66,39,75,53,72,75,66,73,79,60,89,63,99,58,69,30,44,39,38,34,41,44,90,87,78,92,76,88,79,56,61,58,85,37,43,49,74,41,58,68,65,22,80,24,57,35,34,42,37,41,53,38,93,53,67,43,51,37,38,40,35,35,22,41,82,89,65,51,79,75,47,74,51,73,50,82,42,66,52,42,77,51,74,49,80,47,80,49,61,89,54,80,71,43,58,33,39,36,38,40,33,45,89,82,81,54,64,36,77,46,82,39,40,34,97